Protein AF-A0A4R2JP96-F1 (afdb_monomer_lite)

Sequence (905 aa):
MRHSSRWWLRALVLWCAAGILLTGPRPPTARALAPVDACAGAGPIAHASAGLDFGGKELSQASAARTAAAIESALTGGALPPGAQVVDGHVVIPNGPSAFTIRVEPVRMPGGLPYAPVATVHMLGPDEAVVRVSDRAAADLIRHAVAARLTEVAVVVTDRANQRRPDVTSGLTEGVLTTAGPDGRIPFSPKDFGQVTALKLLGDQLPRADAKVKNVALGEAMALGLLDQDPEHPVHQMAGNAPLVGTAAAEARAASIRALRPDSAASLDKVLALAGKTDSQAALRDIRAERDCQHRALRAAADQTIAQRADADADLTNSLNAKYPNLPVIPHVIVGSGWAATVDYLTLPPLTNTSGDTPSVLAVASGSGVVNNLGDFRLTQPAMDNELPGAPFQPADFAEDRDDFVFSTAFGRAVGVARALAGMPTYRTLATKVETKPAGASWPAGARYRLTTSDGRELYAHSLDLATGLGPARIPQAVSLAGRTFVDPRTGYQTAVDPSGDIHVLDPAGHVYTGQLPAETSWLLGVRNVDGIPQKLYDPFLLDPQGRPTERRVSDPDTGYSVDPGTQATYDPSGTQVDPATLDPTLRARLGFLPAGYRDPRFVPEPDSPYSVHPVTTDVILTSTGEPVDRGTLSATVLARLDALVREHRVQFGGENTSASYRPTDELLVVGGGAGGASEVEQARYATRQVTWGARRAKLGTDYPQGPPGALDPKGLRLQWNDADRARRAEIERDLSFVNGGFNRRNTLPEIGAFALPIWDATIRTTDLPVTVRYTTDGRFRTTDAQDRPATFTRIVYTIGQEADYPGGAAALIGTETRLYGVLGPDRHELNGLRDAYGGLRVLGAASVTGAVLKLTREDQQALTDKIKDQAQALPPDARDIHPSIRYHAQRIAEMNRTVNLDLL

Secondary structure (DSSP, 8-state):
------------S--SS------PPPP-----PPPPPPP---HHHHHHHHTTTB--S------HHHHHHHHHHHHHHS-PPTT-EEETTEEEEEETTEEEEEEEEEEPPPS-SSS-BSEEEEE-SSSEEEEEEETTS-HHHHHHHHHHHHHHHHHHHHHHHTT-------S--TT--B---TTS-----HHHHHHHHHHHHHHHHGGG--HHHHHHHHHHHHHTTTTPPPPSSPPP-BTTBPPB-HHHHHHHHHHHHHHH-GGGHHHHHHHHHHHTSTTHHHHHHHHHHHHHHHHHHHHHHHHHHHHHHHHHHHHHHHHHHHH-SS---EEEEEE--SHHHHHHHHHSPPPPPSSTTS-SEEEEESS---GGGG-S-B-SS-GGGG--TT-SS-HHHH-S-SSSPPBHHHHHHHHHHHHHHTT--EEES-EEEEEE--TT--PPTT--EEEEETTS-EEEEEEEEE--TT-SB-PPBPS--TTEEEE-TTT--EEEE-TT--EEEE-TTS-B--SPPPHHHHHHHTEEEETTEEEE-SPPBSB-TTS-BSB--EE-TTT--EE-TTT--EE-TTS-EE-GGGS-HHHHHHTTEETTEE--TTPEEPTTSSEEE-TTT--EEETTT--EE-GGGS-HHHHHHHHHHHHHTS-EETTS--GGG--TT-EEEEE--HHHHHHHHHHHHHH-SEEEEE-PPPP--S-PPPPPTTB--HHHHHHHTTT--HHHHHHHHHHHTTTTTT-STTTT-TTTSTTBHHHHHHSEEES---SEEEEBTTS-EEEE-TT--EEEESEEEE-S-B-TTSTTSHHHHHTTT--EEEEE-TTSSSEEEEEETTSSEEEEGGGGGSHHHHTT-TTTHHHHHHHHHHHHHTS-TTTTTS-TTSSSHHHHHHHHHHH--TT--

pLDDT: mean 81.15, std 15.57, range [21.3, 97.56]

Organism: NCBI:txid1213861

Foldseek 3Di:
DDDDDDDDDPDDDPPDPDDDDDDDDDDPDPPPPDPQPQLDFDQLLQCLLQALFWQGQPQDPFDQVNLVVLLVCLQVPADADPQWDQDPQWIWADQPVDIATEHEGEDEFDPQASIFTQWFKAFQFQRYIYIYGYSRHDSVSNNLQVQLVNQLVNVVSVCVSVLHDPLAFALFAAQWFFWADPVLATGHHSNNRSLLSSLLVLLVCVVPDDPSSLSNNLSSCNGRNLQFADDPDDAFDDPQTGTDGGNRSNVRSLVNCCVVPVVSNNSVVSSVVSCPDPVCVVSNVSSVVSSLSSLVSRLVRLVVLLVVLQVVLVVVQVVQVVPDLAHDAAAEEEEAAEQFSLLLLLQFNDDDDPPPPDHNYEYEEQGHPAQCLLAWAFDQDQQRLLARRRQSDTLCSNAPRNNHGRISSSSSSSSSNSCSRSSHHYNNFFWFAKEADDVPDPDDPLFGMWTQTPVRHIHTYNFYEYPLFQAAFDFDFFDDQEQFKFADLVQLWIWHQHNVRATFIAHNLGHGDQDFDDPLRCVQCQWTHDPSGIDGNDGHTQAHSLQAGRGQWAAAPPQCKIARQVVRFIAHNVRHTDDLVPDDPVVSVLNQQDPVGRDHLQFADQPPDQWTARLRPRWIARVVPRHTDDPVPDDPVVNVSSVLLSSLLGAAERSNDYLVNEAQPWQEEEEEAAAFQQRVLLSRVVHYQHYEYEFAFDDQDQDFDQADPQFDGLNVLSVCCVVDDPVSVVVNRQVVRRHQNHDFSRLRGAPRHCRGCVSVVSYHTDHFDFSHWHHYSVSWIWTAGPVRDIDITSYYYRTPPHHLCRRSRVDSHHDLVFAKDFDARSVSLAGLWIATPVRRYTYAFNSRQDPSNLVSHPPCSVVNVVSQQVLLCPDRPRSRSNRNSSGCRSVSSSVVSNHDDSVVD

Structure (mmCIF, N/CA/C/O backbone):
data_AF-A0A4R2JP96-F1
#
_entry.id   AF-A0A4R2JP96-F1
#
loop_
_atom_site.group_PDB
_atom_site.id
_atom_site.type_symbol
_atom_site.label_atom_id
_atom_site.label_alt_id
_atom_site.label_comp_id
_atom_site.label_asym_id
_atom_site.label_entity_id
_atom_site.label_seq_id
_atom_site.pdbx_PDB_ins_code
_atom_site.Cartn_x
_atom_site.Cartn_y
_atom_site.Cartn_z
_atom_site.occupancy
_atom_site.B_iso_or_equiv
_atom_site.auth_seq_id
_atom_site.auth_comp_id
_atom_site.auth_asym_id
_atom_site.auth_atom_id
_atom_site.pdbx_PDB_model_num
ATOM 1 N N . MET A 1 1 ? -24.161 78.382 -9.415 1.00 29.72 1 MET A N 1
ATOM 2 C CA . MET A 1 1 ? -23.298 78.913 -8.335 1.00 29.72 1 MET A CA 1
ATOM 3 C C . MET A 1 1 ? -22.229 77.879 -8.005 1.00 29.72 1 MET A C 1
ATOM 5 O O . MET A 1 1 ? -22.426 76.708 -8.289 1.00 29.72 1 MET A O 1
ATOM 9 N N . ARG A 1 2 ? -21.078 78.372 -7.548 1.00 26.36 2 ARG A N 1
ATOM 10 C CA . ARG A 1 2 ? -19.750 77.741 -7.449 1.00 26.36 2 ARG A CA 1
ATOM 11 C C . ARG A 1 2 ? -19.675 76.500 -6.536 1.00 26.36 2 ARG A C 1
ATOM 13 O O . ARG A 1 2 ? -20.434 76.444 -5.585 1.00 26.36 2 ARG A O 1
ATOM 20 N N . HIS A 1 3 ? -18.699 75.628 -6.863 1.00 23.61 3 HIS A N 1
ATOM 21 C CA . HIS A 1 3 ? -17.771 74.800 -6.046 1.00 23.61 3 HIS A CA 1
ATOM 22 C C . HIS A 1 3 ? -18.256 74.230 -4.688 1.00 23.61 3 HIS A C 1
ATOM 24 O O . HIS A 1 3 ? -18.908 74.916 -3.927 1.00 23.61 3 HIS A O 1
ATOM 30 N N . SER A 1 4 ? -17.912 73.010 -4.260 1.00 24.86 4 SER A N 1
ATOM 31 C CA . SER A 1 4 ? -16.585 72.375 -4.227 1.00 24.86 4 SER A CA 1
ATOM 32 C C . SER A 1 4 ? -16.687 70.905 -3.766 1.00 24.86 4 SER A C 1
ATOM 34 O O . SER A 1 4 ? -17.628 70.565 -3.064 1.00 24.86 4 SER A O 1
ATOM 36 N N . SER A 1 5 ? -15.632 70.118 -4.063 1.00 23.52 5 SER A N 1
ATOM 37 C CA . SER A 1 5 ? -14.998 69.083 -3.197 1.00 23.52 5 SER A CA 1
ATOM 38 C C . SER A 1 5 ? -15.853 67.927 -2.647 1.00 23.52 5 SER A C 1
ATOM 40 O O . SER A 1 5 ? -16.886 68.153 -2.054 1.00 23.52 5 SER A O 1
ATOM 42 N N . ARG A 1 6 ? -15.452 66.661 -2.576 1.00 24.66 6 ARG A N 1
ATOM 43 C CA . ARG A 1 6 ? -14.308 65.835 -2.987 1.00 24.66 6 ARG A CA 1
ATOM 44 C C . ARG A 1 6 ? -14.660 64.481 -2.320 1.00 24.66 6 ARG A C 1
ATOM 46 O O . ARG A 1 6 ? -15.030 64.488 -1.155 1.00 24.66 6 ARG A O 1
ATOM 53 N N . TRP A 1 7 ? -14.437 63.377 -3.032 1.00 23.28 7 TRP A N 1
ATOM 54 C CA . TRP A 1 7 ? -14.203 62.017 -2.511 1.00 23.28 7 TRP A CA 1
ATOM 55 C C . TRP A 1 7 ? -15.402 61.071 -2.254 1.00 23.28 7 TRP A C 1
ATOM 57 O O . TRP A 1 7 ? -16.385 61.414 -1.616 1.00 23.28 7 TRP A O 1
ATOM 67 N N . TRP A 1 8 ? -15.191 59.839 -2.747 1.00 22.45 8 TRP A N 1
ATOM 68 C CA . TRP A 1 8 ? -15.917 58.571 -2.561 1.00 22.45 8 TRP A CA 1
ATOM 69 C C . TRP A 1 8 ? -17.310 58.410 -3.182 1.00 22.45 8 TRP A C 1
ATOM 71 O O . TRP A 1 8 ? -18.308 58.552 -2.498 1.00 22.45 8 TRP A O 1
ATOM 81 N N . LEU A 1 9 ? -17.357 58.001 -4.460 1.00 22.61 9 LEU A N 1
ATOM 82 C CA . LEU A 1 9 ? -18.316 57.019 -5.011 1.00 22.61 9 LEU A CA 1
ATOM 83 C C . LEU A 1 9 ? -18.026 56.807 -6.511 1.00 22.61 9 LEU A C 1
ATOM 85 O O . LEU A 1 9 ? -18.560 57.488 -7.379 1.00 22.61 9 LEU A O 1
ATOM 89 N N . ARG A 1 10 ? -17.136 55.858 -6.825 1.00 22.64 10 ARG A N 1
ATOM 90 C CA . ARG A 1 10 ? -17.095 55.187 -8.135 1.00 22.64 10 ARG A CA 1
ATOM 91 C C . ARG A 1 10 ? -17.504 53.731 -7.923 1.00 22.64 10 ARG A C 1
ATOM 93 O O . ARG A 1 10 ? -16.676 52.832 -7.905 1.00 22.64 10 ARG A O 1
ATOM 100 N N . ALA A 1 11 ? -18.801 53.547 -7.724 1.00 23.95 11 ALA A N 1
ATOM 101 C CA . ALA A 1 11 ? -19.527 52.310 -7.962 1.00 23.95 11 ALA A CA 1
ATOM 102 C C . ALA A 1 11 ? -20.757 52.704 -8.794 1.00 23.95 11 ALA A C 1
ATOM 104 O O . ALA A 1 11 ? -21.344 53.748 -8.529 1.00 23.95 11 ALA A O 1
ATOM 105 N N . LEU A 1 12 ? -21.105 51.881 -9.785 1.00 23.73 12 LEU A N 1
ATOM 106 C CA . LEU A 1 12 ? -22.081 52.115 -10.863 1.00 23.73 12 LEU A CA 1
ATOM 107 C C . LEU A 1 12 ? -21.602 53.031 -12.001 1.00 23.73 12 LEU A C 1
ATOM 109 O O . LEU A 1 12 ? -21.899 54.214 -12.013 1.00 23.73 12 LEU A O 1
ATOM 113 N N . VAL A 1 13 ? -20.899 52.458 -12.983 1.00 23.89 13 VAL A N 1
ATOM 114 C CA . VAL A 1 13 ? -21.376 52.294 -14.378 1.00 23.89 13 VAL A CA 1
ATOM 115 C C . VAL A 1 13 ? -20.446 51.265 -15.039 1.00 23.89 13 VAL A C 1
ATOM 117 O O . VAL A 1 13 ? -19.412 51.597 -15.604 1.00 23.89 13 VAL A O 1
ATOM 120 N N . LEU A 1 14 ? -20.802 49.991 -14.884 1.00 24.00 14 LEU A N 1
ATOM 121 C CA . LEU A 1 14 ? -20.415 48.861 -15.743 1.00 24.00 14 LEU A CA 1
ATOM 122 C C . LEU A 1 14 ? -21.427 47.739 -15.467 1.00 24.00 14 LEU A C 1
ATOM 124 O O . LEU A 1 14 ? -21.117 46.633 -15.043 1.00 24.00 14 LEU A O 1
ATOM 128 N N . TRP A 1 15 ? -22.701 48.101 -15.616 1.00 24.80 15 TRP A N 1
ATOM 129 C CA . TRP A 1 15 ? -23.850 47.217 -15.475 1.00 24.80 15 TRP A CA 1
ATOM 130 C C . TRP A 1 15 ? -24.338 46.905 -16.887 1.00 24.80 15 TRP A C 1
ATOM 132 O O . TRP A 1 15 ? -25.121 47.659 -17.450 1.00 24.80 15 TRP A O 1
ATOM 142 N N . CYS A 1 16 ? -23.741 45.868 -17.480 1.00 21.30 16 CYS A N 1
ATOM 143 C CA . CYS A 1 16 ? -24.296 45.028 -18.558 1.00 21.30 16 CYS A CA 1
ATOM 144 C C . CYS A 1 16 ? -23.381 43.833 -18.925 1.00 21.30 16 CYS A C 1
ATOM 146 O O . CYS A 1 16 ? -23.664 43.124 -19.882 1.00 21.30 16 CYS A O 1
ATOM 148 N N . ALA A 1 17 ? -22.323 43.545 -18.155 1.00 23.38 17 ALA A N 1
ATOM 149 C CA . ALA A 1 17 ? -21.509 42.336 -18.317 1.00 23.38 17 ALA A CA 1
ATOM 150 C C . ALA A 1 17 ? -21.163 41.719 -16.950 1.00 23.38 17 ALA A C 1
ATOM 152 O O . ALA A 1 17 ? -20.031 41.802 -16.492 1.00 23.38 17 ALA A O 1
ATOM 153 N N . ALA A 1 18 ? -22.161 41.150 -16.270 1.00 24.97 18 ALA A N 1
ATOM 154 C CA . ALA A 1 18 ? -21.979 40.233 -15.139 1.00 24.97 18 ALA A CA 1
ATOM 155 C C . ALA A 1 18 ? -23.320 39.553 -14.838 1.00 24.97 18 ALA A C 1
ATOM 157 O O . ALA A 1 18 ? -24.115 40.021 -14.028 1.00 24.97 18 ALA A O 1
ATOM 158 N N . GLY A 1 19 ? -23.585 38.465 -15.550 1.00 24.75 19 GLY A N 1
ATOM 159 C CA . GLY A 1 19 ? -24.769 37.639 -15.372 1.00 24.75 19 GLY A CA 1
ATOM 160 C C . GLY A 1 19 ? -24.422 36.177 -15.596 1.00 24.75 19 GLY A C 1
ATOM 161 O O . GLY A 1 19 ? -24.957 35.568 -16.511 1.00 24.75 19 GLY A O 1
ATOM 162 N N . ILE A 1 20 ? -23.505 35.627 -14.794 1.00 25.02 20 ILE A N 1
ATOM 163 C CA . ILE A 1 20 ? -23.428 34.179 -14.578 1.00 25.02 20 ILE A CA 1
ATOM 164 C C . ILE A 1 20 ? -23.395 33.921 -13.075 1.00 25.02 20 ILE A C 1
ATOM 166 O O . ILE A 1 20 ? -22.513 34.357 -12.341 1.00 25.02 20 ILE A O 1
ATOM 170 N N . LEU A 1 21 ? -24.465 33.248 -12.677 1.00 23.61 21 LEU A N 1
ATOM 171 C CA . LEU A 1 21 ? -24.861 32.795 -11.364 1.00 23.61 21 LEU A CA 1
ATOM 172 C C . LEU A 1 21 ? -23.808 31.933 -10.661 1.00 23.61 21 LEU A C 1
ATOM 174 O O . LEU A 1 21 ? -23.231 31.012 -11.233 1.00 23.61 21 LEU A O 1
ATOM 178 N N . LEU A 1 22 ? -23.704 32.202 -9.362 1.00 25.23 22 LEU A N 1
ATOM 179 C CA . LEU A 1 22 ? -23.417 31.258 -8.291 1.00 25.23 22 LEU A CA 1
ATOM 180 C C . LEU A 1 22 ? -24.039 29.878 -8.575 1.00 25.23 22 LEU A C 1
ATOM 182 O O . LEU A 1 22 ? -25.250 29.693 -8.456 1.00 25.23 22 LEU A O 1
ATOM 186 N N . THR A 1 23 ? -23.203 28.895 -8.895 1.00 23.61 23 THR A N 1
ATOM 187 C CA . THR A 1 23 ? -23.519 27.480 -8.685 1.00 23.61 23 THR A CA 1
ATOM 188 C C . THR A 1 23 ? -22.663 26.991 -7.529 1.00 23.61 23 THR A C 1
ATOM 190 O O . THR A 1 23 ? -21.437 26.981 -7.635 1.00 23.61 23 THR A O 1
ATOM 193 N N . GLY A 1 24 ? -23.307 26.614 -6.424 1.00 24.64 24 GLY A N 1
ATOM 194 C CA . GLY A 1 24 ? -22.664 25.883 -5.336 1.00 24.64 24 GLY A CA 1
ATOM 195 C C . GLY A 1 24 ? -22.085 24.539 -5.807 1.00 24.64 24 GLY A C 1
ATOM 196 O O . GLY A 1 24 ? -22.336 24.117 -6.944 1.00 24.64 24 GLY A O 1
ATOM 197 N N . PRO A 1 25 ? -21.299 23.861 -4.954 1.00 23.30 25 PRO A N 1
ATOM 198 C CA . PRO A 1 25 ? -20.688 22.583 -5.291 1.00 23.30 25 PRO A CA 1
ATOM 199 C C . PRO A 1 25 ? -21.789 21.567 -5.617 1.00 23.30 25 PRO A C 1
ATOM 201 O O . PRO A 1 25 ? -22.634 21.244 -4.786 1.00 23.30 25 PRO A O 1
ATOM 204 N N . ARG A 1 26 ? -21.816 21.092 -6.866 1.00 21.61 26 ARG A N 1
ATOM 205 C CA . ARG A 1 26 ? -22.690 19.988 -7.272 1.00 21.61 26 ARG A CA 1
ATOM 206 C C . ARG A 1 26 ? -22.197 18.695 -6.607 1.00 21.61 26 ARG A C 1
ATOM 208 O O . ARG A 1 26 ? -20.985 18.482 -6.568 1.00 21.61 26 ARG A O 1
ATOM 215 N N . PRO A 1 27 ? -23.099 17.804 -6.159 1.00 22.33 27 PRO A N 1
ATOM 216 C CA . PRO A 1 27 ? -22.716 16.452 -5.759 1.00 22.33 27 PRO A CA 1
ATOM 217 C C . PRO A 1 27 ? -22.050 15.731 -6.946 1.00 22.33 27 PRO A C 1
ATOM 219 O O . PRO A 1 27 ? -22.347 16.087 -8.098 1.00 22.33 27 PRO A O 1
ATOM 222 N N . PRO A 1 28 ? -21.188 14.720 -6.710 1.00 23.28 28 PRO A N 1
ATOM 223 C CA . PRO A 1 28 ? -20.636 13.894 -7.773 1.00 23.28 28 PRO A CA 1
ATOM 224 C C . PRO A 1 28 ? -21.785 13.093 -8.387 1.00 23.28 28 PRO A C 1
ATOM 226 O O . PRO A 1 28 ? -22.123 11.986 -7.986 1.00 23.28 28 PRO A O 1
ATOM 229 N N . THR A 1 29 ? -22.449 13.708 -9.355 1.00 23.11 29 THR A N 1
ATOM 230 C CA . THR A 1 29 ? -23.228 12.987 -10.345 1.00 23.11 29 THR A CA 1
ATOM 231 C C . THR A 1 29 ? -22.237 12.114 -11.094 1.00 23.11 29 THR A C 1
ATOM 233 O O . THR A 1 29 ? -21.149 12.580 -11.439 1.00 23.11 29 THR A O 1
ATOM 236 N N . ALA A 1 30 ? -22.604 10.854 -11.328 1.00 27.92 30 ALA A N 1
ATOM 237 C CA . ALA A 1 30 ? -21.966 10.018 -12.328 1.00 27.92 30 ALA A CA 1
ATOM 238 C C . ALA A 1 30 ? -22.039 10.769 -13.665 1.00 27.92 30 ALA A C 1
ATOM 240 O O . ALA A 1 30 ? -22.999 10.654 -14.425 1.00 27.92 30 ALA A O 1
ATOM 241 N N . ARG A 1 31 ? -21.051 11.629 -13.922 1.00 24.42 31 ARG A N 1
ATOM 242 C CA . ARG A 1 31 ? -20.791 12.139 -15.252 1.00 24.42 31 ARG A CA 1
ATOM 243 C C . ARG A 1 31 ? -20.444 10.890 -16.037 1.00 24.42 31 ARG A C 1
ATOM 245 O O . ARG A 1 31 ? -19.398 10.292 -15.805 1.00 24.42 31 ARG A O 1
ATOM 252 N N . ALA A 1 32 ? -21.306 10.521 -16.979 1.00 28.39 32 ALA A N 1
ATOM 253 C CA . ALA A 1 32 ? -20.790 9.992 -18.225 1.00 28.39 32 ALA A CA 1
ATOM 254 C C . ALA A 1 32 ? -19.743 11.019 -18.674 1.00 28.39 32 ALA A C 1
ATOM 256 O O . ALA A 1 32 ? -20.086 12.137 -19.069 1.00 28.39 32 ALA A O 1
ATOM 257 N N . LEU A 1 33 ? -18.473 10.711 -18.405 1.00 28.95 33 LEU A N 1
ATOM 258 C CA . LEU A 1 33 ? -17.361 11.548 -18.809 1.00 28.95 33 LEU A CA 1
ATOM 259 C C . LEU A 1 33 ? -17.508 11.718 -20.317 1.00 28.95 33 LEU A C 1
ATOM 261 O O . LEU A 1 33 ? -17.779 10.748 -21.031 1.00 28.95 33 LEU A O 1
ATOM 265 N N . ALA A 1 34 ? -17.383 12.960 -20.786 1.00 26.66 34 ALA A N 1
ATOM 266 C CA . ALA A 1 34 ? -17.180 13.198 -22.204 1.00 26.66 34 ALA A CA 1
ATOM 267 C C . ALA A 1 34 ? -16.081 12.229 -22.680 1.00 26.66 34 ALA A C 1
ATOM 269 O O . ALA A 1 34 ? -15.132 12.007 -21.916 1.00 26.66 34 ALA A O 1
ATOM 270 N N . PRO A 1 35 ? -16.224 11.602 -23.863 1.00 33.78 35 PRO A N 1
ATOM 271 C CA . PRO A 1 35 ? -15.186 10.721 -24.380 1.00 33.78 35 PRO A CA 1
ATOM 272 C C . PRO A 1 35 ? -13.859 11.465 -24.268 1.00 33.78 35 PRO A C 1
ATOM 274 O O . PRO A 1 35 ? -13.772 12.613 -24.699 1.00 33.78 35 PRO A O 1
ATOM 277 N N . VAL A 1 36 ? -12.873 10.853 -23.604 1.00 41.56 36 VAL A N 1
ATOM 278 C CA . VAL A 1 36 ? -11.519 11.409 -23.530 1.00 41.56 36 VAL A CA 1
ATOM 279 C C . VAL A 1 36 ? -11.129 11.731 -24.967 1.00 41.56 36 VAL A C 1
ATOM 281 O O . VAL A 1 36 ? -11.161 10.817 -25.797 1.00 41.56 36 VAL A O 1
ATOM 284 N N . ASP A 1 37 ? -10.860 13.006 -25.275 1.00 44.28 37 ASP A N 1
ATOM 285 C CA . ASP A 1 37 ? -10.472 13.410 -26.626 1.00 44.28 37 ASP A CA 1
ATOM 286 C C . ASP A 1 37 ? -9.373 12.458 -27.095 1.00 44.28 37 ASP A C 1
ATOM 288 O O . ASP A 1 37 ? -8.341 12.276 -26.441 1.00 44.28 37 ASP A O 1
ATOM 292 N N . ALA A 1 38 ? -9.652 11.742 -28.180 1.00 58.16 38 ALA A N 1
ATOM 293 C CA . ALA A 1 38 ? -8.766 10.703 -28.656 1.00 58.16 38 ALA A CA 1
ATOM 294 C C . ALA A 1 38 ? -7.427 11.355 -29.026 1.00 58.16 38 ALA A C 1
ATOM 296 O O . ALA A 1 38 ? -7.405 12.203 -29.913 1.00 58.16 38 ALA A O 1
ATOM 297 N N . CYS A 1 39 ? -6.321 10.935 -28.394 1.00 68.00 39 CYS A N 1
ATOM 298 C CA . CYS A 1 39 ? -4.984 11.387 -28.801 1.00 68.00 39 CYS A CA 1
ATOM 299 C C . CYS A 1 39 ? -4.831 11.235 -30.322 1.00 68.00 39 CYS A C 1
ATOM 301 O O . CYS A 1 39 ? -5.169 10.172 -30.867 1.00 68.00 39 CYS A O 1
ATOM 303 N N . ALA A 1 40 ? -4.472 12.339 -30.982 1.00 60.19 40 ALA A N 1
ATOM 304 C CA . ALA A 1 40 ? -4.668 12.568 -32.413 1.00 60.19 40 ALA A CA 1
ATOM 305 C C . ALA A 1 40 ? -3.348 12.620 -33.200 1.00 60.19 40 ALA A C 1
ATOM 307 O O . ALA A 1 40 ? -3.331 13.101 -34.335 1.00 60.19 40 ALA A O 1
ATOM 308 N N . GLY A 1 41 ? -2.241 12.142 -32.619 1.00 61.47 41 GLY A N 1
ATOM 309 C CA . GLY A 1 41 ? -0.968 12.033 -33.321 1.00 61.47 41 GLY A CA 1
ATOM 310 C C . GLY A 1 41 ? -1.096 11.229 -34.618 1.00 61.47 41 GLY A C 1
ATOM 311 O O . GLY A 1 41 ? -1.787 10.209 -34.682 1.00 61.47 41 GLY A O 1
ATOM 312 N N . ALA A 1 42 ? -0.409 11.677 -35.673 1.00 66.56 42 ALA A N 1
ATOM 313 C CA . ALA A 1 42 ? -0.287 10.908 -36.910 1.00 66.56 42 ALA A CA 1
ATOM 314 C C . ALA A 1 42 ? 0.305 9.516 -36.614 1.00 66.56 42 ALA A C 1
ATOM 316 O O . ALA A 1 42 ? 1.152 9.396 -35.730 1.00 66.56 42 ALA A O 1
ATOM 317 N N . GLY A 1 43 ? -0.086 8.482 -37.372 1.00 69.44 43 GLY A N 1
ATOM 318 C CA . GLY A 1 43 ? 0.288 7.077 -37.117 1.00 69.44 43 GLY A CA 1
ATOM 319 C C . GLY A 1 43 ? 1.749 6.856 -36.679 1.00 69.44 43 GLY A C 1
ATOM 320 O O . GLY A 1 43 ? 1.963 6.297 -35.608 1.00 69.44 43 GLY A O 1
ATOM 321 N N . PRO A 1 44 ? 2.766 7.370 -37.404 1.00 75.62 44 PRO A N 1
ATOM 322 C CA . PRO A 1 44 ? 4.174 7.227 -37.014 1.00 75.62 44 PRO A CA 1
ATOM 323 C C . PRO A 1 44 ? 4.563 7.903 -35.689 1.00 75.62 44 PRO A C 1
ATOM 325 O O . PRO A 1 44 ? 5.447 7.406 -34.998 1.00 75.62 44 PRO A O 1
ATOM 328 N N . ILE A 1 45 ? 3.935 9.029 -35.337 1.00 81.69 45 ILE A N 1
ATOM 329 C CA . ILE A 1 45 ? 4.174 9.742 -34.071 1.00 81.69 45 ILE A CA 1
ATOM 330 C C . ILE A 1 45 ? 3.493 9.005 -32.920 1.00 81.69 45 ILE A C 1
ATOM 332 O O . ILE A 1 45 ? 4.149 8.726 -31.925 1.00 81.69 45 ILE A O 1
ATOM 336 N N . ALA A 1 46 ? 2.227 8.611 -33.087 1.00 73.81 46 ALA A N 1
ATOM 337 C CA . ALA A 1 46 ? 1.495 7.811 -32.101 1.00 73.81 46 ALA A CA 1
ATOM 338 C C . ALA A 1 46 ? 2.136 6.437 -31.849 1.00 73.81 46 ALA A C 1
ATOM 340 O O . ALA A 1 46 ? 2.007 5.862 -30.769 1.00 73.81 46 ALA A O 1
ATOM 341 N N . HIS A 1 47 ? 2.825 5.902 -32.856 1.00 74.25 47 HIS A N 1
ATOM 342 C CA . HIS A 1 47 ? 3.588 4.667 -32.754 1.00 74.25 47 HIS A CA 1
ATOM 343 C C . HIS A 1 47 ? 4.915 4.871 -32.010 1.00 74.25 47 HIS A C 1
ATOM 345 O O . HIS A 1 47 ? 5.251 4.091 -31.127 1.00 74.25 47 HIS A O 1
ATOM 351 N N . ALA A 1 48 ? 5.646 5.945 -32.316 1.00 81.75 48 ALA A N 1
ATOM 352 C CA . ALA A 1 48 ? 6.882 6.297 -31.621 1.00 81.75 48 ALA A CA 1
ATOM 353 C C . ALA A 1 48 ? 6.657 6.716 -30.160 1.00 81.75 48 ALA A C 1
ATOM 355 O O . ALA A 1 48 ? 7.473 6.404 -29.298 1.00 81.75 48 ALA A O 1
ATOM 356 N N . SER A 1 49 ? 5.550 7.399 -29.870 1.00 79.56 49 SER A N 1
ATOM 357 C CA . SER A 1 49 ? 5.202 7.853 -28.524 1.00 79.56 49 SER A CA 1
ATOM 358 C C . SER A 1 49 ? 4.937 6.690 -27.570 1.00 79.56 49 SER A C 1
ATOM 360 O O . SER A 1 49 ? 5.298 6.781 -26.406 1.00 79.56 49 SER A O 1
ATOM 362 N N . ALA A 1 50 ? 4.365 5.582 -28.041 1.00 71.31 50 ALA A N 1
ATOM 363 C CA . ALA A 1 50 ? 4.075 4.431 -27.192 1.00 71.31 50 ALA A CA 1
ATOM 364 C C . ALA A 1 50 ? 5.356 3.722 -26.695 1.00 71.31 50 ALA A C 1
ATOM 366 O O . ALA A 1 50 ? 5.341 3.093 -25.640 1.00 71.31 50 ALA A O 1
ATOM 367 N N . GLY A 1 51 ? 6.479 3.875 -27.407 1.00 73.31 51 GLY A N 1
ATOM 368 C CA . GLY A 1 51 ? 7.726 3.162 -27.116 1.00 73.31 51 GLY A CA 1
ATOM 369 C C . GLY A 1 51 ? 7.619 1.657 -27.385 1.00 73.31 51 GLY A C 1
ATOM 370 O O . GLY A 1 51 ? 6.586 1.156 -27.823 1.00 73.31 51 GLY A O 1
ATOM 371 N N . LEU A 1 52 ? 8.695 0.908 -27.141 1.00 73.81 52 LEU A N 1
ATOM 372 C CA . LEU A 1 52 ? 8.711 -0.537 -27.415 1.00 73.81 52 LEU A CA 1
ATOM 373 C C . LEU A 1 52 ? 7.927 -1.375 -26.399 1.00 73.81 52 LEU A C 1
ATOM 375 O O . LEU A 1 52 ? 7.520 -2.498 -26.708 1.00 73.81 52 LEU A O 1
ATOM 379 N N . ASP A 1 53 ? 7.699 -0.835 -25.202 1.00 71.19 53 ASP A N 1
ATOM 380 C CA . ASP A 1 53 ? 6.900 -1.493 -24.170 1.00 71.19 53 ASP A CA 1
ATOM 381 C C . ASP A 1 53 ? 5.412 -1.562 -24.573 1.00 71.19 53 ASP A C 1
ATOM 383 O O . ASP A 1 53 ? 4.740 -2.533 -24.216 1.00 71.19 53 ASP A O 1
ATOM 387 N N . PHE A 1 54 ? 4.908 -0.619 -25.388 1.00 67.25 54 PHE A N 1
ATOM 388 C CA . PHE A 1 54 ? 3.484 -0.497 -25.723 1.00 67.25 54 PHE A CA 1
ATOM 389 C C . PHE A 1 54 ? 3.210 -0.434 -27.236 1.00 67.25 54 PHE A C 1
ATOM 391 O O . PHE A 1 54 ? 3.795 0.343 -27.976 1.00 67.25 54 PHE A O 1
ATOM 398 N N . GLY A 1 55 ? 2.262 -1.245 -27.715 1.00 54.88 55 GLY A N 1
ATOM 399 C CA . GLY A 1 55 ? 2.064 -1.568 -29.138 1.00 54.88 55 GLY A CA 1
ATOM 400 C C . GLY A 1 55 ? 1.540 -0.472 -30.076 1.00 54.88 55 GLY A C 1
ATOM 401 O O . GLY A 1 55 ? 1.162 -0.793 -31.201 1.00 54.88 55 GLY A O 1
ATOM 402 N N . GLY A 1 56 ? 1.501 0.793 -29.654 1.00 55.38 56 GLY A N 1
ATOM 403 C CA . GLY A 1 56 ? 0.833 1.877 -30.381 1.00 55.38 56 GLY A CA 1
ATOM 404 C C . GLY A 1 56 ? -0.698 1.726 -30.437 1.00 55.38 56 GLY A C 1
ATOM 405 O O . GLY A 1 56 ? -1.264 0.663 -30.194 1.00 55.38 56 GLY A O 1
ATOM 406 N N . LYS A 1 57 ? -1.398 2.824 -30.754 1.00 46.75 57 LYS A N 1
ATOM 407 C CA . LYS A 1 57 ? -2.876 2.899 -30.823 1.00 46.75 57 LYS A CA 1
ATOM 408 C C . LYS A 1 57 ? -3.472 2.266 -32.087 1.00 46.75 57 LYS A C 1
ATOM 410 O O . LYS A 1 57 ? -4.690 2.268 -32.267 1.00 46.75 57 LYS A O 1
ATOM 415 N N . GLU A 1 58 ? -2.636 1.748 -32.984 1.00 51.03 58 GLU A N 1
ATOM 416 C CA . GLU A 1 58 ? -3.109 0.941 -34.099 1.00 51.03 58 GLU A CA 1
ATOM 417 C C . GLU A 1 58 ? -3.735 -0.314 -33.495 1.00 51.03 58 GLU A C 1
ATOM 419 O O . GLU A 1 58 ? -3.044 -1.259 -33.133 1.00 51.03 58 GLU A O 1
ATOM 424 N N . LEU A 1 59 ? -5.062 -0.280 -33.325 1.00 44.84 59 LEU A N 1
ATOM 425 C CA . LEU A 1 59 ? -5.917 -1.445 -33.161 1.00 44.84 59 LEU A CA 1
ATOM 426 C C . LEU A 1 59 ? -5.517 -2.421 -34.257 1.00 44.84 59 LEU A C 1
ATOM 428 O O . LEU A 1 59 ? -6.013 -2.328 -35.383 1.00 44.84 59 LEU A O 1
ATOM 432 N N . SER A 1 60 ? -4.553 -3.290 -33.964 1.00 44.28 60 SER A N 1
ATOM 433 C CA . SER A 1 60 ? -4.068 -4.184 -34.981 1.00 44.28 60 SER A CA 1
ATOM 434 C C . SER A 1 60 ? -5.265 -5.052 -35.348 1.00 44.28 60 SER A C 1
ATOM 436 O O . SER A 1 60 ? -5.917 -5.688 -34.519 1.00 44.28 60 SER A O 1
ATOM 438 N N . GLN A 1 61 ? -5.567 -5.088 -36.636 1.00 50.88 61 GLN A N 1
ATOM 439 C CA . GLN A 1 61 ? -6.314 -6.192 -37.215 1.00 50.88 61 GLN A CA 1
ATOM 440 C C . GLN A 1 61 ? -5.435 -7.462 -37.222 1.00 50.88 61 GLN A C 1
ATOM 442 O O . GLN A 1 61 ? -5.503 -8.261 -38.161 1.00 50.88 61 GLN A O 1
ATOM 447 N N . ALA A 1 62 ? -4.509 -7.616 -36.265 1.00 55.38 62 ALA A N 1
ATOM 448 C CA . ALA A 1 62 ? -3.674 -8.792 -36.180 1.00 55.38 62 ALA A CA 1
ATOM 449 C C . ALA A 1 62 ? -4.491 -9.909 -35.532 1.00 55.38 62 ALA A C 1
ATOM 451 O O . ALA A 1 62 ? -5.105 -9.768 -34.482 1.00 55.38 62 ALA A O 1
ATOM 452 N N . SER A 1 63 ? -4.551 -11.030 -36.234 1.00 66.12 63 SER A N 1
ATOM 453 C CA . SER A 1 63 ? -5.013 -12.299 -35.691 1.00 66.12 63 SER A CA 1
ATOM 454 C C . SER A 1 63 ? -3.858 -12.979 -34.960 1.00 66.12 63 SER A C 1
ATOM 456 O O . SER A 1 63 ? -2.711 -12.800 -35.375 1.00 66.12 63 SER A O 1
ATOM 458 N N . ALA A 1 64 ? -4.147 -13.884 -34.021 1.00 72.75 64 ALA A N 1
ATOM 459 C CA . ALA A 1 64 ? -3.139 -14.735 -33.375 1.00 72.75 64 ALA A CA 1
ATOM 460 C C . ALA A 1 64 ? -2.138 -15.375 -34.369 1.00 72.75 64 ALA A C 1
ATOM 462 O O . ALA A 1 64 ? -0.947 -15.443 -34.086 1.00 72.75 64 ALA A O 1
ATOM 463 N N . ALA A 1 65 ? -2.589 -15.747 -35.575 1.00 79.50 65 ALA A N 1
ATOM 464 C CA . ALA A 1 65 ? -1.731 -16.281 -36.638 1.00 79.50 65 ALA A CA 1
ATOM 465 C C . ALA A 1 65 ? -0.678 -15.283 -37.172 1.00 79.50 65 ALA A C 1
ATOM 467 O O . ALA A 1 65 ? 0.446 -15.671 -37.472 1.00 79.50 65 ALA A O 1
ATOM 468 N N . ARG A 1 66 ? -1.013 -13.988 -37.275 1.00 79.81 66 ARG A N 1
ATOM 469 C CA . ARG A 1 66 ? -0.071 -12.943 -37.720 1.00 79.81 66 ARG A CA 1
ATOM 470 C C . ARG A 1 66 ? 0.959 -12.652 -36.634 1.00 79.81 66 ARG A C 1
ATOM 472 O O . ARG A 1 66 ? 2.134 -12.489 -36.944 1.00 79.81 66 ARG A O 1
ATOM 479 N N . THR A 1 67 ? 0.526 -12.637 -35.376 1.00 83.88 67 THR A N 1
ATOM 480 C CA . THR A 1 67 ? 1.419 -12.507 -34.220 1.00 83.88 67 THR A CA 1
ATOM 481 C C . THR A 1 67 ? 2.380 -13.690 -34.142 1.00 83.88 67 THR A C 1
ATOM 483 O O . THR A 1 67 ? 3.576 -13.474 -33.997 1.00 83.88 67 THR A O 1
ATOM 486 N N . ALA A 1 68 ? 1.900 -14.923 -34.342 1.00 86.00 68 ALA A N 1
ATOM 487 C CA . ALA A 1 68 ? 2.749 -16.115 -34.381 1.00 86.00 68 ALA A CA 1
ATOM 488 C C . ALA A 1 68 ? 3.824 -16.040 -35.483 1.00 86.00 68 ALA A C 1
ATOM 490 O O . ALA A 1 68 ? 4.995 -16.283 -35.208 1.00 86.00 68 ALA A O 1
ATOM 491 N N . ALA A 1 69 ? 3.458 -15.612 -36.697 1.00 86.69 69 ALA A N 1
ATOM 492 C CA . ALA A 1 69 ? 4.421 -15.417 -37.785 1.00 86.69 69 ALA A CA 1
ATOM 493 C C . ALA A 1 69 ? 5.457 -14.316 -37.473 1.00 86.69 69 ALA A C 1
ATOM 495 O O . ALA A 1 69 ? 6.636 -14.447 -37.801 1.00 86.69 69 ALA A O 1
ATOM 496 N N . ALA A 1 70 ? 5.039 -13.230 -36.813 1.00 88.06 70 ALA A N 1
ATOM 497 C CA . ALA A 1 70 ? 5.952 -12.175 -36.374 1.00 88.06 70 ALA A CA 1
ATOM 498 C C . ALA A 1 70 ? 6.914 -12.661 -35.274 1.00 88.06 70 ALA A C 1
ATOM 500 O O . ALA A 1 70 ? 8.089 -12.296 -35.297 1.00 88.06 70 ALA A O 1
ATOM 501 N N . ILE A 1 71 ? 6.445 -13.513 -34.354 1.00 90.62 71 ILE A N 1
ATOM 502 C CA . ILE A 1 71 ? 7.287 -14.179 -33.348 1.00 90.62 71 ILE A CA 1
ATOM 503 C C . ILE A 1 71 ? 8.320 -15.070 -34.037 1.00 90.62 71 ILE A C 1
ATOM 505 O O . ILE A 1 71 ? 9.510 -14.930 -33.775 1.00 90.62 71 ILE A O 1
ATOM 509 N N . GLU A 1 72 ? 7.899 -15.938 -34.956 1.00 89.88 72 GLU A N 1
ATOM 510 C CA . GLU A 1 72 ? 8.808 -16.827 -35.687 1.00 89.88 72 GLU A CA 1
ATOM 511 C C . GLU A 1 72 ? 9.882 -16.033 -36.446 1.00 89.88 72 GLU A C 1
ATOM 513 O O . GLU A 1 72 ? 11.075 -16.336 -36.363 1.00 89.88 72 GLU A O 1
ATOM 518 N N . SER A 1 73 ? 9.487 -14.946 -37.117 1.00 88.38 73 SER A N 1
ATOM 519 C CA . SER A 1 73 ? 10.430 -14.040 -37.777 1.00 88.38 73 SER A CA 1
ATOM 520 C C . SER A 1 73 ? 11.391 -13.366 -36.790 1.00 88.38 73 SER A C 1
ATOM 522 O O . SER A 1 73 ? 12.554 -13.136 -37.135 1.00 88.38 73 SER A O 1
ATOM 524 N N . ALA A 1 74 ? 10.934 -13.038 -35.579 1.00 88.62 74 ALA A N 1
ATOM 525 C CA . ALA A 1 74 ? 11.780 -12.474 -34.533 1.00 88.62 74 ALA A CA 1
ATOM 526 C C . ALA A 1 74 ? 12.784 -13.500 -33.988 1.00 88.62 74 ALA A C 1
ATOM 528 O O . ALA A 1 74 ? 13.920 -13.133 -33.707 1.00 88.62 74 ALA A O 1
ATOM 529 N N . LEU A 1 75 ? 12.408 -14.776 -33.887 1.00 90.31 75 LEU A N 1
ATOM 530 C CA . LEU A 1 75 ? 13.290 -15.839 -33.396 1.00 90.31 75 LEU A CA 1
ATOM 531 C C . LEU A 1 75 ? 14.327 -16.282 -34.436 1.00 90.31 75 LEU A C 1
ATOM 533 O O . LEU A 1 75 ? 15.470 -16.559 -34.085 1.00 90.31 75 LEU A O 1
ATOM 537 N N . THR A 1 76 ? 13.947 -16.323 -35.713 1.00 85.25 76 THR A N 1
ATOM 538 C CA . THR A 1 76 ? 14.824 -16.782 -36.807 1.00 85.25 76 THR A CA 1
ATOM 539 C C . THR A 1 76 ? 15.760 -15.696 -37.334 1.00 85.25 76 THR A C 1
ATOM 541 O O . THR A 1 76 ? 16.874 -15.998 -37.756 1.00 85.25 76 THR A O 1
ATOM 544 N N . GLY A 1 77 ? 15.326 -14.431 -37.317 1.00 75.94 77 GLY A N 1
ATOM 545 C CA . GLY A 1 77 ? 16.089 -13.302 -37.858 1.00 75.94 77 GLY A CA 1
ATOM 546 C C . GLY A 1 77 ? 16.374 -12.170 -36.868 1.00 75.94 77 GLY A C 1
ATOM 547 O O . GLY A 1 77 ? 16.918 -11.142 -37.277 1.00 75.94 77 GLY A O 1
ATOM 548 N N . GLY A 1 78 ? 15.953 -12.271 -35.606 1.00 75.44 78 GLY A N 1
ATOM 549 C CA . GLY A 1 78 ? 16.192 -11.257 -34.570 1.00 75.44 78 GLY A CA 1
ATOM 550 C C . GLY A 1 78 ? 17.503 -11.448 -33.807 1.00 75.44 78 GLY A C 1
ATOM 551 O O . GLY A 1 78 ? 18.238 -12.409 -34.018 1.00 75.44 78 GLY A O 1
ATOM 552 N N . ALA A 1 79 ? 17.813 -10.499 -32.920 1.00 83.31 79 ALA A N 1
ATOM 553 C CA . ALA A 1 79 ? 18.974 -10.610 -32.042 1.00 83.31 79 ALA A CA 1
ATOM 554 C C . ALA A 1 79 ? 18.642 -11.515 -30.851 1.00 83.31 79 ALA A C 1
ATOM 556 O O . ALA A 1 79 ? 17.815 -11.161 -30.011 1.00 83.31 79 ALA A O 1
ATOM 557 N N . LEU A 1 80 ? 19.306 -12.667 -30.787 1.00 89.12 80 LEU A N 1
ATOM 558 C CA . LEU A 1 80 ? 19.270 -13.546 -29.624 1.00 89.12 80 LEU A CA 1
ATOM 559 C C . LEU A 1 80 ? 20.321 -13.108 -28.588 1.00 89.12 80 LEU A C 1
ATOM 561 O O . LEU A 1 80 ? 21.364 -12.563 -28.972 1.00 89.12 80 LEU A O 1
ATOM 565 N N . PRO A 1 81 ? 20.083 -13.358 -27.288 1.00 89.50 81 PRO A N 1
ATOM 566 C CA . PRO A 1 81 ? 21.095 -13.147 -26.259 1.00 89.50 81 PRO A CA 1
ATOM 567 C C . PRO A 1 81 ? 22.384 -13.938 -26.548 1.00 89.50 81 PRO A C 1
ATOM 569 O O . PRO A 1 81 ? 22.322 -15.003 -27.170 1.00 89.50 81 PRO A O 1
ATOM 572 N N . PRO A 1 82 ? 23.562 -13.471 -26.093 1.00 85.94 82 PRO A N 1
ATOM 573 C CA . PRO A 1 82 ? 24.816 -14.194 -26.289 1.00 85.94 82 PRO A CA 1
ATOM 574 C C . PRO A 1 82 ? 24.736 -15.646 -25.798 1.00 85.94 82 PRO A C 1
ATOM 576 O O . PRO A 1 82 ? 24.352 -15.908 -24.662 1.00 85.94 82 PRO A O 1
ATOM 579 N N . GLY A 1 83 ? 25.104 -16.592 -26.665 1.00 85.50 83 GLY A N 1
ATOM 580 C CA . GLY A 1 83 ? 25.070 -18.025 -26.360 1.00 85.50 83 GLY A CA 1
ATOM 581 C C . GLY A 1 83 ? 23.685 -18.677 -26.433 1.00 85.50 83 GLY A C 1
ATOM 582 O O . GLY A 1 83 ? 23.610 -19.898 -26.318 1.00 85.50 83 GLY A O 1
ATOM 583 N N . ALA A 1 84 ? 22.613 -17.910 -26.657 1.00 91.12 84 ALA A N 1
ATOM 584 C CA . ALA A 1 84 ? 21.275 -18.460 -26.828 1.00 91.12 84 ALA A CA 1
ATOM 585 C C . ALA A 1 84 ? 21.085 -19.091 -28.217 1.00 91.12 84 ALA A C 1
ATOM 587 O O . ALA A 1 84 ? 21.636 -18.615 -29.213 1.00 91.12 84 ALA A O 1
ATOM 588 N N . GLN A 1 85 ? 20.278 -20.148 -28.290 1.00 92.81 85 GLN A N 1
ATOM 589 C CA . GLN A 1 85 ? 19.959 -20.864 -29.529 1.00 92.81 85 GLN A CA 1
ATOM 590 C C . GLN A 1 85 ? 18.466 -21.169 -29.606 1.00 92.81 85 GLN A C 1
ATOM 592 O O . GLN A 1 85 ? 17.818 -21.328 -28.578 1.00 92.81 85 GLN A O 1
ATOM 597 N N . VAL A 1 86 ? 17.920 -21.271 -30.819 1.00 91.94 86 VAL A N 1
ATOM 598 C CA . VAL A 1 86 ? 16.547 -21.751 -31.020 1.00 91.94 86 VAL A CA 1
ATOM 599 C C . VAL A 1 86 ? 16.585 -23.262 -31.239 1.00 91.94 86 VAL A C 1
ATOM 601 O O . VAL A 1 86 ? 17.192 -23.724 -32.204 1.00 91.94 86 VAL A O 1
ATOM 604 N N . VAL A 1 87 ? 15.940 -24.022 -30.357 1.00 90.75 87 VAL A N 1
ATOM 605 C CA . VAL A 1 87 ? 15.817 -25.485 -30.414 1.00 90.75 87 VAL A CA 1
ATOM 606 C C . VAL A 1 87 ? 14.334 -25.830 -30.334 1.00 90.75 87 VAL A C 1
ATOM 608 O O . VAL A 1 87 ? 13.659 -25.418 -29.396 1.00 90.75 87 VAL A O 1
ATOM 611 N N . ASP A 1 88 ? 13.812 -26.527 -31.345 1.00 85.50 88 ASP A N 1
ATOM 612 C CA . ASP A 1 88 ? 12.400 -26.934 -31.438 1.00 85.50 88 ASP A CA 1
ATOM 613 C C . ASP A 1 88 ? 11.390 -25.788 -31.208 1.00 85.50 88 ASP A C 1
ATOM 615 O O . ASP A 1 88 ? 10.331 -25.967 -30.617 1.00 85.50 88 ASP A O 1
ATOM 619 N N . GLY A 1 89 ? 11.723 -24.577 -31.671 1.00 82.62 89 GLY A N 1
ATOM 620 C CA . GLY A 1 89 ? 10.880 -23.382 -31.511 1.00 82.62 89 GLY A CA 1
ATOM 621 C C . GLY A 1 89 ? 10.980 -22.697 -30.141 1.00 82.62 89 GLY A C 1
ATOM 622 O O . GLY A 1 89 ? 10.345 -21.664 -29.930 1.00 82.62 89 GLY A O 1
ATOM 623 N N . HIS A 1 90 ? 11.808 -23.216 -29.235 1.00 90.75 90 HIS A N 1
ATOM 624 C CA . HIS A 1 90 ? 12.120 -22.620 -27.938 1.00 90.75 90 HIS A CA 1
ATOM 625 C C . HIS A 1 90 ? 13.488 -21.942 -27.963 1.00 90.75 90 HIS A C 1
ATOM 627 O O . HIS A 1 90 ? 14.406 -22.405 -28.635 1.00 90.75 90 HIS A O 1
ATOM 633 N N . VAL A 1 91 ? 13.653 -20.855 -27.210 1.00 94.00 91 VAL A N 1
ATOM 634 C CA . VAL A 1 91 ? 14.967 -20.229 -27.015 1.00 94.00 91 VAL A CA 1
ATOM 635 C C . VAL A 1 91 ? 15.631 -20.864 -25.802 1.00 94.00 91 VAL A C 1
ATOM 637 O O . VAL A 1 91 ? 15.081 -20.838 -24.708 1.00 94.00 91 VAL A O 1
ATOM 640 N N . VAL A 1 92 ? 16.821 -21.416 -25.988 1.00 93.75 92 VAL A N 1
ATOM 641 C CA . VAL A 1 92 ? 17.609 -22.068 -24.946 1.00 93.75 92 VAL A CA 1
ATOM 642 C C . VAL A 1 92 ? 18.811 -21.192 -24.617 1.00 93.75 92 VAL A C 1
ATOM 644 O O . VAL A 1 92 ? 19.571 -20.835 -25.516 1.00 93.75 92 VAL A O 1
ATOM 647 N N . ILE A 1 93 ? 18.980 -20.839 -23.342 1.00 92.56 93 ILE A N 1
ATOM 648 C CA . ILE A 1 93 ? 20.070 -19.991 -22.834 1.00 92.56 93 ILE A CA 1
ATOM 649 C C . ILE A 1 93 ? 20.975 -20.812 -21.900 1.00 92.56 93 ILE A C 1
ATOM 651 O O . ILE A 1 93 ? 20.459 -21.597 -21.102 1.00 92.56 93 ILE A O 1
ATOM 655 N N . PRO A 1 94 ? 22.311 -20.644 -21.947 1.00 86.62 94 PRO A N 1
ATOM 656 C CA . PRO A 1 94 ? 23.215 -21.280 -20.988 1.00 86.62 94 PRO A CA 1
ATOM 657 C C . PRO A 1 94 ? 22.918 -20.879 -19.530 1.00 86.62 94 PRO A C 1
ATOM 659 O O . PRO A 1 94 ? 22.769 -19.695 -19.232 1.00 86.62 94 PRO A O 1
ATOM 662 N N . ASN A 1 95 ? 22.889 -21.852 -18.614 1.00 81.44 95 ASN A N 1
ATOM 663 C CA . ASN A 1 95 ? 22.686 -21.663 -17.170 1.00 81.44 95 ASN A CA 1
ATOM 664 C C . ASN A 1 95 ? 23.729 -22.483 -16.382 1.00 81.44 95 ASN A C 1
ATOM 666 O O . ASN A 1 95 ? 23.430 -23.512 -15.779 1.00 81.44 95 ASN A O 1
ATOM 670 N N . GLY A 1 96 ? 25.000 -22.076 -16.442 1.00 77.81 96 GLY A N 1
ATOM 671 C CA . GLY A 1 96 ? 26.096 -22.872 -15.881 1.00 77.81 96 GLY A CA 1
ATOM 672 C C . GLY A 1 96 ? 26.212 -24.239 -16.584 1.00 77.81 96 GLY A C 1
ATOM 673 O O . GLY A 1 96 ? 26.400 -24.253 -17.801 1.00 77.81 96 GLY A O 1
ATOM 674 N N . PRO A 1 97 ? 26.130 -25.383 -15.868 1.00 73.38 97 PRO A N 1
ATOM 675 C CA . PRO A 1 97 ? 26.143 -26.714 -16.481 1.00 73.38 97 PRO A CA 1
ATOM 676 C C . PRO A 1 97 ? 24.787 -27.141 -17.074 1.00 73.38 97 PRO A C 1
ATOM 678 O O . PRO A 1 97 ? 24.729 -28.172 -17.742 1.00 73.38 97 PRO A O 1
ATOM 681 N N . SER A 1 98 ? 23.705 -26.403 -16.809 1.00 81.69 98 SER A N 1
ATOM 682 C CA . SER A 1 98 ? 22.361 -26.680 -17.325 1.00 81.69 98 SER A CA 1
ATOM 683 C C . SER A 1 98 ? 21.934 -25.645 -18.373 1.00 81.69 98 SER A C 1
ATOM 685 O O . SER A 1 98 ? 22.693 -24.749 -18.753 1.00 81.69 98 SER A O 1
ATOM 687 N N . ALA A 1 99 ? 20.712 -25.795 -18.882 1.00 86.50 99 ALA A N 1
ATOM 688 C CA . ALA A 1 99 ? 20.114 -24.907 -19.865 1.00 86.50 99 ALA A CA 1
ATOM 689 C C . ALA A 1 99 ? 18.797 -24.334 -19.330 1.00 86.50 99 ALA A C 1
ATOM 691 O O . ALA A 1 99 ? 18.058 -25.028 -18.636 1.00 86.50 99 ALA A O 1
ATOM 692 N N . PHE A 1 100 ? 18.514 -23.078 -19.666 1.00 90.94 100 PHE A N 1
ATOM 693 C CA . PHE A 1 100 ? 17.265 -22.398 -19.342 1.00 90.94 100 PHE A CA 1
ATOM 694 C C . PHE A 1 100 ? 16.416 -22.259 -20.605 1.00 90.94 100 PHE A C 1
ATOM 696 O O . PHE A 1 100 ? 16.901 -21.760 -21.623 1.00 90.94 100 PHE A O 1
ATOM 703 N N . THR A 1 101 ? 15.158 -22.686 -20.546 1.00 94.06 101 THR A N 1
ATOM 704 C CA . THR A 1 101 ? 14.261 -22.731 -21.708 1.00 94.06 101 THR A CA 1
ATOM 705 C C . THR A 1 101 ? 13.281 -21.565 -21.691 1.00 94.06 101 THR A C 1
ATOM 707 O O . THR A 1 101 ? 12.678 -21.250 -20.671 1.00 94.06 101 THR A O 1
ATOM 710 N N . ILE A 1 102 ? 13.085 -20.918 -22.835 1.00 94.06 102 ILE A N 1
ATOM 711 C CA . ILE A 1 102 ? 12.138 -19.818 -22.992 1.00 94.06 102 ILE A CA 1
ATOM 712 C C . ILE A 1 102 ? 11.176 -20.137 -24.129 1.00 94.06 102 ILE A C 1
ATOM 714 O O . ILE A 1 102 ? 11.581 -20.312 -25.281 1.00 94.06 102 ILE A O 1
ATOM 718 N N . ARG A 1 103 ? 9.880 -20.165 -23.814 1.00 94.50 103 ARG A N 1
ATOM 719 C CA . ARG A 1 103 ? 8.806 -20.194 -24.813 1.00 94.50 103 ARG A CA 1
ATOM 720 C C . ARG A 1 103 ? 8.416 -18.768 -25.194 1.00 94.50 103 ARG A C 1
ATOM 722 O O . ARG A 1 103 ? 8.351 -17.900 -24.331 1.00 94.50 103 ARG A O 1
ATOM 729 N N . VAL A 1 104 ? 8.122 -18.518 -26.467 1.00 92.31 104 VAL A N 1
ATOM 730 C CA . VAL A 1 104 ? 7.549 -17.240 -26.919 1.00 92.31 104 VAL A CA 1
ATOM 731 C C . VAL A 1 104 ? 6.203 -17.520 -27.573 1.00 92.31 104 VAL A C 1
ATOM 733 O O . VAL A 1 104 ? 6.143 -18.277 -28.538 1.00 92.31 104 VAL A O 1
ATOM 736 N N . GLU A 1 105 ? 5.119 -16.953 -27.041 1.00 89.81 105 GLU A N 1
ATOM 737 C CA . GLU A 1 105 ? 3.754 -17.300 -27.463 1.00 89.81 105 GLU A CA 1
ATOM 738 C C . GLU A 1 105 ? 2.838 -16.073 -27.598 1.00 89.81 105 GLU A C 1
ATOM 740 O O . GLU A 1 105 ? 2.989 -15.106 -26.847 1.00 89.81 105 GLU A O 1
ATOM 745 N N . PRO A 1 106 ? 1.873 -16.083 -28.539 1.00 86.81 106 PRO A N 1
ATOM 746 C CA . PRO A 1 106 ? 0.867 -15.035 -28.624 1.00 86.81 106 PRO A CA 1
ATOM 747 C C . PRO A 1 106 ? -0.147 -15.152 -27.474 1.00 86.81 106 PRO A C 1
ATOM 749 O O . PRO A 1 106 ? -0.631 -16.242 -27.173 1.00 86.81 106 PRO A O 1
ATOM 752 N N . VAL A 1 107 ? -0.528 -14.023 -26.874 1.00 81.69 107 VAL A N 1
ATOM 753 C CA . VAL A 1 107 ? -1.568 -13.934 -25.841 1.00 81.69 107 VAL A CA 1
ATOM 754 C C . VAL A 1 107 ? -2.619 -12.899 -26.224 1.00 81.69 107 VAL A C 1
ATOM 756 O O . VAL A 1 107 ? -2.310 -11.838 -26.773 1.00 81.69 107 VAL A O 1
ATOM 759 N N . ARG A 1 108 ? -3.876 -13.199 -25.899 1.00 77.00 108 ARG A N 1
ATOM 760 C CA . ARG A 1 108 ? -4.976 -12.252 -26.052 1.00 77.00 108 ARG A CA 1
ATOM 761 C C . ARG A 1 108 ? -4.989 -11.273 -24.888 1.00 77.00 108 ARG A C 1
ATOM 763 O O . ARG A 1 108 ? -5.175 -11.685 -23.744 1.00 77.00 108 ARG A O 1
ATOM 770 N N . MET A 1 109 ? -4.850 -9.985 -25.180 1.00 67.56 109 MET A N 1
ATOM 771 C CA . MET A 1 109 ? -4.903 -8.952 -24.142 1.00 67.56 109 MET A CA 1
ATOM 772 C C . MET A 1 109 ? -6.349 -8.514 -23.846 1.00 67.56 109 MET A C 1
ATOM 774 O O . MET A 1 109 ? -7.139 -8.364 -24.786 1.00 67.56 109 MET A O 1
ATOM 778 N N . PRO A 1 110 ? -6.712 -8.261 -22.570 1.00 59.62 110 PRO A N 1
ATOM 779 C CA . PRO A 1 110 ? -8.016 -7.704 -22.214 1.00 59.62 110 PRO A CA 1
ATOM 780 C C . PRO A 1 110 ? -8.312 -6.395 -22.968 1.00 59.62 110 PRO A C 1
ATOM 782 O O . PRO A 1 110 ? -7.425 -5.573 -23.212 1.00 59.62 110 PRO A O 1
ATOM 785 N N . GLY A 1 111 ? -9.571 -6.193 -23.366 1.00 54.94 111 GLY A N 1
ATOM 786 C CA . GLY A 1 111 ? -10.033 -4.920 -23.931 1.00 54.94 111 GLY A CA 1
ATOM 787 C C . GLY A 1 111 ? -10.242 -3.868 -22.835 1.00 54.94 111 GLY A C 1
ATOM 788 O O . GLY A 1 111 ? -10.557 -4.230 -21.710 1.00 54.94 111 GLY A O 1
ATOM 789 N N . GLY A 1 112 ? -10.088 -2.576 -23.154 1.00 59.47 112 GLY A N 1
ATOM 790 C CA . GLY A 1 112 ? -10.444 -1.473 -22.242 1.00 59.47 112 GLY A CA 1
ATOM 791 C C . GLY A 1 112 ? -9.372 -0.398 -22.050 1.00 59.47 112 GLY A C 1
ATOM 792 O O . GLY A 1 112 ? -9.717 0.753 -21.810 1.00 59.47 112 GLY A O 1
ATOM 793 N N . LEU A 1 113 ? -8.089 -0.728 -22.230 1.00 63.25 113 LEU A N 1
ATOM 794 C CA . LEU A 1 113 ? -7.004 0.258 -22.162 1.00 63.25 113 LEU A CA 1
ATOM 795 C C . LEU A 1 113 ? -6.688 0.886 -23.529 1.00 63.25 113 LEU A C 1
ATOM 797 O O . LEU A 1 113 ? -6.854 0.221 -24.561 1.00 63.25 113 LEU A O 1
ATOM 801 N N . PRO A 1 114 ? -6.217 2.151 -23.553 1.00 58.69 114 PRO A N 1
ATOM 802 C CA . PRO A 1 114 ? -5.910 2.872 -24.790 1.00 58.69 114 PRO A CA 1
ATOM 803 C C . PRO A 1 114 ? -4.752 2.252 -25.591 1.00 58.69 114 PRO A C 1
ATOM 805 O O . PRO A 1 114 ? -4.684 2.449 -26.803 1.00 58.69 114 PRO A O 1
ATOM 808 N N . TYR A 1 115 ? -3.872 1.488 -24.939 1.00 65.56 115 TYR A N 1
ATOM 809 C CA . TYR A 1 115 ? -2.770 0.739 -25.544 1.00 65.56 115 TYR A CA 1
ATOM 810 C C . TYR A 1 115 ? -2.477 -0.532 -24.732 1.00 65.56 115 TYR A C 1
ATOM 812 O O . TYR A 1 115 ? -2.792 -0.605 -23.543 1.00 65.56 115 TYR A O 1
ATOM 820 N N . ALA A 1 116 ? -1.917 -1.552 -25.388 1.00 65.38 116 ALA A N 1
ATOM 821 C CA . ALA A 1 116 ? -1.555 -2.827 -24.770 1.00 65.38 116 ALA A CA 1
ATOM 822 C C . ALA A 1 116 ? -0.028 -3.009 -24.763 1.00 65.38 116 ALA A C 1
ATOM 824 O O . ALA A 1 116 ? 0.622 -2.589 -25.728 1.00 65.38 116 ALA A O 1
ATOM 825 N N . PRO A 1 117 ? 0.548 -3.647 -23.727 1.00 75.75 117 PRO A N 1
ATOM 826 C CA . PRO A 1 117 ? 1.951 -4.040 -23.739 1.00 75.75 117 PRO A CA 1
ATOM 827 C C . PRO A 1 117 ? 2.254 -4.929 -24.951 1.00 75.75 117 PRO A C 1
ATOM 829 O O . PRO A 1 117 ? 1.414 -5.741 -25.348 1.00 75.75 117 PRO A O 1
ATOM 832 N N . VAL A 1 118 ? 3.440 -4.786 -25.547 1.00 83.56 118 VAL A N 1
ATOM 833 C CA . VAL A 1 118 ? 3.846 -5.607 -26.705 1.00 83.56 118 VAL A CA 1
ATOM 834 C C . VAL A 1 118 ? 4.209 -7.018 -26.266 1.00 83.56 118 VAL A C 1
ATOM 836 O O . VAL A 1 118 ? 3.707 -7.985 -26.838 1.00 83.56 118 VAL A O 1
ATOM 839 N N . ALA A 1 119 ? 5.073 -7.132 -25.257 1.00 85.25 119 ALA A N 1
ATOM 840 C CA . ALA A 1 119 ? 5.501 -8.408 -24.711 1.00 85.25 119 ALA A CA 1
ATOM 841 C C . ALA A 1 119 ? 5.783 -8.323 -23.205 1.00 85.25 119 ALA A C 1
ATOM 843 O O . ALA A 1 119 ? 6.400 -7.357 -22.745 1.00 85.25 119 ALA A O 1
ATOM 844 N N . THR A 1 120 ? 5.391 -9.355 -22.459 1.00 82.88 120 THR A N 1
ATOM 845 C CA . THR A 1 120 ? 5.668 -9.524 -21.022 1.00 82.88 120 THR A CA 1
ATOM 846 C C . THR A 1 120 ? 6.433 -10.821 -20.766 1.00 82.88 120 THR A C 1
ATOM 848 O O . THR A 1 120 ? 6.362 -11.761 -21.557 1.00 82.88 120 THR A O 1
ATOM 851 N N . VAL A 1 121 ? 7.173 -10.880 -19.658 1.00 84.06 121 VAL A N 1
ATOM 852 C CA . VAL A 1 121 ? 7.898 -12.077 -19.208 1.00 84.06 121 VAL A CA 1
ATOM 853 C C . VAL A 1 121 ? 7.175 -12.676 -18.013 1.00 84.06 121 VAL A C 1
ATOM 855 O O . VAL A 1 121 ? 6.844 -11.965 -17.066 1.00 84.06 121 VAL A O 1
ATOM 858 N N . HIS A 1 122 ? 6.991 -13.991 -18.035 1.00 82.12 122 HIS A N 1
ATOM 859 C CA . HIS A 1 122 ? 6.559 -14.768 -16.882 1.00 82.12 122 HIS A CA 1
ATOM 860 C C . HIS A 1 122 ? 7.554 -15.899 -16.643 1.00 82.12 122 HIS A C 1
ATOM 862 O O . HIS A 1 122 ? 7.809 -16.707 -17.534 1.00 82.12 122 HIS A O 1
ATOM 868 N N . MET A 1 123 ? 8.118 -15.959 -15.442 1.00 82.44 123 MET A N 1
ATOM 869 C CA . MET A 1 123 ? 8.968 -17.076 -15.042 1.00 82.44 123 MET A CA 1
ATOM 870 C C . MET A 1 123 ? 8.075 -18.264 -14.687 1.00 82.44 123 MET A C 1
ATOM 872 O O . MET A 1 123 ? 7.099 -18.107 -13.958 1.00 82.44 123 MET A O 1
ATOM 876 N N . LEU A 1 124 ? 8.387 -19.437 -15.234 1.00 79.00 124 LEU A N 1
ATOM 877 C CA . LEU A 1 124 ? 7.644 -20.676 -14.990 1.00 79.00 124 LEU A CA 1
ATOM 878 C C . LEU A 1 124 ? 8.313 -21.537 -13.912 1.00 79.00 124 LEU A C 1
ATOM 880 O O . LEU A 1 124 ? 7.703 -22.463 -13.395 1.00 79.00 124 LEU A O 1
ATOM 884 N N . GLY A 1 125 ? 9.553 -21.216 -13.551 1.00 76.00 125 GLY A N 1
ATOM 885 C CA . GLY A 1 125 ? 10.302 -21.880 -12.496 1.00 76.00 125 GLY A CA 1
ATOM 886 C C . GLY A 1 125 ? 11.791 -21.550 -12.589 1.00 76.00 125 GLY A C 1
ATOM 887 O O . GLY A 1 125 ? 12.171 -20.564 -13.232 1.00 76.00 125 GLY A O 1
ATOM 888 N N . PRO A 1 126 ? 12.661 -22.376 -11.984 1.00 76.94 126 PRO A N 1
ATOM 889 C CA . PRO A 1 126 ? 14.095 -22.147 -12.025 1.00 76.94 126 PRO A CA 1
ATOM 890 C C . PRO A 1 126 ? 14.703 -22.397 -13.411 1.00 76.94 126 PRO A C 1
ATOM 892 O O . PRO A 1 126 ? 15.746 -21.830 -13.698 1.00 76.94 126 PRO A O 1
ATOM 895 N N . ASP A 1 127 ? 14.087 -23.166 -14.301 1.00 85.81 127 ASP A N 1
ATOM 896 C CA . ASP A 1 127 ? 14.713 -23.514 -15.588 1.00 85.81 127 ASP A CA 1
ATOM 897 C C . ASP A 1 127 ? 13.862 -23.149 -16.812 1.00 85.81 127 ASP A C 1
ATOM 899 O O . ASP A 1 127 ? 14.251 -23.444 -17.943 1.00 85.81 127 ASP A O 1
ATOM 903 N N . GLU A 1 128 ? 12.722 -22.479 -16.609 1.00 88.62 128 GLU A N 1
ATOM 904 C CA . GLU A 1 128 ? 11.808 -22.126 -17.694 1.00 88.62 128 GLU A CA 1
ATOM 905 C C . GLU A 1 128 ? 11.167 -20.739 -17.515 1.00 88.62 128 GLU A C 1
ATOM 907 O O . GLU A 1 128 ? 10.829 -20.316 -16.405 1.00 88.62 128 GLU A O 1
ATOM 912 N N . ALA A 1 129 ? 10.953 -20.037 -18.630 1.00 89.50 129 ALA A N 1
ATOM 913 C CA . ALA A 1 129 ? 10.134 -18.832 -18.715 1.00 89.50 129 ALA A CA 1
ATOM 914 C C . ALA A 1 129 ? 9.270 -18.818 -19.983 1.00 89.50 129 ALA A C 1
ATOM 916 O O . ALA A 1 129 ? 9.530 -19.522 -20.960 1.00 89.50 129 ALA A O 1
ATOM 917 N N . VAL A 1 130 ? 8.269 -17.943 -19.998 1.00 90.06 130 VAL A N 1
ATOM 918 C CA . VAL A 1 130 ? 7.478 -17.626 -21.183 1.00 90.06 130 VAL A CA 1
ATOM 919 C C . VAL A 1 130 ? 7.458 -16.123 -21.443 1.00 90.06 130 VAL A C 1
ATOM 921 O O . VAL A 1 130 ? 7.164 -15.319 -20.558 1.00 90.06 130 VAL A O 1
ATOM 924 N N . VAL A 1 131 ? 7.760 -15.742 -22.682 1.00 90.00 131 VAL A N 1
ATOM 925 C CA . VAL A 1 131 ? 7.542 -14.399 -23.216 1.00 90.00 131 VAL A CA 1
ATOM 926 C C . VAL A 1 131 ? 6.191 -14.397 -23.918 1.00 90.00 131 VAL A C 1
ATOM 928 O O . VAL A 1 131 ? 6.010 -15.045 -24.950 1.00 90.00 131 VAL A O 1
ATOM 931 N N . ARG A 1 132 ? 5.228 -13.671 -23.358 1.00 87.00 132 ARG A N 1
ATOM 932 C CA . ARG A 1 132 ? 3.887 -13.541 -23.927 1.00 87.00 132 ARG A CA 1
ATOM 933 C C . ARG A 1 132 ? 3.818 -12.296 -24.785 1.00 87.00 132 ARG A C 1
ATOM 935 O O . ARG A 1 132 ? 4.134 -11.213 -24.305 1.00 87.00 132 ARG A O 1
ATOM 942 N N . VAL A 1 133 ? 3.396 -12.443 -26.033 1.00 86.75 133 VAL A N 1
ATOM 943 C CA . VAL A 1 133 ? 3.335 -11.362 -27.020 1.00 86.75 133 VAL A CA 1
ATOM 944 C C . VAL A 1 133 ? 1.883 -11.035 -27.329 1.00 86.75 133 VAL A C 1
ATOM 946 O O . VAL A 1 133 ? 1.103 -11.912 -27.686 1.00 86.75 133 VAL A O 1
ATOM 949 N N . SER A 1 134 ? 1.514 -9.767 -27.210 1.00 80.88 134 SER A N 1
ATOM 950 C CA . SER A 1 134 ? 0.148 -9.311 -27.447 1.00 80.88 134 SER A CA 1
ATOM 951 C C . SER A 1 134 ? -0.292 -9.556 -28.890 1.00 80.88 134 SER A C 1
ATOM 953 O O . SER A 1 134 ? 0.385 -9.173 -29.849 1.00 80.88 134 SER A O 1
ATOM 955 N N . ASP A 1 135 ? -1.487 -10.123 -29.052 1.00 78.62 135 ASP A N 1
ATOM 956 C CA . ASP A 1 135 ? -2.159 -10.243 -30.347 1.00 78.62 135 ASP A CA 1
ATOM 957 C C . ASP A 1 135 ? -2.577 -8.890 -30.945 1.00 78.62 135 ASP A C 1
ATOM 959 O O . ASP A 1 135 ? -2.951 -8.821 -32.111 1.00 78.62 135 ASP A O 1
ATOM 963 N N . ARG A 1 136 ? -2.446 -7.798 -30.182 1.00 74.25 136 ARG A N 1
ATOM 964 C CA . ARG A 1 136 ? -2.766 -6.427 -30.606 1.00 74.25 136 ARG A CA 1
ATOM 965 C C . ARG A 1 136 ? -1.546 -5.618 -31.055 1.00 74.25 136 ARG A C 1
ATOM 967 O O . ARG A 1 136 ? -1.708 -4.465 -31.437 1.00 74.25 136 ARG A O 1
ATOM 974 N N . ALA A 1 137 ? -0.339 -6.186 -31.007 1.00 75.88 137 ALA A N 1
ATOM 975 C CA . ALA A 1 137 ? 0.894 -5.474 -31.341 1.00 75.88 137 ALA A CA 1
ATOM 976 C C . ALA A 1 137 ? 1.237 -5.512 -32.842 1.00 75.88 137 ALA A C 1
ATOM 978 O O . ALA A 1 137 ? 0.913 -6.465 -33.556 1.00 75.88 137 ALA A O 1
ATOM 979 N N . ALA A 1 138 ? 1.935 -4.479 -33.319 1.00 76.44 138 ALA A N 1
ATOM 980 C CA . ALA A 1 138 ? 2.479 -4.428 -34.674 1.00 76.44 138 ALA A CA 1
ATOM 981 C C . ALA A 1 138 ? 3.721 -5.332 -34.824 1.00 76.44 138 ALA A C 1
ATOM 983 O O . ALA A 1 138 ? 4.531 -5.450 -33.905 1.00 76.44 138 ALA A O 1
ATOM 984 N N . ALA A 1 139 ? 3.889 -5.962 -35.992 1.00 78.31 139 ALA A N 1
ATOM 985 C CA . ALA A 1 139 ? 4.938 -6.962 -36.233 1.00 78.31 139 ALA A CA 1
ATOM 986 C C . ALA A 1 139 ? 6.370 -6.427 -36.043 1.00 78.31 139 ALA A C 1
ATOM 988 O O . ALA A 1 139 ? 7.250 -7.140 -35.562 1.00 78.31 139 ALA A O 1
ATOM 989 N N . ASP A 1 140 ? 6.602 -5.164 -36.389 1.00 75.00 140 ASP A N 1
ATOM 990 C CA . ASP A 1 140 ? 7.873 -4.479 -36.180 1.00 75.00 140 ASP A CA 1
ATOM 991 C C . ASP A 1 140 ? 8.175 -4.254 -34.695 1.00 75.00 140 ASP A C 1
ATOM 993 O O . ASP A 1 140 ? 9.311 -4.464 -34.278 1.00 75.00 140 ASP A O 1
ATOM 997 N N . LEU A 1 141 ? 7.179 -3.928 -33.870 1.00 80.81 141 LEU A N 1
ATOM 998 C CA . LEU A 1 141 ? 7.363 -3.824 -32.417 1.00 80.81 141 LEU A CA 1
ATOM 999 C C . LEU A 1 141 ? 7.593 -5.189 -31.766 1.00 80.81 141 LEU A C 1
ATOM 1001 O O . LEU A 1 141 ? 8.445 -5.298 -30.886 1.00 80.81 141 LEU A O 1
ATOM 1005 N N . ILE A 1 142 ? 6.908 -6.237 -32.240 1.00 86.44 142 ILE A N 1
ATOM 1006 C CA . ILE A 1 142 ? 7.096 -7.612 -31.747 1.00 86.44 142 ILE A CA 1
ATOM 1007 C C . ILE A 1 142 ? 8.570 -8.014 -31.837 1.00 86.44 142 ILE A C 1
ATOM 1009 O O . ILE A 1 142 ? 9.122 -8.526 -30.867 1.00 86.44 142 ILE A O 1
ATOM 1013 N N . ARG A 1 143 ? 9.241 -7.729 -32.960 1.00 87.50 143 ARG A N 1
ATOM 1014 C CA . ARG A 1 143 ? 10.656 -8.085 -33.140 1.00 87.50 143 ARG A CA 1
ATOM 1015 C C . ARG A 1 143 ? 11.568 -7.448 -32.089 1.00 87.50 143 ARG A C 1
ATOM 1017 O O . ARG A 1 143 ? 12.424 -8.131 -31.531 1.00 87.50 143 ARG A O 1
ATOM 1024 N N . HIS A 1 144 ? 11.397 -6.155 -31.828 1.00 88.25 144 HIS A N 1
ATOM 1025 C CA . HIS A 1 144 ? 12.225 -5.421 -30.870 1.00 88.25 144 HIS A CA 1
ATOM 1026 C C . HIS A 1 144 ? 11.892 -5.811 -29.423 1.00 88.25 144 HIS A C 1
ATOM 1028 O O . HIS A 1 144 ? 12.801 -6.058 -28.632 1.00 88.25 144 HIS A O 1
ATOM 1034 N N . ALA A 1 145 ? 10.604 -5.948 -29.097 1.00 88.50 145 ALA A N 1
ATOM 1035 C CA . ALA A 1 145 ? 10.147 -6.329 -27.765 1.00 88.50 145 ALA A CA 1
ATOM 1036 C C . ALA A 1 145 ? 10.542 -7.768 -27.400 1.00 88.50 145 ALA A C 1
ATOM 1038 O O . ALA A 1 145 ? 10.993 -8.008 -26.284 1.00 88.50 145 ALA A O 1
ATOM 1039 N N . VAL A 1 146 ? 10.448 -8.726 -28.332 1.00 91.25 146 VAL A N 1
ATOM 1040 C CA . VAL A 1 146 ? 10.911 -10.106 -28.099 1.00 91.25 146 VAL A CA 1
ATOM 1041 C C . VAL A 1 146 ? 12.414 -10.124 -27.817 1.00 91.25 146 VAL A C 1
ATOM 1043 O O . VAL A 1 146 ? 12.831 -10.734 -26.837 1.00 91.25 146 VAL A O 1
ATOM 1046 N N . ALA A 1 147 ? 13.231 -9.405 -28.595 1.00 91.75 147 ALA A N 1
ATOM 1047 C CA . ALA A 1 147 ? 14.671 -9.310 -28.335 1.00 91.75 147 ALA A CA 1
ATOM 1048 C C . ALA A 1 147 ? 14.983 -8.675 -26.964 1.00 91.75 147 ALA A C 1
ATOM 1050 O O . ALA A 1 147 ? 15.868 -9.152 -26.243 1.00 91.75 147 ALA A O 1
ATOM 1051 N N . ALA A 1 148 ? 14.226 -7.641 -26.578 1.00 91.56 148 ALA A N 1
ATOM 1052 C CA . ALA A 1 148 ? 14.333 -7.015 -25.264 1.00 91.56 148 ALA A CA 1
ATOM 1053 C C . ALA A 1 148 ? 14.023 -8.013 -24.139 1.00 91.56 148 ALA A C 1
ATOM 1055 O O . ALA A 1 148 ? 14.844 -8.195 -23.241 1.00 91.56 148 ALA A O 1
ATOM 1056 N N . ARG A 1 149 ? 12.887 -8.720 -24.222 1.00 91.62 149 ARG A N 1
ATOM 1057 C CA . ARG A 1 149 ? 12.456 -9.689 -23.201 1.00 91.62 149 ARG A CA 1
ATOM 1058 C C . ARG A 1 149 ? 13.370 -10.904 -23.108 1.00 91.62 149 ARG A C 1
ATOM 1060 O O . ARG A 1 149 ? 13.682 -11.331 -22.004 1.00 91.62 149 ARG A O 1
ATOM 1067 N N . LEU A 1 150 ? 13.860 -11.434 -24.228 1.00 93.62 150 LEU A N 1
ATOM 1068 C CA . LEU A 1 150 ? 14.839 -12.526 -24.201 1.00 93.62 150 LEU A CA 1
ATOM 1069 C C . LEU A 1 150 ? 16.139 -12.102 -23.507 1.00 93.62 150 LEU A C 1
ATOM 1071 O O . LEU A 1 150 ? 16.706 -12.878 -22.742 1.00 93.62 150 LEU A O 1
ATOM 1075 N N . THR A 1 151 ? 16.595 -10.868 -23.738 1.00 92.88 151 THR A N 1
ATOM 1076 C CA . THR A 1 151 ? 17.786 -10.334 -23.062 1.00 92.88 151 THR A CA 1
ATOM 1077 C C . THR A 1 151 ? 17.540 -10.107 -21.573 1.00 92.88 151 THR A C 1
ATOM 1079 O O . THR A 1 151 ? 18.398 -10.456 -20.768 1.00 92.88 151 THR A O 1
ATOM 1082 N N . GLU A 1 152 ? 16.371 -9.584 -21.197 1.00 90.00 152 GLU A N 1
ATOM 1083 C CA . GLU A 1 152 ? 15.957 -9.445 -19.796 1.00 90.00 152 GLU A CA 1
ATOM 1084 C C . GLU A 1 152 ? 16.035 -10.795 -19.065 1.00 90.00 152 GLU A C 1
ATOM 1086 O O . GLU A 1 152 ? 16.698 -10.896 -18.031 1.00 90.00 152 GLU A O 1
ATOM 1091 N N . VAL A 1 153 ? 15.455 -11.860 -19.640 1.00 89.88 153 VAL A N 1
ATOM 1092 C CA . VAL A 1 153 ? 15.544 -13.214 -19.063 1.00 89.88 153 VAL A CA 1
ATOM 1093 C C . VAL A 1 153 ? 16.991 -13.704 -19.000 1.00 89.88 153 VAL A C 1
ATOM 1095 O O . VAL A 1 153 ? 17.404 -14.233 -17.971 1.00 89.88 153 VAL A O 1
ATOM 1098 N N . ALA A 1 154 ? 17.788 -13.498 -20.052 1.00 91.50 154 ALA A N 1
ATOM 1099 C CA . ALA A 1 154 ? 19.191 -13.917 -20.080 1.00 91.50 154 ALA A CA 1
ATOM 1100 C C . ALA A 1 154 ? 20.020 -13.291 -18.946 1.00 91.50 154 ALA A C 1
ATOM 1102 O O . ALA A 1 154 ? 20.847 -13.973 -18.334 1.00 91.50 154 ALA A O 1
ATOM 1103 N N . VAL A 1 155 ? 19.790 -12.006 -18.653 1.00 89.06 155 VAL A N 1
ATOM 1104 C CA . VAL A 1 155 ? 20.450 -11.304 -17.545 1.00 89.06 155 VAL A CA 1
ATOM 1105 C C . VAL A 1 155 ? 20.014 -11.891 -16.208 1.00 89.06 155 VAL A C 1
ATOM 1107 O O . VAL A 1 155 ? 20.879 -12.224 -15.406 1.00 89.06 155 VAL A O 1
ATOM 1110 N N . VAL A 1 156 ? 18.711 -12.124 -15.998 1.00 85.31 156 VAL A N 1
ATOM 1111 C CA . VAL A 1 156 ? 18.218 -12.768 -14.765 1.00 85.31 156 VAL A CA 1
ATOM 1112 C C . VAL A 1 156 ? 18.856 -14.147 -14.559 1.00 85.31 156 VAL A C 1
ATOM 1114 O O . VAL A 1 156 ? 19.325 -14.452 -13.463 1.00 85.31 156 VAL A O 1
ATOM 1117 N N . VAL A 1 157 ? 18.921 -14.971 -15.610 1.00 86.44 157 VAL A N 1
ATOM 1118 C CA . VAL A 1 157 ? 19.541 -16.307 -15.559 1.00 86.44 157 VAL A CA 1
ATOM 1119 C C . VAL A 1 157 ? 21.032 -16.209 -15.229 1.00 86.44 157 VAL A C 1
ATOM 1121 O O . VAL A 1 157 ? 21.520 -16.943 -14.370 1.00 86.44 157 VAL A O 1
ATOM 1124 N N . THR A 1 158 ? 21.746 -15.280 -15.867 1.00 86.50 158 THR A N 1
ATOM 1125 C CA . THR A 1 158 ? 23.188 -15.074 -15.659 1.00 86.50 158 THR A CA 1
ATOM 1126 C C . THR A 1 158 ? 23.494 -14.574 -14.251 1.00 86.50 158 THR A C 1
ATOM 1128 O O . THR A 1 158 ? 24.405 -15.089 -13.601 1.00 86.50 158 THR A O 1
ATOM 1131 N N . ASP A 1 159 ? 22.748 -13.586 -13.760 1.00 82.12 159 ASP A N 1
ATOM 1132 C CA . ASP A 1 159 ? 22.929 -13.052 -12.411 1.00 82.12 159 ASP A CA 1
ATOM 1133 C C . ASP A 1 159 ? 22.699 -14.144 -11.374 1.00 82.12 159 ASP A C 1
ATOM 1135 O O . ASP A 1 159 ? 23.555 -14.372 -10.517 1.00 82.12 159 ASP A O 1
ATOM 1139 N N . ARG A 1 160 ? 21.630 -14.926 -11.534 1.00 78.69 160 ARG A N 1
ATOM 1140 C CA . ARG A 1 160 ? 21.354 -16.067 -10.665 1.00 78.69 160 ARG A CA 1
ATOM 1141 C C . ARG A 1 160 ? 22.457 -17.125 -10.705 1.00 78.69 160 ARG A C 1
ATOM 1143 O O . ARG A 1 160 ? 22.881 -17.584 -9.646 1.00 78.69 160 ARG A O 1
ATOM 1150 N N . ALA A 1 161 ? 22.940 -17.506 -11.889 1.00 80.25 161 ALA A N 1
ATOM 1151 C CA . ALA A 1 161 ? 24.030 -18.478 -12.028 1.00 80.25 161 ALA A CA 1
ATOM 1152 C C . ALA A 1 161 ? 25.312 -18.013 -11.312 1.00 80.25 161 ALA A C 1
ATOM 1154 O O . ALA A 1 161 ? 26.051 -18.826 -10.760 1.00 80.25 161 ALA A O 1
ATOM 1155 N N . ASN A 1 162 ? 25.535 -16.699 -11.264 1.00 80.75 162 ASN A N 1
ATOM 1156 C CA . ASN A 1 162 ? 26.649 -16.074 -10.557 1.00 80.75 162 ASN A CA 1
ATOM 1157 C C . ASN A 1 162 ? 26.348 -15.758 -9.081 1.00 80.75 162 ASN A C 1
ATOM 1159 O O . ASN A 1 162 ? 27.154 -15.086 -8.439 1.00 80.75 162 ASN A O 1
ATOM 1163 N N . GLN A 1 163 ? 25.196 -16.188 -8.549 1.00 74.75 163 GLN A N 1
ATOM 1164 C CA . GLN A 1 163 ? 24.708 -15.837 -7.207 1.00 74.75 163 GLN A CA 1
ATOM 1165 C C . GLN A 1 163 ? 24.669 -14.320 -6.958 1.00 74.75 163 GLN A C 1
ATOM 1167 O O . GLN A 1 163 ? 24.781 -13.851 -5.826 1.00 74.75 163 GLN A O 1
ATOM 1172 N N . ARG A 1 164 ? 24.509 -13.539 -8.028 1.00 71.69 164 ARG A N 1
ATOM 1173 C CA . ARG A 1 164 ? 24.346 -12.093 -7.978 1.00 71.69 164 ARG A CA 1
ATOM 1174 C C . ARG A 1 164 ? 22.870 -11.776 -7.881 1.00 71.69 164 ARG A C 1
ATOM 1176 O O . ARG A 1 164 ? 22.049 -12.317 -8.617 1.00 71.69 164 ARG A O 1
ATOM 1183 N N . ARG A 1 165 ? 22.550 -10.829 -7.011 1.00 65.50 165 ARG A N 1
ATOM 1184 C CA . ARG A 1 165 ? 21.244 -10.197 -6.986 1.00 65.50 165 ARG A CA 1
ATOM 1185 C C . ARG A 1 165 ? 21.416 -8.723 -7.329 1.00 65.50 165 ARG A C 1
ATOM 1187 O O . ARG A 1 165 ? 22.016 -7.993 -6.540 1.00 65.50 165 ARG A O 1
ATOM 1194 N N . PRO A 1 166 ? 20.947 -8.270 -8.499 1.00 59.09 166 PRO A N 1
ATOM 1195 C CA . PRO A 1 166 ? 20.921 -6.853 -8.793 1.00 59.09 166 PRO A CA 1
ATOM 1196 C C . PRO A 1 166 ? 19.761 -6.244 -7.990 1.00 59.09 166 PRO A C 1
ATOM 1198 O O . PRO A 1 166 ? 18.609 -6.252 -8.419 1.00 59.09 166 PRO A O 1
ATOM 1201 N N . ASP A 1 167 ? 20.058 -5.753 -6.785 1.00 60.44 167 ASP A N 1
ATOM 1202 C CA . ASP A 1 167 ? 19.161 -4.883 -6.011 1.00 60.44 167 ASP A CA 1
ATOM 1203 C C . ASP A 1 167 ? 19.197 -3.482 -6.618 1.00 60.44 167 ASP A C 1
ATOM 1205 O O . ASP A 1 167 ? 19.723 -2.519 -6.062 1.00 60.44 167 ASP A O 1
ATOM 1209 N N . VAL A 1 168 ? 18.719 -3.418 -7.856 1.00 63.75 168 VAL A N 1
ATOM 1210 C CA . VAL A 1 168 ? 18.771 -2.241 -8.706 1.00 63.75 168 VAL A CA 1
ATOM 1211 C C . VAL A 1 168 ? 17.407 -2.070 -9.353 1.00 63.75 168 VAL A C 1
ATOM 1213 O O . VAL A 1 168 ? 16.781 -3.021 -9.826 1.00 63.75 168 VAL A O 1
ATOM 1216 N N . THR A 1 169 ? 16.929 -0.844 -9.314 1.00 65.62 169 THR A N 1
ATOM 1217 C CA . THR A 1 169 ? 15.699 -0.409 -9.965 1.00 65.62 169 THR A CA 1
ATOM 1218 C C . THR A 1 169 ? 16.023 0.102 -11.366 1.00 65.62 169 THR A C 1
ATOM 1220 O O . THR A 1 169 ? 17.202 0.315 -11.663 1.00 65.62 169 THR A O 1
ATOM 1223 N N . SER A 1 170 ? 15.026 0.236 -12.251 1.00 72.19 170 SER A N 1
ATOM 1224 C CA . SER A 1 170 ? 15.278 0.701 -13.622 1.00 72.19 170 SER A CA 1
ATOM 1225 C C . SER A 1 170 ? 16.040 2.025 -13.639 1.00 72.19 170 SER A C 1
ATOM 1227 O O . SER A 1 170 ? 15.555 3.049 -13.148 1.00 72.19 170 SER A O 1
ATOM 1229 N N . GLY A 1 171 ? 17.244 1.998 -14.206 1.00 73.31 171 GLY A N 1
ATOM 1230 C CA . GLY A 1 171 ? 18.093 3.171 -14.378 1.00 73.31 171 GLY A CA 1
ATOM 1231 C C . GLY A 1 171 ? 17.763 3.971 -15.641 1.00 73.31 171 GLY A C 1
ATOM 1232 O O . GLY A 1 171 ? 18.162 5.139 -15.746 1.00 73.31 171 GLY A O 1
ATOM 1233 N N . LEU A 1 172 ? 17.046 3.361 -16.593 1.00 79.12 172 LEU A N 1
ATOM 1234 C CA . LEU A 1 172 ? 16.711 3.926 -17.900 1.00 79.12 172 LEU A CA 1
ATOM 1235 C C . LEU A 1 172 ? 15.209 4.171 -18.026 1.00 79.12 172 LEU A C 1
ATOM 1237 O O . LEU A 1 172 ? 14.491 3.486 -18.750 1.00 79.12 172 LEU A O 1
ATOM 1241 N N . THR A 1 173 ? 14.743 5.219 -17.360 1.00 77.81 173 THR A N 1
ATOM 1242 C CA . THR A 1 173 ? 13.364 5.683 -17.497 1.00 77.81 173 THR A CA 1
ATOM 1243 C C . THR A 1 173 ? 13.346 7.201 -17.616 1.00 77.81 173 THR A C 1
ATOM 1245 O O . THR A 1 173 ? 13.972 7.896 -16.813 1.00 77.81 173 THR A O 1
ATOM 1248 N N . GLU A 1 174 ? 12.619 7.703 -18.615 1.00 73.50 174 GLU A N 1
ATOM 1249 C CA . GLU A 1 174 ? 12.371 9.131 -18.848 1.00 73.50 174 GLU A CA 1
ATOM 1250 C C . GLU A 1 174 ? 11.895 9.842 -17.582 1.00 73.50 174 GLU A C 1
ATOM 1252 O O . GLU A 1 174 ? 10.932 9.402 -16.942 1.00 73.50 174 GLU A O 1
ATOM 1257 N N . GLY A 1 175 ? 12.561 10.947 -17.254 1.00 65.94 175 GLY A N 1
ATOM 1258 C CA . GLY A 1 175 ? 12.220 11.822 -16.139 1.00 65.94 175 GLY A CA 1
ATOM 1259 C C . GLY A 1 175 ? 12.497 11.244 -14.753 1.00 65.94 175 GLY A C 1
ATOM 1260 O O . GLY A 1 175 ? 12.344 11.930 -13.763 1.00 65.94 175 GLY A O 1
ATOM 1261 N N . VAL A 1 176 ? 12.939 9.994 -14.597 1.00 67.50 176 VAL A N 1
ATOM 1262 C CA . VAL A 1 176 ? 13.068 9.450 -13.236 1.00 67.50 176 VAL A CA 1
ATOM 1263 C C . VAL A 1 176 ? 14.310 9.987 -12.522 1.00 67.50 176 VAL A C 1
ATOM 1265 O O . VAL A 1 176 ? 15.429 9.846 -13.022 1.00 67.50 176 VAL A O 1
ATOM 1268 N N . LEU A 1 177 ? 14.112 10.515 -11.306 1.00 69.69 177 LEU A N 1
ATOM 1269 C CA . LEU A 1 177 ? 15.175 10.855 -10.353 1.00 69.69 177 LEU A CA 1
ATOM 1270 C C . LEU A 1 177 ? 16.127 9.665 -10.171 1.00 69.69 177 LEU A C 1
ATOM 1272 O O . LEU A 1 177 ? 15.776 8.696 -9.500 1.00 69.69 177 LEU A O 1
ATOM 1276 N N . THR A 1 178 ? 17.335 9.754 -10.722 1.00 67.00 178 THR A N 1
ATOM 1277 C CA . THR A 1 178 ? 18.315 8.662 -10.669 1.00 67.00 178 THR A CA 1
ATOM 1278 C C . THR A 1 178 ? 19.480 9.002 -9.749 1.00 67.00 178 THR A C 1
ATOM 1280 O O . THR A 1 178 ? 19.862 10.162 -9.598 1.00 67.00 178 THR A O 1
ATOM 1283 N N . THR A 1 179 ? 20.053 7.994 -9.103 1.00 67.69 179 THR A N 1
ATOM 1284 C CA . THR A 1 179 ? 21.201 8.150 -8.205 1.00 67.69 179 THR A CA 1
ATOM 1285 C C . THR A 1 179 ? 22.357 7.328 -8.741 1.00 67.69 179 THR A C 1
ATOM 1287 O O . THR A 1 179 ? 22.227 6.115 -8.915 1.00 67.69 179 THR A O 1
ATOM 1290 N N . ALA A 1 180 ? 23.492 7.978 -8.993 1.00 68.44 180 ALA A N 1
ATOM 1291 C CA . ALA A 1 180 ? 24.708 7.266 -9.345 1.00 68.44 180 ALA A CA 1
ATOM 1292 C C . ALA A 1 180 ? 25.231 6.479 -8.134 1.00 68.44 180 ALA A C 1
ATOM 1294 O O . ALA A 1 180 ? 25.220 6.968 -7.002 1.00 68.44 180 ALA A O 1
ATOM 1295 N N . GLY A 1 181 ? 25.708 5.262 -8.382 1.00 66.44 181 GLY A N 1
ATOM 1296 C CA . GLY A 1 181 ? 26.452 4.486 -7.404 1.00 66.44 181 GLY A CA 1
ATOM 1297 C C . GLY A 1 181 ? 27.795 5.142 -7.053 1.00 66.44 181 GLY A C 1
ATOM 1298 O O . GLY A 1 181 ? 28.200 6.131 -7.671 1.00 66.44 181 GLY A O 1
ATOM 1299 N N . PRO A 1 182 ? 28.538 4.580 -6.083 1.00 65.44 182 PRO A N 1
ATOM 1300 C CA . PRO A 1 182 ? 29.846 5.099 -5.671 1.00 65.44 182 PRO A CA 1
ATOM 1301 C C . PRO A 1 182 ? 30.884 5.199 -6.802 1.00 65.44 182 PRO A C 1
ATOM 1303 O O . PRO A 1 182 ? 31.842 5.959 -6.693 1.00 65.44 182 PRO A O 1
ATOM 1306 N N . ASP A 1 183 ? 30.706 4.439 -7.884 1.00 70.81 183 ASP A N 1
ATOM 1307 C CA . ASP A 1 183 ? 31.542 4.449 -9.088 1.00 70.81 183 ASP A CA 1
ATOM 1308 C C . ASP A 1 183 ? 31.102 5.492 -10.137 1.00 70.81 183 ASP A C 1
ATOM 1310 O O . ASP A 1 183 ? 31.648 5.531 -11.242 1.00 70.81 183 ASP A O 1
ATOM 1314 N N . GLY A 1 184 ? 30.120 6.335 -9.803 1.00 70.38 184 GLY A N 1
ATOM 1315 C CA . GLY A 1 184 ? 29.578 7.375 -10.675 1.00 70.38 184 GLY A CA 1
ATOM 1316 C C . GLY A 1 184 ? 28.635 6.854 -11.763 1.00 70.38 184 GLY A C 1
ATOM 1317 O O . GLY A 1 184 ? 28.312 7.607 -12.682 1.00 70.38 184 GLY A O 1
ATOM 1318 N N . ARG A 1 185 ? 28.200 5.587 -11.696 1.00 80.25 185 ARG A N 1
ATOM 1319 C CA . ARG A 1 185 ? 27.348 4.961 -12.721 1.00 80.25 185 ARG A CA 1
ATOM 1320 C C . ARG A 1 185 ? 25.927 4.741 -12.239 1.00 80.25 185 ARG A C 1
ATOM 1322 O O . ARG A 1 185 ? 25.687 4.513 -11.058 1.00 80.25 185 ARG A O 1
ATOM 1329 N N . ILE A 1 186 ? 24.987 4.756 -13.175 1.00 80.31 186 ILE A N 1
ATOM 1330 C CA . ILE A 1 186 ? 23.599 4.394 -12.903 1.00 80.31 186 ILE A CA 1
ATOM 1331 C C . ILE A 1 186 ? 23.484 2.867 -13.005 1.00 80.31 186 ILE A C 1
ATOM 1333 O O . ILE A 1 186 ? 23.865 2.302 -14.035 1.00 80.31 186 ILE A O 1
ATOM 1337 N N . PRO A 1 187 ? 23.002 2.182 -11.957 1.00 77.06 187 PRO A N 1
ATOM 1338 C CA . PRO A 1 187 ? 22.825 0.739 -11.997 1.00 77.06 187 PRO A CA 1
ATOM 1339 C C . PRO A 1 187 ? 21.669 0.350 -12.934 1.00 77.06 187 PRO A C 1
ATOM 1341 O O . PRO A 1 187 ? 20.680 1.071 -13.025 1.00 77.06 187 PRO A O 1
ATOM 1344 N N . PHE A 1 188 ? 21.801 -0.784 -13.630 1.00 83.56 188 PHE A N 1
ATOM 1345 C CA . PHE A 1 188 ? 20.806 -1.282 -14.589 1.00 83.56 188 PHE A CA 1
ATOM 1346 C C . PHE A 1 188 ? 20.112 -2.540 -14.082 1.00 83.56 188 PHE A C 1
ATOM 1348 O O . PHE A 1 188 ? 20.768 -3.529 -13.749 1.00 83.56 188 PHE A O 1
ATOM 1355 N N . SER A 1 189 ? 18.785 -2.510 -14.101 1.00 80.44 189 SER A N 1
ATOM 1356 C CA . SER A 1 189 ? 17.909 -3.665 -13.950 1.00 80.44 189 SER A CA 1
ATOM 1357 C C . SER A 1 189 ? 18.001 -4.594 -15.168 1.00 80.44 189 SER A C 1
ATOM 1359 O O . SER A 1 189 ? 18.399 -4.172 -16.258 1.00 80.44 189 SER A O 1
ATOM 1361 N N . PRO A 1 190 ? 17.577 -5.864 -15.051 1.00 84.62 190 PRO A N 1
ATOM 1362 C CA . PRO A 1 190 ? 17.463 -6.750 -16.209 1.00 84.62 190 PRO A CA 1
ATOM 1363 C C . PRO A 1 190 ? 16.609 -6.165 -17.347 1.00 84.62 190 PRO A C 1
ATOM 1365 O O . PRO A 1 190 ? 16.923 -6.371 -18.521 1.00 84.62 190 PRO A O 1
ATOM 1368 N N . LYS A 1 191 ? 15.567 -5.389 -17.010 1.00 84.06 191 LYS A N 1
ATOM 1369 C CA . LYS A 1 191 ? 14.710 -4.702 -17.985 1.00 84.06 191 LYS A CA 1
ATOM 1370 C C . LYS A 1 191 ? 15.504 -3.675 -18.800 1.00 84.06 191 LYS A C 1
ATOM 1372 O O . LYS A 1 191 ? 15.386 -3.670 -20.027 1.00 84.06 191 LYS A O 1
ATOM 1377 N N . ASP A 1 192 ? 16.365 -2.887 -18.151 1.00 87.88 192 ASP A N 1
ATOM 1378 C CA . ASP A 1 192 ? 17.222 -1.889 -18.812 1.00 87.88 192 ASP A CA 1
ATOM 1379 C C . ASP A 1 192 ? 18.117 -2.538 -19.876 1.00 87.88 192 ASP A C 1
ATOM 1381 O O . ASP A 1 192 ? 18.234 -2.056 -21.003 1.00 87.88 192 ASP A O 1
ATOM 1385 N N . PHE A 1 193 ? 18.721 -3.688 -19.559 1.00 90.25 193 PHE A N 1
ATOM 1386 C CA . PHE A 1 193 ? 19.542 -4.432 -20.520 1.00 90.25 193 PHE A CA 1
ATOM 1387 C C . PHE A 1 193 ? 18.742 -4.909 -21.741 1.00 90.25 193 PHE A C 1
ATOM 1389 O O . PHE A 1 193 ? 19.274 -4.937 -22.862 1.00 90.25 193 PHE A O 1
ATOM 1396 N N . GLY A 1 194 ? 17.473 -5.268 -21.534 1.00 90.25 194 GLY A N 1
ATOM 1397 C CA . GLY A 1 194 ? 16.525 -5.561 -22.601 1.00 90.25 194 GLY A CA 1
ATOM 1398 C C . GLY A 1 194 ? 16.276 -4.352 -23.498 1.00 90.25 194 GLY A C 1
ATOM 1399 O O . GLY A 1 194 ? 16.468 -4.437 -24.714 1.00 90.25 194 GLY A O 1
ATOM 1400 N N . GLN A 1 195 ? 15.933 -3.210 -22.908 1.00 89.62 195 GLN A N 1
ATOM 1401 C CA . GLN A 1 195 ? 15.650 -1.979 -23.650 1.00 89.62 195 GLN A CA 1
ATOM 1402 C C . GLN A 1 195 ? 16.870 -1.461 -24.428 1.00 89.62 195 GLN A C 1
ATOM 1404 O O . GLN A 1 195 ? 16.759 -1.121 -25.606 1.00 89.62 195 GLN A O 1
ATOM 1409 N N . VAL A 1 196 ? 18.073 -1.512 -23.842 1.00 93.12 196 VAL A N 1
ATOM 1410 C CA . VAL A 1 196 ? 19.328 -1.166 -24.542 1.00 93.12 196 VAL A CA 1
ATOM 1411 C C . VAL A 1 196 ? 19.554 -2.054 -25.769 1.00 93.12 196 VAL A C 1
ATOM 1413 O O . VAL A 1 196 ? 20.024 -1.583 -26.805 1.00 93.12 196 VAL A O 1
ATOM 1416 N N . THR A 1 197 ? 19.194 -3.337 -25.691 1.00 93.06 197 THR A N 1
ATOM 1417 C CA . THR A 1 197 ? 19.306 -4.260 -26.834 1.00 93.06 197 THR A CA 1
ATOM 1418 C C . THR A 1 197 ? 18.333 -3.892 -27.948 1.00 93.06 197 THR A C 1
ATOM 1420 O O . THR A 1 197 ? 18.677 -3.957 -29.129 1.00 93.06 197 THR A O 1
ATOM 1423 N N . ALA A 1 198 ? 17.136 -3.449 -27.586 1.00 91.19 198 ALA A N 1
ATOM 1424 C CA . ALA A 1 198 ? 16.148 -2.987 -28.543 1.00 91.19 198 ALA A CA 1
ATOM 1425 C C . ALA A 1 198 ? 16.574 -1.664 -29.213 1.00 91.19 198 ALA A C 1
ATOM 1427 O O . ALA A 1 198 ? 16.515 -1.542 -30.440 1.00 91.19 198 ALA A O 1
ATOM 1428 N N . LEU A 1 199 ? 17.124 -0.725 -28.434 1.00 92.38 199 LEU A N 1
ATOM 1429 C CA . LEU A 1 199 ? 17.726 0.514 -28.935 1.00 92.38 199 LEU A CA 1
ATOM 1430 C C . LEU A 1 199 ? 18.897 0.237 -29.890 1.00 92.38 199 LEU A C 1
ATOM 1432 O O . LEU A 1 199 ? 19.021 0.889 -30.929 1.00 92.38 199 LEU A O 1
ATOM 1436 N N . LYS A 1 200 ? 19.734 -0.763 -29.583 1.00 93.62 200 LYS A N 1
ATOM 1437 C CA . LYS A 1 200 ? 20.820 -1.210 -30.466 1.00 93.62 200 LYS A CA 1
ATOM 1438 C C . LYS A 1 200 ? 20.285 -1.655 -31.829 1.00 93.62 200 LYS A C 1
ATOM 1440 O O . LYS A 1 200 ? 20.779 -1.185 -32.854 1.00 93.62 200 LYS A O 1
ATOM 1445 N N . LEU A 1 201 ? 19.252 -2.503 -31.844 1.00 91.62 201 LEU A N 1
ATOM 1446 C CA . LEU A 1 201 ? 18.613 -2.972 -33.079 1.00 91.62 201 LEU A CA 1
ATOM 1447 C C . LEU A 1 201 ? 18.065 -1.815 -33.923 1.00 91.62 201 LEU A C 1
ATOM 1449 O O . LEU A 1 201 ? 18.249 -1.809 -35.141 1.00 91.62 201 LEU A O 1
ATOM 1453 N N . LEU A 1 202 ? 17.430 -0.828 -33.286 1.00 91.69 202 LEU A N 1
ATOM 1454 C CA . LEU A 1 202 ? 16.942 0.378 -33.958 1.00 91.69 202 LEU A CA 1
ATOM 1455 C C . LEU A 1 202 ? 18.104 1.202 -34.534 1.00 91.69 202 LEU A C 1
ATOM 1457 O O . LEU A 1 202 ? 18.071 1.586 -35.705 1.00 91.69 202 LEU A O 1
ATOM 1461 N N . GLY A 1 203 ? 19.168 1.409 -33.753 1.00 93.50 203 GLY A N 1
ATOM 1462 C CA . GLY A 1 203 ? 20.379 2.118 -34.179 1.00 93.50 203 GLY A CA 1
ATOM 1463 C C . GLY A 1 203 ? 21.087 1.469 -35.375 1.00 93.50 203 GLY A C 1
ATOM 1464 O O . GLY A 1 203 ? 21.613 2.169 -36.246 1.00 93.50 203 GLY A O 1
ATOM 1465 N N . ASP A 1 204 ? 21.059 0.139 -35.470 1.00 92.00 204 ASP A N 1
ATOM 1466 C CA . ASP A 1 204 ? 21.626 -0.609 -36.598 1.00 92.00 204 ASP A CA 1
ATOM 1467 C C . ASP A 1 204 ? 20.795 -0.483 -37.881 1.00 92.00 204 ASP A C 1
ATOM 1469 O O . ASP A 1 204 ? 21.349 -0.532 -38.982 1.00 92.00 204 ASP A O 1
ATOM 1473 N N . GLN A 1 205 ? 19.487 -0.248 -37.757 1.00 91.94 205 GLN A N 1
ATOM 1474 C CA . GLN A 1 205 ? 18.578 -0.040 -38.890 1.00 91.94 205 GLN A CA 1
ATOM 1475 C C . GLN A 1 205 ? 18.644 1.387 -39.459 1.00 91.94 205 GLN A C 1
ATOM 1477 O O . GLN A 1 205 ? 18.346 1.590 -40.641 1.00 91.94 205 GLN A O 1
ATOM 1482 N N . LEU A 1 206 ? 19.082 2.374 -38.665 1.00 93.38 206 LEU A N 1
ATOM 1483 C CA . LEU A 1 206 ? 19.088 3.797 -39.040 1.00 93.38 206 LEU A CA 1
ATOM 1484 C C . LEU A 1 206 ? 19.702 4.139 -40.412 1.00 93.38 206 LEU A C 1
ATOM 1486 O O . LEU A 1 206 ? 19.126 4.989 -41.096 1.00 93.38 206 LEU A O 1
ATOM 1490 N N . PRO A 1 207 ? 20.809 3.520 -40.875 1.00 89.88 207 PRO A N 1
ATOM 1491 C CA . PRO A 1 207 ? 21.406 3.858 -42.171 1.00 89.88 207 PRO A CA 1
ATOM 1492 C C . PRO A 1 207 ? 20.474 3.662 -43.377 1.00 89.88 207 PRO A C 1
ATOM 1494 O O . PRO A 1 207 ? 20.707 4.261 -44.424 1.00 89.88 207 PRO A O 1
ATOM 1497 N N . ARG A 1 208 ? 19.437 2.825 -43.250 1.00 87.38 208 ARG A N 1
ATOM 1498 C CA . ARG A 1 208 ? 18.459 2.525 -44.312 1.00 87.38 208 ARG A CA 1
ATOM 1499 C C . ARG A 1 208 ? 17.013 2.780 -43.869 1.00 87.38 208 ARG A C 1
ATOM 1501 O O . ARG A 1 208 ? 16.084 2.345 -44.539 1.00 87.38 208 ARG A O 1
ATOM 1508 N N . ALA A 1 209 ? 16.833 3.455 -42.735 1.00 86.56 209 ALA A N 1
ATOM 1509 C CA . ALA A 1 209 ? 15.540 3.639 -42.095 1.00 86.56 209 ALA A CA 1
ATOM 1510 C C . ALA A 1 209 ? 14.666 4.679 -42.812 1.00 86.56 209 ALA A C 1
ATOM 1512 O O . ALA A 1 209 ? 15.128 5.765 -43.190 1.00 86.56 209 ALA A O 1
ATOM 1513 N N . ASP A 1 210 ? 13.377 4.366 -42.915 1.00 87.75 210 ASP A N 1
ATOM 1514 C CA . ASP A 1 210 ? 12.329 5.322 -43.257 1.00 87.75 210 ASP A CA 1
ATOM 1515 C C . ASP A 1 210 ? 12.005 6.253 -42.067 1.00 87.75 210 ASP A C 1
ATOM 1517 O O . ASP A 1 210 ? 12.669 6.237 -41.026 1.00 87.75 210 ASP A O 1
ATOM 1521 N N . ALA A 1 211 ? 10.999 7.117 -42.223 1.00 84.75 211 ALA A N 1
ATOM 1522 C CA . ALA A 1 211 ? 10.575 8.027 -41.159 1.00 84.75 211 ALA A CA 1
ATOM 1523 C C . ALA A 1 211 ? 9.984 7.292 -39.943 1.00 84.75 211 ALA A C 1
ATOM 1525 O O . ALA A 1 211 ? 10.159 7.751 -38.817 1.00 84.75 211 ALA A O 1
ATOM 1526 N N . LYS A 1 212 ? 9.322 6.145 -40.149 1.00 84.38 212 LYS A N 1
ATOM 1527 C CA . LYS A 1 212 ? 8.696 5.377 -39.068 1.00 84.38 212 LYS A CA 1
ATOM 1528 C C . LYS A 1 212 ? 9.763 4.830 -38.122 1.00 84.38 212 LYS A C 1
ATOM 1530 O O . LYS A 1 212 ? 9.708 5.111 -36.929 1.00 84.38 212 LYS A O 1
ATOM 1535 N N . VAL A 1 213 ? 10.774 4.138 -38.650 1.00 86.88 213 VAL A N 1
ATOM 1536 C CA . VAL A 1 213 ? 11.867 3.564 -37.840 1.00 86.88 213 VAL A CA 1
ATOM 1537 C C . VAL A 1 213 ? 12.685 4.656 -37.145 1.00 86.88 213 VAL A C 1
ATOM 1539 O O . VAL A 1 213 ? 13.048 4.505 -35.980 1.00 86.88 213 VAL A O 1
ATOM 1542 N N . LYS A 1 214 ? 12.933 5.790 -37.818 1.00 90.62 214 LYS A N 1
ATOM 1543 C CA . LYS A 1 214 ? 13.602 6.950 -37.200 1.00 90.62 214 LYS A CA 1
ATOM 1544 C C . LYS A 1 214 ? 12.816 7.491 -36.010 1.00 90.62 214 LYS A C 1
ATOM 1546 O O . LYS A 1 214 ? 13.404 7.703 -34.955 1.00 90.62 214 LYS A O 1
ATOM 1551 N N . ASN A 1 215 ? 11.505 7.677 -36.160 1.00 90.00 215 ASN A N 1
ATOM 1552 C CA . ASN A 1 215 ? 10.663 8.176 -35.077 1.00 90.00 215 ASN A CA 1
ATOM 1553 C C . ASN A 1 215 ? 10.607 7.181 -33.911 1.00 90.00 215 ASN A C 1
ATOM 1555 O O . ASN A 1 215 ? 10.724 7.608 -32.771 1.00 90.00 215 ASN A O 1
ATOM 1559 N N . VAL A 1 216 ? 10.516 5.871 -34.176 1.00 88.00 216 VAL A N 1
ATOM 1560 C CA . VAL A 1 216 ? 10.566 4.836 -33.124 1.00 88.00 216 VAL A CA 1
ATOM 1561 C C . VAL A 1 216 ? 11.894 4.872 -32.365 1.00 88.00 216 VAL A C 1
ATOM 1563 O O . VAL A 1 216 ? 11.888 4.815 -31.141 1.00 88.00 216 VAL A O 1
ATOM 1566 N N . ALA A 1 217 ? 13.027 5.043 -33.054 1.00 91.81 217 ALA A N 1
ATOM 1567 C CA . ALA A 1 217 ? 14.330 5.190 -32.401 1.00 91.81 217 ALA A CA 1
ATOM 1568 C C . ALA A 1 217 ? 14.405 6.431 -31.494 1.00 91.81 217 ALA A C 1
ATOM 1570 O O . ALA A 1 217 ? 14.974 6.362 -30.407 1.00 91.81 217 ALA A O 1
ATOM 1571 N N . LEU A 1 218 ? 13.819 7.554 -31.925 1.00 93.19 218 LEU A N 1
ATOM 1572 C CA . LEU A 1 218 ? 13.730 8.774 -31.117 1.00 93.19 218 LEU A CA 1
ATOM 1573 C C . LEU A 1 218 ? 12.802 8.594 -29.909 1.00 93.19 218 LEU A C 1
ATOM 1575 O O . LEU A 1 218 ? 13.166 8.991 -28.805 1.00 93.19 218 LEU A O 1
ATOM 1579 N N . GLY A 1 219 ? 11.640 7.970 -30.109 1.00 90.31 219 GLY A N 1
ATOM 1580 C CA . GLY A 1 219 ? 10.684 7.666 -29.045 1.00 90.31 219 GLY A CA 1
ATOM 1581 C C . GLY A 1 219 ? 11.257 6.722 -27.990 1.00 90.31 219 GLY A C 1
ATOM 1582 O O . GLY A 1 219 ? 11.092 6.973 -26.801 1.00 90.31 219 GLY A O 1
ATOM 1583 N N . GLU A 1 220 ? 12.009 5.700 -28.405 1.00 89.94 220 GLU A N 1
ATOM 1584 C CA . GLU A 1 220 ? 12.692 4.788 -27.483 1.00 89.94 220 GLU A CA 1
ATOM 1585 C C . GLU A 1 220 ? 13.824 5.492 -26.719 1.00 89.94 220 GLU A C 1
ATOM 1587 O O . GLU A 1 220 ? 13.925 5.358 -25.504 1.00 89.94 220 GLU A O 1
ATOM 1592 N N . ALA A 1 221 ? 14.644 6.309 -27.392 1.00 92.44 221 ALA A N 1
ATOM 1593 C CA . ALA A 1 221 ? 15.678 7.093 -26.711 1.00 92.44 221 ALA A CA 1
ATOM 1594 C C . ALA A 1 221 ? 15.088 8.068 -25.679 1.00 92.44 221 ALA A C 1
ATOM 1596 O O . ALA A 1 221 ? 15.665 8.250 -24.606 1.00 92.44 221 ALA A O 1
ATOM 1597 N N . MET A 1 222 ? 13.932 8.668 -25.981 1.00 89.25 222 MET A N 1
ATOM 1598 C CA . MET A 1 222 ? 13.183 9.457 -25.006 1.00 89.25 222 MET A CA 1
ATOM 1599 C C . MET A 1 222 ? 12.683 8.598 -23.846 1.00 89.25 222 MET A C 1
ATOM 1601 O O . MET A 1 222 ? 12.931 8.961 -22.705 1.00 89.25 222 MET A O 1
ATOM 1605 N N . ALA A 1 223 ? 12.042 7.453 -24.110 1.00 84.94 223 ALA A N 1
ATOM 1606 C CA . ALA A 1 223 ? 11.501 6.574 -23.070 1.00 84.94 223 ALA A CA 1
ATOM 1607 C C . ALA A 1 223 ? 12.568 6.087 -22.071 1.00 84.94 223 ALA A C 1
ATOM 1609 O O . ALA A 1 223 ? 12.269 5.941 -20.888 1.00 84.94 223 ALA A O 1
ATOM 1610 N N . LEU A 1 224 ? 13.813 5.914 -22.530 1.00 87.00 224 LEU A N 1
ATOM 1611 C CA . LEU A 1 224 ? 14.973 5.546 -21.707 1.00 87.00 224 LEU A CA 1
ATOM 1612 C C . LEU A 1 224 ? 15.619 6.721 -20.958 1.00 87.00 224 LEU A C 1
ATOM 1614 O O . LEU A 1 224 ? 16.648 6.550 -20.302 1.00 87.00 224 LEU A O 1
ATOM 1618 N N . GLY A 1 225 ? 15.064 7.925 -21.088 1.00 87.94 225 GLY A N 1
ATOM 1619 C CA . GLY A 1 225 ? 15.583 9.142 -20.473 1.00 87.94 225 GLY A CA 1
ATOM 1620 C C . GLY A 1 225 ? 16.944 9.582 -21.011 1.00 87.94 225 GLY A C 1
ATOM 1621 O O . GLY A 1 225 ? 17.704 10.256 -20.317 1.00 87.94 225 GLY A O 1
ATOM 1622 N N . LEU A 1 226 ? 17.295 9.186 -22.239 1.00 92.00 226 LEU A N 1
ATOM 1623 C CA . LEU A 1 226 ? 18.544 9.595 -22.899 1.00 92.00 226 LEU A CA 1
ATOM 1624 C C . LEU A 1 226 ? 18.441 10.985 -23.537 1.00 92.00 226 LEU A C 1
ATOM 1626 O O . LEU A 1 226 ? 19.436 11.513 -24.029 1.00 92.00 226 LEU A O 1
ATOM 1630 N N . LEU A 1 227 ? 17.233 11.551 -23.555 1.00 92.12 227 LEU A N 1
ATOM 1631 C CA . LEU A 1 227 ? 16.899 12.851 -24.130 1.00 92.12 227 LEU A CA 1
ATOM 1632 C C . LEU A 1 227 ? 16.110 13.714 -23.125 1.00 92.12 227 LEU A C 1
ATOM 1634 O O . LEU A 1 227 ? 15.291 14.536 -23.544 1.00 92.12 227 LEU A O 1
ATOM 1638 N N . ASP A 1 228 ? 16.322 13.503 -21.821 1.00 87.56 228 ASP A N 1
ATOM 1639 C CA . ASP A 1 228 ? 15.671 14.275 -20.754 1.00 87.56 228 ASP A CA 1
ATOM 1640 C C . ASP A 1 228 ? 16.040 15.763 -20.838 1.00 87.56 228 ASP A C 1
ATOM 1642 O O . ASP A 1 228 ? 17.157 16.136 -21.210 1.00 87.56 228 ASP A O 1
ATOM 1646 N N . GLN A 1 229 ? 15.077 16.618 -20.502 1.00 86.56 229 GLN A N 1
ATOM 1647 C CA . GLN A 1 229 ? 15.274 18.064 -20.401 1.00 86.56 229 GLN A CA 1
ATOM 1648 C C . GLN A 1 229 ? 15.447 18.464 -18.945 1.00 86.56 229 GLN A C 1
ATOM 1650 O O . GLN A 1 229 ? 14.951 17.781 -18.057 1.00 86.56 229 GLN A O 1
ATOM 1655 N N . ASP A 1 230 ? 16.147 19.571 -18.703 1.00 85.75 230 ASP A N 1
ATOM 1656 C CA . ASP A 1 230 ? 16.262 20.097 -17.346 1.00 85.75 230 ASP A CA 1
ATOM 1657 C C . ASP A 1 230 ? 14.869 20.445 -16.797 1.00 85.75 230 ASP A C 1
ATOM 1659 O O . ASP A 1 230 ? 14.086 21.086 -17.509 1.00 85.75 230 ASP A O 1
ATOM 1663 N N . PRO A 1 231 ? 14.549 20.019 -15.562 1.00 76.38 231 PRO A N 1
ATOM 1664 C CA . PRO A 1 231 ? 13.227 20.223 -14.988 1.00 76.38 231 PRO A CA 1
ATOM 1665 C C . PRO A 1 231 ? 12.939 21.715 -14.797 1.00 76.38 231 PRO A C 1
ATOM 1667 O O . PRO A 1 231 ? 13.830 22.508 -14.481 1.00 76.38 231 PRO A O 1
ATOM 1670 N N . GLU A 1 232 ? 11.669 22.102 -14.935 1.00 74.94 232 GLU A N 1
ATOM 1671 C CA . GLU A 1 232 ? 11.225 23.497 -14.773 1.00 74.94 232 GLU A CA 1
ATOM 1672 C C . GLU A 1 232 ? 11.354 24.002 -13.322 1.00 74.94 232 GLU A C 1
ATOM 1674 O O . GLU A 1 232 ? 11.318 25.211 -13.061 1.00 74.94 232 GLU A O 1
ATOM 1679 N N . HIS A 1 233 ? 11.519 23.084 -12.366 1.00 69.94 233 HIS A N 1
ATOM 1680 C CA . HIS A 1 233 ? 11.613 23.363 -10.938 1.00 69.94 233 HIS A CA 1
ATOM 1681 C C . HIS A 1 233 ? 12.827 22.663 -10.303 1.00 69.94 233 HIS A C 1
ATOM 1683 O O . HIS A 1 233 ? 13.205 21.570 -10.729 1.00 69.94 233 HIS A O 1
ATOM 1689 N N . PRO A 1 234 ? 13.457 23.261 -9.269 1.00 65.56 234 PRO A N 1
ATOM 1690 C CA . PRO A 1 234 ? 14.544 22.612 -8.547 1.00 65.56 234 PRO A CA 1
ATOM 1691 C C . PRO A 1 234 ? 14.097 21.286 -7.927 1.00 65.56 234 PRO A C 1
ATOM 1693 O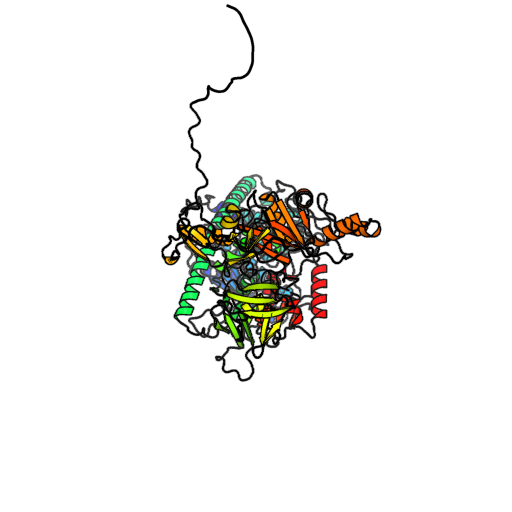 O . PRO A 1 234 ? 13.134 21.240 -7.164 1.00 65.56 234 PRO A O 1
ATOM 1696 N N . VAL A 1 235 ? 14.845 20.220 -8.199 1.00 65.00 235 VAL A N 1
ATOM 1697 C CA . VAL A 1 235 ? 14.581 18.893 -7.632 1.00 6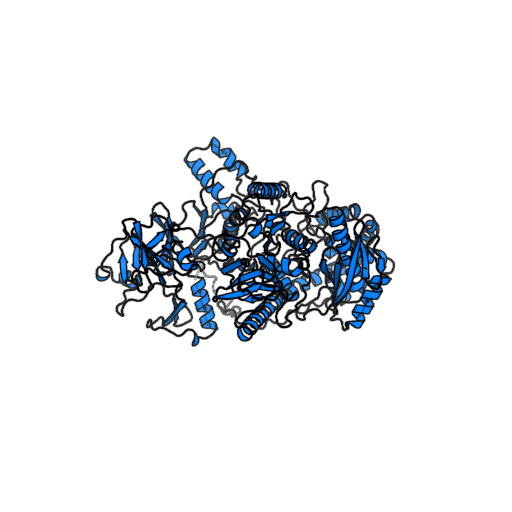5.00 235 VAL A CA 1
ATOM 1698 C C . VAL A 1 235 ? 15.144 18.773 -6.220 1.00 65.00 235 VAL A C 1
ATOM 1700 O O . VAL A 1 235 ? 16.203 19.311 -5.889 1.00 65.00 235 VAL A O 1
ATOM 1703 N N . HIS A 1 236 ? 14.433 18.054 -5.359 1.00 59.34 236 HIS A N 1
ATOM 1704 C CA . HIS A 1 236 ? 14.760 17.972 -3.939 1.00 59.34 236 HIS A CA 1
ATOM 1705 C C . HIS A 1 236 ? 16.030 17.149 -3.671 1.00 59.34 236 HIS A C 1
ATOM 1707 O O . HIS A 1 236 ? 16.143 16.012 -4.133 1.00 59.34 236 HIS A O 1
ATOM 1713 N N . GLN A 1 237 ? 16.956 17.677 -2.863 1.00 57.34 237 GLN A N 1
ATOM 1714 C CA . GLN A 1 237 ? 18.249 17.048 -2.559 1.00 57.34 237 GLN A CA 1
ATOM 1715 C C . GLN A 1 237 ? 18.374 16.683 -1.071 1.00 57.34 237 GLN A C 1
ATOM 1717 O O . GLN A 1 237 ? 17.960 17.451 -0.205 1.00 57.34 237 GLN A O 1
ATOM 1722 N N . MET A 1 238 ? 18.998 15.539 -0.770 1.00 52.12 238 MET A N 1
ATOM 1723 C CA . MET A 1 238 ? 19.483 15.194 0.573 1.00 52.12 238 MET A CA 1
ATOM 1724 C C . MET A 1 238 ? 21.012 15.099 0.534 1.00 52.12 238 MET A C 1
ATOM 1726 O O . MET A 1 238 ? 21.585 14.608 -0.442 1.00 52.12 238 MET A O 1
ATOM 1730 N N . ALA A 1 239 ? 21.694 15.591 1.572 1.00 50.38 239 ALA A N 1
ATOM 1731 C CA . ALA A 1 239 ? 23.155 15.563 1.622 1.00 50.38 239 ALA A CA 1
ATOM 1732 C C . ALA A 1 239 ? 23.675 14.115 1.523 1.00 50.38 239 ALA A C 1
ATOM 1734 O O . ALA A 1 239 ? 23.264 13.251 2.294 1.00 50.38 239 ALA A O 1
ATOM 1735 N N . GLY A 1 240 ? 24.570 13.855 0.564 1.00 52.19 240 GLY A N 1
ATOM 1736 C CA . GLY A 1 240 ? 25.101 12.514 0.288 1.00 52.19 240 GLY A CA 1
ATOM 1737 C C . GLY A 1 240 ? 24.263 11.655 -0.668 1.00 52.19 240 GLY A C 1
ATOM 1738 O O . GLY A 1 240 ? 24.679 10.537 -0.951 1.00 52.19 240 GLY A O 1
ATOM 1739 N N . ASN A 1 241 ? 23.128 12.157 -1.179 1.00 54.59 241 ASN A N 1
ATOM 1740 C CA . ASN A 1 241 ? 22.327 11.494 -2.215 1.00 54.59 241 ASN A CA 1
ATOM 1741 C C . ASN A 1 241 ? 21.569 12.508 -3.104 1.00 54.59 241 ASN A C 1
ATOM 1743 O O . ASN A 1 241 ? 20.337 12.557 -3.111 1.00 54.59 241 ASN A O 1
ATOM 1747 N N . ALA A 1 242 ? 22.294 13.384 -3.810 1.00 63.72 242 ALA A N 1
ATOM 1748 C CA . ALA A 1 242 ? 21.671 14.318 -4.749 1.00 63.72 242 ALA A CA 1
ATOM 1749 C C . ALA A 1 242 ? 21.230 13.560 -6.019 1.00 63.72 242 ALA A C 1
ATOM 1751 O O . ALA A 1 242 ? 22.083 12.939 -6.657 1.00 63.72 242 ALA A O 1
ATOM 1752 N N . PRO A 1 243 ? 19.937 13.581 -6.395 1.00 68.69 243 PRO A N 1
ATOM 1753 C CA . PRO A 1 243 ? 19.493 12.954 -7.634 1.00 68.69 243 PRO A CA 1
ATOM 1754 C C . PRO A 1 243 ? 20.122 13.654 -8.847 1.00 68.69 243 PRO A C 1
ATOM 1756 O O . PRO A 1 243 ? 20.246 14.881 -8.875 1.00 68.69 243 PRO A O 1
ATOM 1759 N N . LEU A 1 244 ? 20.474 12.877 -9.865 1.00 76.00 244 LEU A N 1
ATOM 1760 C CA . LEU A 1 244 ? 20.712 13.384 -11.211 1.00 76.00 244 LEU A CA 1
ATOM 1761 C C . LEU A 1 244 ? 19.361 13.543 -11.904 1.00 76.00 244 LEU A C 1
ATOM 1763 O O . LEU A 1 244 ? 18.507 12.660 -11.805 1.00 76.00 244 LEU A O 1
ATOM 1767 N N . VAL A 1 245 ? 19.192 14.651 -12.622 1.00 79.88 245 VAL A N 1
ATOM 1768 C CA . VAL A 1 245 ? 17.975 14.973 -13.381 1.00 79.88 245 VAL A CA 1
ATOM 1769 C C . VAL A 1 245 ? 18.326 15.659 -14.690 1.00 79.88 245 VAL A C 1
ATOM 1771 O O . VAL A 1 245 ? 19.456 16.129 -14.857 1.00 79.88 245 VAL A O 1
ATOM 1774 N N . GLY A 1 246 ? 17.365 15.699 -15.609 1.00 83.81 246 GLY A N 1
ATOM 1775 C CA . GLY A 1 246 ? 17.506 16.393 -16.879 1.00 83.81 246 GLY A CA 1
ATOM 1776 C C . GLY A 1 246 ? 18.726 15.963 -17.683 1.00 83.81 246 GLY A C 1
ATOM 1777 O O . GLY A 1 246 ? 19.043 14.774 -17.794 1.00 83.81 246 GLY A O 1
ATOM 1778 N N . THR A 1 247 ? 19.443 16.942 -18.226 1.00 88.38 247 THR A N 1
ATOM 1779 C CA . THR A 1 247 ? 20.598 16.700 -19.104 1.00 88.38 247 THR A CA 1
ATOM 1780 C C . THR A 1 247 ? 21.716 15.917 -18.411 1.00 88.38 247 THR A C 1
ATOM 1782 O O . THR A 1 247 ? 22.278 14.995 -19.003 1.00 88.38 247 THR A O 1
ATOM 1785 N N . ALA A 1 248 ? 21.981 16.190 -17.129 1.00 85.06 248 ALA A N 1
ATOM 1786 C CA . ALA A 1 248 ? 22.983 15.464 -16.348 1.00 85.06 248 ALA A CA 1
ATOM 1787 C C . ALA A 1 248 ? 22.607 13.984 -16.143 1.00 85.06 248 ALA A C 1
ATOM 1789 O O . ALA A 1 248 ? 23.473 13.106 -16.205 1.00 85.06 248 ALA A O 1
ATOM 1790 N N . ALA A 1 249 ? 21.319 13.683 -15.937 1.00 84.62 249 ALA A N 1
ATOM 1791 C CA . ALA A 1 249 ? 20.843 12.301 -15.887 1.00 84.62 249 ALA A CA 1
ATOM 1792 C C . ALA A 1 249 ? 20.984 11.612 -17.249 1.00 84.62 249 ALA A C 1
ATOM 1794 O O . ALA A 1 249 ? 21.495 10.494 -17.314 1.00 84.62 249 ALA A O 1
ATOM 1795 N N . ALA A 1 250 ? 20.598 12.283 -18.339 1.00 90.06 250 ALA A N 1
ATOM 1796 C CA . ALA A 1 250 ? 20.723 11.750 -19.695 1.00 90.06 250 ALA A CA 1
ATOM 1797 C C . ALA A 1 250 ? 22.180 11.398 -20.052 1.00 90.06 250 ALA A C 1
ATOM 1799 O O . ALA A 1 250 ? 22.455 10.310 -20.572 1.00 90.06 250 ALA A O 1
ATOM 1800 N N . GLU A 1 251 ? 23.131 12.271 -19.710 1.00 90.44 251 GLU A N 1
ATOM 1801 C CA . GLU A 1 251 ? 24.563 12.027 -19.900 1.00 90.44 251 GLU A CA 1
ATOM 1802 C C . GLU A 1 251 ? 25.062 10.837 -19.075 1.00 90.44 251 GLU A C 1
ATOM 1804 O O . GLU A 1 251 ? 25.745 9.955 -19.609 1.00 90.44 251 GLU A O 1
ATOM 1809 N N . ALA A 1 252 ? 24.683 10.766 -17.796 1.00 87.50 252 ALA A N 1
ATOM 1810 C CA . ALA A 1 252 ? 25.052 9.660 -16.917 1.00 87.50 252 ALA A CA 1
ATOM 1811 C C . ALA A 1 252 ? 24.468 8.319 -17.392 1.00 87.50 252 ALA A C 1
ATOM 1813 O O . ALA A 1 252 ? 25.158 7.293 -17.344 1.00 87.50 252 ALA A O 1
ATOM 1814 N N . ARG A 1 253 ? 23.235 8.309 -17.919 1.00 90.44 253 ARG A N 1
ATOM 1815 C CA . ARG A 1 253 ? 22.612 7.120 -18.524 1.00 90.44 253 ARG A CA 1
ATOM 1816 C C . ARG A 1 253 ? 23.373 6.687 -19.769 1.00 90.44 253 ARG A C 1
ATOM 1818 O O . ARG A 1 253 ? 23.774 5.528 -19.861 1.00 90.44 253 ARG A O 1
ATOM 1825 N N . ALA A 1 254 ? 23.666 7.610 -20.685 1.00 93.00 254 ALA A N 1
ATOM 1826 C CA . ALA A 1 254 ? 24.438 7.306 -21.889 1.00 93.00 254 ALA A CA 1
ATOM 1827 C C . ALA A 1 254 ? 25.849 6.784 -21.556 1.00 93.00 254 ALA A C 1
ATOM 1829 O O . ALA A 1 254 ? 26.313 5.816 -22.163 1.00 93.00 254 ALA A O 1
ATOM 1830 N N . ALA A 1 255 ? 26.529 7.379 -20.572 1.00 92.19 255 ALA A N 1
ATOM 1831 C CA . ALA A 1 255 ? 27.823 6.901 -20.083 1.00 92.19 255 ALA A CA 1
ATOM 1832 C C . ALA A 1 255 ? 27.724 5.490 -19.479 1.00 92.19 255 ALA A C 1
ATOM 1834 O O . ALA A 1 255 ? 28.563 4.635 -19.773 1.00 92.19 255 ALA A O 1
ATOM 1835 N N . SER A 1 256 ? 26.670 5.223 -18.703 1.00 91.75 256 SER A N 1
ATOM 1836 C CA . SER A 1 256 ? 26.405 3.906 -18.114 1.00 91.75 256 SER A CA 1
ATOM 1837 C C . SER A 1 256 ? 26.132 2.853 -19.192 1.00 91.75 256 SER A C 1
ATOM 1839 O O . SER A 1 256 ? 26.723 1.777 -19.131 1.00 91.75 256 SER A O 1
ATOM 1841 N N . ILE A 1 257 ? 25.362 3.173 -20.245 1.00 93.88 257 ILE A N 1
ATOM 1842 C CA . ILE A 1 257 ? 25.166 2.272 -21.399 1.00 93.88 257 ILE A CA 1
ATOM 1843 C C . ILE A 1 257 ? 26.506 1.955 -22.066 1.00 93.88 257 ILE A C 1
ATOM 1845 O O . ILE A 1 257 ? 26.812 0.785 -22.281 1.00 93.88 257 ILE A O 1
ATOM 1849 N N . ARG A 1 258 ? 27.331 2.964 -22.376 1.00 94.06 258 ARG A N 1
ATOM 1850 C CA . ARG A 1 258 ? 28.633 2.736 -23.032 1.00 94.06 258 ARG A CA 1
ATOM 1851 C C . ARG A 1 258 ? 29.555 1.845 -22.197 1.00 94.06 258 ARG A C 1
ATOM 1853 O O . ARG A 1 258 ? 30.273 1.024 -22.761 1.00 94.06 258 ARG A O 1
ATOM 1860 N N . ALA A 1 259 ? 29.524 1.997 -20.874 1.00 92.00 259 ALA A N 1
ATOM 1861 C CA . ALA A 1 259 ? 30.347 1.215 -19.958 1.00 92.00 259 ALA A CA 1
ATOM 1862 C C . ALA A 1 259 ? 29.832 -0.221 -19.766 1.00 92.00 259 ALA A C 1
ATOM 1864 O O . ALA A 1 259 ? 30.620 -1.163 -19.803 1.00 92.00 259 ALA A O 1
ATOM 1865 N N . LEU A 1 260 ? 28.525 -0.392 -19.548 1.00 89.31 260 LEU A N 1
ATOM 1866 C CA . LEU A 1 260 ? 27.910 -1.682 -19.216 1.00 89.31 260 LEU A CA 1
ATOM 1867 C C . LEU A 1 260 ? 27.569 -2.517 -20.458 1.00 89.31 260 LEU A C 1
ATOM 1869 O O . LEU A 1 260 ? 27.496 -3.742 -20.380 1.00 89.31 260 LEU A O 1
ATOM 1873 N N . ARG A 1 261 ? 27.361 -1.867 -21.608 1.00 90.88 261 ARG A N 1
ATOM 1874 C CA . ARG A 1 261 ? 26.999 -2.473 -22.897 1.00 90.88 261 ARG A CA 1
ATOM 1875 C C . ARG A 1 261 ? 27.839 -1.885 -24.035 1.00 90.88 261 ARG A C 1
ATOM 1877 O O . ARG A 1 261 ? 27.304 -1.234 -24.939 1.00 90.88 261 ARG A O 1
ATOM 1884 N N . PRO A 1 262 ? 29.162 -2.139 -24.040 1.00 91.38 262 PRO A N 1
ATOM 1885 C CA . PRO A 1 262 ? 30.060 -1.618 -25.073 1.00 91.38 262 PRO A CA 1
ATOM 1886 C C . PRO A 1 262 ? 29.670 -2.085 -26.484 1.00 91.38 262 PRO A C 1
ATOM 1888 O O . PRO A 1 262 ? 29.866 -1.358 -27.454 1.00 91.38 262 PRO A O 1
ATOM 1891 N N . ASP A 1 263 ? 29.038 -3.257 -26.604 1.00 91.38 263 ASP A N 1
ATOM 1892 C CA . ASP A 1 263 ? 28.501 -3.792 -27.860 1.00 91.38 263 ASP A CA 1
ATOM 1893 C C . ASP A 1 263 ? 27.343 -2.963 -28.448 1.00 91.38 263 ASP A C 1
ATOM 1895 O O . ASP A 1 263 ? 26.987 -3.151 -29.611 1.00 91.38 263 ASP A O 1
ATOM 1899 N N . SER A 1 264 ? 26.744 -2.073 -27.652 1.00 92.88 264 SER A N 1
ATOM 1900 C CA . SER A 1 264 ? 25.617 -1.211 -28.033 1.00 92.88 264 SER A CA 1
ATOM 1901 C C . SER A 1 264 ? 26.029 0.253 -28.238 1.00 92.88 264 SER A C 1
ATOM 1903 O O . SER A 1 264 ? 25.236 1.044 -28.748 1.00 92.88 264 SER A O 1
ATOM 1905 N N . ALA A 1 265 ? 27.267 0.625 -27.886 1.00 94.56 265 ALA A N 1
ATOM 1906 C CA . ALA A 1 265 ? 27.733 2.014 -27.868 1.00 94.56 265 ALA A CA 1
ATOM 1907 C C . ALA A 1 265 ? 27.639 2.700 -29.242 1.00 94.56 265 ALA A C 1
ATOM 1909 O O . ALA A 1 265 ? 27.085 3.790 -29.354 1.00 94.56 265 ALA A O 1
ATOM 1910 N N . ALA A 1 266 ? 28.095 2.036 -30.309 1.00 95.62 266 ALA A N 1
ATOM 1911 C CA . ALA A 1 266 ? 28.056 2.608 -31.657 1.00 95.62 266 ALA A CA 1
ATOM 1912 C C . ALA A 1 266 ? 26.620 2.847 -32.159 1.00 95.62 266 ALA A C 1
ATOM 1914 O O . ALA A 1 266 ? 26.362 3.802 -32.890 1.00 95.62 266 ALA A O 1
ATOM 1915 N N . SER A 1 267 ? 25.680 1.977 -31.789 1.00 95.50 267 SER A N 1
ATOM 1916 C CA . SER A 1 267 ? 24.272 2.093 -32.178 1.00 95.50 267 SER A CA 1
ATOM 1917 C C . SER A 1 267 ? 23.571 3.181 -31.364 1.00 95.50 267 SER A C 1
ATOM 1919 O O . SER A 1 267 ? 22.836 3.978 -31.946 1.00 95.50 267 SER A O 1
ATOM 1921 N N . LEU A 1 268 ? 23.878 3.290 -30.065 1.00 96.19 268 LEU A N 1
ATOM 1922 C CA . LEU A 1 268 ? 23.466 4.413 -29.217 1.00 96.19 268 LEU A CA 1
ATOM 1923 C C . LEU A 1 268 ? 23.916 5.752 -29.818 1.00 96.19 268 LEU A C 1
ATOM 1925 O O . LEU A 1 268 ? 23.093 6.647 -30.002 1.00 96.19 268 LEU A O 1
ATOM 1929 N N . ASP A 1 269 ? 25.193 5.879 -30.184 1.00 96.50 269 ASP A N 1
ATOM 1930 C CA . ASP A 1 269 ? 25.738 7.127 -30.727 1.00 96.50 269 ASP A CA 1
ATOM 1931 C C . ASP A 1 269 ? 25.049 7.534 -32.043 1.00 96.50 269 ASP A C 1
ATOM 1933 O O . ASP A 1 269 ? 24.802 8.719 -32.266 1.00 96.50 269 ASP A O 1
ATOM 1937 N N . LYS A 1 270 ? 24.650 6.573 -32.893 1.00 96.69 270 LYS A N 1
ATOM 1938 C CA . LYS A 1 270 ? 23.843 6.858 -34.098 1.00 96.69 270 LYS A CA 1
ATOM 1939 C C . LYS A 1 270 ? 22.463 7.424 -33.750 1.00 96.69 270 LYS A C 1
ATOM 1941 O O . LYS A 1 270 ? 22.005 8.339 -34.437 1.00 96.69 270 LYS A O 1
ATOM 1946 N N . VAL A 1 271 ? 21.797 6.886 -32.724 1.00 96.12 271 VAL A N 1
ATOM 1947 C CA . VAL A 1 271 ? 20.475 7.365 -32.283 1.00 96.12 271 VAL A CA 1
ATOM 1948 C C . VAL A 1 271 ? 20.585 8.764 -31.670 1.00 96.12 271 VAL A C 1
ATOM 1950 O O . VAL A 1 271 ? 19.821 9.654 -32.043 1.00 96.12 271 VAL A O 1
ATOM 1953 N N . LEU A 1 272 ? 21.579 9.006 -30.813 1.00 96.19 272 LEU A N 1
ATOM 1954 C CA . LEU A 1 272 ? 21.821 10.334 -30.236 1.00 96.19 272 LEU A CA 1
ATOM 1955 C C . LEU A 1 272 ? 22.202 11.363 -31.315 1.00 96.19 272 LEU A C 1
ATOM 1957 O O . LEU A 1 272 ? 21.697 12.485 -31.315 1.00 96.19 272 LEU A O 1
ATOM 1961 N N . ALA A 1 273 ? 23.014 10.971 -32.303 1.00 95.94 273 ALA A N 1
ATOM 1962 C CA . ALA A 1 273 ? 23.335 11.824 -33.447 1.00 95.94 273 ALA A CA 1
ATOM 1963 C C . ALA A 1 273 ? 22.106 12.127 -34.322 1.00 95.94 273 ALA A C 1
ATOM 1965 O O . ALA A 1 273 ? 22.009 13.217 -34.885 1.00 95.94 273 ALA A O 1
ATOM 1966 N N . LEU A 1 274 ? 21.157 11.188 -34.448 1.00 96.00 274 LEU A N 1
ATOM 1967 C CA . LEU A 1 274 ? 19.873 11.436 -35.108 1.00 96.00 274 LEU A CA 1
ATOM 1968 C C . LEU A 1 274 ? 19.051 12.479 -34.339 1.00 96.00 274 LEU A C 1
ATOM 1970 O O . LEU A 1 274 ? 18.505 13.381 -34.976 1.00 96.00 274 LEU A O 1
ATOM 1974 N N . ALA A 1 275 ? 18.987 12.383 -33.008 1.00 93.81 275 ALA A N 1
ATOM 1975 C CA . ALA A 1 275 ? 18.258 13.330 -32.162 1.00 93.81 275 ALA A CA 1
ATOM 1976 C C . ALA A 1 275 ? 18.814 14.762 -32.268 1.00 93.81 275 ALA A C 1
ATOM 1978 O O . ALA A 1 275 ? 18.046 15.722 -32.292 1.00 93.81 275 ALA A O 1
ATOM 1979 N N . GLY A 1 276 ? 20.134 14.909 -32.428 1.00 92.06 276 GLY A N 1
ATOM 1980 C CA . GLY A 1 276 ? 20.798 16.206 -32.602 1.00 92.06 276 GLY A CA 1
ATOM 1981 C C . GLY A 1 276 ? 20.547 16.913 -33.945 1.00 92.06 276 GLY A C 1
ATOM 1982 O O . GLY A 1 276 ? 20.946 18.065 -34.106 1.00 92.06 276 GLY A O 1
ATOM 1983 N N . LYS A 1 277 ? 19.900 16.269 -34.928 1.00 93.12 277 LYS A N 1
ATOM 1984 C CA . LYS A 1 277 ? 19.605 16.898 -36.229 1.00 93.12 277 LYS A CA 1
ATOM 1985 C C . LYS A 1 277 ? 18.431 17.868 -36.125 1.00 93.12 277 LYS A C 1
ATOM 1987 O O . LYS A 1 277 ? 17.409 17.541 -35.528 1.00 93.12 277 LYS A O 1
ATOM 1992 N N . THR A 1 278 ? 18.530 19.012 -36.803 1.00 88.38 278 THR A N 1
ATOM 1993 C CA . THR A 1 278 ? 17.473 20.038 -36.849 1.00 88.38 278 THR A CA 1
ATOM 1994 C C . THR A 1 278 ? 16.122 19.469 -37.291 1.00 88.38 278 THR A C 1
ATOM 1996 O O . THR A 1 278 ? 15.111 19.737 -36.647 1.00 88.38 278 THR A O 1
ATOM 1999 N N . ASP A 1 279 ? 16.109 18.614 -38.316 1.00 85.44 279 ASP A N 1
ATOM 2000 C CA . ASP A 1 279 ? 14.877 18.013 -38.848 1.00 85.44 279 ASP A CA 1
ATOM 2001 C C . ASP A 1 279 ? 14.206 17.032 -37.865 1.00 85.44 279 ASP A C 1
ATOM 2003 O O . ASP A 1 279 ? 12.998 16.814 -37.935 1.00 85.44 279 ASP A O 1
ATOM 2007 N N . SER A 1 280 ? 14.958 16.471 -36.909 1.00 91.56 280 SER A N 1
ATOM 2008 C CA . SER A 1 280 ? 14.426 15.568 -35.876 1.00 91.56 280 SER A CA 1
ATOM 2009 C C . SER A 1 280 ? 13.737 16.316 -34.731 1.00 91.56 280 SER A C 1
ATOM 2011 O O . SER A 1 280 ? 12.936 15.729 -34.007 1.00 91.56 280 SER A O 1
ATOM 2013 N N . GLN A 1 281 ? 14.017 17.613 -34.555 1.00 91.25 281 GLN A N 1
ATOM 2014 C CA . GLN A 1 281 ? 13.500 18.402 -33.429 1.00 91.25 281 GLN A CA 1
ATOM 2015 C C . GLN A 1 281 ? 11.981 18.596 -33.487 1.00 91.25 281 GLN A C 1
ATOM 2017 O O . GLN A 1 281 ? 11.330 18.660 -32.447 1.00 91.25 281 GLN A O 1
ATOM 2022 N N . ALA A 1 282 ? 11.397 18.667 -34.689 1.00 89.38 282 ALA A N 1
ATOM 2023 C CA . ALA A 1 282 ? 9.944 18.704 -34.844 1.00 89.38 282 ALA A CA 1
ATOM 2024 C C . ALA A 1 282 ? 9.305 17.379 -34.398 1.00 89.38 282 ALA A C 1
ATOM 2026 O O . ALA A 1 282 ? 8.403 17.391 -33.566 1.00 89.38 282 ALA A O 1
ATOM 2027 N N . ALA A 1 283 ? 9.849 16.246 -34.857 1.00 90.06 283 ALA A N 1
ATOM 2028 C CA . ALA A 1 283 ? 9.364 14.922 -34.477 1.00 90.06 283 ALA A CA 1
ATOM 2029 C C . ALA A 1 283 ? 9.474 14.672 -32.963 1.00 90.06 283 ALA A C 1
ATOM 2031 O O . ALA A 1 283 ? 8.536 14.155 -32.371 1.00 90.06 283 ALA A O 1
ATOM 2032 N N . LEU A 1 284 ? 10.574 15.081 -32.319 1.00 91.88 284 LEU A N 1
ATOM 2033 C CA . LEU A 1 284 ? 10.743 14.957 -30.863 1.00 91.88 284 LEU A CA 1
ATOM 2034 C C . LEU A 1 284 ? 9.663 15.717 -30.077 1.00 91.88 284 LEU A C 1
ATOM 2036 O O . LEU A 1 284 ? 9.123 15.183 -29.109 1.00 91.88 284 LEU A O 1
ATOM 2040 N N . ARG A 1 285 ? 9.309 16.939 -30.501 1.00 90.06 285 ARG A N 1
ATOM 2041 C CA . ARG A 1 285 ? 8.217 17.703 -29.869 1.00 90.06 285 ARG A CA 1
ATOM 2042 C C . ARG A 1 285 ? 6.868 17.009 -30.031 1.00 90.06 285 ARG A C 1
ATOM 2044 O O . ARG A 1 285 ? 6.127 16.902 -29.058 1.00 90.06 285 ARG A O 1
ATOM 2051 N N . ASP A 1 286 ? 6.578 16.517 -31.231 1.00 89.31 286 ASP A N 1
ATOM 2052 C CA . ASP A 1 286 ? 5.314 15.835 -31.520 1.00 89.31 286 ASP A CA 1
ATOM 2053 C C . ASP A 1 286 ? 5.200 14.513 -30.740 1.00 89.31 286 ASP A C 1
ATOM 2055 O O . ASP A 1 286 ? 4.139 14.200 -30.199 1.00 89.31 286 ASP A O 1
ATOM 2059 N N . ILE A 1 287 ? 6.304 13.764 -30.615 1.00 89.00 287 ILE A N 1
ATOM 2060 C CA . ILE A 1 287 ? 6.381 12.538 -29.806 1.00 89.00 287 ILE A CA 1
ATOM 2061 C C . ILE A 1 287 ? 6.113 12.845 -28.326 1.00 89.00 287 ILE A C 1
ATOM 2063 O O . ILE A 1 287 ? 5.316 12.134 -27.715 1.00 89.00 287 ILE A O 1
ATOM 2067 N N . ARG A 1 288 ? 6.719 13.897 -27.747 1.00 88.00 288 ARG A N 1
ATOM 2068 C CA . ARG A 1 288 ? 6.452 14.309 -26.350 1.00 88.00 288 ARG A CA 1
ATOM 2069 C C . ARG A 1 288 ? 4.986 14.655 -26.123 1.00 88.00 288 ARG A C 1
ATOM 2071 O O . ARG A 1 288 ? 4.360 14.096 -25.229 1.00 88.00 288 ARG A O 1
ATOM 2078 N N . ALA A 1 289 ? 4.418 15.509 -26.973 1.00 86.38 289 ALA A N 1
ATOM 2079 C CA . ALA A 1 289 ? 3.028 15.938 -26.836 1.00 86.38 289 ALA A CA 1
ATOM 2080 C C . ALA A 1 289 ? 2.040 14.757 -26.902 1.00 86.38 289 ALA A C 1
ATOM 2082 O O . ALA A 1 289 ? 1.066 14.700 -26.143 1.00 86.38 289 ALA A O 1
ATOM 2083 N N . GLU A 1 290 ? 2.298 13.792 -27.789 1.00 86.62 290 GLU A N 1
ATOM 2084 C CA . GLU A 1 290 ? 1.490 12.579 -27.898 1.00 86.62 290 GLU A CA 1
ATOM 2085 C C . GLU A 1 290 ? 1.694 11.638 -26.694 1.00 86.62 290 GLU A C 1
ATOM 2087 O O . GLU A 1 290 ? 0.705 11.114 -26.179 1.00 86.62 290 GLU A O 1
ATOM 2092 N N . ARG A 1 291 ? 2.924 11.481 -26.174 1.00 82.81 291 ARG A N 1
ATOM 2093 C CA . ARG A 1 291 ? 3.202 10.738 -24.921 1.00 82.81 291 ARG A CA 1
ATOM 2094 C C . ARG A 1 291 ? 2.417 11.309 -23.745 1.00 82.81 291 ARG A C 1
ATOM 2096 O O . ARG A 1 291 ? 1.732 10.563 -23.044 1.00 82.81 291 ARG A O 1
ATOM 2103 N N . ASP A 1 292 ? 2.439 12.626 -23.571 1.00 82.06 292 ASP A N 1
ATOM 2104 C CA . ASP A 1 292 ? 1.709 13.295 -22.491 1.00 82.06 292 ASP A CA 1
ATOM 2105 C C . ASP A 1 292 ? 0.196 13.081 -22.609 1.00 82.06 292 ASP A C 1
ATOM 2107 O O . ASP A 1 292 ? -0.498 12.874 -21.608 1.00 82.06 292 ASP A O 1
ATOM 2111 N N . CYS A 1 293 ? -0.337 13.095 -23.836 1.00 83.94 293 CYS A N 1
ATOM 2112 C CA . CYS A 1 293 ? -1.734 12.748 -24.082 1.00 83.94 293 CYS A CA 1
ATOM 2113 C C . CYS A 1 293 ? -2.038 11.298 -23.686 1.00 83.94 293 CYS A C 1
ATOM 2115 O O . CYS A 1 293 ? -3.023 11.045 -22.986 1.00 83.94 293 CYS A O 1
ATOM 2117 N N . GLN A 1 294 ? -1.187 10.353 -24.091 1.00 80.25 294 GLN A N 1
ATOM 2118 C CA . GLN A 1 294 ? -1.358 8.926 -23.810 1.00 80.25 294 GLN A CA 1
ATOM 2119 C C . GLN A 1 294 ? -1.346 8.639 -22.306 1.00 80.25 294 GLN A C 1
ATOM 2121 O O . GLN A 1 294 ? -2.208 7.905 -21.825 1.00 80.25 294 GLN A O 1
ATOM 2126 N N . HIS A 1 295 ? -0.472 9.295 -21.544 1.00 81.19 295 HIS A N 1
ATOM 2127 C CA . HIS A 1 295 ? -0.417 9.155 -20.087 1.00 81.19 295 HIS A CA 1
ATOM 2128 C C . HIS A 1 295 ? -1.674 9.714 -19.405 1.00 81.19 295 HIS A C 1
ATOM 2130 O O . HIS A 1 295 ? -2.228 9.082 -18.502 1.00 81.19 295 HIS A O 1
ATOM 2136 N N . ARG A 1 296 ? -2.200 10.860 -19.869 1.00 82.38 296 ARG A N 1
ATOM 2137 C CA . ARG A 1 296 ? -3.496 11.380 -19.387 1.00 82.38 296 ARG A CA 1
ATOM 2138 C C . ARG A 1 296 ? -4.645 10.414 -19.681 1.00 82.38 296 ARG A C 1
ATOM 2140 O O . ARG A 1 296 ? -5.483 10.183 -18.810 1.00 82.38 296 ARG A O 1
ATOM 2147 N N . ALA A 1 297 ? -4.672 9.828 -20.878 1.00 80.44 297 ALA A N 1
ATOM 2148 C CA . ALA A 1 297 ? -5.678 8.837 -21.251 1.00 80.44 297 ALA A CA 1
ATOM 2149 C C . ALA A 1 297 ? -5.561 7.550 -20.414 1.00 80.44 297 ALA A C 1
ATOM 2151 O O . ALA A 1 297 ? -6.578 7.012 -19.978 1.00 80.44 297 ALA A O 1
ATOM 2152 N N . LEU A 1 298 ? -4.337 7.087 -20.138 1.00 81.81 298 LEU A N 1
ATOM 2153 C CA . LEU A 1 298 ? -4.079 5.939 -19.269 1.00 81.81 298 LEU A CA 1
ATOM 2154 C C . LEU A 1 298 ? -4.577 6.198 -17.842 1.00 81.81 298 LEU A C 1
ATOM 2156 O O . LEU A 1 298 ? -5.296 5.360 -17.298 1.00 81.81 298 LEU A O 1
ATOM 2160 N N . ARG A 1 299 ? -4.271 7.367 -17.258 1.00 83.75 299 ARG A N 1
ATOM 2161 C CA . ARG A 1 299 ? -4.785 7.765 -15.934 1.00 83.75 299 ARG A CA 1
ATOM 2162 C C . ARG A 1 299 ? -6.311 7.719 -15.872 1.00 83.75 299 ARG A C 1
ATOM 2164 O O . ARG A 1 299 ? -6.856 7.187 -14.911 1.00 83.75 299 ARG A O 1
ATOM 2171 N N . ALA A 1 300 ? -6.990 8.235 -16.898 1.00 80.19 300 ALA A N 1
ATOM 2172 C CA . ALA A 1 300 ? -8.451 8.227 -16.961 1.00 80.19 300 ALA A CA 1
ATOM 2173 C C . ALA A 1 300 ? -9.037 6.805 -17.075 1.00 80.19 300 ALA A C 1
ATOM 2175 O O . ALA A 1 300 ? -10.069 6.515 -16.474 1.00 80.19 300 ALA A O 1
ATOM 2176 N N . ALA A 1 301 ? -8.381 5.906 -17.817 1.00 82.44 301 ALA A N 1
ATOM 2177 C CA . ALA A 1 301 ? -8.836 4.525 -18.007 1.00 82.44 301 ALA A CA 1
ATOM 2178 C C . ALA A 1 301 ? -8.512 3.592 -16.819 1.00 82.44 301 ALA A C 1
ATOM 2180 O O . ALA A 1 301 ? -9.181 2.569 -16.631 1.00 82.44 301 ALA A O 1
ATOM 2181 N N . ALA A 1 302 ? -7.494 3.926 -16.019 1.00 85.12 302 ALA A N 1
ATOM 2182 C CA . ALA A 1 302 ? -7.033 3.114 -14.894 1.00 85.12 302 ALA A CA 1
ATOM 2183 C C . ALA A 1 302 ? -8.148 2.857 -13.872 1.00 85.12 302 ALA A C 1
ATOM 2185 O O . ALA A 1 302 ? -8.414 1.708 -13.520 1.00 85.12 302 ALA A O 1
ATOM 2186 N N . ASP A 1 303 ? -8.842 3.917 -13.456 1.00 82.38 303 ASP A N 1
ATOM 2187 C CA . ASP A 1 303 ? -9.863 3.845 -12.406 1.00 82.38 303 ASP A CA 1
ATOM 2188 C C . ASP A 1 303 ? -11.049 2.962 -12.843 1.00 82.38 303 ASP A C 1
ATOM 2190 O O . ASP A 1 303 ? -11.546 2.144 -12.068 1.00 82.38 303 ASP A O 1
ATOM 2194 N N . GLN A 1 304 ? -11.440 3.036 -14.122 1.00 83.12 304 GLN A N 1
ATOM 2195 C CA . GLN A 1 304 ? -12.466 2.163 -14.699 1.00 83.12 304 GLN A CA 1
ATOM 2196 C C . GLN A 1 304 ? -12.027 0.692 -14.722 1.00 83.12 304 GLN A C 1
ATOM 2198 O O . GLN A 1 304 ? -12.809 -0.194 -14.383 1.00 83.12 304 GLN A O 1
ATOM 2203 N N . THR A 1 305 ? -10.777 0.428 -15.103 1.00 84.25 305 THR A N 1
ATOM 2204 C CA . THR A 1 305 ? -10.220 -0.934 -15.165 1.00 84.25 305 THR A CA 1
ATOM 2205 C C . THR A 1 305 ? -10.168 -1.573 -13.773 1.00 84.25 305 THR A C 1
ATOM 2207 O O . THR A 1 305 ? -10.502 -2.747 -13.600 1.00 84.25 305 THR A O 1
ATOM 2210 N N . ILE A 1 306 ? -9.799 -0.788 -12.757 1.00 86.12 306 ILE A N 1
ATOM 2211 C CA . ILE A 1 306 ? -9.767 -1.223 -11.355 1.00 86.12 306 ILE A CA 1
ATOM 2212 C C . ILE A 1 306 ? -11.181 -1.538 -10.852 1.00 86.12 306 ILE A C 1
ATOM 2214 O O . ILE A 1 306 ? -11.385 -2.583 -10.230 1.00 86.12 306 ILE A O 1
ATOM 2218 N N . ALA A 1 307 ? -12.159 -0.680 -11.162 1.00 84.50 307 ALA A N 1
ATOM 2219 C CA . ALA A 1 307 ? -13.557 -0.897 -10.791 1.00 84.50 307 ALA A CA 1
ATOM 2220 C C . ALA A 1 307 ? -14.127 -2.185 -11.410 1.00 84.50 307 ALA A C 1
ATOM 2222 O O . ALA A 1 307 ? -14.694 -3.008 -10.697 1.00 84.50 307 ALA A O 1
ATOM 2223 N N . GLN A 1 308 ? -13.878 -2.428 -12.701 1.00 86.44 308 GLN A N 1
ATOM 2224 C CA . GLN A 1 308 ? -14.319 -3.654 -13.382 1.00 86.44 308 GLN A CA 1
ATOM 2225 C C . GLN A 1 308 ? -13.768 -4.929 -12.732 1.00 86.44 308 GLN A C 1
ATOM 2227 O O . GLN A 1 308 ? -14.471 -5.934 -12.629 1.00 86.44 308 GLN A O 1
ATOM 2232 N N . ARG A 1 309 ? -12.511 -4.907 -12.266 1.00 89.44 309 ARG A N 1
ATOM 2233 C CA . ARG A 1 309 ? -11.942 -6.035 -11.517 1.00 89.44 309 ARG A CA 1
ATOM 2234 C C . ARG A 1 309 ? -12.657 -6.231 -10.181 1.00 89.44 309 ARG A C 1
ATOM 2236 O O . ARG A 1 309 ? -12.945 -7.371 -9.832 1.00 89.44 309 ARG A O 1
ATOM 2243 N N . ALA A 1 310 ? -12.961 -5.152 -9.460 1.00 87.62 310 ALA A N 1
ATOM 2244 C CA . ALA A 1 310 ? -13.681 -5.226 -8.189 1.00 87.62 310 ALA A CA 1
ATOM 2245 C C . ALA A 1 310 ? -15.092 -5.825 -8.344 1.00 87.62 310 ALA A C 1
ATOM 2247 O O . ALA A 1 310 ? -15.504 -6.625 -7.498 1.00 87.62 310 ALA A O 1
ATOM 2248 N N . ASP A 1 311 ? -15.791 -5.503 -9.435 1.00 90.00 311 ASP A N 1
ATOM 2249 C CA . ASP A 1 311 ? -17.078 -6.118 -9.783 1.00 90.00 311 ASP A CA 1
ATOM 2250 C C . ASP A 1 311 ? -16.906 -7.618 -10.069 1.00 90.00 311 ASP A C 1
ATOM 2252 O O . ASP A 1 311 ? -17.584 -8.453 -9.470 1.00 90.00 311 ASP A O 1
ATOM 2256 N N . ALA A 1 312 ? -15.910 -7.988 -10.880 1.00 90.38 312 ALA A N 1
ATOM 2257 C CA . ALA A 1 312 ? -15.615 -9.390 -11.179 1.00 90.38 312 ALA A CA 1
ATOM 2258 C C . ALA A 1 312 ? -15.198 -10.208 -9.935 1.00 90.38 312 ALA A C 1
ATOM 2260 O O . ALA A 1 312 ? -15.422 -11.417 -9.882 1.00 90.38 312 ALA A O 1
ATOM 2261 N N . ASP A 1 313 ? -14.595 -9.578 -8.923 1.00 92.38 313 ASP A N 1
ATOM 2262 C CA . ASP A 1 313 ? -14.300 -10.212 -7.630 1.00 92.38 313 ASP A CA 1
ATOM 2263 C C . ASP A 1 313 ? -15.559 -10.420 -6.784 1.00 92.38 313 ASP A C 1
ATOM 2265 O O . ASP A 1 313 ? -15.691 -11.439 -6.100 1.00 92.38 313 ASP A O 1
ATOM 2269 N N . ALA A 1 314 ? -16.497 -9.469 -6.827 1.00 91.06 314 ALA A N 1
ATOM 2270 C CA . ALA A 1 314 ? -17.796 -9.616 -6.181 1.00 91.06 314 ALA A CA 1
ATOM 2271 C C . ALA A 1 314 ? -18.582 -10.777 -6.806 1.00 91.06 314 ALA A C 1
ATOM 2273 O O . ALA A 1 314 ? -19.072 -11.644 -6.082 1.00 91.06 314 ALA A O 1
ATOM 2274 N N . ASP A 1 315 ? -18.616 -10.847 -8.137 1.00 93.06 315 ASP A N 1
ATOM 2275 C CA . ASP A 1 315 ? -19.273 -11.925 -8.879 1.00 93.06 315 ASP A CA 1
ATOM 2276 C C . ASP A 1 315 ? -18.634 -13.287 -8.599 1.00 93.06 315 ASP A C 1
ATOM 2278 O O . ASP A 1 315 ? -19.341 -14.262 -8.330 1.00 93.06 315 ASP A O 1
ATOM 2282 N N . LEU A 1 316 ? -17.297 -13.360 -8.588 1.00 92.12 316 LEU A N 1
ATOM 2283 C CA . LEU A 1 316 ? -16.572 -14.571 -8.204 1.00 92.12 316 LEU A CA 1
ATOM 2284 C C . LEU A 1 316 ? -16.940 -15.010 -6.782 1.00 92.12 316 LEU A C 1
ATOM 2286 O O . LEU A 1 316 ? -17.238 -16.181 -6.559 1.00 92.12 316 LEU A O 1
ATOM 2290 N N . THR A 1 317 ? -16.941 -14.077 -5.830 1.00 92.00 317 THR A N 1
ATOM 2291 C CA . THR A 1 317 ? -17.279 -14.355 -4.427 1.00 92.00 317 THR A CA 1
ATOM 2292 C C . THR A 1 317 ? -18.703 -14.890 -4.300 1.00 92.00 317 THR A C 1
ATOM 2294 O O . THR A 1 317 ? -18.916 -15.926 -3.673 1.00 92.00 317 THR A O 1
ATOM 2297 N N . ASN A 1 318 ? -19.668 -14.240 -4.952 1.00 92.25 318 ASN A N 1
ATOM 2298 C CA . ASN A 1 318 ? -21.065 -14.669 -4.970 1.00 92.25 318 ASN A CA 1
ATOM 2299 C C . ASN A 1 318 ? -21.227 -16.058 -5.602 1.00 92.25 318 ASN A C 1
ATOM 2301 O O . ASN A 1 318 ? -21.930 -16.907 -5.054 1.00 92.25 318 ASN A O 1
ATOM 2305 N N . SER A 1 319 ? -20.541 -16.311 -6.719 1.00 91.94 319 SER A N 1
ATOM 2306 C CA . SER A 1 319 ? -20.553 -17.600 -7.418 1.00 91.94 319 SER A CA 1
ATOM 2307 C C . SER A 1 319 ? -19.993 -18.727 -6.546 1.00 91.94 319 SER A C 1
ATOM 2309 O O . SER A 1 319 ? -20.639 -19.763 -6.369 1.00 91.94 319 SER A O 1
ATOM 2311 N N . LEU A 1 320 ? -18.828 -18.507 -5.930 1.00 90.81 320 LEU A N 1
ATOM 2312 C CA . LEU A 1 320 ? -18.212 -19.464 -5.013 1.00 90.81 320 LEU A CA 1
ATOM 2313 C C . LEU A 1 320 ? -19.105 -19.731 -3.794 1.00 90.81 320 LEU A C 1
ATOM 2315 O O . LEU A 1 320 ? -19.299 -20.889 -3.424 1.00 90.81 320 LEU A O 1
ATOM 2319 N N . ASN A 1 321 ? -19.709 -18.684 -3.227 1.00 90.12 321 ASN A N 1
ATOM 2320 C CA . ASN A 1 321 ? -20.610 -18.792 -2.081 1.00 90.12 321 ASN A CA 1
ATOM 2321 C C . ASN A 1 321 ? -21.887 -19.566 -2.385 1.00 90.12 321 ASN A C 1
ATOM 2323 O O . ASN A 1 321 ? -22.337 -20.336 -1.537 1.00 90.12 321 ASN A O 1
ATOM 2327 N N . ALA A 1 322 ? -22.462 -19.360 -3.569 1.00 90.31 322 ALA A N 1
ATOM 2328 C CA . ALA A 1 322 ? -23.666 -20.055 -4.004 1.00 90.31 322 ALA A CA 1
ATOM 2329 C C . ALA A 1 322 ? -23.392 -21.531 -4.324 1.00 90.31 322 ALA A C 1
ATOM 2331 O O . ALA A 1 322 ? -24.229 -22.392 -4.058 1.00 90.31 322 ALA A O 1
ATOM 2332 N N . LYS A 1 323 ? -22.225 -21.828 -4.905 1.00 89.94 323 LYS A N 1
ATOM 2333 C CA . LYS A 1 323 ? -21.887 -23.169 -5.392 1.00 89.94 323 LYS A CA 1
ATOM 2334 C C . LYS A 1 323 ? -21.353 -24.094 -4.305 1.00 89.94 323 LYS A C 1
ATOM 2336 O O . LYS A 1 323 ? -21.637 -25.290 -4.325 1.00 89.94 323 LYS A O 1
ATOM 2341 N N . TYR A 1 324 ? -20.571 -23.558 -3.375 1.00 86.38 324 TYR A N 1
ATOM 2342 C CA . TYR A 1 324 ? -19.844 -24.350 -2.394 1.00 86.38 324 TYR A CA 1
ATOM 2343 C C . TYR A 1 324 ? -20.253 -23.930 -0.990 1.00 86.38 324 TYR A C 1
ATOM 2345 O O . TYR A 1 324 ? -19.993 -22.794 -0.623 1.00 86.38 324 TYR A O 1
ATOM 2353 N N . PRO A 1 325 ? -20.835 -24.813 -0.165 1.00 78.25 325 PRO A N 1
ATOM 2354 C CA . PRO A 1 325 ? -20.996 -24.550 1.266 1.00 78.25 325 PRO A CA 1
ATOM 2355 C C . PRO A 1 325 ? -19.633 -24.438 1.970 1.00 78.25 325 PRO A C 1
ATOM 2357 O O . PRO A 1 325 ? -19.400 -23.506 2.732 1.00 78.25 325 PRO A O 1
ATOM 2360 N N . ASN A 1 326 ? -18.703 -25.330 1.612 1.00 74.50 326 ASN A N 1
ATOM 2361 C CA . ASN A 1 326 ? -17.286 -25.284 1.976 1.00 74.50 326 ASN A CA 1
ATOM 2362 C C . ASN A 1 326 ? -16.468 -25.220 0.689 1.00 74.50 326 ASN A C 1
ATOM 2364 O O . ASN A 1 326 ? -16.684 -26.048 -0.200 1.00 74.50 326 ASN A O 1
ATOM 2368 N N . LEU A 1 327 ? -15.557 -24.253 0.577 1.00 78.88 327 LEU A N 1
ATOM 2369 C CA . LEU A 1 327 ? -14.733 -24.115 -0.624 1.00 78.88 327 LEU A CA 1
ATOM 2370 C C . LEU A 1 327 ? -13.858 -25.367 -0.811 1.00 78.88 327 LEU A C 1
ATOM 2372 O O . LEU A 1 327 ? -13.375 -25.922 0.183 1.00 78.88 327 LEU A O 1
ATOM 2376 N N . PRO A 1 328 ? -13.651 -25.835 -2.058 1.00 83.81 328 PRO A N 1
ATOM 2377 C CA . PRO A 1 328 ? -12.715 -26.921 -2.312 1.00 83.81 328 PRO A CA 1
ATOM 2378 C C . PRO A 1 328 ? -11.293 -26.487 -1.941 1.00 83.81 328 PRO A C 1
ATOM 2380 O O . PRO A 1 328 ? -11.019 -25.304 -1.732 1.00 83.81 328 PRO A O 1
ATOM 2383 N N . VAL A 1 329 ? -10.382 -27.458 -1.857 1.00 90.44 329 VAL A N 1
ATOM 2384 C CA . VAL A 1 329 ? -8.974 -27.167 -1.573 1.00 90.44 329 VAL A CA 1
ATOM 2385 C C . VAL A 1 329 ? -8.398 -26.347 -2.719 1.00 90.44 329 VAL A C 1
ATOM 2387 O O . VAL A 1 329 ? -8.272 -26.840 -3.837 1.00 90.44 329 VAL A O 1
ATOM 2390 N N . ILE A 1 330 ? -8.039 -25.102 -2.430 1.00 91.94 330 ILE A N 1
ATOM 2391 C CA . ILE A 1 330 ? -7.380 -24.223 -3.387 1.00 91.94 330 ILE A CA 1
ATOM 2392 C C . ILE A 1 330 ? -5.887 -24.585 -3.421 1.00 91.94 330 ILE A C 1
ATOM 2394 O O . ILE A 1 330 ? -5.269 -24.687 -2.356 1.00 91.94 330 ILE A O 1
ATOM 2398 N N . PRO A 1 331 ? -5.269 -24.780 -4.601 1.00 90.88 331 PRO A N 1
ATOM 2399 C CA . PRO A 1 331 ? -3.844 -25.108 -4.675 1.00 90.88 331 PRO A CA 1
ATOM 2400 C C . PRO A 1 331 ? -2.958 -24.061 -3.985 1.00 90.88 331 PRO A C 1
ATOM 2402 O O . PRO A 1 331 ? -2.035 -24.406 -3.246 1.00 90.88 331 PRO A O 1
ATOM 2405 N N . HIS A 1 332 ? -3.277 -22.779 -4.151 1.00 92.94 332 HIS A N 1
ATOM 2406 C CA . HIS A 1 332 ? -2.521 -21.712 -3.514 1.00 92.94 332 HIS A CA 1
ATOM 2407 C C . HIS A 1 332 ? -3.401 -20.529 -3.112 1.00 92.94 332 HIS A C 1
ATOM 2409 O O . HIS A 1 332 ? -4.252 -20.074 -3.880 1.00 92.94 332 HIS A O 1
ATOM 2415 N N . VAL A 1 333 ? -3.200 -20.019 -1.900 1.00 95.31 333 VAL A N 1
ATOM 2416 C CA . VAL A 1 333 ? -3.968 -18.891 -1.360 1.00 95.31 333 VAL A CA 1
ATOM 2417 C C . VAL A 1 333 ? -3.048 -17.744 -0.988 1.00 95.31 333 VAL A C 1
ATOM 2419 O O . VAL A 1 333 ? -2.140 -17.922 -0.189 1.00 95.31 333 VAL A O 1
ATOM 2422 N N . ILE A 1 334 ? -3.343 -16.545 -1.481 1.00 95.50 334 ILE A N 1
ATOM 2423 C CA . ILE A 1 334 ? -2.652 -15.321 -1.061 1.00 95.50 334 ILE A CA 1
ATOM 2424 C C . ILE A 1 334 ? -3.576 -14.561 -0.110 1.00 95.50 334 ILE A C 1
ATOM 2426 O O . ILE A 1 334 ? -4.672 -14.155 -0.489 1.00 95.50 334 ILE A O 1
ATOM 2430 N N . VAL A 1 335 ? -3.167 -14.342 1.136 1.00 93.94 335 VAL A N 1
ATOM 2431 C CA . VAL A 1 335 ? -3.918 -13.509 2.084 1.00 93.94 335 VAL A CA 1
ATOM 2432 C C . VAL A 1 335 ? -3.460 -12.063 1.933 1.00 93.94 335 VAL A C 1
ATOM 2434 O O . VAL A 1 335 ? -2.333 -11.711 2.289 1.00 93.94 335 VAL A O 1
ATOM 2437 N N . GLY A 1 336 ? -4.351 -11.224 1.408 1.00 89.44 336 GLY A N 1
ATOM 2438 C CA . GLY A 1 336 ? -4.070 -9.843 1.022 1.00 89.44 336 GLY A CA 1
ATOM 2439 C C . GLY A 1 336 ? -4.291 -9.584 -0.471 1.00 89.44 336 GLY A C 1
ATOM 2440 O O . GLY A 1 336 ? -4.448 -10.492 -1.281 1.00 89.44 336 GLY A O 1
ATOM 2441 N N . SER A 1 337 ? -4.330 -8.306 -0.839 1.00 86.62 337 SER A N 1
ATOM 2442 C CA . SER A 1 337 ? -4.596 -7.850 -2.217 1.00 86.62 337 SER A CA 1
ATOM 2443 C C . SER A 1 337 ? -3.856 -6.561 -2.584 1.00 86.62 337 SER A C 1
ATOM 2445 O O . SER A 1 337 ? -4.168 -5.923 -3.591 1.00 86.62 337 SER A O 1
ATOM 2447 N N . GLY A 1 338 ? -2.923 -6.138 -1.728 1.00 84.19 338 GLY A N 1
ATOM 2448 C CA . GLY A 1 338 ? -2.128 -4.937 -1.937 1.00 84.19 338 GLY A CA 1
ATOM 2449 C C . GLY A 1 338 ? -0.912 -5.175 -2.819 1.00 84.19 338 GLY A C 1
ATOM 2450 O O . GLY A 1 338 ? -0.845 -6.148 -3.571 1.00 84.19 338 GLY A O 1
ATOM 2451 N N . TRP A 1 339 ? 0.068 -4.281 -2.707 1.00 85.31 339 TRP A N 1
ATOM 2452 C CA . TRP A 1 339 ? 1.293 -4.325 -3.507 1.00 85.31 339 TRP A CA 1
ATOM 2453 C C . TRP A 1 339 ? 2.011 -5.680 -3.432 1.00 85.31 339 TRP A C 1
ATOM 2455 O O . TRP A 1 339 ? 2.231 -6.301 -4.467 1.00 85.31 339 TRP A O 1
ATOM 2465 N N . ALA A 1 340 ? 2.298 -6.169 -2.220 1.00 86.88 340 ALA A N 1
ATOM 2466 C CA . ALA A 1 340 ? 2.989 -7.441 -2.007 1.00 86.88 340 ALA A CA 1
ATOM 2467 C C . ALA A 1 340 ? 2.235 -8.623 -2.638 1.00 86.88 340 ALA A C 1
ATOM 2469 O O . ALA A 1 340 ? 2.822 -9.383 -3.396 1.00 86.88 340 ALA A O 1
ATOM 2470 N N . ALA A 1 341 ? 0.923 -8.723 -2.394 1.00 90.88 341 ALA A N 1
ATOM 2471 C CA . ALA A 1 341 ? 0.069 -9.773 -2.955 1.00 90.88 341 ALA A CA 1
ATOM 2472 C C . ALA A 1 341 ? -0.013 -9.709 -4.488 1.00 90.88 341 ALA A C 1
ATOM 2474 O O . ALA A 1 341 ? -0.037 -10.734 -5.159 1.00 90.88 341 ALA A O 1
ATOM 2475 N N . THR A 1 342 ? -0.037 -8.498 -5.051 1.00 90.75 342 THR A N 1
ATOM 2476 C CA . THR A 1 342 ? -0.075 -8.300 -6.504 1.00 90.75 342 THR A CA 1
ATOM 2477 C C . THR A 1 342 ? 1.240 -8.733 -7.143 1.00 90.75 342 THR A C 1
ATOM 2479 O O . THR A 1 342 ? 1.224 -9.442 -8.142 1.00 90.75 342 THR A O 1
ATOM 2482 N N . VAL A 1 343 ? 2.382 -8.343 -6.568 1.00 89.50 343 VAL A N 1
ATOM 2483 C CA . VAL A 1 343 ? 3.696 -8.774 -7.068 1.00 89.50 343 VAL A CA 1
ATOM 2484 C C . VAL A 1 343 ? 3.864 -10.282 -6.929 1.00 89.50 343 VAL A C 1
ATOM 2486 O O . VAL A 1 343 ? 4.362 -10.924 -7.852 1.00 89.50 343 VAL A O 1
ATOM 2489 N N . ASP A 1 344 ? 3.427 -10.847 -5.807 1.00 91.38 344 ASP A N 1
ATOM 2490 C CA . ASP A 1 344 ? 3.429 -12.287 -5.586 1.00 91.38 344 ASP A CA 1
ATOM 2491 C C . ASP A 1 344 ? 2.650 -12.996 -6.697 1.00 91.38 344 ASP A C 1
ATOM 2493 O O . ASP A 1 344 ? 3.236 -13.739 -7.478 1.00 91.38 344 ASP A O 1
ATOM 2497 N N . TYR A 1 345 ? 1.391 -12.612 -6.918 1.00 90.69 345 TYR A N 1
ATOM 2498 C CA . TYR A 1 345 ? 0.570 -13.143 -8.006 1.00 90.69 345 TYR A CA 1
ATOM 2499 C C . TYR A 1 345 ? 1.198 -13.007 -9.401 1.00 90.69 345 TYR A C 1
ATOM 2501 O O . TYR A 1 345 ? 1.159 -13.948 -10.190 1.00 90.69 345 TYR A O 1
ATOM 2509 N N . LEU A 1 346 ? 1.782 -11.848 -9.725 1.00 86.25 346 LEU A N 1
ATOM 2510 C CA . LEU A 1 346 ? 2.394 -11.596 -11.037 1.00 86.25 346 LEU A CA 1
ATOM 2511 C C . LEU A 1 346 ? 3.627 -12.464 -11.306 1.00 86.25 346 LEU A C 1
ATOM 2513 O O . LEU A 1 346 ? 3.963 -12.712 -12.467 1.00 86.25 346 LEU A O 1
ATOM 2517 N N . THR A 1 347 ? 4.318 -12.872 -10.244 1.00 86.12 347 THR A N 1
ATOM 2518 C CA . THR A 1 347 ? 5.621 -13.544 -10.318 1.00 86.12 347 THR A CA 1
ATOM 2519 C C . THR A 1 347 ? 5.562 -15.012 -9.917 1.00 86.12 347 THR A C 1
ATOM 2521 O O . THR A 1 347 ? 6.548 -15.721 -10.115 1.00 86.12 347 THR A O 1
ATOM 2524 N N . LEU A 1 348 ? 4.424 -15.468 -9.389 1.00 86.81 348 LEU A N 1
ATOM 2525 C CA . LEU A 1 348 ? 4.152 -16.865 -9.087 1.00 86.81 348 LEU A CA 1
ATOM 2526 C C . LEU A 1 348 ? 4.209 -17.724 -10.365 1.00 86.81 348 LEU A C 1
ATOM 2528 O O . LEU A 1 348 ? 3.578 -17.378 -11.372 1.00 86.81 348 LEU A O 1
ATOM 2532 N N . PRO A 1 349 ? 4.916 -18.869 -10.327 1.00 79.06 349 PRO A N 1
ATOM 2533 C CA . PRO A 1 349 ? 4.829 -19.884 -11.368 1.00 79.06 349 PRO A CA 1
ATOM 2534 C C . PRO A 1 349 ? 3.377 -20.333 -11.608 1.00 79.06 349 PRO A C 1
ATOM 2536 O O . PRO A 1 349 ? 2.598 -20.415 -10.652 1.00 79.06 349 PRO A O 1
ATOM 2539 N N . PRO A 1 350 ? 2.974 -20.650 -12.853 1.00 73.00 350 PRO A N 1
ATOM 2540 C CA . PRO A 1 350 ? 1.632 -21.152 -13.115 1.00 73.00 350 PRO A CA 1
ATOM 2541 C C . PRO A 1 350 ? 1.371 -22.463 -12.381 1.00 73.00 350 PRO A C 1
ATOM 2543 O O . PRO A 1 350 ? 2.108 -23.427 -12.543 1.00 73.00 350 PRO A O 1
ATOM 2546 N N . LEU A 1 351 ? 0.272 -22.510 -11.632 1.00 71.19 351 LEU A N 1
ATOM 2547 C CA . LEU A 1 351 ? -0.165 -23.710 -10.927 1.00 71.19 351 LEU A CA 1
ATOM 2548 C C . LEU A 1 351 ? -1.264 -24.421 -11.715 1.00 71.19 351 LEU A C 1
ATOM 2550 O O . LEU A 1 351 ? -2.247 -23.800 -12.144 1.00 71.19 351 LEU A O 1
ATOM 2554 N N . THR A 1 352 ? -1.137 -25.737 -11.878 1.00 63.41 352 THR A N 1
ATOM 2555 C CA . THR A 1 352 ? -2.178 -26.547 -12.516 1.00 63.41 352 THR A CA 1
ATOM 2556 C C . THR A 1 352 ? -3.380 -26.712 -11.595 1.00 63.41 352 THR A C 1
ATOM 2558 O O . THR A 1 352 ? -3.251 -27.157 -10.455 1.00 63.41 352 THR A O 1
ATOM 2561 N N . ASN A 1 353 ? -4.568 -26.394 -12.105 1.00 59.31 353 ASN A N 1
ATOM 2562 C CA . ASN A 1 353 ? -5.816 -26.667 -11.410 1.00 59.31 353 ASN A CA 1
ATOM 2563 C C . ASN A 1 353 ? -6.275 -28.105 -11.683 1.00 59.31 353 ASN A C 1
ATOM 2565 O O . ASN A 1 353 ? -6.467 -28.480 -12.839 1.00 59.31 353 ASN A O 1
ATOM 2569 N N . THR A 1 354 ? -6.511 -28.893 -10.636 1.00 53.97 354 THR A N 1
ATOM 2570 C CA . THR A 1 354 ? -7.103 -30.238 -10.751 1.00 53.97 354 THR A CA 1
ATOM 2571 C C . THR A 1 354 ? -8.622 -30.240 -10.536 1.00 53.97 354 THR A C 1
ATOM 2573 O O . THR A 1 354 ? -9.290 -31.208 -10.895 1.00 53.97 354 THR A O 1
ATOM 2576 N N . SER A 1 355 ? -9.193 -29.148 -10.017 1.00 55.06 355 SER A N 1
ATOM 2577 C CA . SER A 1 355 ? -10.622 -28.961 -9.744 1.00 55.06 355 SER A CA 1
ATOM 2578 C C . SER A 1 355 ? -11.164 -27.796 -10.581 1.00 55.06 355 SER A C 1
ATOM 2580 O O . SER A 1 355 ? -11.241 -26.663 -10.111 1.00 55.06 355 SER A O 1
ATOM 2582 N N . GLY A 1 356 ? -11.509 -28.068 -11.844 1.00 64.38 356 GLY A N 1
ATOM 2583 C CA . GLY A 1 356 ? -11.684 -27.080 -12.927 1.00 64.38 356 GLY A CA 1
ATOM 2584 C C . GLY A 1 356 ? -12.518 -25.813 -12.660 1.00 64.38 356 GLY A C 1
ATOM 2585 O O . GLY A 1 356 ? -12.351 -24.835 -13.380 1.00 64.38 356 GLY A O 1
ATOM 2586 N N . ASP A 1 357 ? -13.363 -25.787 -11.630 1.00 71.69 357 ASP A N 1
ATOM 2587 C CA . ASP A 1 357 ? -14.286 -24.685 -11.340 1.00 71.69 357 ASP A CA 1
ATOM 2588 C C . ASP A 1 357 ? -13.768 -23.633 -10.339 1.00 71.69 357 ASP A C 1
ATOM 2590 O O . ASP A 1 357 ? -14.425 -22.611 -10.134 1.00 71.69 357 ASP A O 1
ATOM 2594 N N . THR A 1 358 ? -12.617 -23.857 -9.700 1.00 80.69 358 THR A N 1
ATOM 2595 C CA . THR A 1 358 ? -11.972 -22.881 -8.802 1.00 80.69 358 THR A CA 1
ATOM 2596 C C . THR A 1 358 ? -10.633 -22.419 -9.351 1.00 80.69 358 THR A C 1
ATOM 2598 O O . THR A 1 358 ? -9.957 -23.204 -10.001 1.00 80.69 358 THR A O 1
ATOM 2601 N N . PRO A 1 359 ? -10.196 -21.176 -9.109 1.00 88.31 359 PRO A N 1
ATOM 2602 C CA . PRO A 1 359 ? -8.893 -20.740 -9.598 1.00 88.31 359 PRO A CA 1
ATOM 2603 C C . PRO A 1 359 ? -7.749 -21.483 -8.884 1.00 88.31 359 PRO A C 1
ATOM 2605 O O . PRO A 1 359 ? -7.865 -21.803 -7.702 1.00 88.31 359 PRO A O 1
ATOM 2608 N N . SER A 1 360 ? -6.630 -21.732 -9.582 1.00 87.88 360 SER A N 1
ATOM 2609 C CA . SER A 1 360 ? -5.445 -22.374 -8.979 1.00 87.88 360 SER A CA 1
ATOM 2610 C C . SER A 1 360 ? -4.813 -21.530 -7.871 1.00 87.88 360 SER A C 1
ATOM 2612 O O . SER A 1 360 ? -4.236 -22.062 -6.929 1.00 87.88 360 SER A O 1
ATOM 2614 N N . VAL A 1 361 ? -4.914 -20.209 -8.009 1.00 92.12 361 VAL A N 1
ATOM 2615 C CA . VAL A 1 361 ? -4.472 -19.221 -7.027 1.00 92.12 361 VAL A CA 1
ATOM 2616 C C . VAL A 1 361 ? -5.682 -18.381 -6.658 1.00 92.12 361 VAL A C 1
ATOM 2618 O O . VAL A 1 361 ? -6.340 -17.871 -7.562 1.00 92.12 361 VAL A O 1
ATOM 2621 N N . LEU A 1 362 ? -5.977 -18.211 -5.371 1.00 93.31 362 LEU A N 1
ATOM 2622 C CA . LEU A 1 362 ? -7.071 -17.359 -4.899 1.00 93.31 362 LEU A CA 1
ATOM 2623 C C . LEU A 1 362 ? -6.554 -16.352 -3.872 1.00 93.31 362 LEU A C 1
ATOM 2625 O O . LEU A 1 362 ? -6.029 -16.741 -2.830 1.00 93.31 362 LEU A O 1
ATOM 2629 N N . ALA A 1 363 ? -6.737 -15.060 -4.136 1.00 94.62 363 ALA A N 1
ATOM 2630 C CA . ALA A 1 363 ? -6.486 -14.033 -3.134 1.00 94.62 363 ALA A CA 1
ATOM 2631 C C . ALA A 1 363 ? -7.671 -13.936 -2.155 1.00 94.62 363 ALA A C 1
ATOM 2633 O O . ALA A 1 363 ? -8.825 -14.003 -2.576 1.00 94.62 363 ALA A O 1
ATOM 2634 N N . VAL A 1 364 ? -7.411 -13.740 -0.862 1.00 93.50 364 VAL A N 1
ATOM 2635 C CA . VAL A 1 364 ? -8.426 -13.529 0.185 1.00 93.50 364 VAL A CA 1
ATOM 2636 C C . VAL A 1 364 ? -8.207 -12.153 0.806 1.00 93.50 364 VAL A C 1
ATOM 2638 O O . VAL A 1 364 ? -7.210 -11.929 1.496 1.00 93.50 364 VAL A O 1
ATOM 2641 N N . ALA A 1 365 ? -9.117 -11.219 0.532 1.00 89.19 365 ALA A N 1
ATOM 2642 C CA . ALA A 1 365 ? -9.062 -9.845 1.036 1.00 89.19 365 ALA A CA 1
ATOM 2643 C C . ALA A 1 365 ? -10.425 -9.151 0.910 1.00 89.19 365 ALA A C 1
ATOM 2645 O O . ALA A 1 365 ? -11.202 -9.472 0.020 1.00 89.19 365 ALA A O 1
ATOM 2646 N N . SER A 1 366 ? -10.704 -8.133 1.729 1.00 76.38 366 SER A N 1
ATOM 2647 C CA . SER A 1 366 ? -11.984 -7.397 1.701 1.00 76.38 366 SER A CA 1
ATOM 2648 C C . SER A 1 366 ? -12.221 -6.574 0.418 1.00 76.38 366 SER A C 1
ATOM 2650 O O . SER A 1 366 ? -13.367 -6.295 0.048 1.00 76.38 366 SER A O 1
ATOM 2652 N N . GLY A 1 367 ? -11.152 -6.198 -0.286 1.00 71.88 367 GLY A N 1
ATOM 2653 C CA . GLY A 1 367 ? -11.163 -5.393 -1.511 1.00 71.88 367 GLY A CA 1
ATOM 2654 C C . GLY A 1 367 ? -9.741 -5.177 -2.029 1.00 71.88 367 GLY A C 1
ATOM 2655 O O . GLY A 1 367 ? -8.839 -5.900 -1.618 1.00 71.88 367 GLY A O 1
ATOM 2656 N N . SER A 1 368 ? -9.506 -4.198 -2.906 1.00 66.38 368 SER A N 1
ATOM 2657 C CA . SER A 1 368 ? -8.156 -3.822 -3.360 1.00 66.38 368 SER A CA 1
ATOM 2658 C C . SER A 1 368 ? -7.409 -3.024 -2.279 1.00 66.38 368 SER A C 1
ATOM 2660 O O . SER A 1 368 ? -7.770 -1.884 -1.984 1.00 66.38 368 SER A O 1
ATOM 2662 N N . GLY A 1 369 ? -6.364 -3.611 -1.686 1.00 59.75 369 GLY A N 1
ATOM 2663 C CA . GLY A 1 369 ? -5.529 -2.995 -0.645 1.00 59.75 369 GLY A CA 1
ATOM 2664 C C . GLY A 1 369 ? -4.449 -2.067 -1.206 1.00 59.75 369 GLY A C 1
ATOM 2665 O O . GLY A 1 369 ? -3.259 -2.329 -1.043 1.00 59.75 369 GLY A O 1
ATOM 2666 N N . VAL A 1 370 ? -4.845 -1.016 -1.919 1.00 58.47 370 VAL A N 1
ATOM 2667 C CA . VAL A 1 370 ? -3.924 -0.101 -2.611 1.00 58.47 370 VAL A CA 1
ATOM 2668 C C . VAL A 1 370 ? -3.545 1.102 -1.736 1.00 58.47 370 VAL A C 1
ATOM 2670 O O . VAL A 1 370 ? -4.359 1.613 -0.973 1.00 58.47 370 VAL A O 1
ATOM 2673 N N . VAL A 1 371 ? -2.289 1.557 -1.833 1.00 61.50 371 VAL A N 1
ATOM 2674 C CA . VAL A 1 371 ? -1.723 2.641 -0.995 1.00 61.50 371 VAL A CA 1
ATOM 2675 C C . VAL A 1 371 ? -2.426 3.990 -1.213 1.00 61.50 371 VAL A C 1
ATOM 2677 O O . VAL A 1 371 ? -2.413 4.835 -0.328 1.00 61.50 371 VAL A O 1
ATOM 2680 N N . ASN A 1 372 ? -3.099 4.199 -2.345 1.00 56.31 372 ASN A N 1
ATOM 2681 C CA . ASN A 1 372 ? -3.910 5.400 -2.586 1.00 56.31 372 ASN A CA 1
ATOM 2682 C C . ASN A 1 372 ? -5.213 5.445 -1.777 1.00 56.31 372 ASN A C 1
ATOM 2684 O O . ASN A 1 372 ? -5.811 6.513 -1.677 1.00 56.31 372 ASN A O 1
ATOM 2688 N N . ASN A 1 373 ? -5.649 4.332 -1.170 1.00 55.81 373 ASN A N 1
ATOM 2689 C CA . ASN A 1 373 ? -6.719 4.386 -0.170 1.00 55.81 373 ASN A CA 1
ATOM 2690 C C . ASN A 1 373 ? -6.330 5.327 0.983 1.00 55.81 373 ASN A C 1
ATOM 2692 O O . ASN A 1 373 ? -7.210 5.922 1.595 1.00 55.81 373 ASN A O 1
ATOM 2696 N N . LEU A 1 374 ? -5.015 5.515 1.193 1.00 52.31 374 LEU A N 1
ATOM 2697 C CA . LEU A 1 374 ? -4.435 6.394 2.195 1.00 52.31 374 LEU A CA 1
ATOM 2698 C C . LEU A 1 374 ? -4.341 7.878 1.802 1.00 52.31 374 LEU A C 1
ATOM 2700 O O . LEU A 1 374 ? -3.646 8.634 2.483 1.00 52.31 374 LEU A O 1
ATOM 2704 N N . GLY A 1 375 ? -4.977 8.280 0.699 1.00 58.31 375 GLY A N 1
ATOM 2705 C CA . GLY A 1 375 ? -4.874 9.632 0.163 1.00 58.31 375 GLY A CA 1
ATOM 2706 C C . GLY A 1 375 ? -3.940 9.762 -1.019 1.00 58.31 375 GLY A C 1
ATOM 2707 O O . GLY A 1 375 ? -3.279 8.800 -1.409 1.00 58.31 375 GLY A O 1
ATOM 2708 N N . ASP A 1 376 ? -3.906 10.970 -1.585 1.00 72.44 376 ASP A N 1
ATOM 2709 C CA . ASP A 1 376 ? -2.927 11.356 -2.594 1.00 72.44 376 ASP A CA 1
ATOM 2710 C C . ASP A 1 376 ? -1.802 12.161 -1.941 1.00 72.44 376 ASP A C 1
ATOM 2712 O O . ASP A 1 376 ? -2.001 13.299 -1.513 1.00 72.44 376 ASP A O 1
ATOM 2716 N N . PHE A 1 377 ? -0.637 11.537 -1.808 1.00 69.38 377 PHE A N 1
ATOM 2717 C CA . PHE A 1 377 ? 0.552 12.098 -1.175 1.00 69.38 377 PHE A CA 1
ATOM 2718 C C . PHE A 1 377 ? 1.803 11.592 -1.887 1.00 69.38 377 PHE A C 1
ATOM 2720 O O . PHE A 1 377 ? 1.793 10.534 -2.519 1.00 69.38 377 PHE A O 1
ATOM 2727 N N . ARG A 1 378 ? 2.907 12.327 -1.761 1.00 72.06 378 ARG A N 1
ATOM 2728 C CA . ARG A 1 378 ? 4.193 11.920 -2.335 1.00 72.06 378 ARG A CA 1
ATOM 2729 C C . ARG A 1 378 ? 4.724 10.697 -1.596 1.00 72.06 378 ARG A C 1
ATOM 2731 O O . ARG A 1 378 ? 4.814 10.697 -0.371 1.00 72.06 378 ARG A O 1
ATOM 2738 N N . LEU A 1 379 ? 5.090 9.641 -2.311 1.00 71.44 379 LEU A N 1
ATOM 2739 C CA . LEU A 1 379 ? 5.782 8.498 -1.719 1.00 71.44 379 LEU A CA 1
ATOM 2740 C C . LEU A 1 379 ? 7.239 8.862 -1.410 1.00 71.44 379 LEU A C 1
ATOM 2742 O O . LEU A 1 379 ? 7.807 9.798 -1.964 1.00 71.44 379 LEU A O 1
ATOM 2746 N N . THR A 1 380 ? 7.874 8.106 -0.511 1.00 65.12 380 THR A N 1
ATOM 2747 C CA . THR A 1 380 ? 9.270 8.344 -0.091 1.00 65.12 380 THR A CA 1
ATOM 2748 C C . THR A 1 380 ? 10.322 7.974 -1.119 1.00 65.12 380 THR A C 1
ATOM 2750 O O . THR A 1 380 ? 11.514 8.114 -0.862 1.00 65.12 380 THR A O 1
ATOM 2753 N N . GLN A 1 381 ? 9.881 7.468 -2.257 1.00 69.81 381 GLN A N 1
ATOM 2754 C CA . GLN A 1 381 ? 10.687 6.787 -3.244 1.00 69.81 381 GLN A CA 1
ATOM 2755 C C . GLN A 1 381 ? 10.319 7.351 -4.618 1.00 69.81 381 GLN A C 1
ATOM 2757 O O . GLN A 1 381 ? 9.131 7.566 -4.878 1.00 69.81 381 GLN A O 1
ATOM 2762 N N . PRO A 1 382 ? 11.296 7.606 -5.501 1.00 68.44 382 PRO A N 1
ATOM 2763 C CA . PRO A 1 382 ? 11.008 7.902 -6.897 1.00 68.44 382 PRO A CA 1
ATOM 2764 C C . PRO A 1 382 ? 10.314 6.710 -7.567 1.00 68.44 382 PRO A C 1
ATOM 2766 O O . PRO A 1 382 ? 10.278 5.599 -7.032 1.00 68.44 382 PRO A O 1
ATOM 2769 N N . ALA A 1 383 ? 9.758 6.925 -8.758 1.00 69.56 383 ALA A N 1
ATOM 2770 C CA . ALA A 1 383 ? 9.024 5.878 -9.461 1.00 69.56 383 ALA A CA 1
ATOM 2771 C C . ALA A 1 383 ? 9.869 4.617 -9.734 1.00 69.56 383 ALA A C 1
ATOM 2773 O O . ALA A 1 383 ? 9.335 3.517 -9.597 1.00 69.56 383 ALA A O 1
ATOM 2774 N N . MET A 1 384 ? 11.175 4.757 -10.026 1.00 69.31 384 MET A N 1
ATOM 2775 C CA . MET A 1 384 ? 12.072 3.601 -10.217 1.00 69.31 384 MET A CA 1
ATOM 2776 C C . MET A 1 384 ? 12.108 2.692 -8.987 1.00 69.31 384 MET A C 1
ATOM 2778 O O . MET A 1 384 ? 12.032 1.478 -9.116 1.00 69.31 384 MET A O 1
ATOM 2782 N N . ASP A 1 385 ? 12.141 3.253 -7.779 1.00 69.38 385 ASP A N 1
ATOM 2783 C CA . ASP A 1 385 ? 12.239 2.474 -6.539 1.00 69.38 385 ASP A CA 1
ATOM 2784 C C . ASP A 1 385 ? 10.962 1.677 -6.210 1.00 69.38 385 ASP A C 1
ATOM 2786 O O . ASP A 1 385 ? 10.977 0.826 -5.318 1.00 69.38 385 ASP A O 1
ATOM 2790 N N . ASN A 1 386 ? 9.877 1.936 -6.945 1.00 74.00 386 ASN A N 1
ATOM 2791 C CA . ASN A 1 386 ? 8.554 1.347 -6.761 1.00 74.00 386 ASN A CA 1
ATOM 2792 C C . ASN A 1 386 ? 8.135 0.421 -7.912 1.00 74.00 386 ASN A C 1
ATOM 2794 O O . ASN A 1 386 ? 6.954 0.085 -8.030 1.00 74.00 386 ASN A O 1
ATOM 2798 N N . GLU A 1 387 ? 9.071 0.026 -8.775 1.00 77.31 387 GLU A N 1
ATOM 2799 C CA . GLU A 1 387 ? 8.754 -0.846 -9.898 1.00 77.31 387 GLU A CA 1
ATOM 2800 C C . GLU A 1 387 ? 8.133 -2.178 -9.465 1.00 77.31 387 GLU A C 1
ATOM 2802 O O . GLU A 1 387 ? 8.445 -2.770 -8.427 1.00 77.31 387 GLU A O 1
ATOM 2807 N N . LEU A 1 388 ? 7.218 -2.640 -10.308 1.00 78.62 388 LEU A N 1
ATOM 2808 C CA . LEU A 1 388 ? 6.419 -3.838 -10.149 1.00 78.62 388 LEU A CA 1
ATOM 2809 C C . LEU A 1 388 ? 6.910 -4.879 -11.168 1.00 78.62 388 LEU A C 1
ATOM 2811 O O . LEU A 1 388 ? 6.578 -4.774 -12.356 1.00 78.62 388 LEU A O 1
ATOM 2815 N N . PRO A 1 389 ? 7.696 -5.889 -10.750 1.00 78.19 389 PRO A N 1
ATOM 2816 C CA . PRO A 1 389 ? 8.123 -6.970 -11.625 1.00 78.19 389 PRO A CA 1
ATOM 2817 C C . PRO A 1 389 ? 6.919 -7.674 -12.253 1.00 78.19 389 PRO A C 1
ATOM 2819 O O . PRO A 1 389 ? 5.935 -7.969 -11.576 1.00 78.19 389 PRO A O 1
ATOM 2822 N N . GLY A 1 390 ? 6.992 -7.929 -13.559 1.00 74.06 390 GLY A N 1
ATOM 2823 C CA . GLY A 1 390 ? 5.911 -8.565 -14.318 1.00 74.06 390 GLY A CA 1
ATOM 2824 C C . GLY A 1 390 ? 4.692 -7.670 -14.581 1.00 74.06 390 GLY A C 1
ATOM 2825 O O . GLY A 1 390 ? 3.797 -8.083 -15.319 1.00 74.06 390 GLY A O 1
ATOM 2826 N N . ALA A 1 391 ? 4.639 -6.449 -14.035 1.00 79.19 391 ALA A N 1
ATOM 2827 C CA . ALA A 1 391 ? 3.545 -5.533 -14.319 1.00 79.19 391 ALA A CA 1
ATOM 2828 C C . ALA A 1 391 ? 3.705 -4.884 -15.705 1.00 79.19 391 ALA A C 1
ATOM 2830 O O . ALA A 1 391 ? 4.805 -4.460 -16.073 1.00 79.19 391 ALA A O 1
ATOM 2831 N N . PRO A 1 392 ? 2.603 -4.750 -16.462 1.00 73.50 392 PRO A N 1
ATOM 2832 C CA . PRO A 1 392 ? 2.634 -4.138 -17.786 1.00 73.50 392 PRO A CA 1
ATOM 2833 C C . PRO A 1 392 ? 2.823 -2.618 -17.741 1.00 73.50 392 PRO A C 1
ATOM 2835 O O . PRO A 1 392 ? 3.340 -2.060 -18.698 1.00 73.50 392 PRO A O 1
ATOM 2838 N N . PHE A 1 393 ? 2.420 -1.968 -16.647 1.00 80.75 393 PHE A N 1
ATOM 2839 C CA . PHE A 1 393 ? 2.607 -0.540 -16.404 1.00 80.75 393 PHE A CA 1
ATOM 2840 C C . PHE A 1 393 ? 3.297 -0.343 -15.060 1.00 80.75 393 PHE A C 1
ATOM 2842 O O . PHE A 1 393 ? 3.039 -1.082 -14.106 1.00 80.75 393 PHE A O 1
ATOM 2849 N N . GLN A 1 394 ? 4.151 0.665 -14.992 1.00 82.75 394 GLN A N 1
ATOM 2850 C CA . GLN A 1 394 ? 4.932 1.041 -13.824 1.00 82.75 394 GLN A CA 1
ATOM 2851 C C . GLN A 1 394 ? 4.375 2.325 -13.196 1.00 82.75 394 GLN A C 1
ATOM 2853 O O . GLN A 1 394 ? 3.664 3.082 -13.858 1.00 82.75 394 GLN A O 1
ATOM 2858 N N . PRO A 1 395 ? 4.693 2.629 -11.925 1.00 83.00 395 PRO A N 1
ATOM 2859 C CA . PRO A 1 395 ? 4.212 3.852 -11.274 1.00 83.00 395 PRO A CA 1
ATOM 2860 C C . PRO A 1 395 ? 4.548 5.146 -12.041 1.00 83.00 395 PRO A C 1
ATOM 2862 O O . PRO A 1 395 ? 3.747 6.080 -12.034 1.00 83.00 395 PRO A O 1
ATOM 2865 N N . ALA A 1 396 ? 5.676 5.176 -12.762 1.00 79.31 396 ALA A N 1
ATOM 2866 C CA . ALA A 1 396 ? 6.078 6.293 -13.624 1.00 79.31 396 ALA A CA 1
ATOM 2867 C C . ALA A 1 396 ? 5.078 6.570 -14.763 1.00 79.31 396 ALA A C 1
ATOM 2869 O O . ALA A 1 396 ? 4.889 7.722 -15.150 1.00 79.31 396 ALA A O 1
ATOM 2870 N N . ASP A 1 397 ? 4.393 5.540 -15.271 1.00 80.75 397 ASP A N 1
ATOM 2871 C CA . ASP A 1 397 ? 3.434 5.682 -16.373 1.00 80.75 397 ASP A CA 1
ATOM 2872 C C . ASP A 1 397 ? 2.184 6.469 -15.951 1.00 80.75 397 ASP A C 1
ATOM 2874 O O . ASP A 1 397 ? 1.525 7.104 -16.775 1.00 80.75 397 ASP A O 1
ATOM 2878 N N . PHE A 1 398 ? 1.871 6.469 -14.652 1.00 84.31 398 PHE A N 1
ATOM 2879 C CA . PHE A 1 398 ? 0.717 7.167 -14.090 1.00 84.31 398 PHE A CA 1
ATOM 2880 C C . PHE A 1 398 ? 1.075 8.516 -13.455 1.00 84.31 398 PHE A C 1
ATOM 2882 O O . PHE A 1 398 ? 0.165 9.308 -13.202 1.00 84.31 398 PHE A O 1
ATOM 2889 N N . ALA A 1 399 ? 2.358 8.797 -13.210 1.00 81.12 399 ALA A N 1
ATOM 2890 C CA . ALA A 1 399 ? 2.812 10.018 -12.546 1.00 81.12 399 ALA A CA 1
ATOM 2891 C C . ALA A 1 399 ? 2.481 11.279 -13.368 1.00 81.12 399 ALA A C 1
ATOM 2893 O O . ALA A 1 399 ? 2.586 11.283 -14.598 1.00 81.12 399 ALA A O 1
ATOM 2894 N N . GLU A 1 400 ? 2.007 12.335 -12.700 1.00 78.56 400 GLU A N 1
ATOM 2895 C CA . GLU A 1 400 ? 1.729 13.629 -13.344 1.00 78.56 400 GLU A CA 1
ATOM 2896 C C . GLU A 1 400 ? 3.011 14.354 -13.730 1.00 78.56 400 GLU A C 1
ATOM 2898 O O . GLU A 1 400 ? 3.128 14.780 -14.876 1.00 78.56 400 GLU A O 1
ATOM 2903 N N . ASP A 1 401 ? 3.963 14.394 -12.801 1.00 76.00 401 ASP A N 1
ATOM 2904 C CA . ASP A 1 401 ? 5.341 14.816 -13.009 1.00 76.00 401 ASP A CA 1
ATOM 2905 C C . ASP A 1 401 ? 6.250 13.593 -12.832 1.00 76.00 401 ASP A C 1
ATOM 2907 O O . ASP A 1 401 ? 6.120 12.854 -11.852 1.00 76.00 401 ASP A O 1
ATOM 2911 N N . ARG A 1 402 ? 7.125 13.339 -13.808 1.00 72.12 402 ARG A N 1
ATOM 2912 C CA . ARG A 1 402 ? 8.045 12.193 -13.776 1.00 72.12 402 ARG A CA 1
ATOM 2913 C C . ARG A 1 402 ? 9.357 12.525 -13.075 1.00 72.12 402 ARG A C 1
ATOM 2915 O O . ARG A 1 402 ? 9.954 11.603 -12.523 1.00 72.12 402 ARG A O 1
ATOM 2922 N N . ASP A 1 403 ? 9.722 13.810 -13.054 1.00 71.06 403 ASP A N 1
ATOM 2923 C CA . ASP A 1 403 ? 10.931 14.369 -12.438 1.00 71.06 403 ASP A CA 1
ATOM 2924 C C . ASP A 1 403 ? 10.812 14.528 -10.913 1.00 71.06 403 ASP A C 1
ATOM 2926 O O . ASP A 1 403 ? 11.776 14.918 -10.250 1.00 71.06 403 ASP A O 1
ATOM 2930 N N . ASP A 1 404 ? 9.661 14.176 -10.331 1.00 72.19 404 ASP A N 1
ATOM 2931 C CA . ASP A 1 404 ? 9.394 14.240 -8.893 1.00 72.19 404 ASP A CA 1
ATOM 2932 C C . ASP A 1 404 ? 9.117 12.846 -8.284 1.00 72.19 404 ASP A C 1
ATOM 2934 O O . ASP A 1 404 ? 9.131 11.799 -8.941 1.00 72.19 404 ASP A O 1
ATOM 2938 N N . PHE A 1 405 ? 8.894 12.806 -6.971 1.00 74.38 405 PHE A N 1
ATOM 2939 C CA . PHE A 1 405 ? 8.426 11.609 -6.283 1.00 74.38 405 PHE A CA 1
ATOM 2940 C C . PHE A 1 405 ? 7.107 11.113 -6.858 1.00 74.38 405 PHE A C 1
ATOM 2942 O O . PHE A 1 405 ? 6.197 11.884 -7.163 1.00 74.38 405 PHE A O 1
ATOM 2949 N N . VAL A 1 406 ? 6.959 9.789 -6.913 1.00 76.62 406 VAL A N 1
ATOM 2950 C CA . VAL A 1 406 ? 5.687 9.212 -7.330 1.00 76.62 406 VAL A CA 1
ATOM 2951 C C . VAL A 1 406 ? 4.632 9.448 -6.255 1.00 76.62 406 VAL A C 1
ATOM 2953 O O . VAL A 1 406 ? 4.861 9.222 -5.068 1.00 76.62 406 VAL A O 1
ATOM 2956 N N . PHE A 1 407 ? 3.454 9.894 -6.670 1.00 78.94 407 PHE A N 1
ATOM 2957 C CA . PHE A 1 407 ? 2.312 10.037 -5.782 1.00 78.94 407 PHE A CA 1
ATOM 2958 C C . PHE A 1 407 ? 1.644 8.682 -5.516 1.00 78.94 407 PHE A C 1
ATOM 2960 O O . PHE A 1 407 ? 1.616 7.792 -6.373 1.00 78.94 407 PHE A O 1
ATOM 2967 N N . SER A 1 408 ? 1.075 8.518 -4.325 1.00 77.88 408 SER A N 1
ATOM 2968 C CA . SER A 1 408 ? 0.370 7.306 -3.906 1.00 77.88 408 SER A CA 1
ATOM 2969 C C . SER A 1 408 ? -0.766 6.935 -4.861 1.00 77.88 408 SER A C 1
ATOM 2971 O O . SER A 1 408 ? -0.973 5.743 -5.080 1.00 77.88 408 SER A O 1
ATOM 2973 N N . THR A 1 409 ? -1.459 7.898 -5.488 1.00 81.00 409 THR A N 1
ATOM 2974 C CA . THR A 1 409 ? -2.474 7.629 -6.527 1.00 81.00 409 THR A CA 1
ATOM 2975 C C . THR A 1 409 ? -1.894 6.987 -7.779 1.00 81.00 409 THR A C 1
ATOM 2977 O O . THR A 1 409 ? -2.441 5.994 -8.260 1.00 81.00 409 THR A O 1
ATOM 2980 N N . ALA A 1 410 ? -0.777 7.501 -8.295 1.00 85.38 410 ALA A N 1
ATOM 2981 C CA . ALA A 1 410 ? -0.086 6.931 -9.448 1.00 85.38 410 ALA A CA 1
ATOM 2982 C C . ALA A 1 410 ? 0.417 5.510 -9.147 1.00 85.38 410 ALA A C 1
ATOM 2984 O O . ALA A 1 410 ? 0.196 4.586 -9.933 1.00 85.38 410 ALA A O 1
ATOM 2985 N N . PHE A 1 411 ? 0.996 5.305 -7.962 1.00 85.69 411 PHE A N 1
ATOM 2986 C CA . PHE A 1 411 ? 1.408 3.980 -7.500 1.00 85.69 411 PHE A CA 1
ATOM 2987 C C . PHE A 1 411 ? 0.221 3.020 -7.317 1.00 85.69 411 PHE A C 1
ATOM 2989 O O . PHE A 1 411 ? 0.252 1.887 -7.796 1.00 85.69 411 PHE A O 1
ATOM 2996 N N . GLY A 1 412 ? -0.859 3.474 -6.675 1.00 86.06 412 GLY A N 1
ATOM 2997 C CA . GLY A 1 412 ? -2.083 2.697 -6.481 1.00 86.06 412 GLY A CA 1
ATOM 2998 C C . GLY A 1 412 ? -2.737 2.292 -7.803 1.00 86.06 412 GLY A C 1
ATOM 2999 O O . GLY A 1 412 ? -3.186 1.153 -7.934 1.00 86.06 412 GLY A O 1
ATOM 3000 N N . ARG A 1 413 ? -2.718 3.176 -8.810 1.00 87.81 413 ARG A N 1
ATOM 3001 C CA . ARG A 1 413 ? -3.157 2.865 -10.178 1.00 87.81 413 ARG A CA 1
ATOM 3002 C C . ARG A 1 413 ? -2.279 1.806 -10.834 1.00 87.81 413 ARG A C 1
ATOM 3004 O O . ARG A 1 413 ? -2.831 0.870 -11.402 1.00 87.81 413 ARG A O 1
ATOM 3011 N N . ALA A 1 414 ? -0.954 1.888 -10.701 1.00 87.50 414 ALA A N 1
ATOM 3012 C CA . ALA A 1 414 ? -0.054 0.861 -11.228 1.00 87.50 414 ALA A CA 1
ATOM 3013 C C . ALA A 1 414 ? -0.343 -0.521 -10.624 1.00 87.50 414 ALA A C 1
ATOM 3015 O O . ALA A 1 414 ? -0.554 -1.483 -11.362 1.00 87.50 414 ALA A O 1
ATOM 3016 N N . VAL A 1 415 ? -0.454 -0.609 -9.293 1.00 88.56 415 VAL A N 1
ATOM 3017 C CA . VAL A 1 415 ? -0.793 -1.861 -8.593 1.00 88.56 415 VAL A CA 1
ATOM 3018 C C . VAL A 1 415 ? -2.181 -2.364 -9.005 1.00 88.56 415 VAL A C 1
ATOM 3020 O O . VAL A 1 415 ? -2.345 -3.534 -9.354 1.00 88.56 415 VAL A O 1
ATOM 3023 N N . GLY A 1 416 ? -3.187 -1.487 -9.006 1.00 87.62 416 GLY A N 1
ATOM 3024 C CA . GLY A 1 416 ? -4.568 -1.839 -9.328 1.00 87.62 416 GLY A CA 1
ATOM 3025 C C . GLY A 1 416 ? -4.758 -2.299 -10.776 1.00 87.62 416 GLY A C 1
ATOM 3026 O O . GLY A 1 416 ? -5.436 -3.300 -11.014 1.00 87.62 416 GLY A O 1
ATOM 3027 N N . VAL A 1 417 ? -4.136 -1.616 -11.741 1.00 86.88 417 VAL A N 1
ATOM 3028 C CA . VAL A 1 417 ? -4.169 -2.002 -13.161 1.00 86.88 417 VAL A CA 1
ATOM 3029 C C . VAL A 1 417 ? -3.411 -3.307 -13.379 1.00 86.88 417 VAL A C 1
ATOM 3031 O O . VAL A 1 417 ? -3.921 -4.181 -14.078 1.00 86.88 417 VAL A O 1
ATOM 3034 N N . ALA A 1 418 ? -2.244 -3.491 -12.754 1.00 86.56 418 ALA A N 1
ATOM 3035 C CA . ALA A 1 418 ? -1.493 -4.740 -12.864 1.00 86.56 418 ALA A CA 1
ATOM 3036 C C . ALA A 1 418 ? -2.313 -5.935 -12.350 1.00 86.56 418 ALA A C 1
ATOM 3038 O O . ALA A 1 418 ? -2.456 -6.937 -13.051 1.00 86.56 418 ALA A O 1
ATOM 3039 N N . ARG A 1 419 ? -2.949 -5.784 -11.183 1.00 87.94 419 ARG A N 1
ATOM 3040 C CA . ARG A 1 419 ? -3.894 -6.758 -10.618 1.00 87.94 419 ARG A CA 1
ATOM 3041 C C . ARG A 1 419 ? -5.059 -7.060 -11.565 1.00 87.94 419 ARG A C 1
ATOM 3043 O O . ARG A 1 419 ? -5.408 -8.224 -11.768 1.00 87.94 419 ARG A O 1
ATOM 3050 N N . ALA A 1 420 ? -5.677 -6.020 -12.123 1.00 86.19 420 ALA A N 1
ATOM 3051 C CA . ALA A 1 420 ? -6.836 -6.154 -12.999 1.00 86.19 420 ALA A CA 1
ATOM 3052 C C . ALA A 1 420 ? -6.494 -6.876 -14.307 1.00 86.19 420 ALA A C 1
ATOM 3054 O O . ALA A 1 420 ? -7.195 -7.813 -14.688 1.00 86.19 420 ALA A O 1
ATOM 3055 N N . LEU A 1 421 ? -5.394 -6.491 -14.957 1.00 81.50 421 LEU A N 1
ATOM 3056 C CA . LEU A 1 421 ? -4.956 -7.084 -16.221 1.00 81.50 421 LEU A CA 1
ATOM 3057 C C . LEU A 1 421 ? -4.439 -8.510 -16.068 1.00 81.50 421 LEU A C 1
ATOM 3059 O O . LEU A 1 421 ? -4.653 -9.324 -16.963 1.00 81.50 421 LEU A O 1
ATOM 3063 N N . ALA A 1 422 ? -3.796 -8.823 -14.942 1.00 80.88 422 ALA A N 1
ATOM 3064 C CA . ALA A 1 422 ? -3.391 -10.188 -14.626 1.00 80.88 422 ALA A CA 1
ATOM 3065 C C . ALA A 1 422 ? -4.586 -11.093 -14.281 1.00 80.88 422 ALA A C 1
ATOM 3067 O O . ALA A 1 422 ? -4.435 -12.309 -14.218 1.00 80.88 422 ALA A O 1
ATOM 3068 N N . GLY A 1 423 ? -5.773 -10.515 -14.062 1.00 84.62 423 GLY A N 1
ATOM 3069 C CA . GLY A 1 423 ? -6.978 -11.263 -13.727 1.00 84.62 423 GLY A CA 1
ATOM 3070 C C . GLY A 1 423 ? -6.937 -11.889 -12.334 1.00 84.62 423 GLY A C 1
ATOM 3071 O O . GLY A 1 423 ? -7.611 -12.893 -12.128 1.00 84.62 423 GLY A O 1
ATOM 3072 N N . MET A 1 424 ? -6.177 -11.307 -11.395 1.00 89.69 424 MET A N 1
ATOM 3073 C CA . MET A 1 424 ? -5.975 -11.852 -10.048 1.00 89.69 424 MET A CA 1
ATOM 3074 C C . MET A 1 424 ? -7.317 -12.074 -9.326 1.00 89.69 424 MET A C 1
ATOM 3076 O O . MET A 1 424 ? -7.956 -11.096 -8.919 1.00 89.69 424 MET A O 1
ATOM 3080 N N . PRO A 1 425 ? -7.764 -13.330 -9.143 1.00 91.69 425 PRO A N 1
ATOM 3081 C CA . PRO A 1 425 ? -9.078 -13.619 -8.585 1.00 91.69 425 PRO A CA 1
ATOM 3082 C C . PRO A 1 425 ? -9.066 -13.370 -7.077 1.00 91.69 425 PRO A C 1
ATOM 3084 O O . PRO A 1 425 ? -8.209 -13.891 -6.363 1.00 91.69 425 PRO A O 1
ATOM 3087 N N . THR A 1 426 ? -10.013 -12.571 -6.579 1.00 93.00 426 THR A N 1
ATOM 3088 C CA . THR A 1 426 ? -10.104 -12.251 -5.147 1.00 93.00 426 THR A CA 1
ATOM 3089 C C . THR A 1 426 ? -11.444 -12.679 -4.562 1.00 93.00 426 THR A C 1
ATOM 3091 O O . THR A 1 426 ? -12.499 -12.261 -5.032 1.00 93.00 426 THR A O 1
ATOM 3094 N N . TYR A 1 427 ? -11.392 -13.484 -3.505 1.00 93.19 427 TYR A N 1
ATOM 3095 C CA . TYR A 1 427 ? -12.525 -13.812 -2.652 1.00 93.19 427 TYR A CA 1
ATOM 3096 C C . TYR A 1 427 ? -12.685 -12.730 -1.574 1.00 93.19 427 TYR A C 1
ATOM 3098 O O . TYR A 1 427 ? -11.787 -12.515 -0.751 1.00 93.19 427 TYR A O 1
ATOM 3106 N N . ARG A 1 428 ? -13.814 -12.012 -1.617 1.00 91.75 428 ARG A N 1
ATOM 3107 C CA . ARG A 1 428 ? -14.054 -10.778 -0.858 1.00 91.75 428 ARG A CA 1
ATOM 3108 C C . ARG A 1 428 ? -14.467 -11.042 0.589 1.00 91.75 428 ARG A C 1
ATOM 3110 O O . ARG A 1 428 ? -15.643 -10.976 0.927 1.00 91.75 428 ARG A O 1
ATOM 3117 N N . THR A 1 429 ? -13.486 -11.307 1.446 1.00 88.06 429 THR A N 1
ATOM 3118 C CA . THR A 1 429 ? -13.663 -11.473 2.900 1.00 88.06 429 THR A CA 1
ATOM 3119 C C . THR A 1 429 ? -12.356 -11.165 3.641 1.00 88.06 429 THR A C 1
ATOM 3121 O O . THR A 1 429 ? -11.309 -10.989 3.014 1.00 88.06 429 THR A O 1
ATOM 3124 N N . LEU A 1 430 ? -12.385 -11.114 4.973 1.00 84.88 430 LEU A N 1
ATOM 3125 C CA . LEU A 1 430 ? -11.173 -11.074 5.794 1.00 84.88 430 LEU A CA 1
ATOM 3126 C C . LEU A 1 430 ? -10.828 -12.480 6.283 1.00 84.88 430 LEU A C 1
ATOM 3128 O O . LEU A 1 430 ? -11.714 -13.235 6.676 1.00 84.88 430 LEU A O 1
ATOM 3132 N N . ALA A 1 431 ? -9.543 -12.824 6.305 1.00 88.06 431 ALA A N 1
ATOM 3133 C CA . ALA A 1 431 ? -9.075 -13.973 7.070 1.00 88.06 431 ALA A CA 1
ATOM 3134 C C . ALA A 1 431 ? -8.979 -13.583 8.553 1.00 88.06 431 ALA A C 1
ATOM 3136 O O . ALA A 1 431 ? -8.508 -12.494 8.881 1.00 88.06 431 ALA A O 1
ATOM 3137 N N . THR A 1 432 ? -9.411 -14.470 9.443 1.00 86.56 432 THR A N 1
ATOM 3138 C CA . THR A 1 432 ? -9.358 -14.280 10.903 1.00 86.56 432 THR A CA 1
ATOM 3139 C C . THR A 1 432 ? -8.436 -15.283 11.586 1.00 86.56 432 THR A C 1
ATOM 3141 O O . THR A 1 432 ? -7.951 -15.017 12.684 1.00 86.56 432 THR A O 1
ATOM 3144 N N . LYS A 1 433 ? -8.154 -16.417 10.935 1.00 90.31 433 LYS A N 1
ATOM 3145 C CA . LYS A 1 433 ? -7.248 -17.455 11.437 1.00 90.31 433 LYS A CA 1
ATOM 3146 C C . LYS A 1 433 ? -6.667 -18.273 10.289 1.00 90.31 433 LYS A C 1
ATOM 3148 O O . LYS A 1 433 ? -7.356 -18.515 9.300 1.00 90.31 433 LYS A O 1
ATOM 3153 N N . VAL A 1 434 ? -5.436 -18.738 10.458 1.00 93.19 434 VAL A N 1
ATOM 3154 C CA . VAL A 1 434 ? -4.743 -19.699 9.601 1.00 93.19 434 VAL A CA 1
ATOM 3155 C C . VAL A 1 434 ? -4.220 -20.830 10.476 1.00 93.19 434 VAL A C 1
ATOM 3157 O O . VAL A 1 434 ? -3.568 -20.599 11.491 1.00 93.19 434 VAL A O 1
ATOM 3160 N N . GLU A 1 435 ? -4.509 -22.064 10.087 1.00 92.12 435 GLU A N 1
ATOM 3161 C CA . GLU A 1 435 ? -4.088 -23.261 10.807 1.00 92.12 435 GLU A CA 1
ATOM 3162 C C . GLU A 1 435 ? -3.347 -24.208 9.877 1.00 92.12 435 GLU A C 1
ATOM 3164 O O . GLU A 1 435 ? -3.767 -24.430 8.740 1.00 92.12 435 GLU A O 1
ATOM 3169 N N . THR A 1 436 ? -2.287 -24.819 10.392 1.00 90.62 436 THR A N 1
ATOM 3170 C CA . THR A 1 436 ? -1.581 -25.924 9.738 1.00 90.62 436 THR A CA 1
ATOM 3171 C C . THR A 1 436 ? -2.237 -27.240 10.127 1.00 90.62 436 THR A C 1
ATOM 3173 O O . THR A 1 436 ? -2.592 -27.429 11.290 1.00 90.62 436 THR A O 1
ATOM 3176 N N . LYS A 1 437 ? -2.390 -28.161 9.169 1.00 89.38 437 LYS A N 1
ATOM 3177 C CA . LYS A 1 437 ? -3.063 -29.449 9.371 1.00 89.38 437 LYS A CA 1
ATOM 3178 C C . LYS A 1 437 ? -2.419 -30.234 10.519 1.00 89.38 437 LYS A C 1
ATOM 3180 O O . LYS A 1 437 ? -1.279 -30.680 10.375 1.00 89.38 437 LYS A O 1
ATOM 3185 N N . PRO A 1 438 ? -3.144 -30.477 11.625 1.00 86.62 438 PRO A N 1
ATOM 3186 C CA . PRO A 1 438 ? -2.643 -31.331 12.691 1.00 86.62 438 PRO A CA 1
ATOM 3187 C C . PRO A 1 438 ? -2.515 -32.784 12.222 1.00 86.62 438 PRO A C 1
ATOM 3189 O O . PRO A 1 438 ? -3.282 -33.257 11.375 1.00 86.62 438 PRO A O 1
ATOM 3192 N N . ALA A 1 439 ? -1.582 -33.527 12.818 1.00 82.50 439 ALA A N 1
ATOM 3193 C CA . ALA A 1 439 ? -1.472 -34.962 12.585 1.00 82.50 439 ALA A CA 1
ATOM 3194 C C . ALA A 1 439 ? -2.796 -35.666 12.944 1.00 82.50 439 ALA A C 1
ATOM 3196 O O . ALA A 1 439 ? -3.343 -35.463 14.025 1.00 82.50 439 ALA A O 1
ATOM 3197 N N . GLY A 1 440 ? -3.324 -36.483 12.028 1.00 81.81 440 GLY A N 1
ATOM 3198 C CA . GLY A 1 440 ? -4.585 -37.209 12.225 1.00 81.81 440 GLY A CA 1
ATOM 3199 C C . GLY A 1 440 ? -5.867 -36.390 12.016 1.00 81.81 440 GLY A C 1
ATOM 3200 O O . GLY A 1 440 ? -6.954 -36.944 12.158 1.00 81.81 440 GLY A O 1
ATOM 3201 N N . ALA A 1 441 ? -5.779 -35.106 11.644 1.00 85.88 441 ALA A N 1
ATOM 3202 C CA . ALA A 1 441 ? -6.961 -34.299 11.348 1.00 85.88 441 ALA A CA 1
ATOM 3203 C C . ALA A 1 441 ? -7.671 -34.761 10.063 1.00 85.88 441 ALA A C 1
ATOM 3205 O O . ALA A 1 441 ? -7.048 -34.944 9.010 1.00 85.88 441 ALA A O 1
ATOM 3206 N N . SER A 1 442 ? -8.998 -34.875 10.125 1.00 88.50 442 SER A N 1
ATOM 3207 C CA . SER A 1 442 ? -9.870 -35.272 9.014 1.00 88.50 442 SER A CA 1
ATOM 3208 C C . SER A 1 442 ? -10.160 -34.114 8.045 1.00 88.50 442 SER A C 1
ATOM 3210 O O . SER A 1 442 ? -11.314 -33.803 7.762 1.00 88.50 442 SER A O 1
ATOM 3212 N N . TRP A 1 443 ? -9.115 -33.432 7.568 1.00 91.62 443 TRP A N 1
ATOM 3213 C CA . TRP A 1 443 ? -9.237 -32.388 6.539 1.00 91.62 443 TRP A CA 1
ATOM 3214 C C . TRP A 1 443 ? -9.297 -33.000 5.134 1.00 91.62 443 TRP A C 1
ATOM 3216 O O . TRP A 1 443 ? -8.737 -34.089 4.943 1.00 91.62 443 TRP A O 1
ATOM 3226 N N . PRO A 1 444 ? -9.890 -32.301 4.143 1.00 90.00 444 PRO A N 1
ATOM 3227 C CA . PRO A 1 444 ? -9.920 -32.749 2.752 1.00 90.00 444 PRO A CA 1
ATOM 3228 C C . PRO A 1 444 ? -8.542 -33.176 2.219 1.00 90.00 444 PRO A C 1
ATOM 3230 O O . PRO A 1 444 ? -7.495 -32.690 2.661 1.00 90.00 444 PRO A O 1
ATOM 3233 N N . ALA A 1 445 ? -8.533 -34.102 1.257 1.00 87.81 445 ALA A N 1
ATOM 3234 C CA . ALA A 1 445 ? -7.300 -34.551 0.614 1.00 87.81 445 ALA A CA 1
ATOM 3235 C C . ALA A 1 445 ? -6.579 -33.372 -0.063 1.00 87.81 445 ALA A C 1
ATOM 3237 O O . ALA A 1 445 ? -7.216 -32.507 -0.655 1.00 87.81 445 ALA A O 1
ATOM 3238 N N . GLY A 1 446 ? -5.251 -33.320 0.058 1.00 86.00 446 GLY A N 1
ATOM 3239 C CA . GLY A 1 446 ? -4.435 -32.218 -0.465 1.00 86.00 446 GLY A CA 1
ATOM 3240 C C . GLY A 1 446 ? -4.417 -30.954 0.404 1.00 86.00 446 GLY A C 1
ATOM 3241 O O . GLY A 1 446 ? -3.496 -30.155 0.253 1.00 86.00 446 GLY A O 1
ATOM 3242 N N . ALA A 1 447 ? -5.350 -30.791 1.351 1.00 91.44 447 ALA A N 1
ATOM 3243 C CA . ALA A 1 447 ? -5.344 -29.658 2.272 1.00 91.44 447 ALA A CA 1
ATOM 3244 C C . ALA A 1 447 ? -4.193 -29.769 3.278 1.00 91.44 447 ALA A C 1
ATOM 3246 O O . ALA A 1 447 ? -4.049 -30.789 3.963 1.00 91.44 447 ALA A O 1
ATOM 3247 N N . ARG A 1 448 ? -3.422 -28.690 3.402 1.00 92.31 448 ARG A N 1
ATOM 3248 C CA . ARG A 1 448 ? -2.368 -28.519 4.414 1.00 92.31 448 ARG A CA 1
ATOM 3249 C C . ARG A 1 448 ? -2.634 -27.352 5.338 1.00 92.31 448 ARG A C 1
ATOM 3251 O O . ARG A 1 448 ? -2.190 -27.381 6.481 1.00 92.31 448 ARG A O 1
ATOM 3258 N N . TYR A 1 449 ? -3.405 -26.384 4.861 1.00 94.00 449 TYR A N 1
ATOM 3259 C CA . TYR A 1 449 ? -3.768 -25.204 5.615 1.00 94.00 449 TYR A CA 1
ATOM 3260 C C . TYR A 1 449 ? -5.274 -24.989 5.585 1.00 94.00 449 TYR A C 1
ATOM 3262 O O . TYR A 1 449 ? -5.946 -25.321 4.604 1.00 94.00 449 TYR A O 1
ATOM 3270 N N . ARG A 1 450 ? -5.797 -24.433 6.673 1.00 93.44 450 ARG A N 1
ATOM 3271 C CA . ARG A 1 450 ? -7.189 -24.012 6.804 1.00 93.44 450 ARG A CA 1
ATOM 3272 C C . ARG A 1 450 ? -7.220 -22.544 7.184 1.00 93.44 450 ARG A C 1
ATOM 3274 O O . ARG A 1 450 ? -6.592 -22.143 8.158 1.00 93.44 450 ARG A O 1
ATOM 3281 N N . LEU A 1 451 ? -7.968 -21.760 6.425 1.00 93.50 451 LEU A N 1
ATOM 3282 C CA . LEU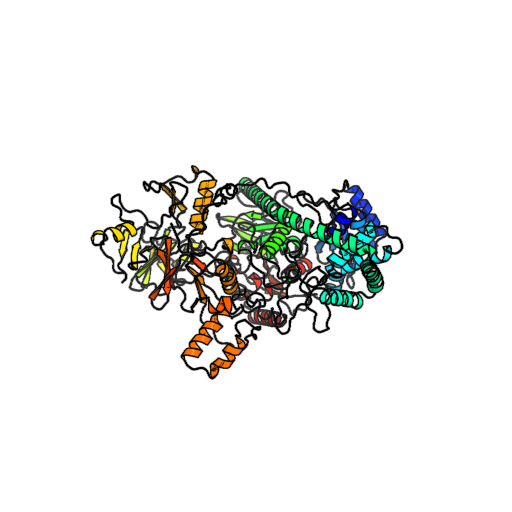 A 1 451 ? -8.248 -20.365 6.696 1.00 93.50 451 LEU A CA 1
ATOM 3283 C C . LEU A 1 451 ? -9.678 -20.251 7.219 1.00 93.50 451 LEU A C 1
ATOM 3285 O O . LEU A 1 451 ? -10.608 -20.786 6.616 1.00 93.50 451 LEU A O 1
ATOM 3289 N N . THR A 1 452 ? -9.850 -19.543 8.331 1.00 90.69 452 THR A N 1
ATOM 3290 C CA . THR A 1 452 ? -11.168 -19.100 8.801 1.00 90.69 452 THR A CA 1
ATOM 3291 C C . THR A 1 452 ? -11.400 -17.687 8.302 1.00 90.69 452 THR A C 1
ATOM 3293 O O . THR A 1 452 ? -10.518 -16.833 8.401 1.00 90.69 452 THR A O 1
ATOM 3296 N N . THR A 1 453 ? -12.578 -17.449 7.746 1.00 87.19 453 THR A N 1
ATOM 3297 C CA . THR A 1 453 ? -12.983 -16.152 7.201 1.00 87.19 453 THR A CA 1
ATOM 3298 C C . THR A 1 453 ? -13.868 -15.395 8.193 1.00 87.19 453 THR A C 1
ATOM 3300 O O . THR A 1 453 ? -14.416 -15.988 9.124 1.00 87.19 453 THR A O 1
ATOM 3303 N N . SER A 1 454 ? -14.000 -14.076 8.040 1.00 79.81 454 SER A N 1
ATOM 3304 C CA . SER A 1 454 ? -14.770 -13.226 8.964 1.00 79.81 454 SER A CA 1
ATOM 3305 C C . SER A 1 454 ? -16.264 -13.553 9.006 1.00 79.81 454 SER A C 1
ATOM 3307 O O . SER A 1 454 ? -16.925 -13.284 10.004 1.00 79.81 454 SER A O 1
ATOM 3309 N N . ASP A 1 455 ? -16.789 -14.162 7.947 1.00 78.62 455 ASP A N 1
ATOM 3310 C CA . ASP A 1 455 ? -18.146 -14.703 7.844 1.00 78.62 455 ASP A CA 1
ATOM 3311 C C . ASP A 1 455 ? -18.268 -16.139 8.393 1.00 78.62 455 ASP A C 1
ATOM 3313 O O . ASP A 1 455 ? -19.311 -16.776 8.260 1.00 78.62 455 ASP A O 1
ATOM 3317 N N . GLY A 1 456 ? -17.217 -16.653 9.041 1.00 81.69 456 GLY A N 1
ATOM 3318 C CA . GLY A 1 456 ? -17.206 -17.948 9.724 1.00 81.69 456 GLY A CA 1
ATOM 3319 C C . GLY A 1 456 ? -17.004 -19.150 8.803 1.00 81.69 456 GLY A C 1
ATOM 3320 O O . GLY A 1 456 ? -17.096 -20.288 9.261 1.00 81.69 456 GLY A O 1
ATOM 3321 N N . ARG A 1 457 ? -16.723 -18.930 7.514 1.00 86.56 457 ARG A N 1
ATOM 3322 C CA . ARG A 1 457 ? -16.504 -20.008 6.543 1.00 86.56 457 ARG A CA 1
ATOM 3323 C C . ARG A 1 457 ? -15.071 -20.515 6.599 1.00 86.56 457 ARG A C 1
ATOM 3325 O O . ARG A 1 457 ? -14.136 -19.746 6.844 1.00 86.56 457 ARG A O 1
ATOM 3332 N N . GLU A 1 458 ? -14.906 -21.794 6.294 1.00 90.88 458 GLU A N 1
ATOM 3333 C CA . GLU A 1 458 ? -13.601 -22.431 6.163 1.00 90.88 458 GLU A CA 1
ATOM 3334 C C . GLU A 1 458 ? -13.175 -22.508 4.693 1.00 90.88 458 GLU A C 1
ATOM 3336 O O . GLU A 1 458 ? -13.951 -22.893 3.812 1.00 90.88 458 GLU A O 1
ATOM 3341 N N . LEU A 1 459 ? -11.914 -22.169 4.441 1.00 91.69 459 LEU A N 1
ATOM 3342 C CA . LEU A 1 459 ? -11.249 -22.310 3.152 1.00 91.69 459 LEU A CA 1
ATOM 3343 C C . LEU A 1 459 ? -10.007 -23.176 3.349 1.00 91.69 459 LEU A C 1
ATOM 3345 O O . LEU A 1 459 ? -9.180 -22.891 4.211 1.00 91.69 459 LEU A O 1
ATOM 3349 N N . TYR A 1 460 ? -9.862 -24.230 2.553 1.00 93.06 460 TYR A N 1
ATOM 3350 C CA . TYR A 1 460 ? -8.707 -25.121 2.622 1.00 93.06 460 TYR A CA 1
ATOM 3351 C C . TYR A 1 460 ? -7.710 -24.800 1.512 1.00 93.06 460 TYR A C 1
ATOM 3353 O O . TYR A 1 460 ? -8.110 -24.539 0.379 1.00 93.06 460 TYR A O 1
ATOM 3361 N N . ALA A 1 461 ? -6.419 -24.848 1.831 1.00 93.31 461 ALA A N 1
ATOM 3362 C CA . ALA A 1 461 ? -5.345 -24.566 0.890 1.00 93.31 461 ALA A CA 1
ATOM 3363 C C . ALA A 1 461 ? -4.256 -25.642 0.932 1.00 93.31 461 ALA A C 1
ATOM 3365 O O . ALA A 1 461 ? -3.999 -26.244 1.984 1.00 93.31 461 ALA A O 1
ATOM 3366 N N . HIS A 1 462 ? -3.604 -25.876 -0.205 1.00 90.94 462 HIS A N 1
ATOM 3367 C CA . HIS A 1 462 ? -2.398 -26.700 -0.255 1.00 90.94 462 HIS A CA 1
ATOM 3368 C C . HIS A 1 462 ? -1.152 -25.906 0.161 1.00 90.94 462 HIS A C 1
ATOM 3370 O O . HIS A 1 462 ? -0.351 -26.393 0.953 1.00 90.94 462 HIS A O 1
ATOM 3376 N N . SER A 1 463 ? -1.041 -24.660 -0.295 1.00 92.25 463 SER A N 1
ATOM 3377 C CA . SER A 1 463 ? -0.017 -23.695 0.118 1.00 92.25 463 SER A CA 1
ATOM 3378 C C . SER A 1 463 ? -0.633 -22.307 0.314 1.00 92.25 463 SER A C 1
ATOM 3380 O O . SER A 1 463 ? -1.721 -22.038 -0.206 1.00 92.25 463 SER A O 1
ATOM 3382 N N . LEU A 1 464 ? 0.014 -21.440 1.098 1.00 94.19 464 LEU A N 1
ATOM 3383 C CA . LEU A 1 464 ? -0.458 -20.077 1.322 1.00 94.19 464 LEU A CA 1
ATOM 3384 C C . LEU A 1 464 ? 0.656 -19.051 1.537 1.00 94.19 464 LEU A C 1
ATOM 3386 O O . LEU A 1 464 ? 1.670 -19.336 2.172 1.00 94.19 464 LEU A O 1
ATOM 3390 N N . ASP A 1 465 ? 0.373 -17.820 1.131 1.00 94.25 465 ASP A N 1
ATOM 3391 C CA . ASP A 1 465 ? 1.226 -16.663 1.362 1.00 94.25 465 ASP A CA 1
ATOM 3392 C C . ASP A 1 465 ? 0.504 -15.579 2.147 1.00 94.25 465 ASP A C 1
ATOM 3394 O O . ASP A 1 465 ? -0.605 -15.160 1.819 1.00 94.25 465 ASP A O 1
ATOM 3398 N N . LEU A 1 466 ? 1.151 -15.092 3.200 1.00 93.19 466 LEU A N 1
ATOM 3399 C CA . LEU A 1 466 ? 0.677 -13.970 3.995 1.00 93.19 466 LEU A CA 1
ATOM 3400 C C . LEU A 1 466 ? 1.335 -12.688 3.504 1.00 93.19 466 LEU A C 1
ATOM 3402 O O . LEU A 1 466 ? 2.473 -12.374 3.859 1.00 93.19 466 LEU A O 1
ATOM 3406 N N . ALA A 1 467 ? 0.576 -11.936 2.713 1.00 90.31 467 ALA A N 1
ATOM 3407 C CA . ALA A 1 467 ? 0.939 -10.643 2.146 1.00 90.31 467 ALA A CA 1
ATOM 3408 C C . ALA A 1 467 ? 0.058 -9.518 2.732 1.00 90.31 467 ALA A C 1
ATOM 3410 O O . ALA A 1 467 ? -0.386 -8.606 2.031 1.00 90.31 467 ALA A O 1
ATOM 3411 N N . THR A 1 468 ? -0.199 -9.581 4.043 1.00 82.00 468 THR A N 1
ATOM 3412 C CA . THR A 1 468 ? -1.151 -8.719 4.771 1.00 82.00 468 THR A CA 1
ATOM 3413 C C . THR A 1 468 ? -0.634 -7.310 5.083 1.00 82.00 468 THR A C 1
ATOM 3415 O O . THR A 1 468 ? -1.353 -6.514 5.680 1.00 82.00 468 THR A O 1
ATOM 3418 N N . GLY A 1 469 ? 0.614 -6.987 4.734 1.00 78.50 469 GLY A N 1
ATOM 3419 C CA . GLY A 1 469 ? 1.262 -5.741 5.163 1.00 78.50 469 GLY A CA 1
ATOM 3420 C C . GLY A 1 469 ? 1.640 -5.753 6.651 1.00 78.50 469 GLY A C 1
ATOM 3421 O O . GLY A 1 469 ? 1.817 -6.819 7.239 1.00 78.50 469 GLY A O 1
ATOM 3422 N N . LEU A 1 470 ? 1.790 -4.578 7.272 1.00 71.62 470 LEU A N 1
ATOM 3423 C CA . LEU A 1 470 ? 2.249 -4.467 8.666 1.00 71.62 470 LEU A CA 1
ATOM 3424 C C . LEU A 1 470 ? 1.130 -4.759 9.700 1.00 71.62 470 LEU A C 1
ATOM 3426 O O . LEU A 1 470 ? 1.415 -4.784 10.895 1.00 71.62 470 LEU A O 1
ATOM 3430 N N . GLY A 1 471 ? -0.109 -5.030 9.261 1.00 70.56 471 GLY A N 1
ATOM 3431 C CA . GLY A 1 471 ? -1.267 -5.361 10.109 1.00 70.56 471 GLY A CA 1
ATOM 3432 C C . GLY A 1 471 ? -2.296 -4.223 10.233 1.00 70.56 471 GLY A C 1
ATOM 3433 O O . GLY A 1 471 ? -2.193 -3.213 9.538 1.00 70.56 471 GLY A O 1
ATOM 3434 N N . PRO A 1 472 ? -3.321 -4.355 11.093 1.00 70.62 472 PRO A N 1
ATOM 3435 C CA . PRO A 1 472 ? -4.233 -3.252 11.403 1.00 70.62 472 PRO A CA 1
ATOM 3436 C C . PRO A 1 472 ? -3.522 -2.149 12.200 1.00 70.62 472 PRO A C 1
ATOM 3438 O O . PRO A 1 472 ? -2.453 -2.362 12.776 1.00 70.62 472 PRO A O 1
ATOM 3441 N N . ALA A 1 473 ? -4.127 -0.962 12.252 1.00 70.75 473 ALA A N 1
ATOM 3442 C CA . ALA A 1 473 ? -3.592 0.161 13.011 1.00 70.75 473 ALA A CA 1
ATOM 3443 C C . ALA A 1 473 ? -3.478 -0.154 14.511 1.00 70.75 473 ALA A C 1
ATOM 3445 O O . ALA A 1 473 ? -4.319 -0.825 15.113 1.00 70.75 473 ALA A O 1
ATOM 3446 N N . ARG A 1 474 ? -2.426 0.374 15.131 1.00 74.62 474 ARG A N 1
ATOM 3447 C CA . ARG A 1 474 ? -2.138 0.215 16.547 1.00 74.62 474 ARG A CA 1
ATOM 3448 C C . ARG A 1 474 ? -3.016 1.152 17.363 1.00 74.62 474 ARG A C 1
ATOM 3450 O O . ARG A 1 474 ? -2.785 2.359 17.418 1.00 74.62 474 ARG A O 1
ATOM 3457 N N . ILE A 1 475 ? -3.972 0.568 18.065 1.00 77.62 475 ILE A N 1
ATOM 3458 C CA . ILE A 1 475 ? -4.867 1.253 18.990 1.00 77.62 475 ILE A CA 1
ATOM 3459 C C . ILE A 1 475 ? -4.242 1.223 20.395 1.00 77.62 475 ILE A C 1
ATOM 3461 O O . ILE A 1 475 ? -3.808 0.163 20.849 1.00 77.62 475 ILE A O 1
ATOM 3465 N N . PRO A 1 476 ? -4.135 2.354 21.113 1.00 81.81 476 PRO A N 1
ATOM 3466 C CA . PRO A 1 476 ? -3.712 2.340 22.504 1.00 81.81 476 PRO A CA 1
ATOM 3467 C C . PRO A 1 476 ? -4.735 1.647 23.395 1.00 81.81 476 PRO A C 1
ATOM 3469 O O . PRO A 1 476 ? -5.942 1.671 23.145 1.00 81.81 476 PRO A O 1
ATOM 3472 N N . GLN A 1 477 ? -4.226 1.083 24.478 1.00 86.31 477 GLN A N 1
ATOM 3473 C CA . GLN A 1 477 ? -5.048 0.596 25.568 1.00 86.31 477 GLN A CA 1
ATOM 3474 C C . GLN A 1 477 ? -5.372 1.741 26.529 1.00 86.31 477 GLN A C 1
ATOM 3476 O O . GLN A 1 477 ? -4.607 2.703 26.648 1.00 86.31 477 GLN A O 1
ATOM 3481 N N . ALA A 1 478 ? -6.513 1.635 27.197 1.00 83.88 478 ALA A N 1
ATOM 3482 C CA . ALA A 1 478 ? -6.886 2.508 28.292 1.00 83.88 478 ALA A CA 1
ATOM 3483 C C . ALA A 1 478 ? -5.895 2.370 29.453 1.00 83.88 478 ALA A C 1
ATOM 3485 O O . ALA A 1 478 ? -5.304 1.317 29.665 1.00 83.88 478 ALA A O 1
ATOM 3486 N N . VAL A 1 479 ? -5.753 3.432 30.242 1.00 79.00 479 VAL A N 1
ATOM 3487 C CA . VAL A 1 479 ? -5.076 3.378 31.545 1.00 79.00 479 VAL A CA 1
ATOM 3488 C C . VAL A 1 479 ? -6.038 3.886 32.613 1.00 79.00 479 VAL A C 1
ATOM 3490 O O . VAL A 1 479 ? -6.997 4.588 32.289 1.00 79.00 479 VAL A O 1
ATOM 3493 N N . SER A 1 480 ? -5.793 3.529 33.877 1.00 77.50 480 SER A N 1
ATOM 3494 C CA . SER A 1 480 ? -6.676 3.861 35.006 1.00 77.50 480 SER A CA 1
ATOM 3495 C C . SER A 1 480 ? -8.115 3.362 34.784 1.00 77.50 480 SER A C 1
ATOM 3497 O O . SER A 1 480 ? -9.015 4.100 34.380 1.00 77.50 480 SER A O 1
ATOM 3499 N N . LEU A 1 481 ? -8.314 2.052 34.967 1.00 81.31 481 LEU A N 1
ATOM 3500 C CA . LEU A 1 481 ? -9.567 1.372 34.613 1.00 81.31 481 LEU A CA 1
ATOM 3501 C C . LEU A 1 481 ? -10.680 1.515 35.659 1.00 81.31 481 LEU A C 1
ATOM 3503 O O . LEU A 1 481 ? -11.842 1.343 35.312 1.00 81.31 481 LEU A O 1
ATOM 3507 N N . ALA A 1 482 ? -10.336 1.786 36.918 1.00 82.12 482 ALA A N 1
ATOM 3508 C CA . ALA A 1 482 ? -11.272 1.713 38.037 1.00 82.12 482 ALA A CA 1
ATOM 3509 C C . ALA A 1 482 ? -12.501 2.620 37.840 1.00 82.12 482 ALA A C 1
ATOM 3511 O O . ALA A 1 482 ? -12.374 3.798 37.503 1.00 82.12 482 ALA A O 1
ATOM 3512 N N . GLY A 1 483 ? -13.695 2.063 38.059 1.00 79.81 483 GLY A N 1
ATOM 3513 C CA . GLY A 1 483 ? -14.978 2.760 37.919 1.00 79.81 483 GLY A CA 1
ATOM 3514 C C . GLY A 1 483 ? -15.427 3.023 36.475 1.00 79.81 483 GLY A C 1
ATOM 3515 O O . GLY A 1 483 ? -16.281 3.889 36.251 1.00 79.81 483 GLY A O 1
ATOM 3516 N N . ARG A 1 484 ? -14.855 2.325 35.486 1.00 84.75 484 ARG A N 1
ATOM 3517 C CA . ARG A 1 484 ? -15.138 2.536 34.055 1.00 84.75 484 ARG A CA 1
ATOM 3518 C C . ARG A 1 484 ? -15.754 1.305 33.406 1.00 84.75 484 ARG A C 1
ATOM 3520 O O . ARG A 1 484 ? -15.558 0.173 33.839 1.00 84.75 484 ARG A O 1
ATOM 3527 N N . THR A 1 485 ? -16.472 1.544 32.314 1.00 89.12 485 THR A N 1
ATOM 3528 C CA . THR A 1 485 ? -17.095 0.497 31.504 1.00 89.12 485 THR A CA 1
ATOM 3529 C C . THR A 1 485 ? -16.713 0.687 30.047 1.00 89.12 485 THR A C 1
ATOM 3531 O O . THR A 1 485 ? -16.866 1.778 29.492 1.00 89.12 485 THR A O 1
ATOM 3534 N N . PHE A 1 486 ? -16.228 -0.390 29.442 1.00 92.19 486 PHE A N 1
ATOM 3535 C CA . PHE A 1 486 ? -15.861 -0.472 28.035 1.00 92.19 486 PHE A CA 1
ATOM 3536 C C . PHE A 1 486 ? -16.849 -1.396 27.333 1.00 92.19 486 PHE A C 1
ATOM 3538 O O . PHE A 1 486 ? -17.189 -2.444 27.872 1.00 92.19 486 PHE A O 1
ATOM 3545 N N . VAL A 1 487 ? -17.315 -1.016 26.152 1.00 93.00 487 VAL A N 1
ATOM 3546 C CA . VAL A 1 487 ? -18.271 -1.763 25.337 1.00 93.00 487 VAL A CA 1
ATOM 3547 C C . VAL A 1 487 ? -17.637 -2.105 23.996 1.00 93.00 487 VAL A C 1
ATOM 3549 O O . VAL A 1 487 ? -16.941 -1.280 23.406 1.00 93.00 487 VAL A O 1
ATOM 3552 N N . ASP A 1 488 ? -17.885 -3.317 23.509 1.00 93.44 488 ASP A N 1
ATOM 3553 C CA . ASP A 1 488 ? -17.653 -3.663 22.113 1.00 93.44 488 ASP A CA 1
ATOM 3554 C C . ASP A 1 488 ? -18.777 -3.036 21.277 1.00 93.44 488 ASP A C 1
ATOM 3556 O O . ASP A 1 488 ? -19.921 -3.496 21.358 1.00 93.44 488 ASP A O 1
ATOM 3560 N N . PRO A 1 489 ? -18.495 -2.010 20.455 1.00 90.19 489 PRO A N 1
ATOM 3561 C CA . PRO A 1 489 ? -19.539 -1.287 19.739 1.00 90.19 489 PRO A CA 1
ATOM 3562 C C . PRO A 1 489 ? -20.246 -2.131 18.668 1.00 90.19 489 PRO A C 1
ATOM 3564 O O . PRO A 1 489 ? -21.297 -1.731 18.168 1.00 90.19 489 PRO A O 1
ATOM 3567 N N . ARG A 1 490 ? -19.681 -3.286 18.287 1.00 87.50 490 ARG A N 1
ATOM 3568 C CA . ARG A 1 490 ? -20.290 -4.227 17.341 1.00 87.50 490 ARG A CA 1
ATOM 3569 C C . ARG A 1 490 ? -21.248 -5.193 18.026 1.00 87.50 490 ARG A C 1
ATOM 3571 O O . ARG A 1 490 ? -22.301 -5.484 17.471 1.00 87.50 490 ARG A O 1
ATOM 3578 N N . THR A 1 491 ? -20.853 -5.747 19.169 1.00 89.31 491 THR A N 1
ATOM 3579 C CA . THR A 1 491 ? -21.585 -6.858 19.801 1.00 89.31 491 THR A CA 1
ATOM 3580 C C . THR A 1 491 ? -22.406 -6.432 21.011 1.00 89.31 491 THR A C 1
ATOM 3582 O O . THR A 1 491 ? -23.331 -7.144 21.387 1.00 89.31 491 THR A O 1
ATOM 3585 N N . GLY A 1 492 ? -22.088 -5.287 21.619 1.00 90.75 492 GLY A N 1
ATOM 3586 C CA . GLY A 1 492 ? -22.729 -4.775 22.828 1.00 90.75 492 GLY A CA 1
ATOM 3587 C C . GLY A 1 492 ? -22.212 -5.385 24.133 1.00 90.75 492 GLY A C 1
ATOM 3588 O O . GLY A 1 492 ? -22.578 -4.887 25.193 1.00 90.75 492 GLY A O 1
ATOM 3589 N N . TYR A 1 493 ? -21.356 -6.414 24.087 1.00 94.25 493 TYR A N 1
ATOM 3590 C CA . TYR A 1 493 ? -20.710 -6.957 25.288 1.00 94.25 493 TYR A CA 1
ATOM 3591 C C . TYR A 1 493 ? -19.843 -5.903 25.971 1.00 94.25 493 TYR A C 1
ATOM 3593 O O . TYR A 1 493 ? -19.272 -5.030 25.312 1.00 94.25 493 TYR A O 1
ATOM 3601 N N . GLN A 1 494 ? -19.730 -6.000 27.293 1.00 93.94 494 GLN A N 1
ATOM 3602 C CA . GLN A 1 494 ? -19.112 -4.961 28.107 1.00 93.94 494 GLN A CA 1
ATOM 3603 C C . GLN A 1 494 ? -18.120 -5.550 29.102 1.00 93.94 494 GLN A C 1
ATOM 3605 O O . GLN A 1 494 ? -18.321 -6.645 29.625 1.00 93.94 494 GLN A O 1
ATOM 3610 N N . THR A 1 495 ? -17.094 -4.769 29.415 1.00 93.50 495 THR A N 1
ATOM 3611 C CA . THR A 1 495 ? -16.208 -4.978 30.556 1.00 93.50 495 THR A CA 1
ATOM 3612 C C . THR A 1 495 ? -16.361 -3.799 31.493 1.00 93.50 495 THR A C 1
ATOM 3614 O O . THR A 1 495 ? -15.951 -2.683 31.167 1.00 93.50 495 THR A O 1
ATOM 3617 N N . ALA A 1 496 ? -16.959 -4.043 32.653 1.00 91.31 496 ALA A N 1
ATOM 3618 C CA . ALA A 1 496 ? -17.031 -3.084 33.741 1.00 91.31 496 ALA A CA 1
ATOM 3619 C C . ALA A 1 496 ? -15.908 -3.376 34.736 1.00 91.31 496 ALA A C 1
ATOM 3621 O O . ALA A 1 496 ? -15.727 -4.519 35.152 1.00 91.31 496 ALA A O 1
ATOM 3622 N N . VAL A 1 497 ? -15.158 -2.344 35.101 1.00 89.06 497 VAL A N 1
ATOM 3623 C CA . VAL A 1 497 ? -14.146 -2.408 36.149 1.00 89.06 497 VAL A CA 1
ATOM 3624 C C . VAL A 1 497 ? -14.646 -1.556 37.296 1.00 89.06 497 VAL A C 1
ATOM 3626 O O . VAL A 1 497 ? -14.864 -0.354 37.133 1.00 89.06 497 VAL A O 1
ATOM 3629 N N . ASP A 1 498 ? -14.892 -2.178 38.438 1.00 85.62 498 ASP A N 1
ATOM 3630 C CA . ASP A 1 498 ? -15.417 -1.469 39.597 1.00 85.62 498 ASP A CA 1
ATOM 3631 C C . ASP A 1 498 ? -14.347 -0.530 40.217 1.00 85.62 498 ASP A C 1
ATOM 3633 O O . ASP A 1 498 ? -13.191 -0.505 39.774 1.00 85.62 498 ASP A O 1
ATOM 3637 N N . PRO A 1 499 ? -14.697 0.306 41.211 1.00 84.56 499 PRO A N 1
ATOM 3638 C CA . PRO A 1 499 ? -13.719 1.160 41.887 1.00 84.56 499 PRO A CA 1
ATOM 3639 C C . PRO A 1 499 ? -12.601 0.396 42.622 1.00 84.56 499 PRO A C 1
ATOM 3641 O O . PRO A 1 499 ? -11.537 0.971 42.849 1.00 84.56 499 PRO A O 1
ATOM 3644 N N . SER A 1 500 ? -12.820 -0.874 42.986 1.00 85.69 500 SER A N 1
ATOM 3645 C CA . SER A 1 500 ? -11.813 -1.778 43.572 1.00 85.69 500 SER A CA 1
ATOM 3646 C C . SER A 1 500 ? -10.804 -2.289 42.540 1.00 85.69 500 SER A C 1
ATOM 3648 O O . SER A 1 500 ? -9.710 -2.712 42.915 1.00 85.69 500 SER A O 1
ATOM 3650 N N . GLY A 1 501 ? -11.154 -2.234 41.254 1.00 83.62 501 GLY A N 1
ATOM 3651 C CA . GLY A 1 501 ? -10.386 -2.806 40.151 1.00 83.62 501 GLY A CA 1
ATOM 3652 C C . GLY A 1 501 ? -10.845 -4.205 39.725 1.00 83.62 501 GLY A C 1
ATOM 3653 O O . GLY A 1 501 ? -10.207 -4.786 38.842 1.00 83.62 501 GLY A O 1
ATOM 3654 N N . ASP A 1 502 ? -11.924 -4.733 40.306 1.00 88.94 502 ASP A N 1
ATOM 3655 C CA . ASP A 1 502 ? -12.493 -6.029 39.941 1.00 88.94 502 ASP A CA 1
ATOM 3656 C C . ASP A 1 502 ? -13.216 -5.940 38.595 1.00 88.94 502 ASP A C 1
ATOM 3658 O O . ASP A 1 502 ? -13.880 -4.953 38.268 1.00 88.94 502 ASP A O 1
ATOM 3662 N N . ILE A 1 503 ? -13.052 -6.986 37.784 1.00 91.31 503 ILE A N 1
ATOM 3663 C CA . ILE A 1 503 ? -13.514 -7.021 36.397 1.00 91.31 503 ILE A CA 1
ATOM 3664 C C . ILE A 1 503 ? -14.783 -7.862 36.294 1.00 91.31 503 ILE A C 1
ATOM 3666 O O . ILE A 1 503 ? -14.798 -9.040 36.651 1.00 91.31 503 ILE A O 1
ATOM 3670 N N . HIS A 1 504 ? -15.816 -7.278 35.695 1.00 92.50 504 HIS A N 1
ATOM 3671 C CA . HIS A 1 504 ? -17.065 -7.941 35.353 1.00 92.50 504 HIS A CA 1
ATOM 3672 C C . HIS A 1 504 ? -17.291 -7.895 33.845 1.00 92.50 504 HIS A C 1
ATOM 3674 O O . HIS A 1 504 ? -17.181 -6.839 33.222 1.00 92.50 504 HIS A O 1
ATOM 3680 N N . VAL A 1 505 ? -17.648 -9.039 33.264 1.00 94.69 505 VAL A N 1
ATOM 3681 C CA . VAL A 1 505 ? -18.115 -9.115 31.878 1.00 94.69 505 VAL A CA 1
ATOM 3682 C C . VAL A 1 505 ? -19.633 -9.052 31.888 1.00 94.69 505 VAL A C 1
ATOM 3684 O O . VAL A 1 505 ? -20.266 -9.807 32.628 1.00 94.69 505 VAL A O 1
ATOM 3687 N N . LEU A 1 506 ? -20.210 -8.166 31.081 1.00 93.62 506 LEU A N 1
ATOM 3688 C CA . LEU A 1 506 ? -21.653 -8.004 30.942 1.00 93.62 506 LEU A CA 1
ATOM 3689 C C . LEU A 1 506 ? -22.100 -8.313 29.509 1.00 93.62 506 LEU A C 1
ATOM 3691 O O . LEU A 1 506 ? -21.381 -8.029 28.548 1.00 93.62 506 LEU A O 1
ATOM 3695 N N . ASP A 1 507 ? -23.292 -8.882 29.371 1.00 92.62 507 ASP A N 1
ATOM 3696 C CA . ASP A 1 507 ? -23.970 -9.074 28.092 1.00 92.62 507 ASP A CA 1
ATOM 3697 C C . ASP A 1 507 ? -24.474 -7.728 27.511 1.00 92.62 507 ASP A C 1
ATOM 3699 O O . ASP A 1 507 ? -24.398 -6.682 28.171 1.00 92.62 507 ASP A O 1
ATOM 3703 N N . PRO A 1 508 ? -25.007 -7.709 26.275 1.00 90.25 508 PRO A N 1
ATOM 3704 C CA . PRO A 1 508 ? -25.550 -6.486 25.680 1.00 90.25 508 PRO A CA 1
ATOM 3705 C C . PRO A 1 508 ? -26.716 -5.853 26.453 1.00 90.25 508 PRO A C 1
ATOM 3707 O O . PRO A 1 508 ? -26.971 -4.660 26.294 1.00 90.25 508 PRO A O 1
ATOM 3710 N N . ALA A 1 509 ? -27.408 -6.622 27.299 1.00 87.88 509 ALA A N 1
ATOM 3711 C CA . ALA A 1 509 ? -28.469 -6.128 28.172 1.00 87.88 509 ALA A CA 1
ATOM 3712 C C . ALA A 1 509 ? -27.937 -5.579 29.513 1.00 87.88 509 ALA A C 1
ATOM 3714 O O . ALA A 1 509 ? -28.697 -4.970 30.263 1.00 87.88 509 ALA A O 1
ATOM 3715 N N . GLY A 1 510 ? -26.641 -5.743 29.801 1.00 87.00 510 GLY A N 1
ATOM 3716 C CA . GLY A 1 510 ? -25.990 -5.287 31.029 1.00 87.00 510 GLY A CA 1
ATOM 3717 C C . GLY A 1 510 ? -25.998 -6.307 32.171 1.00 87.00 510 GLY A C 1
ATOM 3718 O O . GLY A 1 510 ? -25.658 -5.948 33.298 1.00 87.00 510 GLY A O 1
ATOM 3719 N N . HIS A 1 511 ? -26.361 -7.567 31.920 1.00 92.81 511 HIS A N 1
ATOM 3720 C CA . HIS A 1 511 ? -26.309 -8.629 32.927 1.00 92.81 511 HIS A CA 1
ATOM 3721 C C . HIS A 1 511 ? -24.943 -9.312 32.953 1.00 92.81 511 HIS A C 1
ATOM 3723 O O . HIS A 1 511 ? -24.284 -9.421 31.925 1.00 92.81 511 HIS A O 1
ATOM 3729 N N . VAL A 1 512 ? -24.531 -9.833 34.112 1.00 93.69 512 VAL A N 1
ATOM 3730 C CA . VAL A 1 512 ? -23.269 -10.579 34.247 1.00 93.69 512 VAL A CA 1
ATOM 3731 C C . VAL A 1 512 ? -23.245 -11.780 33.298 1.00 93.69 512 VAL A C 1
ATOM 3733 O O . VAL A 1 512 ? -24.136 -12.628 33.329 1.00 93.69 512 VAL A O 1
ATOM 3736 N N . TYR A 1 513 ? -22.191 -11.867 32.490 1.00 94.25 513 TYR A N 1
ATOM 3737 C CA . TYR A 1 513 ? -21.993 -12.900 31.483 1.00 94.25 513 TYR A CA 1
ATOM 3738 C C . TYR A 1 513 ? -20.770 -13.760 31.809 1.00 94.25 513 TYR A C 1
ATOM 3740 O O . TYR A 1 513 ? -19.646 -13.269 31.900 1.00 94.25 513 TYR A O 1
ATOM 3748 N N . THR A 1 514 ? -20.986 -15.068 31.941 1.00 93.25 514 THR A N 1
ATOM 3749 C CA . THR A 1 514 ? -19.949 -16.053 32.301 1.00 93.25 514 THR A CA 1
ATOM 3750 C C . THR A 1 514 ? -19.546 -16.960 31.133 1.00 93.25 514 THR A C 1
ATOM 3752 O O . THR A 1 514 ? -18.592 -17.729 31.246 1.00 93.25 514 THR A O 1
ATOM 3755 N N . GLY A 1 515 ? -20.240 -16.876 29.992 1.00 90.88 515 GLY A N 1
ATOM 3756 C CA . GLY A 1 515 ? -19.921 -17.658 28.796 1.00 90.88 515 GLY A CA 1
ATOM 3757 C C . GLY A 1 515 ? -18.643 -17.187 28.095 1.00 90.88 515 GLY A C 1
ATOM 3758 O O . GLY A 1 515 ? -18.061 -16.161 28.444 1.00 90.88 515 GLY A O 1
ATOM 3759 N N . GLN A 1 516 ? -18.196 -17.912 27.068 1.00 88.00 516 GLN A N 1
ATOM 3760 C CA . GLN A 1 516 ? -17.088 -17.439 26.233 1.00 88.00 516 GLN A CA 1
ATOM 3761 C C . GLN A 1 516 ? -17.508 -16.220 25.406 1.00 88.00 516 GLN A C 1
ATOM 3763 O O . GLN A 1 516 ? -18.594 -16.188 24.825 1.00 88.00 516 GLN A O 1
ATOM 3768 N N . LEU A 1 517 ? -16.631 -15.220 25.356 1.00 86.06 517 LEU A N 1
ATOM 3769 C CA . LEU A 1 517 ? -16.763 -14.077 24.460 1.00 86.06 517 LEU A CA 1
ATOM 3770 C C . LEU A 1 517 ? -16.209 -14.432 23.069 1.00 86.06 517 LEU A C 1
ATOM 3772 O O . LEU A 1 517 ? -15.276 -15.236 22.972 1.00 86.06 517 LEU A O 1
ATOM 3776 N N . PRO A 1 518 ? -16.720 -13.808 21.990 1.00 85.44 518 PRO A N 1
ATOM 3777 C CA . PRO A 1 518 ? -16.068 -13.861 20.685 1.00 85.44 518 PRO A CA 1
ATOM 3778 C C . PRO A 1 518 ? -14.608 -13.393 20.774 1.00 85.44 518 PRO A C 1
ATOM 3780 O O . PRO A 1 518 ? -14.305 -12.461 21.516 1.00 85.44 518 PRO A O 1
ATOM 3783 N N . ALA A 1 519 ? -13.703 -13.990 19.994 1.00 79.75 519 ALA A N 1
ATOM 3784 C CA . ALA A 1 519 ? -12.265 -13.704 20.086 1.00 79.75 519 ALA A CA 1
ATOM 3785 C C . ALA A 1 519 ? -11.925 -12.214 19.895 1.00 79.75 519 ALA A C 1
ATOM 3787 O O . ALA A 1 519 ? -11.138 -11.663 20.658 1.00 79.75 519 ALA A O 1
ATOM 3788 N N . GLU A 1 520 ? -12.556 -11.546 18.925 1.00 80.44 520 GLU A N 1
ATOM 3789 C CA . GLU A 1 520 ? -12.373 -10.108 18.684 1.00 80.44 520 GLU A CA 1
ATOM 3790 C C . GLU A 1 520 ? -12.916 -9.250 19.831 1.00 80.44 520 GLU A C 1
ATOM 3792 O O . GLU A 1 520 ? -12.287 -8.268 20.207 1.00 80.44 520 GLU A O 1
ATOM 3797 N N . THR A 1 521 ? -14.047 -9.640 20.422 1.00 89.62 521 THR A N 1
ATOM 3798 C CA . THR A 1 521 ? -14.640 -8.969 21.587 1.00 89.62 521 THR A CA 1
ATOM 3799 C C . THR A 1 521 ? -13.739 -9.121 22.808 1.00 89.62 521 THR A C 1
ATOM 3801 O O . THR A 1 521 ? -13.431 -8.139 23.477 1.00 89.62 521 THR A O 1
ATOM 3804 N N . SER A 1 522 ? -13.242 -10.336 23.060 1.00 89.06 522 SER A N 1
ATOM 3805 C CA . SER A 1 522 ? -12.242 -10.598 24.095 1.00 89.06 522 SER A CA 1
ATOM 3806 C C . SER A 1 522 ? -10.967 -9.795 23.881 1.00 89.06 522 SER A C 1
ATOM 3808 O O . SER A 1 522 ? -10.409 -9.259 24.839 1.00 89.06 522 SER A O 1
ATOM 3810 N N . TRP A 1 523 ? -10.513 -9.699 22.627 1.00 87.25 523 TRP A N 1
ATOM 3811 C CA . TRP A 1 523 ? -9.337 -8.918 22.288 1.00 87.25 523 TRP A CA 1
ATOM 3812 C C . TRP A 1 523 ? -9.570 -7.430 22.552 1.00 87.25 523 TRP A C 1
ATOM 3814 O O . TRP A 1 523 ? -8.751 -6.799 23.211 1.00 87.25 523 TRP A O 1
ATOM 3824 N N . LEU A 1 524 ? -10.693 -6.883 22.093 1.00 90.75 524 LEU A N 1
ATOM 3825 C CA . LEU A 1 524 ? -11.028 -5.469 22.220 1.00 90.75 524 LEU A CA 1
ATOM 3826 C C . LEU A 1 524 ? -11.160 -5.047 23.688 1.00 90.75 524 LEU A C 1
ATOM 3828 O O . LEU A 1 524 ? -10.622 -4.025 24.116 1.00 90.75 524 LEU A O 1
ATOM 3832 N N . LEU A 1 525 ? -11.860 -5.870 24.464 1.00 93.12 525 LEU A N 1
ATOM 3833 C CA . LEU A 1 525 ? -12.182 -5.609 25.859 1.00 93.12 525 LEU A CA 1
ATOM 3834 C C . LEU A 1 525 ? -11.089 -6.058 26.842 1.00 93.12 525 LEU A C 1
ATOM 3836 O O . LEU A 1 525 ? -11.246 -5.871 28.047 1.00 93.12 525 LEU A O 1
ATOM 3840 N N . GLY A 1 526 ? -10.006 -6.670 26.355 1.00 90.69 526 GLY A N 1
ATOM 3841 C CA . GLY A 1 526 ? -8.877 -7.109 27.179 1.00 90.69 526 GLY A CA 1
ATOM 3842 C C . GLY A 1 526 ? -9.222 -8.178 28.220 1.00 90.69 526 GLY A C 1
ATOM 3843 O O . GLY A 1 526 ? -8.496 -8.337 29.203 1.00 90.69 526 GLY A O 1
ATOM 3844 N N . VAL A 1 527 ? -10.311 -8.924 28.025 1.00 92.12 527 VAL A N 1
ATOM 3845 C CA . VAL A 1 527 ? -10.819 -9.911 28.987 1.00 92.12 527 VAL A CA 1
ATOM 3846 C C . VAL A 1 527 ? -11.299 -11.172 28.278 1.00 92.12 527 VAL A C 1
ATOM 3848 O O . VAL A 1 527 ? -11.856 -11.131 27.181 1.00 92.12 527 VAL A O 1
ATOM 3851 N N . ARG A 1 528 ? -11.125 -12.320 28.924 1.00 91.12 528 ARG A N 1
ATOM 3852 C CA . ARG A 1 528 ? -11.779 -13.575 28.535 1.00 91.12 528 ARG A CA 1
ATOM 3853 C C . ARG A 1 528 ? -12.390 -14.232 29.759 1.00 91.12 528 ARG A C 1
ATOM 3855 O O . ARG A 1 528 ? -11.847 -14.096 30.847 1.00 91.12 528 ARG A O 1
ATOM 3862 N N . ASN A 1 529 ? -13.449 -15.004 29.572 1.00 88.69 529 ASN A N 1
ATOM 3863 C CA . ASN A 1 529 ? -13.958 -15.867 30.630 1.00 88.69 529 ASN A CA 1
ATOM 3864 C C . ASN A 1 529 ? -13.240 -17.222 30.578 1.00 88.69 529 ASN A C 1
ATOM 3866 O O . ASN A 1 529 ? -13.219 -17.876 29.532 1.00 88.69 529 ASN A O 1
ATOM 3870 N N . VAL A 1 530 ? -12.643 -17.627 31.699 1.00 86.12 530 VAL A N 1
ATOM 3871 C CA . VAL A 1 530 ? -12.068 -18.963 31.915 1.00 86.12 530 VAL A CA 1
ATOM 3872 C C . VAL A 1 530 ? -12.840 -19.599 33.060 1.00 86.12 530 VAL A C 1
ATOM 3874 O O . VAL A 1 530 ? -12.903 -19.027 34.143 1.00 86.12 530 VAL A O 1
ATOM 3877 N N . ASP A 1 531 ? -13.486 -20.736 32.802 1.00 86.56 531 ASP A N 1
ATOM 3878 C CA . ASP A 1 531 ? -14.327 -21.444 33.780 1.00 86.56 531 ASP A CA 1
ATOM 3879 C C . ASP A 1 531 ? -15.397 -20.551 34.442 1.00 86.56 531 ASP A C 1
ATOM 3881 O O . ASP A 1 531 ? -15.705 -20.669 35.625 1.00 86.56 531 ASP A O 1
ATOM 3885 N N . GLY A 1 532 ? -15.965 -19.621 33.667 1.00 84.31 532 GLY A N 1
ATOM 3886 C CA . GLY A 1 532 ? -16.974 -18.671 34.143 1.00 84.31 532 GLY A CA 1
ATOM 3887 C C . GLY A 1 532 ? -16.424 -17.456 34.893 1.00 84.31 532 GLY A C 1
ATOM 3888 O O . GLY A 1 532 ? -17.212 -16.608 35.307 1.00 84.31 532 GLY A O 1
ATOM 3889 N N . ILE A 1 533 ? -15.101 -17.346 35.044 1.00 89.12 533 ILE A N 1
ATOM 3890 C CA . ILE A 1 533 ? -14.431 -16.253 35.753 1.00 89.12 533 ILE A CA 1
ATOM 3891 C C . ILE A 1 533 ? -13.757 -15.312 34.741 1.00 89.12 533 ILE A C 1
ATOM 3893 O O . ILE A 1 533 ? -12.953 -15.774 33.922 1.00 89.12 533 ILE A O 1
ATOM 3897 N N . PRO A 1 534 ? -14.029 -13.995 34.799 1.00 92.19 534 PRO A N 1
ATOM 3898 C CA . PRO A 1 534 ? -13.306 -13.004 34.012 1.00 92.19 534 PRO A CA 1
ATOM 3899 C C . PRO A 1 534 ? -11.808 -13.005 34.333 1.00 92.19 534 PRO A C 1
ATOM 3901 O O . PRO A 1 534 ? -11.387 -12.762 35.463 1.00 92.19 534 PRO A O 1
ATOM 3904 N N . GLN A 1 535 ? -10.983 -13.240 33.319 1.00 91.00 535 GLN A N 1
ATOM 3905 C CA . GLN A 1 535 ? -9.533 -13.137 33.381 1.00 91.00 535 GLN A CA 1
ATOM 3906 C C . GLN A 1 535 ? -9.063 -11.978 32.504 1.00 91.00 535 GLN A C 1
ATOM 3908 O O . GLN A 1 535 ? -9.284 -11.968 31.288 1.00 91.00 535 GLN A O 1
ATOM 3913 N N . LYS A 1 536 ? -8.352 -11.027 33.117 1.00 89.56 536 LYS A N 1
ATOM 3914 C CA . LYS A 1 536 ? -7.680 -9.944 32.397 1.00 89.56 536 LYS A CA 1
ATOM 3915 C C . LYS A 1 536 ? -6.569 -10.501 31.511 1.00 89.56 536 LYS A C 1
ATOM 3917 O O . LYS A 1 536 ? -5.710 -11.248 31.978 1.00 89.56 536 LYS A O 1
ATOM 3922 N N . LEU A 1 537 ? -6.573 -10.096 30.249 1.00 85.62 537 LEU A N 1
ATOM 3923 C CA . LEU A 1 537 ? -5.496 -10.345 29.295 1.00 85.62 537 LEU A CA 1
ATOM 3924 C C . LEU A 1 537 ? -4.543 -9.148 29.245 1.00 85.62 537 LEU A C 1
ATOM 3926 O O . LEU A 1 537 ? -3.327 -9.312 29.302 1.00 85.62 537 LEU A O 1
ATOM 3930 N N . TYR A 1 538 ? -5.114 -7.949 29.163 1.00 88.06 538 TYR A N 1
ATOM 3931 C CA . TYR A 1 538 ? -4.440 -6.651 29.125 1.00 88.06 538 TYR A CA 1
ATOM 3932 C C . TYR A 1 538 ? -5.494 -5.548 29.330 1.00 88.06 538 TYR A C 1
ATOM 3934 O O . TYR A 1 538 ? -6.651 -5.849 29.625 1.00 88.06 538 TYR A O 1
ATOM 3942 N N . ASP A 1 539 ? -5.114 -4.276 29.236 1.00 90.00 539 ASP A N 1
ATOM 3943 C CA . ASP A 1 539 ? -6.064 -3.171 29.385 1.00 90.00 539 ASP A CA 1
ATOM 3944 C C . ASP A 1 539 ? -6.965 -3.030 28.133 1.00 90.00 539 ASP A C 1
ATOM 3946 O O . ASP A 1 539 ? -6.458 -3.168 27.017 1.00 90.00 539 ASP A O 1
ATOM 3950 N N . PRO A 1 540 ? -8.280 -2.753 28.272 1.00 91.06 540 PRO A N 1
ATOM 3951 C CA . PRO A 1 540 ? -9.191 -2.581 27.136 1.00 91.06 540 PRO A CA 1
ATOM 3952 C C . PRO A 1 540 ? -8.687 -1.537 26.135 1.00 91.06 540 PRO A C 1
ATOM 3954 O O . PRO A 1 540 ? -8.125 -0.514 26.526 1.00 91.06 540 PRO A O 1
ATOM 3957 N N . PHE A 1 541 ? -8.910 -1.754 24.842 1.00 91.44 541 PHE A N 1
ATOM 3958 C CA . PHE A 1 541 ? -8.544 -0.784 23.809 1.00 91.44 541 PHE A CA 1
ATOM 3959 C C . PHE A 1 541 ? -9.493 0.415 23.801 1.00 91.44 541 PHE A C 1
ATOM 3961 O O . PHE A 1 541 ? -10.679 0.275 24.085 1.00 91.44 541 PHE A O 1
ATOM 3968 N N . LEU A 1 542 ? -8.980 1.598 23.448 1.00 91.62 542 LEU A N 1
ATOM 3969 C CA . LEU A 1 542 ? -9.774 2.838 23.403 1.00 91.62 542 LEU A CA 1
ATOM 3970 C C . LEU A 1 542 ? -10.809 2.868 22.275 1.00 91.62 542 LEU A C 1
ATOM 3972 O O . LEU A 1 542 ? -11.810 3.578 22.365 1.00 91.62 542 LEU A O 1
ATOM 3976 N N . LEU A 1 543 ? -10.532 2.138 21.199 1.00 91.31 543 LEU A N 1
ATOM 3977 C CA . LEU A 1 543 ? -11.295 2.130 19.960 1.00 91.31 543 LEU A CA 1
ATOM 3978 C C . LEU A 1 543 ? -11.411 0.695 19.465 1.00 91.31 543 LEU A C 1
ATOM 3980 O O . LEU A 1 543 ? -10.525 -0.123 19.720 1.00 91.31 543 LEU A O 1
ATOM 3984 N N . ASP A 1 544 ? -12.459 0.414 18.706 1.00 88.06 544 ASP A N 1
ATOM 3985 C CA . ASP A 1 544 ? -12.532 -0.803 17.910 1.00 88.06 544 ASP A CA 1
ATOM 3986 C C . ASP A 1 544 ? -11.794 -0.670 16.561 1.00 88.06 544 ASP A C 1
ATOM 3988 O O . ASP A 1 544 ? -11.361 0.428 16.195 1.00 88.06 544 ASP A O 1
ATOM 3992 N N . PRO A 1 545 ? -11.639 -1.763 15.788 1.00 80.06 545 PRO A N 1
ATOM 3993 C CA . PRO A 1 545 ? -10.980 -1.727 14.479 1.00 80.06 545 PRO A CA 1
ATOM 3994 C C . PRO A 1 545 ? -11.687 -0.864 13.425 1.00 80.06 545 PRO A C 1
ATOM 3996 O O . PRO A 1 545 ? -11.146 -0.664 12.341 1.00 80.06 545 PRO A O 1
ATOM 3999 N N . GLN A 1 546 ? -12.891 -0.365 13.709 1.00 82.19 546 GLN A N 1
ATOM 4000 C CA . GLN A 1 546 ? -13.635 0.566 12.863 1.00 82.19 546 GLN A CA 1
ATOM 4001 C C . GLN A 1 546 ? -13.527 2.011 13.366 1.00 82.19 546 GLN A C 1
ATOM 4003 O O . GLN A 1 546 ? -14.126 2.895 12.756 1.00 82.19 546 GLN A O 1
ATOM 4008 N N . GLY A 1 547 ? -12.786 2.255 14.450 1.00 87.75 547 GLY A N 1
ATOM 4009 C CA . GLY A 1 547 ? -12.530 3.581 14.994 1.00 87.75 547 GLY A CA 1
ATOM 4010 C C . GLY A 1 547 ? -13.642 4.109 15.894 1.00 87.75 547 GLY A C 1
ATOM 4011 O O . GLY A 1 547 ? -13.726 5.310 16.158 1.00 87.75 547 GLY A O 1
ATOM 4012 N N . ARG A 1 548 ? -14.524 3.229 16.370 1.00 91.44 548 ARG A N 1
ATOM 4013 C CA . ARG A 1 548 ? -15.599 3.582 17.298 1.00 91.44 548 ARG A CA 1
ATOM 4014 C C . ARG A 1 548 ? -15.053 3.524 18.730 1.00 91.44 548 ARG A C 1
ATOM 4016 O O . ARG A 1 548 ? -14.497 2.493 19.111 1.00 91.44 548 ARG A O 1
ATOM 4023 N N . PRO A 1 549 ? -15.199 4.597 19.528 1.00 93.31 549 PRO A N 1
ATOM 4024 C CA . PRO A 1 549 ? -14.893 4.591 20.953 1.00 93.31 549 PRO A CA 1
ATOM 4025 C C . PRO A 1 549 ? -15.529 3.416 21.693 1.00 93.31 549 PRO A C 1
ATOM 4027 O O . PRO A 1 549 ? -16.728 3.168 21.560 1.00 93.31 549 PRO A O 1
ATOM 4030 N N . THR A 1 550 ? -14.723 2.721 22.495 1.00 92.69 550 THR A N 1
ATOM 4031 C CA . THR A 1 550 ? -15.197 1.648 23.384 1.00 92.69 550 THR A CA 1
ATOM 4032 C C . THR A 1 550 ? -15.760 2.198 24.687 1.00 92.69 550 THR A C 1
ATOM 4034 O O . THR A 1 550 ? -16.472 1.500 25.398 1.00 92.69 550 THR A O 1
ATOM 4037 N N . GLU A 1 551 ? -15.480 3.453 25.034 1.00 89.38 551 GLU A N 1
ATOM 4038 C CA . GLU A 1 551 ? -16.118 4.087 26.179 1.00 89.38 551 GLU A CA 1
ATOM 4039 C C . GLU A 1 551 ? -17.502 4.619 25.794 1.00 89.38 551 GLU A C 1
ATOM 4041 O O . GLU A 1 551 ? -17.669 5.361 24.826 1.00 89.38 551 GLU A O 1
ATOM 4046 N N . ARG A 1 552 ? -18.514 4.230 26.573 1.00 83.88 552 ARG A N 1
ATOM 4047 C CA . ARG A 1 552 ? -19.923 4.474 26.236 1.00 83.88 552 ARG A CA 1
ATOM 4048 C C . ARG A 1 552 ? -20.388 5.905 26.504 1.00 83.88 552 ARG A C 1
ATOM 4050 O O . ARG A 1 552 ? -21.343 6.360 25.878 1.00 83.88 552 ARG A O 1
ATOM 4057 N N . ARG A 1 553 ? -19.749 6.600 27.450 1.00 90.69 553 ARG A N 1
ATOM 4058 C CA . ARG A 1 553 ? -20.185 7.928 27.899 1.00 90.69 553 ARG A CA 1
ATOM 4059 C C . ARG A 1 553 ? -19.996 8.974 26.802 1.00 90.69 553 ARG A C 1
ATOM 4061 O O . ARG A 1 553 ? -18.948 9.030 26.163 1.00 90.69 553 ARG A O 1
ATOM 4068 N N . VAL A 1 554 ? -20.991 9.842 26.661 1.00 94.12 554 VAL A N 1
ATOM 4069 C CA . VAL A 1 554 ? -20.978 11.012 25.779 1.00 94.12 554 VAL A CA 1
ATOM 4070 C C . VAL A 1 554 ? -20.827 12.257 26.636 1.00 94.12 554 VAL A C 1
ATOM 4072 O O . VAL A 1 554 ? -21.558 12.415 27.612 1.00 94.12 554 VAL A O 1
ATOM 4075 N N . SER A 1 555 ? -19.880 13.130 26.303 1.00 94.88 555 SER A N 1
ATOM 4076 C CA . SER A 1 555 ? -19.578 14.330 27.091 1.00 94.88 555 SER A CA 1
ATOM 4077 C C . SER A 1 555 ? -20.126 15.605 26.452 1.00 94.88 555 SER A C 1
ATOM 4079 O O . SER A 1 555 ? -19.955 15.838 25.260 1.00 94.88 555 SER A O 1
ATOM 4081 N N . ASP A 1 556 ? -20.706 16.485 27.257 1.00 95.00 556 ASP A N 1
ATOM 4082 C CA . ASP A 1 556 ? -20.930 17.873 26.870 1.00 95.00 556 ASP A CA 1
ATOM 4083 C C . ASP A 1 556 ? -19.570 18.601 26.874 1.00 95.00 556 ASP A C 1
ATOM 4085 O O . ASP A 1 556 ? -18.879 18.617 27.903 1.00 95.00 556 ASP A O 1
ATOM 4089 N N . PRO A 1 557 ? -19.120 19.146 25.732 1.00 91.25 557 PRO A N 1
ATOM 4090 C CA . PRO A 1 557 ? -17.781 19.715 25.624 1.00 91.25 557 PRO A CA 1
ATOM 4091 C C . PRO A 1 557 ? -17.627 20.994 26.458 1.00 91.25 557 PRO A C 1
ATOM 4093 O O . PRO A 1 557 ? -16.542 21.223 26.992 1.00 91.25 557 PRO A O 1
ATOM 4096 N N . ASP A 1 558 ? -18.706 21.762 26.635 1.00 91.69 558 ASP A N 1
ATOM 4097 C CA . ASP A 1 558 ? -18.686 23.070 27.299 1.00 91.69 558 ASP A CA 1
ATOM 4098 C C . ASP A 1 558 ? -18.639 22.952 28.826 1.00 91.69 558 ASP A C 1
ATOM 4100 O O . ASP A 1 558 ? -17.916 23.688 29.496 1.00 91.69 558 ASP A O 1
ATOM 4104 N N . THR A 1 559 ? -19.413 22.024 29.391 1.00 92.81 559 THR A N 1
ATOM 4105 C CA . THR A 1 559 ? -19.574 21.890 30.848 1.00 92.81 559 THR A CA 1
ATOM 4106 C C . THR A 1 559 ? -18.790 20.724 31.439 1.00 92.81 559 THR A C 1
ATOM 4108 O O . THR A 1 559 ? -18.517 20.723 32.637 1.00 92.81 559 THR A O 1
ATOM 4111 N N . GLY A 1 560 ? -18.428 19.721 30.631 1.00 91.25 560 GLY A N 1
ATOM 4112 C CA . GLY A 1 560 ? -17.776 18.493 31.093 1.00 91.25 560 GLY A CA 1
ATOM 4113 C C . GLY A 1 560 ? -18.710 17.456 31.717 1.00 91.25 560 GLY A C 1
ATOM 4114 O O . GLY A 1 560 ? -18.235 16.375 32.066 1.00 91.25 560 GLY A O 1
ATOM 4115 N N . TYR A 1 561 ? -20.013 17.738 31.817 1.00 95.25 561 TYR A N 1
ATOM 4116 C CA . TYR A 1 561 ? -21.002 16.722 32.173 1.00 95.25 561 TYR A CA 1
ATOM 4117 C C . TYR A 1 561 ? -21.026 15.614 31.122 1.00 95.25 561 TYR A C 1
ATOM 4119 O O . TYR A 1 561 ? -20.676 15.825 29.960 1.00 95.25 561 TYR A O 1
ATOM 4127 N N . SER A 1 562 ? -21.438 14.414 31.514 1.00 94.88 562 SER A N 1
ATOM 4128 C CA . SER A 1 562 ? -21.558 13.296 30.581 1.00 94.88 562 SER A CA 1
ATOM 4129 C C . SER A 1 562 ? -22.763 12.425 30.873 1.00 94.88 562 SER A C 1
ATOM 4131 O O . SER A 1 562 ? -23.252 12.393 31.995 1.00 94.88 562 SER A O 1
ATOM 4133 N N . VAL A 1 563 ? -23.232 11.707 29.862 1.00 95.69 563 VAL A N 1
ATOM 4134 C CA . VAL A 1 563 ? -24.336 10.752 29.965 1.00 95.69 563 VAL A CA 1
ATOM 4135 C C . VAL A 1 563 ? -23.887 9.407 29.410 1.00 95.69 563 VAL A C 1
ATOM 4137 O O . VAL A 1 563 ? -23.166 9.356 28.415 1.00 95.69 563 VAL A O 1
ATOM 4140 N N . ASP A 1 564 ? -24.288 8.312 30.047 1.00 92.00 564 ASP A N 1
ATOM 4141 C CA . ASP A 1 564 ? -24.250 6.980 29.445 1.00 92.00 564 ASP A CA 1
ATOM 4142 C C . ASP A 1 564 ? -25.575 6.745 28.699 1.00 92.00 564 ASP A C 1
ATOM 4144 O O . ASP A 1 564 ? -26.609 6.590 29.354 1.00 92.00 564 ASP A O 1
ATOM 4148 N N . PRO A 1 565 ? -25.583 6.679 27.354 1.00 89.94 565 PRO A N 1
ATOM 4149 C CA . PRO A 1 565 ? -26.832 6.626 26.607 1.00 89.94 565 PRO A CA 1
ATOM 4150 C C . PRO A 1 565 ? -27.704 5.401 26.824 1.00 89.94 565 PRO A C 1
ATOM 4152 O O . PRO A 1 565 ? -28.903 5.472 26.563 1.00 89.94 565 PRO A O 1
ATOM 4155 N N . GLY A 1 566 ? -27.153 4.281 27.293 1.00 84.81 566 GLY A N 1
ATOM 4156 C CA . GLY A 1 566 ? -27.988 3.100 27.497 1.00 84.81 566 GLY A CA 1
ATOM 4157 C C . GLY A 1 566 ? -28.235 2.712 28.945 1.00 84.81 566 GLY A C 1
ATOM 4158 O O . GLY A 1 566 ? -28.975 1.762 29.164 1.00 84.81 566 GLY A O 1
ATOM 4159 N N . THR A 1 567 ? -27.695 3.444 29.923 1.00 87.12 567 THR A N 1
ATOM 4160 C CA . THR A 1 567 ? -28.259 3.464 31.290 1.00 87.12 567 THR A CA 1
ATOM 4161 C C . THR A 1 567 ? -29.021 4.754 31.595 1.00 87.12 567 THR A C 1
ATOM 4163 O O . THR A 1 567 ? -29.751 4.808 32.580 1.00 87.12 567 THR A O 1
ATOM 4166 N N . GLN A 1 568 ? -28.856 5.791 30.766 1.00 92.62 568 GLN A N 1
ATOM 4167 C CA . GLN A 1 568 ? -29.330 7.160 30.999 1.00 92.62 568 GLN A CA 1
ATOM 4168 C C . GLN A 1 568 ? -28.777 7.779 32.295 1.00 92.62 568 GLN A C 1
ATOM 4170 O O . GLN A 1 568 ? -29.299 8.779 32.788 1.00 92.62 568 GLN A O 1
ATOM 4175 N N . ALA A 1 569 ? -27.707 7.206 32.853 1.00 92.50 569 ALA A N 1
ATOM 4176 C CA . ALA A 1 569 ? -27.022 7.772 34.002 1.00 92.50 569 ALA A CA 1
ATOM 4177 C C . ALA A 1 569 ? -26.221 9.006 33.571 1.00 92.50 569 ALA A C 1
ATOM 4179 O O . ALA A 1 569 ? -25.458 8.957 32.603 1.00 92.50 569 ALA A O 1
ATOM 4180 N N . THR A 1 570 ? -26.382 10.101 34.312 1.00 96.00 570 THR A N 1
ATOM 4181 C CA . THR A 1 570 ? -25.683 11.365 34.064 1.00 96.00 570 THR A CA 1
ATOM 4182 C C . THR A 1 570 ? -24.644 11.608 35.143 1.00 96.00 570 THR A C 1
ATOM 4184 O O . THR A 1 570 ? -24.885 11.333 36.315 1.00 96.00 570 THR A O 1
ATOM 4187 N N . TYR A 1 571 ? -23.491 12.129 34.743 1.00 93.88 571 TYR A N 1
ATOM 4188 C CA . TYR A 1 571 ? -22.334 12.354 35.593 1.00 93.88 571 TYR A CA 1
ATOM 4189 C C . TYR A 1 571 ? -21.869 13.800 35.479 1.00 93.88 571 TYR A C 1
ATOM 4191 O O . TYR A 1 571 ? -21.835 14.366 34.381 1.00 93.88 571 TYR A O 1
ATOM 4199 N N . ASP A 1 572 ? -21.483 14.377 36.609 1.00 93.19 572 ASP A N 1
ATOM 4200 C CA . ASP A 1 572 ? -20.815 15.671 36.660 1.00 93.19 572 ASP A CA 1
ATOM 4201 C C . ASP A 1 572 ? -19.353 15.578 36.155 1.00 93.19 572 ASP A C 1
ATOM 4203 O O . ASP A 1 572 ? -18.852 14.478 35.883 1.00 93.19 572 ASP A O 1
ATOM 4207 N N . PRO A 1 573 ? -18.631 16.708 36.027 1.00 89.88 573 PRO A N 1
ATOM 4208 C CA . PRO A 1 573 ? -17.241 16.703 35.566 1.00 89.88 573 PRO A CA 1
ATOM 4209 C C . PRO A 1 573 ? -16.264 15.941 36.475 1.00 89.88 573 PRO A C 1
ATOM 4211 O O . PRO A 1 573 ? -15.185 15.574 36.017 1.00 89.88 573 PRO A O 1
ATOM 4214 N N . SER A 1 574 ? -16.624 15.698 37.742 1.00 86.31 574 SER A N 1
ATOM 4215 C CA . SER A 1 574 ? -15.837 14.876 38.673 1.00 86.31 574 SER A CA 1
ATOM 4216 C C . SER A 1 574 ? -16.077 13.373 38.486 1.00 86.31 574 SER A C 1
ATOM 4218 O O . SER A 1 574 ? -15.366 12.556 39.065 1.00 86.31 574 SER A O 1
ATOM 4220 N N . GLY A 1 575 ? -17.063 12.999 37.663 1.00 84.25 575 GLY A N 1
ATOM 4221 C CA . GLY A 1 575 ? -17.476 11.618 37.446 1.00 84.25 575 GLY A CA 1
ATOM 4222 C C . GLY A 1 575 ? -18.513 11.119 38.454 1.00 84.25 575 GLY A C 1
ATOM 4223 O O . GLY A 1 575 ? -18.821 9.927 38.444 1.00 84.25 575 GLY A O 1
ATOM 4224 N N . THR A 1 576 ? -19.073 12.001 39.286 1.00 90.19 576 THR A N 1
ATOM 4225 C CA . THR A 1 576 ? -20.121 11.657 40.255 1.00 90.19 576 THR A CA 1
ATOM 4226 C C . THR A 1 576 ? -21.476 11.622 39.560 1.00 90.19 576 THR A C 1
ATOM 4228 O O . THR A 1 576 ? -21.808 12.524 38.793 1.00 90.19 576 THR A O 1
ATOM 4231 N N . GLN A 1 577 ? -22.271 10.580 39.813 1.00 92.94 577 GLN A N 1
ATOM 4232 C CA . GLN A 1 577 ? -23.610 10.472 39.239 1.00 92.94 577 GLN A CA 1
ATOM 4233 C C . GLN A 1 577 ? -24.545 11.537 39.834 1.00 92.94 577 GLN A C 1
ATOM 4235 O O . GLN A 1 577 ? -24.588 11.726 41.049 1.00 92.94 577 GLN A O 1
ATOM 4240 N N . VAL A 1 578 ? -25.316 12.203 38.978 1.00 95.88 578 VAL A N 1
ATOM 4241 C CA . VAL A 1 578 ? -26.271 13.259 39.337 1.00 95.88 578 VAL A CA 1
ATOM 4242 C C . VAL A 1 578 ? -27.637 12.988 38.714 1.00 95.88 578 VAL A C 1
ATOM 4244 O O . VAL A 1 578 ? -27.746 12.314 37.689 1.00 95.88 578 VAL A O 1
ATOM 4247 N N . ASP A 1 579 ? -28.691 13.533 39.320 1.00 95.19 579 ASP A N 1
ATOM 4248 C CA . ASP A 1 579 ? -30.042 13.466 38.762 1.00 95.19 579 ASP A CA 1
ATOM 4249 C C . ASP A 1 579 ? -30.172 14.439 37.568 1.00 95.19 579 ASP A C 1
ATOM 4251 O O . ASP A 1 579 ? -30.046 15.656 37.762 1.00 95.19 579 ASP A O 1
ATOM 4255 N N . PRO A 1 580 ? -30.466 13.954 36.342 1.00 93.31 580 PRO A N 1
ATOM 4256 C CA . PRO A 1 580 ? -30.639 14.809 35.167 1.00 93.31 580 PRO A CA 1
ATOM 4257 C C . PRO A 1 580 ? -31.712 15.891 35.344 1.00 93.31 580 PRO A C 1
ATOM 4259 O O . PRO A 1 580 ? -31.641 16.930 34.687 1.00 93.31 580 PRO A O 1
ATOM 4262 N N . ALA A 1 581 ? -32.712 15.677 36.210 1.00 92.12 581 ALA A N 1
ATOM 4263 C CA . ALA A 1 581 ? -33.773 16.650 36.466 1.00 92.12 581 ALA A CA 1
ATOM 4264 C C . ALA A 1 581 ? -33.283 17.917 37.185 1.00 92.12 581 ALA A C 1
ATOM 4266 O O . ALA A 1 581 ? -33.970 18.937 37.144 1.00 92.12 581 ALA A O 1
ATOM 4267 N N . THR A 1 582 ? -32.103 17.861 37.806 1.00 93.75 582 THR A N 1
ATOM 4268 C CA . THR A 1 582 ? -31.487 18.985 38.527 1.00 93.75 582 THR A CA 1
ATOM 4269 C C . THR A 1 582 ? -30.639 19.897 37.634 1.00 93.75 582 THR A C 1
ATOM 4271 O O . THR A 1 582 ? -30.215 20.964 38.075 1.00 93.75 582 THR A O 1
ATOM 4274 N N . LEU A 1 583 ? -30.396 19.497 36.380 1.00 94.81 583 LEU A N 1
ATOM 4275 C CA . LEU A 1 583 ? -29.576 20.243 35.424 1.00 94.81 583 LEU A CA 1
ATOM 4276 C C . LEU A 1 583 ? -30.358 21.379 34.756 1.00 94.81 583 LEU A C 1
ATOM 4278 O O . LEU A 1 583 ? -31.583 21.325 34.626 1.00 94.81 583 LEU A O 1
ATOM 4282 N N . ASP A 1 584 ? -29.630 22.388 34.265 1.00 94.31 584 ASP A N 1
ATOM 4283 C CA . ASP A 1 584 ? -30.219 23.432 33.425 1.00 94.31 584 ASP A CA 1
ATOM 4284 C C . ASP A 1 584 ? -30.913 22.799 32.195 1.00 94.31 584 ASP A C 1
ATOM 4286 O O . ASP A 1 584 ? -30.369 21.855 31.612 1.00 94.31 584 ASP A O 1
ATOM 4290 N N . PRO A 1 585 ? -32.094 23.293 31.768 1.00 94.50 585 PRO A N 1
ATOM 4291 C CA . PRO A 1 585 ? -32.836 22.708 30.650 1.00 94.50 585 PRO A CA 1
ATOM 4292 C C . PRO A 1 585 ? -32.034 22.606 29.346 1.00 94.50 585 PRO A C 1
ATOM 4294 O O . PRO A 1 585 ? -32.251 21.679 28.567 1.00 94.50 585 PRO A O 1
ATOM 4297 N N . THR A 1 586 ? -31.103 23.531 29.111 1.00 94.44 586 THR A N 1
ATOM 4298 C CA . THR A 1 586 ? -30.269 23.571 27.905 1.00 94.44 586 THR A CA 1
ATOM 4299 C C . THR A 1 586 ? -29.244 22.441 27.913 1.00 94.44 586 THR A C 1
ATOM 4301 O O . THR A 1 586 ? -29.180 21.674 26.954 1.00 94.44 586 THR A O 1
ATOM 4304 N N . LEU A 1 587 ? -28.472 22.293 28.993 1.00 95.81 587 LEU A N 1
ATOM 4305 C CA . LEU A 1 587 ? -27.533 21.187 29.189 1.00 95.81 587 LEU A CA 1
ATOM 4306 C C . LEU A 1 587 ? -28.262 19.845 29.180 1.00 95.81 587 LEU A C 1
ATOM 4308 O O . LEU A 1 587 ? -27.841 18.912 28.500 1.00 95.81 587 LEU A O 1
ATOM 4312 N N . ARG A 1 588 ? -29.391 19.764 29.887 1.00 95.44 588 ARG A N 1
ATOM 4313 C CA . ARG A 1 588 ? -30.239 18.572 29.925 1.00 95.44 588 ARG A CA 1
ATOM 4314 C C . ARG A 1 588 ? -30.665 18.142 28.516 1.00 95.44 588 ARG A C 1
ATOM 4316 O O . ARG A 1 588 ? -30.556 16.962 28.186 1.00 95.44 588 ARG A O 1
ATOM 4323 N N . ALA A 1 589 ? -31.082 19.090 27.675 1.00 94.06 589 ALA A N 1
ATOM 4324 C CA . ALA A 1 589 ? -31.436 18.820 26.284 1.00 94.06 589 ALA A CA 1
ATOM 4325 C C . ALA A 1 589 ? -30.225 18.389 25.437 1.00 94.06 589 ALA A C 1
ATOM 4327 O O . ALA A 1 589 ? -30.351 17.445 24.658 1.00 94.06 589 ALA A O 1
ATOM 4328 N N . ARG A 1 590 ? -29.047 19.012 25.611 1.00 94.50 590 ARG A N 1
ATOM 4329 C CA . ARG A 1 590 ? -27.808 18.601 24.914 1.00 94.50 590 ARG A CA 1
ATOM 4330 C C . ARG A 1 590 ? -27.367 17.183 25.282 1.00 94.50 590 ARG A C 1
ATOM 4332 O O . ARG A 1 590 ? -26.886 16.458 24.421 1.00 94.50 590 ARG A O 1
ATOM 4339 N N . LEU A 1 591 ? -27.594 16.759 26.526 1.00 95.94 591 LEU A N 1
ATOM 4340 C CA . LEU A 1 591 ? -27.359 15.384 26.987 1.00 95.94 591 LEU A CA 1
ATOM 4341 C C . LEU A 1 591 ? -28.436 14.385 26.516 1.00 95.94 591 LEU A C 1
ATOM 4343 O O . LEU A 1 591 ? -28.379 13.211 26.877 1.00 95.94 591 LEU A O 1
ATOM 4347 N N . GLY A 1 592 ? -29.413 14.823 25.715 1.00 94.12 592 GLY A N 1
ATOM 4348 C CA . GLY A 1 592 ? -30.417 13.955 25.098 1.00 94.12 592 GLY A CA 1
ATOM 4349 C C . GLY A 1 592 ? -31.738 13.836 25.859 1.00 94.12 592 GLY A C 1
ATOM 4350 O O . GLY A 1 592 ? -32.658 13.176 25.382 1.00 94.12 592 GLY A O 1
ATOM 4351 N N . PHE A 1 593 ? -31.890 14.483 27.018 1.00 94.75 593 PHE A N 1
ATOM 4352 C CA . PHE A 1 593 ? -33.138 14.454 27.787 1.00 94.75 593 PHE A CA 1
ATOM 4353 C C . PHE A 1 593 ? -34.106 15.528 27.278 1.00 94.75 593 PHE A C 1
ATOM 4355 O O . PHE A 1 593 ? -34.147 16.651 27.786 1.00 94.75 593 PHE A O 1
ATOM 4362 N N . LEU A 1 594 ? -34.893 15.171 26.265 1.00 88.75 594 LEU A N 1
ATOM 4363 C CA . LEU A 1 594 ? -35.869 16.050 25.627 1.00 88.75 594 LEU A CA 1
ATOM 4364 C C . LEU A 1 594 ? -37.250 15.931 26.302 1.00 88.75 594 LEU A C 1
ATOM 4366 O O . LEU A 1 594 ? -37.537 14.928 26.958 1.00 88.75 594 LEU A O 1
ATOM 4370 N N . PRO A 1 595 ? -38.163 16.905 26.106 1.00 84.88 595 PRO A N 1
ATOM 4371 C CA . PRO A 1 595 ? -39.538 16.800 26.605 1.00 84.88 595 PRO A CA 1
ATOM 4372 C C . PRO A 1 595 ? -40.295 15.563 26.095 1.00 84.88 595 PRO A C 1
ATOM 4374 O O . PRO A 1 595 ? -41.155 15.041 26.795 1.00 84.88 595 PRO A O 1
ATOM 4377 N N . ALA A 1 596 ? -39.962 15.088 24.890 1.00 83.81 596 ALA A N 1
ATOM 4378 C CA . ALA A 1 596 ? -40.547 13.894 24.276 1.00 83.81 596 ALA A CA 1
ATOM 4379 C C . ALA A 1 596 ? -39.932 12.570 24.777 1.00 83.81 596 ALA A C 1
ATOM 4381 O O . ALA A 1 596 ? -40.386 11.501 24.377 1.00 83.81 596 ALA A O 1
ATOM 4382 N N . GLY A 1 597 ? -38.909 12.628 25.636 1.00 88.31 597 GLY A N 1
ATOM 4383 C CA . GLY A 1 597 ? -38.168 11.467 26.126 1.00 88.31 597 GLY A CA 1
ATOM 4384 C C . GLY A 1 597 ? -36.665 11.571 25.873 1.00 88.31 597 GLY A C 1
ATOM 4385 O O . GLY A 1 597 ? -36.154 12.593 25.414 1.00 88.31 597 GLY A O 1
ATOM 4386 N N . TYR A 1 598 ? -35.946 10.499 26.201 1.00 92.38 598 TYR A N 1
ATOM 4387 C CA . TYR A 1 598 ? -34.513 10.406 25.947 1.00 92.38 598 TYR A CA 1
ATOM 4388 C C . TYR A 1 598 ? -34.236 10.097 24.470 1.00 92.38 598 TYR A C 1
ATOM 4390 O O . TYR A 1 598 ? -34.821 9.172 23.906 1.00 92.38 598 TYR A O 1
ATOM 4398 N N . ARG A 1 599 ? -33.307 10.837 23.862 1.00 91.06 599 ARG A N 1
ATOM 4399 C CA . ARG A 1 599 ? -32.733 10.556 22.543 1.00 91.06 599 ARG A CA 1
ATOM 4400 C C . ARG A 1 599 ? -31.220 10.527 22.674 1.00 91.06 599 ARG A C 1
ATOM 4402 O O . ARG A 1 599 ? -30.645 11.457 23.228 1.00 91.06 599 ARG A O 1
ATOM 4409 N N . ASP A 1 600 ? -30.582 9.497 22.123 1.00 93.50 600 ASP A N 1
ATOM 4410 C CA . ASP A 1 600 ? -29.122 9.413 22.120 1.00 93.50 600 ASP A CA 1
ATOM 4411 C C . ASP A 1 600 ? -28.518 10.659 21.435 1.00 93.50 600 ASP A C 1
ATOM 4413 O O . ASP A 1 600 ? -28.838 10.928 20.268 1.00 93.50 600 ASP A O 1
ATOM 4417 N N . PRO A 1 601 ? -27.665 11.437 22.127 1.00 93.44 601 PRO A N 1
ATOM 4418 C CA . PRO A 1 601 ? -27.100 12.666 21.579 1.00 93.44 601 PRO A CA 1
ATOM 4419 C C . PRO A 1 601 ? -26.100 12.424 20.438 1.00 93.44 601 PRO A C 1
ATOM 4421 O O . PRO A 1 601 ? -25.676 13.379 19.797 1.00 93.44 601 PRO A O 1
ATOM 4424 N N . ARG A 1 602 ? -25.719 11.170 20.151 1.00 93.31 602 ARG A N 1
ATOM 4425 C CA . ARG A 1 602 ? -24.786 10.829 19.062 1.00 93.31 602 ARG A CA 1
ATOM 4426 C C . ARG A 1 602 ? -25.429 10.784 17.681 1.00 93.31 602 ARG A C 1
ATOM 4428 O O . ARG A 1 602 ? -24.703 10.639 16.703 1.00 93.31 602 ARG A O 1
ATOM 4435 N N . PHE A 1 603 ? -26.755 10.857 17.563 1.00 93.62 603 PHE A N 1
ATOM 4436 C CA . PHE A 1 603 ? -27.394 10.900 16.246 1.00 93.62 603 PHE A CA 1
ATOM 4437 C C . PHE A 1 603 ? -26.990 12.165 15.484 1.00 93.62 603 PHE A C 1
ATOM 4439 O O . PHE A 1 603 ? -27.309 13.276 15.902 1.00 93.62 603 PHE A O 1
ATOM 4446 N N . VAL A 1 604 ? -26.348 11.979 14.331 1.00 93.25 604 VAL A N 1
ATOM 4447 C CA . VAL A 1 604 ? -25.864 13.068 13.480 1.00 93.25 604 VAL A CA 1
ATOM 4448 C C . VAL A 1 604 ? -26.886 13.341 12.377 1.00 93.25 604 VAL A C 1
ATOM 4450 O O . VAL A 1 604 ? -27.192 12.419 11.615 1.00 93.25 604 VAL A O 1
ATOM 4453 N N . PRO A 1 605 ? -27.422 14.568 12.260 1.00 93.50 605 PRO A N 1
ATOM 4454 C CA . PRO A 1 605 ? -28.338 14.918 11.182 1.00 93.50 605 PRO A CA 1
ATOM 4455 C C . PRO A 1 605 ? -27.605 15.013 9.839 1.00 93.50 605 PRO A C 1
ATOM 4457 O O . PRO A 1 605 ? -26.528 15.604 9.751 1.00 93.50 605 PRO A O 1
ATOM 4460 N N . GLU A 1 606 ? -28.208 14.474 8.780 1.00 93.56 606 GLU A N 1
ATOM 4461 C CA . GLU A 1 606 ? -27.734 14.680 7.412 1.00 93.56 606 GLU A CA 1
ATOM 4462 C C . GLU A 1 606 ? -28.316 15.988 6.858 1.00 93.56 606 GLU A C 1
ATOM 4464 O O . GLU A 1 606 ? -29.537 16.128 6.833 1.00 93.56 606 GLU A O 1
ATOM 4469 N N . PRO A 1 607 ? -27.487 16.969 6.448 1.00 91.00 607 PRO A N 1
ATOM 4470 C CA . PRO A 1 607 ? -27.971 18.317 6.137 1.00 91.00 607 PRO A CA 1
ATOM 4471 C C . PRO A 1 607 ? -29.010 18.390 5.014 1.00 91.00 607 PRO A C 1
ATOM 4473 O O . PRO A 1 607 ? -29.879 19.262 5.044 1.00 91.00 607 PRO A O 1
ATOM 4476 N N . ASP A 1 608 ? -28.927 17.486 4.038 1.00 92.50 608 ASP A N 1
ATOM 4477 C CA . ASP A 1 608 ? -29.734 17.523 2.818 1.00 92.50 608 ASP A CA 1
ATOM 4478 C C . ASP A 1 608 ? -30.879 16.488 2.814 1.00 92.50 608 ASP A C 1
ATOM 4480 O O . ASP A 1 608 ? -31.458 16.200 1.758 1.00 92.50 608 ASP A O 1
ATOM 4484 N N . SER A 1 609 ? -31.227 15.912 3.969 1.00 93.44 609 SER A N 1
ATOM 4485 C CA . SER A 1 609 ? -32.313 14.935 4.100 1.00 93.44 609 SER A CA 1
ATOM 4486 C C . SER A 1 609 ? -32.976 14.994 5.483 1.00 93.44 609 SER A C 1
ATOM 4488 O O . SER A 1 609 ? -32.438 15.575 6.423 1.00 93.44 609 SER A O 1
ATOM 4490 N N . PRO A 1 610 ? -34.177 14.410 5.660 1.00 95.62 610 PRO A N 1
ATOM 4491 C CA . PRO A 1 610 ? -34.862 14.423 6.952 1.00 95.62 610 PRO A CA 1
ATOM 4492 C C . PRO A 1 610 ? -34.305 13.382 7.938 1.00 95.62 610 PRO A C 1
ATOM 4494 O O . PRO A 1 610 ? -34.963 13.093 8.938 1.00 95.62 610 PRO A O 1
ATOM 4497 N N . TYR A 1 611 ? -33.140 12.790 7.664 1.00 97.56 611 TYR A N 1
ATOM 4498 C CA . TYR A 1 611 ? -32.615 11.645 8.399 1.00 97.56 611 TYR A CA 1
ATOM 4499 C C . TYR A 1 611 ? -31.426 12.014 9.282 1.00 97.56 611 TYR A C 1
ATOM 4501 O O . TYR A 1 611 ? -30.627 12.890 8.958 1.00 97.56 611 TYR A O 1
ATOM 4509 N N . SER A 1 612 ? -31.300 11.310 10.403 1.00 95.88 612 SER A N 1
ATOM 4510 C CA . SER A 1 612 ? -30.091 11.288 11.224 1.00 95.88 612 SER A CA 1
ATOM 4511 C C . SER A 1 612 ? -29.540 9.870 11.273 1.00 95.88 612 SER A C 1
ATOM 4513 O O . SER A 1 612 ? -30.317 8.916 11.281 1.00 95.88 612 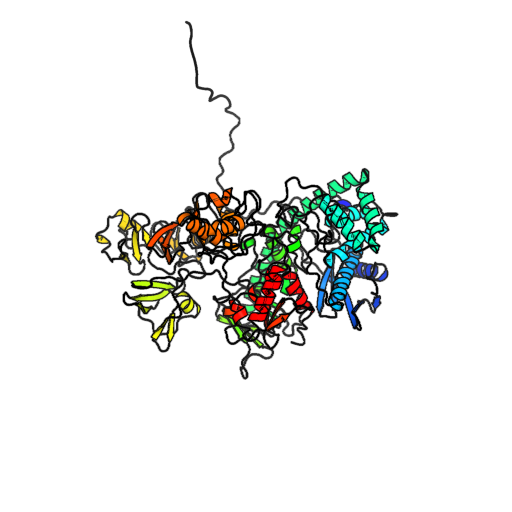SER A O 1
ATOM 4515 N N . VAL A 1 613 ? -28.219 9.728 11.351 1.00 96.12 613 VAL A N 1
ATOM 4516 C CA . VAL A 1 613 ? -27.541 8.429 11.464 1.00 96.12 613 VAL A CA 1
ATOM 4517 C C . VAL A 1 613 ? -26.747 8.336 12.758 1.00 96.12 613 VAL A C 1
ATOM 4519 O O . VAL A 1 613 ? -26.134 9.307 13.202 1.00 96.12 613 VAL A O 1
ATOM 4522 N N . HIS A 1 614 ? -26.758 7.160 13.376 1.00 93.94 614 HIS A N 1
ATOM 4523 C CA . HIS A 1 614 ? -25.941 6.876 14.544 1.00 93.94 614 HIS A CA 1
ATOM 4524 C C . HIS A 1 614 ? -24.536 6.411 14.110 1.00 93.94 614 HIS A C 1
ATOM 4526 O O . HIS A 1 614 ? -24.423 5.378 13.448 1.00 93.94 614 HIS A O 1
ATOM 4532 N N . PRO A 1 615 ? -23.436 7.082 14.506 1.00 90.75 615 PRO A N 1
ATOM 4533 C CA . PRO A 1 615 ? -22.088 6.748 14.027 1.00 90.75 615 PRO A CA 1
ATOM 4534 C C . PRO A 1 615 ? -21.581 5.383 14.518 1.00 90.75 615 PRO A C 1
ATOM 4536 O O . PRO A 1 615 ? -20.727 4.767 13.888 1.00 90.75 615 PRO A O 1
ATOM 4539 N N . VAL A 1 616 ? -22.121 4.888 15.637 1.00 88.94 616 VAL A N 1
ATOM 4540 C CA . VAL A 1 616 ? -21.753 3.577 16.200 1.00 88.94 616 VAL A CA 1
ATOM 4541 C C . VAL A 1 616 ? -22.551 2.410 15.610 1.00 88.94 616 VAL A C 1
ATOM 4543 O O . VAL A 1 616 ? -21.947 1.450 15.133 1.00 88.94 616 VAL A O 1
ATOM 4546 N N . THR A 1 617 ? -23.886 2.472 15.667 1.00 88.94 617 THR A N 1
ATOM 4547 C CA . THR A 1 617 ? -24.779 1.370 15.273 1.00 88.94 617 THR A CA 1
ATOM 4548 C C . THR A 1 617 ? -25.222 1.448 13.815 1.00 88.94 617 THR A C 1
ATOM 4550 O O . THR A 1 617 ? -25.719 0.465 13.281 1.00 88.94 617 THR A O 1
ATOM 4553 N N . THR A 1 618 ? -25.011 2.587 13.146 1.00 91.19 618 THR A N 1
ATOM 4554 C CA . THR A 1 618 ? -25.488 2.903 11.784 1.00 91.19 618 THR A CA 1
ATOM 4555 C C . THR A 1 618 ? -27.008 2.991 11.634 1.00 91.19 618 THR A C 1
ATOM 4557 O O . THR A 1 618 ? -27.502 3.160 10.513 1.00 91.19 618 THR A O 1
ATOM 4560 N N . ASP A 1 619 ? -27.739 2.945 12.751 1.00 94.44 619 ASP A N 1
ATOM 4561 C CA . ASP A 1 619 ? -29.188 3.121 12.781 1.00 94.44 619 ASP A CA 1
ATOM 4562 C C . ASP A 1 619 ? -29.574 4.481 12.207 1.00 94.44 619 ASP A C 1
ATOM 4564 O O . ASP A 1 619 ? -28.884 5.484 12.418 1.00 94.44 619 ASP A O 1
ATOM 4568 N N . VAL A 1 620 ? -30.691 4.508 11.485 1.00 97.00 620 VAL A N 1
ATOM 4569 C CA . VAL A 1 620 ? -31.229 5.718 10.870 1.00 97.00 620 VAL A CA 1
ATOM 4570 C C . VAL A 1 620 ? -32.550 6.059 11.536 1.00 97.00 620 VAL A C 1
ATOM 4572 O O . VAL A 1 620 ? -33.380 5.180 11.761 1.00 97.00 620 VAL A O 1
ATOM 4575 N N . ILE A 1 621 ? -32.744 7.338 11.839 1.00 95.62 621 ILE A N 1
ATOM 4576 C CA . ILE A 1 621 ? -33.995 7.867 12.385 1.00 95.62 621 ILE A CA 1
ATOM 4577 C C . ILE A 1 621 ? -34.467 9.075 11.581 1.00 95.62 621 ILE A C 1
ATOM 4579 O O . ILE A 1 621 ? -33.666 9.768 10.949 1.00 95.62 621 ILE A O 1
ATOM 4583 N N . LEU A 1 622 ? -35.760 9.378 11.658 1.00 94.69 622 LEU A N 1
ATOM 4584 C CA . LEU A 1 622 ? -36.280 10.683 11.260 1.00 94.69 622 LEU A CA 1
ATOM 4585 C C . LEU A 1 622 ? -35.787 11.752 12.239 1.00 94.69 622 LEU A C 1
ATOM 4587 O O . LEU A 1 622 ? -36.052 11.685 13.439 1.00 94.69 622 LEU A O 1
ATOM 4591 N N . THR A 1 623 ? -35.103 12.774 11.730 1.00 91.94 623 THR A N 1
ATOM 4592 C CA . THR A 1 623 ? -34.491 13.832 12.545 1.00 91.94 623 THR A CA 1
ATOM 4593 C C . THR A 1 623 ? -35.517 14.557 13.419 1.00 91.94 623 THR A C 1
ATOM 4595 O O . THR A 1 623 ? -35.198 14.912 14.555 1.00 91.94 623 THR A O 1
ATOM 4598 N N . SER A 1 624 ? -36.741 14.752 12.916 1.00 89.19 624 SER A N 1
ATOM 4599 C CA . SER A 1 624 ? -37.813 15.490 13.594 1.00 89.19 624 SER A CA 1
ATOM 4600 C C . SER A 1 624 ? -38.547 14.694 14.674 1.00 89.19 624 SER A C 1
ATOM 4602 O O . SER A 1 624 ? -38.966 15.288 15.663 1.00 89.19 624 SER A O 1
ATOM 4604 N N . THR A 1 625 ? -38.739 13.384 14.487 1.00 88.94 625 THR A N 1
ATOM 4605 C CA . THR A 1 625 ? -39.563 12.549 15.386 1.00 88.94 625 THR A CA 1
ATOM 4606 C C . THR A 1 625 ? -38.742 11.579 16.228 1.00 88.94 625 THR A C 1
ATOM 4608 O O . THR A 1 625 ? -39.193 11.170 17.292 1.00 88.94 625 THR A O 1
ATOM 4611 N N . GLY A 1 626 ? -37.534 11.224 15.785 1.00 88.31 626 GLY A N 1
ATOM 4612 C CA . GLY A 1 626 ? -36.717 10.180 16.400 1.00 88.31 626 GLY A CA 1
ATOM 4613 C C . GLY A 1 626 ? -37.135 8.755 16.029 1.00 88.31 626 GLY A C 1
ATOM 4614 O O . GLY A 1 626 ? -36.560 7.806 16.553 1.00 88.31 626 GLY A O 1
ATOM 4615 N N . GLU A 1 627 ? -38.113 8.590 15.137 1.00 93.12 627 GLU A N 1
ATOM 4616 C CA . GLU A 1 627 ? -38.611 7.273 14.737 1.00 93.12 627 GLU A CA 1
ATOM 4617 C C . GLU A 1 627 ? -37.582 6.513 13.880 1.00 93.12 627 GLU A C 1
ATOM 4619 O O . GLU A 1 627 ? -37.012 7.118 12.965 1.00 93.12 627 GLU A O 1
ATOM 4624 N N . PRO A 1 628 ? -37.353 5.206 14.130 1.00 95.62 628 PRO A N 1
ATOM 4625 C CA . PRO A 1 628 ? -36.467 4.370 13.321 1.00 95.62 628 PRO A CA 1
ATOM 4626 C C . PRO A 1 628 ? -36.891 4.282 11.853 1.00 95.62 628 PRO A C 1
ATOM 4628 O O . PRO A 1 628 ? -38.077 4.192 11.537 1.00 95.62 628 PRO A O 1
ATOM 4631 N N . VAL A 1 629 ? -35.906 4.242 10.959 1.00 96.31 629 VAL A N 1
ATOM 4632 C CA . VAL A 1 629 ? -36.090 4.115 9.510 1.00 96.31 629 VAL A CA 1
ATOM 4633 C C . VAL A 1 629 ? -35.323 2.900 9.008 1.00 96.31 629 VAL A C 1
ATOM 4635 O O . VAL A 1 629 ? -34.122 2.766 9.245 1.00 96.31 629 VAL A O 1
ATOM 4638 N N . ASP A 1 630 ? -36.006 2.030 8.265 1.00 94.25 630 ASP A N 1
ATOM 4639 C CA . ASP A 1 630 ? -35.357 0.903 7.600 1.00 94.25 630 ASP A CA 1
ATOM 4640 C C . ASP A 1 630 ? -34.451 1.403 6.464 1.00 94.25 630 ASP A C 1
ATOM 4642 O O . ASP A 1 630 ? -34.914 1.971 5.468 1.00 94.25 630 ASP A O 1
ATOM 4646 N N . ARG A 1 631 ? -33.147 1.145 6.598 1.00 92.00 631 ARG A N 1
ATOM 4647 C CA . ARG A 1 631 ? -32.113 1.498 5.616 1.00 92.00 631 ARG A CA 1
ATOM 4648 C C . ARG A 1 631 ? -32.395 0.921 4.227 1.00 92.00 631 ARG A C 1
ATOM 4650 O O . ARG A 1 631 ? -32.053 1.569 3.241 1.00 92.00 631 ARG A O 1
ATOM 4657 N N . GLY A 1 632 ? -33.035 -0.248 4.134 1.00 90.88 632 GLY A N 1
ATOM 4658 C CA . GLY A 1 632 ? -33.373 -0.898 2.861 1.00 90.88 632 GLY A CA 1
ATOM 4659 C C . GLY A 1 632 ? -34.388 -0.125 2.015 1.00 90.88 632 GLY A C 1
ATOM 4660 O O . GLY A 1 632 ? -34.492 -0.353 0.811 1.00 90.88 632 GLY A O 1
ATOM 4661 N N . THR A 1 633 ? -35.105 0.820 2.626 1.00 93.06 633 THR A N 1
ATOM 4662 C CA . THR A 1 633 ? -36.106 1.660 1.952 1.00 93.06 633 THR A CA 1
ATOM 4663 C C . THR A 1 633 ? -35.530 2.972 1.408 1.00 93.06 633 THR A C 1
ATOM 4665 O O . THR A 1 633 ? -36.214 3.700 0.687 1.00 93.06 633 THR A O 1
ATOM 4668 N N . LEU A 1 634 ? -34.274 3.289 1.739 1.00 94.50 634 LEU A N 1
ATOM 4669 C CA . LEU A 1 634 ? -33.624 4.543 1.368 1.00 94.50 634 LEU A CA 1
ATOM 4670 C C . LEU A 1 634 ? -33.017 4.475 -0.038 1.00 94.50 634 LEU A C 1
ATOM 4672 O O . LEU A 1 634 ? -32.522 3.445 -0.490 1.00 94.50 634 LEU A O 1
ATOM 4676 N N . SER A 1 635 ? -32.992 5.617 -0.730 1.00 93.81 635 SER A N 1
ATOM 4677 C CA . SER A 1 635 ? -32.288 5.715 -2.014 1.00 93.81 635 SER A CA 1
ATOM 4678 C C . SER A 1 635 ? -30.776 5.521 -1.842 1.00 93.81 635 SER A C 1
ATOM 4680 O O . SER A 1 635 ? -30.197 5.938 -0.836 1.00 93.81 635 SER A O 1
ATOM 4682 N N . ALA A 1 636 ? -30.109 4.982 -2.868 1.00 88.38 636 ALA A N 1
ATOM 4683 C CA . ALA A 1 636 ? -28.656 4.790 -2.864 1.00 88.38 636 ALA A CA 1
ATOM 4684 C C . ALA A 1 636 ? -27.874 6.095 -2.607 1.00 88.38 636 ALA A C 1
ATOM 4686 O O . ALA A 1 636 ? -26.845 6.082 -1.938 1.00 88.38 636 ALA A O 1
ATOM 4687 N N . THR A 1 637 ? -28.375 7.239 -3.092 1.00 92.56 637 THR A N 1
ATOM 4688 C CA . THR A 1 637 ? -27.750 8.552 -2.864 1.00 92.56 637 THR A CA 1
ATOM 4689 C C . THR A 1 637 ? -27.807 8.971 -1.397 1.00 92.56 637 THR A C 1
ATOM 4691 O O . THR A 1 637 ? -26.811 9.463 -0.872 1.00 92.56 637 THR A O 1
ATOM 4694 N N . VAL A 1 638 ? -28.948 8.770 -0.730 1.00 93.94 638 VAL A N 1
ATOM 4695 C CA . VAL A 1 638 ? -29.094 9.079 0.702 1.00 93.94 638 VAL A CA 1
ATOM 4696 C C . VAL A 1 638 ? -28.219 8.142 1.529 1.00 93.94 638 VAL A C 1
ATOM 4698 O O . VAL A 1 638 ? -27.464 8.615 2.373 1.00 93.94 638 VAL A O 1
ATOM 4701 N N . LEU A 1 639 ? -28.240 6.838 1.236 1.00 91.25 639 LEU A N 1
ATOM 4702 C CA . LEU A 1 639 ? -27.385 5.859 1.914 1.00 91.25 639 LEU A CA 1
ATOM 4703 C C . LEU A 1 639 ? -25.901 6.225 1.809 1.00 91.25 639 LEU A C 1
ATOM 4705 O O . LEU A 1 639 ? -25.214 6.266 2.823 1.00 91.25 639 LEU A O 1
ATOM 4709 N N . ALA A 1 640 ? -25.427 6.596 0.617 1.00 86.94 640 ALA A N 1
ATOM 4710 C CA . ALA A 1 640 ? -24.038 7.004 0.420 1.00 86.94 640 ALA A CA 1
ATOM 4711 C C . ALA A 1 640 ? -23.639 8.232 1.264 1.00 86.94 640 ALA A C 1
ATOM 4713 O O . ALA A 1 640 ? -22.506 8.298 1.746 1.00 86.94 640 ALA A O 1
ATOM 4714 N N . ARG A 1 641 ? -24.556 9.191 1.466 1.00 92.19 641 ARG A N 1
ATOM 4715 C CA . ARG A 1 641 ? -24.333 10.370 2.324 1.00 92.19 641 ARG A CA 1
ATOM 4716 C C . ARG A 1 641 ? -24.328 10.010 3.807 1.00 92.19 641 ARG A C 1
ATOM 4718 O O . ARG A 1 641 ? -23.431 10.443 4.523 1.00 92.19 641 ARG A O 1
ATOM 4725 N N . LEU A 1 642 ? -25.275 9.186 4.257 1.00 93.69 642 LEU A N 1
ATOM 4726 C CA . LEU A 1 642 ? -25.311 8.702 5.642 1.00 93.69 642 LEU A CA 1
ATOM 4727 C C . LEU A 1 642 ? -24.054 7.885 5.971 1.00 93.69 642 LEU A C 1
ATOM 4729 O O . LEU A 1 642 ? -23.449 8.081 7.021 1.00 93.69 642 LEU A O 1
ATOM 4733 N N . ASP A 1 643 ? -23.596 7.037 5.051 1.00 89.62 643 ASP A N 1
ATOM 4734 C CA . ASP A 1 643 ? -22.362 6.265 5.224 1.00 89.62 643 ASP A CA 1
ATOM 4735 C C . ASP A 1 643 ? -21.115 7.158 5.235 1.00 89.62 643 ASP A C 1
ATOM 4737 O O . ASP A 1 643 ? -20.153 6.872 5.949 1.00 89.62 643 ASP A O 1
ATOM 4741 N N . ALA A 1 644 ? -21.117 8.259 4.476 1.00 86.38 644 ALA A N 1
ATOM 4742 C CA . ALA A 1 644 ? -20.064 9.266 4.566 1.00 86.38 644 ALA A CA 1
ATOM 4743 C C . ALA A 1 644 ? -20.060 9.951 5.940 1.00 86.38 644 ALA A C 1
ATOM 4745 O O . ALA A 1 644 ? -18.996 10.056 6.545 1.00 86.38 644 ALA A O 1
ATOM 4746 N N . LEU A 1 645 ? -21.228 10.315 6.479 1.00 90.31 645 LEU A N 1
ATOM 4747 C CA . LEU A 1 645 ? -21.336 10.893 7.822 1.00 90.31 645 LEU A CA 1
ATOM 4748 C C . LEU A 1 645 ? -20.850 9.944 8.916 1.00 90.31 645 LEU A C 1
ATOM 4750 O O . LEU A 1 645 ? -20.125 10.382 9.807 1.00 90.31 645 LEU A O 1
ATOM 4754 N N . VAL A 1 646 ? -21.191 8.654 8.837 1.00 90.31 646 VAL A N 1
ATOM 4755 C CA . VAL A 1 646 ? -20.682 7.635 9.772 1.00 90.31 646 VAL A CA 1
ATOM 4756 C C . VAL A 1 646 ? -19.153 7.580 9.737 1.00 90.31 646 VAL A C 1
ATOM 4758 O O . VAL A 1 646 ? -18.516 7.542 10.788 1.00 90.31 646 VAL A O 1
ATOM 4761 N N . ARG A 1 647 ? -18.546 7.616 8.542 1.00 84.88 647 ARG A N 1
ATOM 4762 C CA . ARG A 1 647 ? -17.080 7.639 8.392 1.00 84.88 647 ARG A CA 1
ATOM 4763 C C . ARG A 1 647 ? -16.435 8.925 8.910 1.00 84.88 647 ARG A C 1
ATOM 4765 O O . ARG A 1 647 ? -15.301 8.869 9.373 1.00 84.88 647 ARG A O 1
ATOM 4772 N N . GLU A 1 648 ? -17.121 10.060 8.816 1.00 85.00 648 GLU A N 1
ATOM 4773 C CA . GLU A 1 648 ? -16.640 11.346 9.339 1.00 85.00 648 GLU A CA 1
ATOM 4774 C C . GLU A 1 648 ? -16.725 11.428 10.871 1.00 85.00 648 GLU A C 1
ATOM 4776 O O . GLU A 1 648 ? -15.887 12.074 11.490 1.00 85.00 648 GLU A O 1
ATOM 4781 N N . HIS A 1 649 ? -17.696 10.744 11.485 1.00 90.06 649 HIS A N 1
ATOM 4782 C CA . HIS A 1 649 ? -17.954 10.766 12.932 1.00 90.06 649 HIS A CA 1
ATOM 4783 C C . HIS A 1 649 ? -17.439 9.506 13.644 1.00 90.06 649 HIS A C 1
ATOM 4785 O O . HIS A 1 649 ? -18.014 9.024 14.624 1.00 90.06 649 HIS A O 1
ATOM 4791 N N . ARG A 1 650 ? -16.323 8.956 13.173 1.00 90.81 650 ARG A N 1
ATOM 4792 C CA . ARG A 1 650 ? -15.548 7.928 13.877 1.00 90.81 650 ARG A CA 1
ATOM 4793 C C . ARG A 1 650 ? -14.081 8.337 13.888 1.00 90.81 650 ARG A C 1
ATOM 4795 O O . ARG A 1 650 ? -13.653 9.132 13.053 1.00 90.81 650 ARG A O 1
ATOM 4802 N N . VAL A 1 651 ? -13.316 7.811 14.837 1.00 91.06 651 VAL A N 1
ATOM 4803 C CA . VAL A 1 651 ? -11.862 7.961 14.788 1.00 91.06 651 VAL A CA 1
ATOM 4804 C C . VAL A 1 651 ? -11.364 7.250 13.543 1.00 91.06 651 VAL A C 1
ATOM 4806 O O . VAL A 1 651 ? -11.854 6.185 13.189 1.00 91.06 651 VAL A O 1
ATOM 4809 N N . GLN A 1 652 ? -10.416 7.851 12.850 1.00 86.75 652 GLN A N 1
ATOM 4810 C CA . GLN A 1 652 ? -9.948 7.314 11.586 1.00 86.75 652 GLN A CA 1
ATOM 4811 C C . GLN A 1 652 ? -8.594 6.657 11.784 1.00 86.75 652 GLN A C 1
ATOM 4813 O O . GLN A 1 652 ? -7.811 7.034 12.663 1.00 86.75 652 GLN A O 1
ATOM 4818 N N . PHE A 1 653 ? -8.309 5.661 10.963 1.00 80.00 653 PHE A N 1
ATOM 4819 C CA . PHE A 1 653 ? -6.996 5.039 10.939 1.00 80.00 653 PHE A CA 1
ATOM 4820 C C . PHE A 1 653 ? -6.159 5.595 9.799 1.00 80.00 653 PHE A C 1
ATOM 4822 O O . PHE A 1 653 ? -6.688 6.077 8.799 1.00 80.00 653 PHE A O 1
ATOM 4829 N N . GLY A 1 654 ? -4.841 5.564 9.991 1.00 69.94 654 GLY A N 1
ATOM 4830 C CA . GLY A 1 654 ? -3.859 6.064 9.045 1.00 69.94 654 GLY A CA 1
ATOM 4831 C C . GLY A 1 654 ? -4.145 5.503 7.665 1.00 69.94 654 GLY A C 1
ATOM 4832 O O . GLY A 1 654 ? -4.121 4.289 7.455 1.00 69.94 654 GLY A O 1
ATOM 4833 N N . GLY A 1 655 ? -4.445 6.422 6.760 1.00 63.38 655 GLY A N 1
ATOM 4834 C CA . GLY A 1 655 ? -4.813 6.112 5.403 1.00 63.38 655 GLY A CA 1
ATOM 4835 C C . GLY A 1 655 ? -6.207 5.524 5.147 1.00 63.38 655 GLY A C 1
ATOM 4836 O O . GLY A 1 655 ? -6.448 4.868 4.141 1.00 63.38 655 GLY A O 1
ATOM 4837 N N . GLU A 1 656 ? -7.166 5.824 6.009 1.00 68.00 656 GLU A N 1
ATOM 4838 C CA . GLU A 1 656 ? -8.560 5.957 5.573 1.00 68.00 656 GLU A CA 1
ATOM 4839 C C . GLU A 1 656 ? -8.837 7.343 4.961 1.00 68.00 656 GLU A C 1
ATOM 4841 O O . GLU A 1 656 ? -9.900 7.575 4.385 1.00 68.00 656 GLU A O 1
ATOM 4846 N N . ASN A 1 657 ? -7.893 8.275 5.119 1.00 68.88 657 ASN A N 1
ATOM 4847 C CA . ASN A 1 657 ? -8.055 9.683 4.798 1.00 68.88 657 ASN A CA 1
ATOM 4848 C C . ASN A 1 657 ? -7.293 10.085 3.554 1.00 68.88 657 ASN A C 1
ATOM 4850 O O . ASN A 1 657 ? -6.219 9.578 3.276 1.00 68.88 657 ASN A O 1
ATOM 4854 N N . THR A 1 658 ? -7.847 11.062 2.849 1.00 65.62 658 THR A N 1
ATOM 4855 C CA . THR A 1 658 ? -7.168 11.770 1.764 1.00 65.62 658 THR A CA 1
ATOM 4856 C C . THR A 1 658 ? -6.956 13.225 2.167 1.00 65.62 658 THR A C 1
ATOM 4858 O O . THR A 1 658 ? -7.687 13.736 3.016 1.00 65.62 658 THR A O 1
ATOM 4861 N N . SER A 1 659 ? -6.028 13.943 1.531 1.00 68.00 659 SER A N 1
ATOM 4862 C CA . SER A 1 659 ? -5.916 15.403 1.695 1.00 68.00 659 SER A CA 1
ATOM 4863 C C . SER A 1 659 ? -7.265 16.121 1.497 1.00 68.00 659 SER A C 1
ATOM 4865 O O . SER A 1 659 ? -7.608 17.024 2.254 1.00 68.00 659 SER A O 1
ATOM 4867 N N . ALA A 1 660 ? -8.090 15.645 0.558 1.00 70.19 660 ALA A N 1
ATOM 4868 C CA . ALA A 1 660 ? -9.439 16.152 0.296 1.00 70.19 660 ALA A CA 1
ATOM 4869 C C . ALA A 1 660 ? -10.484 15.801 1.376 1.00 70.19 660 ALA A C 1
ATOM 4871 O O . ALA A 1 660 ? -11.577 16.366 1.375 1.00 70.19 660 ALA A O 1
ATOM 4872 N N . SER A 1 661 ? -10.184 14.865 2.282 1.00 76.25 661 SER A N 1
ATOM 4873 C CA . SER A 1 661 ? -11.086 14.482 3.379 1.00 76.25 661 SER A CA 1
ATOM 4874 C C . SER A 1 661 ? -11.047 15.447 4.567 1.00 76.25 661 SER A C 1
ATOM 4876 O O . SER A 1 661 ? -11.964 15.433 5.393 1.00 76.25 661 SER A O 1
ATOM 4878 N N . TYR A 1 662 ? -10.010 16.286 4.632 1.00 83.94 662 TYR A N 1
ATOM 4879 C CA . TYR A 1 662 ? -9.798 17.273 5.681 1.00 83.94 662 TYR A CA 1
ATOM 4880 C C . TYR A 1 662 ? -10.459 18.610 5.357 1.00 83.94 662 TYR A C 1
ATOM 4882 O O . TYR A 1 662 ? -10.549 19.027 4.199 1.00 83.94 662 TYR A O 1
ATOM 4890 N N . ARG A 1 663 ? -10.908 19.313 6.398 1.00 86.44 663 ARG A N 1
ATOM 4891 C CA . ARG A 1 663 ? -11.557 20.624 6.288 1.00 86.44 663 ARG A CA 1
ATOM 4892 C C . ARG A 1 663 ? -10.730 21.707 6.995 1.00 86.44 663 ARG A C 1
ATOM 4894 O O . ARG A 1 663 ? -10.085 21.434 8.010 1.00 86.44 663 ARG A O 1
ATOM 4901 N N . PRO A 1 664 ? -10.813 22.976 6.549 1.00 88.06 664 PRO A N 1
ATOM 4902 C CA . PRO A 1 664 ? -10.173 24.107 7.233 1.00 88.06 664 PRO A CA 1
ATOM 4903 C C . PRO A 1 664 ? -10.608 24.321 8.678 1.00 88.06 664 PRO A C 1
ATOM 4905 O O . PRO A 1 664 ? -9.864 24.919 9.456 1.00 88.06 664 PRO A O 1
ATOM 4908 N N . THR A 1 665 ? -11.808 23.855 9.014 1.00 89.00 665 THR A N 1
ATOM 4909 C CA . THR A 1 665 ? -12.406 23.926 10.348 1.00 89.00 665 THR A CA 1
ATOM 4910 C C . THR A 1 665 ? -12.030 22.753 11.243 1.00 89.00 665 THR A C 1
ATOM 4912 O O . THR A 1 665 ? -12.455 22.746 12.392 1.00 89.00 665 THR A O 1
ATOM 4915 N N . ASP A 1 666 ? -11.290 21.762 10.739 1.00 91.25 666 ASP A N 1
ATOM 4916 C CA . ASP A 1 666 ? -10.920 20.618 11.560 1.00 91.25 666 ASP A CA 1
ATOM 4917 C C . ASP A 1 666 ? -9.965 21.061 12.689 1.00 91.25 666 ASP A C 1
ATOM 4919 O O . ASP A 1 666 ? -8.947 21.721 12.476 1.00 91.25 666 ASP A O 1
ATOM 4923 N N . GLU A 1 667 ? -10.305 20.685 13.914 1.00 94.00 667 GLU A N 1
ATOM 4924 C CA . GLU A 1 667 ? -9.388 20.580 15.047 1.00 94.00 667 GLU A CA 1
ATOM 4925 C C . GLU A 1 667 ? -8.907 19.127 15.065 1.00 94.00 667 GLU A C 1
ATOM 4927 O O . GLU A 1 667 ? -9.649 18.232 15.491 1.00 94.00 667 GLU A O 1
ATOM 4932 N N . LEU A 1 668 ? -7.719 18.879 14.507 1.00 94.81 668 LEU A N 1
ATOM 4933 C CA . LEU A 1 668 ? -7.219 17.533 14.231 1.00 94.81 668 LEU A CA 1
ATOM 4934 C C . LEU A 1 668 ? -6.187 17.082 15.267 1.00 94.81 668 LEU A C 1
ATOM 4936 O O . LEU A 1 668 ? -5.207 17.785 15.526 1.00 94.81 668 LEU A O 1
ATOM 4940 N N . LEU A 1 669 ? -6.350 15.856 15.764 1.00 94.56 669 LEU A N 1
ATOM 4941 C CA . LEU A 1 669 ? -5.305 15.109 16.461 1.00 94.56 669 LEU A CA 1
ATOM 4942 C C . LEU A 1 669 ? -4.789 13.957 15.591 1.00 94.56 669 LEU A C 1
ATOM 4944 O O . LEU A 1 669 ? -5.524 13.020 15.293 1.00 94.56 669 LEU A O 1
ATOM 4948 N N . VAL A 1 670 ? -3.502 13.982 15.260 1.00 91.69 670 VAL A N 1
ATOM 4949 C CA . VAL A 1 670 ? -2.773 12.875 14.634 1.00 91.69 670 VAL A CA 1
ATOM 4950 C C . VAL A 1 670 ? -1.980 12.143 15.713 1.00 91.69 670 VAL A C 1
ATOM 4952 O O . VAL A 1 670 ? -1.101 12.733 16.338 1.00 91.69 670 VAL A O 1
ATOM 4955 N N . VAL A 1 671 ? -2.250 10.859 15.938 1.00 88.88 671 VAL A N 1
ATOM 4956 C CA . VAL A 1 671 ? -1.548 10.029 16.926 1.00 88.88 671 VAL A CA 1
ATOM 4957 C C . VAL A 1 671 ? -0.627 9.027 16.233 1.00 88.88 671 VAL A C 1
ATOM 4959 O O . VAL A 1 671 ? -1.063 8.226 15.411 1.00 88.88 671 VAL A O 1
ATOM 4962 N N . GLY A 1 672 ? 0.652 9.041 16.601 1.00 80.62 672 GLY A N 1
ATOM 4963 C CA . GLY A 1 672 ? 1.706 8.158 16.095 1.00 80.62 672 GLY A CA 1
ATOM 4964 C C . GLY A 1 672 ? 2.884 8.960 15.542 1.00 80.62 672 GLY A C 1
ATOM 4965 O O . GLY A 1 672 ? 2.694 9.872 14.749 1.00 80.62 672 GLY A O 1
ATOM 4966 N N . GLY A 1 673 ? 4.107 8.651 15.987 1.00 74.69 673 GLY A N 1
ATOM 4967 C CA . GLY A 1 673 ? 5.341 9.255 15.459 1.00 74.69 673 GLY A CA 1
ATOM 4968 C C . GLY A 1 673 ? 5.861 8.541 14.201 1.00 74.69 673 GLY A C 1
ATOM 4969 O O . GLY A 1 673 ? 5.216 7.627 13.685 1.00 74.69 673 GLY A O 1
ATOM 4970 N N . GLY A 1 674 ? 7.050 8.921 13.726 1.00 75.81 674 GLY A N 1
ATOM 4971 C CA . GLY A 1 674 ? 7.703 8.258 12.592 1.00 75.81 674 GLY A CA 1
ATOM 4972 C C . GLY A 1 674 ? 7.056 8.577 11.237 1.00 75.81 674 GLY A C 1
ATOM 4973 O O . GLY A 1 674 ? 6.344 9.571 11.091 1.00 75.81 674 GLY A O 1
ATOM 4974 N N . ALA A 1 675 ? 7.316 7.739 10.226 1.00 72.38 675 ALA A N 1
ATOM 4975 C CA . ALA A 1 675 ? 6.938 8.027 8.838 1.00 72.38 675 ALA A CA 1
ATOM 4976 C C . ALA A 1 675 ? 5.418 8.132 8.616 1.00 72.38 675 ALA A C 1
ATOM 4978 O O . ALA A 1 675 ? 4.974 8.986 7.854 1.00 72.38 675 ALA A O 1
ATOM 4979 N N . GLY A 1 676 ? 4.623 7.297 9.296 1.00 73.69 676 GLY A N 1
ATOM 4980 C CA . GLY A 1 676 ? 3.160 7.326 9.199 1.00 73.69 676 GLY A CA 1
ATOM 4981 C C . GLY A 1 676 ? 2.540 8.588 9.798 1.00 73.69 676 GLY A C 1
ATOM 4982 O O . GLY A 1 676 ? 1.671 9.193 9.180 1.00 73.69 676 GLY A O 1
ATOM 4983 N N . GLY A 1 677 ? 3.027 9.015 10.967 1.00 80.50 677 GLY A N 1
ATOM 4984 C CA . GLY A 1 677 ? 2.617 10.270 11.598 1.00 80.50 677 GLY A CA 1
ATOM 4985 C C . GLY A 1 677 ? 2.949 11.487 10.747 1.00 80.50 677 GLY A C 1
ATOM 4986 O O . GLY A 1 677 ? 2.091 12.328 10.497 1.00 80.50 677 GLY A O 1
ATOM 4987 N N . ALA A 1 678 ? 4.186 11.534 10.249 1.00 82.06 678 ALA A N 1
ATOM 4988 C CA . ALA A 1 678 ? 4.654 12.596 9.369 1.00 82.06 678 ALA A CA 1
ATOM 4989 C C . ALA A 1 678 ? 3.808 12.680 8.087 1.00 82.06 678 ALA A C 1
ATOM 4991 O O . ALA A 1 678 ? 3.364 13.761 7.715 1.00 82.06 678 ALA A O 1
ATOM 4992 N N . SER A 1 679 ? 3.505 11.532 7.475 1.00 78.31 679 SER A N 1
ATOM 4993 C CA . SER A 1 679 ? 2.648 11.428 6.290 1.00 78.31 679 SER A CA 1
ATOM 4994 C C . SER A 1 679 ? 1.250 12.011 6.498 1.00 78.31 679 SER A C 1
ATOM 4996 O O . SER A 1 679 ? 0.696 12.636 5.599 1.00 78.31 679 SER A O 1
ATOM 4998 N N . GLU A 1 680 ? 0.645 11.778 7.661 1.00 82.06 680 GLU A N 1
ATOM 4999 C CA . GLU A 1 680 ? -0.701 12.273 7.953 1.00 82.06 680 GLU A CA 1
ATOM 5000 C C . GLU A 1 680 ? -0.699 13.772 8.273 1.00 82.06 680 GLU A C 1
ATOM 5002 O O . GLU A 1 680 ? -1.571 14.508 7.816 1.00 82.06 680 GLU A O 1
ATOM 5007 N N . VAL A 1 681 ? 0.311 14.246 9.013 1.00 87.56 681 VAL A N 1
ATOM 5008 C CA . VAL A 1 681 ? 0.487 15.678 9.295 1.00 87.56 681 VAL A CA 1
ATOM 5009 C C . VAL A 1 681 ? 0.708 16.456 8.004 1.00 87.56 681 VAL A C 1
ATOM 5011 O O . VAL A 1 681 ? 0.042 17.465 7.805 1.00 87.56 681 VAL A O 1
ATOM 5014 N N . GLU A 1 682 ? 1.583 15.980 7.117 1.00 82.00 682 GLU A N 1
ATOM 5015 C CA . GLU A 1 682 ? 1.779 16.551 5.777 1.00 82.00 682 GLU A CA 1
ATOM 5016 C C . GLU A 1 682 ? 0.427 16.759 5.077 1.00 82.00 682 GLU A C 1
ATOM 5018 O O . GLU A 1 682 ? 0.068 17.888 4.751 1.00 82.00 682 GLU A O 1
ATOM 5023 N N . GLN A 1 683 ? -0.369 15.695 4.929 1.00 78.69 683 GLN A N 1
ATOM 5024 C CA . GLN A 1 683 ? -1.655 15.756 4.227 1.00 78.69 683 GLN A CA 1
ATOM 5025 C C . GLN A 1 683 ? -2.652 16.714 4.882 1.00 78.69 683 GLN A C 1
ATOM 5027 O O . GLN A 1 683 ? -3.325 17.483 4.191 1.00 78.69 683 GLN A O 1
ATOM 5032 N N . ALA A 1 684 ? -2.750 16.681 6.210 1.00 85.00 684 ALA A N 1
ATOM 5033 C CA . ALA A 1 684 ? -3.710 17.493 6.935 1.00 85.00 684 ALA A CA 1
ATOM 5034 C C . ALA A 1 684 ? -3.363 18.984 6.915 1.00 85.00 684 ALA A C 1
ATOM 5036 O O . ALA A 1 684 ? -4.261 19.819 6.823 1.00 85.00 684 ALA A O 1
ATOM 5037 N N . ARG A 1 685 ? -2.078 19.357 6.990 1.00 84.94 685 ARG A N 1
ATOM 5038 C CA . ARG A 1 685 ? -1.668 20.769 7.130 1.00 84.94 685 ARG A CA 1
ATOM 5039 C C . ARG A 1 685 ? -2.015 21.634 5.924 1.00 84.94 685 ARG A C 1
ATOM 5041 O O . ARG A 1 685 ? -2.186 22.838 6.093 1.00 84.94 685 ARG A O 1
ATOM 5048 N N . TYR A 1 686 ? -2.192 21.045 4.745 1.00 75.69 686 TYR A N 1
ATOM 5049 C CA . TYR A 1 686 ? -2.667 21.780 3.569 1.00 75.69 686 TYR A CA 1
ATOM 5050 C C . TYR A 1 686 ? -4.117 22.222 3.661 1.00 75.69 686 TYR A C 1
ATOM 5052 O O . TYR A 1 686 ? -4.483 23.270 3.129 1.00 75.69 686 TYR A O 1
ATOM 5060 N N . ALA A 1 687 ? -4.947 21.416 4.312 1.00 78.81 687 ALA A N 1
ATOM 5061 C CA . ALA A 1 687 ? -6.374 21.662 4.407 1.00 78.81 687 ALA A CA 1
ATOM 5062 C C . ALA A 1 687 ? -6.749 22.307 5.742 1.00 78.81 687 ALA A C 1
ATOM 5064 O O . ALA A 1 687 ? -7.669 23.117 5.781 1.00 78.81 687 ALA A O 1
ATOM 5065 N N . THR A 1 688 ? -6.033 21.980 6.819 1.00 80.88 688 THR A N 1
ATOM 5066 C CA . THR A 1 688 ? -6.445 22.203 8.205 1.00 80.88 688 THR A CA 1
ATOM 5067 C C . THR A 1 688 ? -5.539 23.188 8.939 1.00 80.88 688 THR A C 1
ATOM 5069 O O . THR A 1 688 ? -4.314 23.055 8.973 1.00 80.88 688 THR A O 1
ATOM 5072 N N . ARG A 1 689 ? -6.151 24.164 9.623 1.00 81.44 689 ARG A N 1
ATOM 5073 C CA . ARG A 1 689 ? -5.417 25.207 10.362 1.00 81.44 689 ARG A CA 1
ATOM 5074 C C . ARG A 1 689 ? -4.826 24.718 11.682 1.00 81.44 689 ARG A C 1
ATOM 5076 O O . ARG A 1 689 ? -3.747 25.172 12.061 1.00 81.44 689 ARG A O 1
ATOM 5083 N N . GLN A 1 690 ? -5.505 23.806 12.376 1.00 90.56 690 GLN A N 1
ATOM 5084 C CA . GLN A 1 690 ? -5.109 23.329 13.701 1.00 90.56 690 GLN A CA 1
ATOM 5085 C C . GLN A 1 690 ? -4.830 21.828 13.681 1.00 90.56 690 GLN A C 1
ATOM 5087 O O . GLN A 1 690 ? -5.745 21.011 13.650 1.00 90.56 690 GLN A O 1
ATOM 5092 N N . VAL A 1 691 ? -3.546 21.474 13.711 1.00 94.69 691 VAL A N 1
ATOM 5093 C CA . VAL A 1 691 ? -3.099 20.080 13.769 1.00 94.69 691 VAL A CA 1
ATOM 5094 C C . VAL A 1 691 ? -2.243 19.895 15.010 1.00 94.69 691 VAL A C 1
ATOM 5096 O O . VAL A 1 691 ? -1.231 20.578 15.193 1.00 94.69 691 VAL A O 1
ATOM 5099 N N . THR A 1 692 ? -2.667 18.957 15.848 1.00 95.31 692 THR A N 1
ATOM 5100 C CA . THR A 1 692 ? -1.899 18.436 16.972 1.00 95.31 692 THR A CA 1
ATOM 5101 C C . THR A 1 692 ? -1.312 17.088 16.579 1.00 95.31 692 THR A C 1
ATOM 5103 O O . THR A 1 692 ? -2.044 16.187 16.184 1.00 95.31 692 THR A O 1
ATOM 5106 N N . TRP A 1 693 ? 0.001 16.932 16.699 1.00 93.25 693 TRP A N 1
ATOM 5107 C CA . TRP A 1 693 ? 0.718 15.690 16.450 1.00 93.25 693 TRP A CA 1
ATOM 5108 C C . TRP A 1 693 ? 1.203 15.091 17.773 1.00 93.25 693 TRP A C 1
ATOM 5110 O O . TRP A 1 693 ? 2.005 15.690 18.494 1.00 93.25 693 TRP A O 1
ATOM 5120 N N . GLY A 1 694 ? 0.694 13.906 18.101 1.00 91.38 694 GLY A N 1
ATOM 5121 C CA . GLY A 1 694 ? 1.042 13.136 19.286 1.00 91.38 694 GLY A CA 1
ATOM 5122 C C . GLY A 1 694 ? 2.008 11.994 18.979 1.00 91.38 694 GLY A C 1
ATOM 5123 O O . GLY A 1 694 ? 1.721 11.155 18.125 1.00 91.38 694 GLY A O 1
ATOM 5124 N N . ALA A 1 695 ? 3.111 11.893 19.722 1.00 88.00 695 ALA A N 1
ATOM 5125 C CA . ALA A 1 695 ? 4.042 10.763 19.642 1.00 88.00 695 ALA A CA 1
ATOM 5126 C C . ALA A 1 695 ? 4.406 10.215 21.027 1.00 88.00 695 ALA A C 1
ATOM 5128 O O . ALA A 1 695 ? 4.317 10.903 22.038 1.00 88.00 695 ALA A O 1
ATOM 5129 N N . ARG A 1 696 ? 4.847 8.954 21.092 1.00 85.44 696 ARG A N 1
ATOM 5130 C CA . ARG A 1 696 ? 5.418 8.412 22.334 1.00 85.44 696 ARG A CA 1
ATOM 5131 C C . ARG A 1 696 ? 6.759 9.079 22.598 1.00 85.44 696 ARG A C 1
ATOM 5133 O O . ARG A 1 696 ? 7.552 9.217 21.672 1.00 85.44 696 ARG A O 1
ATOM 5140 N N . ARG A 1 697 ? 7.033 9.402 23.861 1.00 85.75 697 ARG A N 1
ATOM 5141 C CA . ARG A 1 697 ? 8.322 9.961 24.279 1.00 85.75 697 ARG A CA 1
ATOM 5142 C C . ARG A 1 697 ? 9.487 9.072 23.810 1.00 85.75 697 ARG A C 1
ATOM 5144 O O . ARG A 1 697 ? 9.474 7.858 24.032 1.00 85.75 697 ARG A O 1
ATOM 5151 N N . ALA A 1 698 ? 10.465 9.676 23.135 1.00 76.38 698 ALA A N 1
ATOM 5152 C CA . ALA A 1 698 ? 11.612 8.980 22.561 1.00 76.38 698 ALA A CA 1
ATOM 5153 C C . ALA A 1 698 ? 12.500 8.353 23.642 1.00 76.38 698 ALA A C 1
ATOM 5155 O O . ALA A 1 698 ? 12.704 8.929 24.707 1.00 76.38 698 ALA A O 1
ATOM 5156 N N . LYS A 1 699 ? 13.149 7.231 23.311 1.00 75.06 699 LYS A N 1
ATOM 5157 C CA . LYS A 1 699 ? 14.422 6.875 23.950 1.00 75.06 699 LYS A CA 1
ATOM 5158 C C . LYS A 1 699 ? 15.533 7.560 23.159 1.00 75.06 699 LYS A C 1
ATOM 5160 O O . LYS A 1 699 ? 15.661 7.322 21.962 1.00 75.06 699 LYS A O 1
ATOM 5165 N N . LEU A 1 700 ? 16.310 8.424 23.802 1.00 77.25 700 LEU A N 1
ATOM 5166 C CA . LEU A 1 700 ? 17.342 9.213 23.125 1.00 77.25 700 LEU A CA 1
ATOM 5167 C C . LEU A 1 700 ? 18.497 8.321 22.641 1.00 77.25 700 LEU A C 1
ATOM 5169 O O . LEU A 1 700 ? 19.274 7.824 23.453 1.00 77.25 700 LEU A O 1
ATOM 5173 N N . GLY A 1 701 ? 18.620 8.144 21.322 1.00 72.25 701 GLY A N 1
ATOM 5174 C CA . GLY A 1 701 ? 19.765 7.491 20.673 1.00 72.25 701 GLY A CA 1
ATOM 5175 C C . GLY A 1 701 ? 20.895 8.462 20.307 1.00 72.25 701 GLY A C 1
ATOM 5176 O O . GLY A 1 701 ? 20.829 9.652 20.621 1.00 72.25 701 GLY A O 1
ATOM 5177 N N . THR A 1 702 ? 21.946 7.968 19.649 1.00 67.44 702 THR A N 1
ATOM 5178 C CA . THR A 1 702 ? 23.035 8.784 19.065 1.00 67.44 702 THR A CA 1
ATOM 5179 C C . THR A 1 702 ? 22.947 8.910 17.546 1.00 67.44 702 THR A C 1
ATOM 5181 O O . THR A 1 702 ? 23.533 9.830 16.978 1.00 67.44 702 THR A O 1
ATOM 5184 N N . ASP A 1 703 ? 22.177 8.037 16.901 1.00 70.38 703 ASP A N 1
ATOM 5185 C CA . ASP A 1 703 ? 22.216 7.833 15.454 1.00 70.38 703 ASP A CA 1
ATOM 5186 C C . ASP A 1 703 ? 21.094 8.624 14.777 1.00 70.38 703 ASP A C 1
ATOM 5188 O O . ASP A 1 703 ? 20.135 8.074 14.247 1.00 70.38 703 ASP A O 1
ATOM 5192 N N . TYR A 1 704 ? 21.188 9.953 14.858 1.00 76.94 704 TYR A N 1
ATOM 5193 C CA . TYR A 1 704 ? 20.260 10.855 14.178 1.00 76.94 704 TYR A CA 1
ATOM 5194 C C . TYR A 1 704 ? 20.869 11.395 12.875 1.00 76.94 704 TYR A C 1
ATOM 5196 O O . TYR A 1 704 ? 22.042 11.796 12.871 1.00 76.94 704 TYR A O 1
ATOM 5204 N N . PRO A 1 705 ? 20.095 11.456 11.776 1.00 73.62 705 PRO A N 1
ATOM 5205 C CA . PRO A 1 705 ? 20.538 12.082 10.536 1.00 73.62 705 PRO A CA 1
ATOM 5206 C C . PRO A 1 705 ? 20.645 13.604 10.697 1.00 73.62 705 PRO A C 1
ATOM 5208 O O . PRO A 1 705 ? 19.957 14.215 11.517 1.00 73.62 705 PRO A O 1
ATOM 5211 N N . GLN A 1 706 ? 21.517 14.218 9.897 1.00 79.38 706 GLN A N 1
ATOM 5212 C CA . GLN A 1 706 ? 21.562 15.673 9.762 1.00 79.38 706 GLN A CA 1
ATOM 5213 C C . GLN A 1 706 ? 20.383 16.141 8.900 1.00 79.38 706 GLN A C 1
ATOM 5215 O O . GLN A 1 706 ? 20.111 15.547 7.854 1.00 79.38 706 GLN A O 1
ATOM 5220 N N . GLY A 1 707 ? 19.697 17.198 9.332 1.00 74.75 707 GLY A N 1
ATOM 5221 C CA . GLY A 1 707 ? 18.603 17.790 8.559 1.00 74.75 707 GLY A CA 1
ATOM 5222 C C . GLY A 1 707 ? 19.079 18.585 7.337 1.00 74.75 707 GLY A C 1
ATOM 5223 O O . GLY A 1 707 ? 20.143 19.210 7.401 1.00 74.75 707 GLY A O 1
ATOM 5224 N N . PRO A 1 708 ? 18.324 18.596 6.219 1.00 72.44 708 PRO A N 1
ATOM 5225 C CA . PRO A 1 708 ? 18.606 19.499 5.107 1.00 72.44 708 PRO A CA 1
ATOM 5226 C C . PRO A 1 708 ? 18.328 20.969 5.492 1.00 72.44 708 PRO A C 1
ATOM 5228 O O . PRO A 1 708 ? 17.591 21.233 6.448 1.00 72.44 708 PRO A O 1
ATOM 5231 N N . PRO A 1 709 ? 18.877 21.951 4.749 1.00 77.12 709 PRO A N 1
ATOM 5232 C CA . PRO A 1 709 ? 18.552 23.361 4.955 1.00 77.12 709 PRO A CA 1
ATOM 5233 C C . PRO A 1 709 ? 17.037 23.616 4.897 1.00 77.12 709 PRO A C 1
ATOM 5235 O O . PRO A 1 709 ? 16.364 23.152 3.981 1.00 77.12 709 PRO A O 1
ATOM 5238 N N . GLY A 1 710 ? 16.502 24.368 5.865 1.00 78.94 710 GLY A N 1
ATOM 5239 C CA . GLY A 1 710 ? 15.067 24.688 5.932 1.00 78.94 710 GLY A CA 1
ATOM 5240 C C . GLY A 1 710 ? 14.175 23.602 6.555 1.00 78.94 710 GLY A C 1
ATOM 5241 O O . GLY A 1 710 ? 12.952 23.756 6.564 1.00 78.94 710 GLY A O 1
ATOM 5242 N N . ALA A 1 711 ? 14.762 22.537 7.107 1.00 83.81 711 ALA A N 1
ATOM 5243 C CA . ALA A 1 711 ? 14.069 21.508 7.881 1.00 83.81 711 ALA A CA 1
ATOM 5244 C C . ALA A 1 711 ? 14.618 21.409 9.315 1.00 83.81 711 ALA A C 1
ATOM 5246 O O . ALA A 1 711 ? 15.646 22.001 9.655 1.00 83.81 711 ALA A O 1
ATOM 5247 N N . LEU A 1 712 ? 13.928 20.643 10.160 1.00 87.69 712 LEU A N 1
ATOM 5248 C CA . LEU A 1 712 ? 14.427 20.231 11.472 1.00 87.69 712 LEU A CA 1
ATOM 5249 C C . LEU A 1 712 ? 15.797 19.546 11.325 1.00 87.69 712 LEU A C 1
ATOM 5251 O O . LEU A 1 712 ? 15.960 18.718 10.435 1.00 87.69 712 LEU A O 1
ATOM 5255 N N . ASP A 1 713 ? 16.752 19.831 12.217 1.00 87.31 713 ASP A N 1
ATOM 5256 C CA . ASP A 1 713 ? 18.045 19.131 12.291 1.00 87.31 713 ASP A CA 1
ATOM 5257 C C . ASP A 1 713 ? 18.128 18.255 13.559 1.00 87.31 713 ASP A C 1
ATOM 5259 O O . ASP A 1 713 ? 18.556 18.729 14.620 1.00 87.31 713 ASP A O 1
ATOM 5263 N N . PRO A 1 714 ? 17.718 16.970 13.493 1.00 86.94 714 PRO A N 1
ATOM 5264 C CA . PRO A 1 714 ? 17.681 16.094 14.659 1.00 86.94 714 PRO A CA 1
ATOM 5265 C C . PRO A 1 714 ? 19.065 15.833 15.254 1.00 86.94 714 PRO A C 1
ATOM 5267 O O . PRO A 1 714 ? 19.208 15.766 16.477 1.00 86.94 714 PRO A O 1
ATOM 5270 N N . LYS A 1 715 ? 20.099 15.720 14.411 1.00 86.38 715 LYS A N 1
ATOM 5271 C CA . LYS A 1 715 ? 21.480 15.545 14.872 1.00 86.38 715 LYS A CA 1
ATOM 5272 C C . LYS A 1 715 ? 21.962 16.774 15.636 1.00 86.38 715 LYS A C 1
ATOM 5274 O O . LYS A 1 715 ? 22.514 16.623 16.726 1.00 86.38 715 LYS A O 1
ATOM 5279 N N . GLY A 1 716 ? 21.701 17.973 15.118 1.00 89.56 716 GLY A N 1
ATOM 5280 C CA . GLY A 1 716 ? 21.990 19.229 15.812 1.00 89.56 716 GLY A CA 1
ATOM 5281 C C . GLY A 1 716 ? 21.285 19.325 17.166 1.00 89.56 716 GLY A C 1
ATOM 5282 O O . GLY A 1 716 ? 21.933 19.598 18.179 1.00 89.56 716 GLY A O 1
ATOM 5283 N N . LEU A 1 717 ? 19.985 19.014 17.219 1.00 90.81 717 LEU A N 1
ATOM 5284 C CA . LEU A 1 717 ? 19.223 18.970 18.475 1.00 90.81 717 LEU A CA 1
ATOM 5285 C C . LEU A 1 717 ? 19.798 17.954 19.466 1.00 90.81 717 LEU A C 1
ATOM 5287 O O . LEU A 1 717 ? 19.939 18.246 20.654 1.00 90.81 717 LEU A O 1
ATOM 5291 N N . ARG A 1 718 ? 20.181 16.767 18.987 1.00 90.62 718 ARG A N 1
ATOM 5292 C CA . ARG A 1 718 ? 20.777 15.735 19.835 1.00 90.62 718 ARG A CA 1
ATOM 5293 C C . ARG A 1 718 ? 22.133 16.154 20.402 1.00 90.62 718 ARG A C 1
ATOM 5295 O O . ARG A 1 718 ? 22.416 15.820 21.556 1.00 90.62 718 ARG A O 1
ATOM 5302 N N . LEU A 1 719 ? 22.966 16.847 19.627 1.00 90.56 719 LEU A N 1
ATOM 5303 C CA . LEU A 1 719 ? 24.263 17.355 20.088 1.00 90.56 719 LEU A CA 1
ATOM 5304 C C . LEU A 1 719 ? 24.094 18.417 21.183 1.00 90.56 719 LEU A C 1
ATOM 5306 O O . LEU A 1 719 ? 24.835 18.397 22.161 1.00 90.56 719 LEU A O 1
ATOM 5310 N N . GLN A 1 720 ? 23.066 19.264 21.077 1.00 92.31 720 GLN A N 1
ATOM 5311 C CA . GLN A 1 720 ? 22.736 20.273 22.094 1.00 92.31 720 GLN A CA 1
ATOM 5312 C C . GLN A 1 720 ? 22.307 19.667 23.443 1.00 92.31 720 GLN A C 1
ATOM 5314 O O . GLN A 1 720 ? 22.363 20.348 24.463 1.00 92.31 720 GLN A O 1
ATOM 5319 N N . TRP A 1 721 ? 21.881 18.398 23.478 1.00 91.25 721 TRP A N 1
ATOM 5320 C CA . TRP A 1 721 ? 21.290 17.763 24.663 1.00 91.25 721 TRP A CA 1
ATOM 5321 C C . TRP A 1 721 ? 22.140 17.877 25.936 1.00 91.25 721 TRP A C 1
ATOM 5323 O O . TRP A 1 721 ? 21.618 18.168 27.017 1.00 91.25 721 TRP A O 1
ATOM 5333 N N . ASN A 1 722 ? 23.444 17.609 25.821 1.00 89.12 722 ASN A N 1
ATOM 5334 C CA . ASN A 1 722 ? 24.332 17.515 26.980 1.00 89.12 722 ASN A CA 1
ATOM 5335 C C . ASN A 1 722 ? 24.499 18.874 27.674 1.00 89.12 722 ASN A C 1
ATOM 5337 O O . ASN A 1 722 ? 24.499 18.920 28.904 1.00 89.12 722 ASN A O 1
ATOM 5341 N N . ASP A 1 723 ? 24.521 19.956 26.898 1.00 93.31 723 ASP A N 1
ATOM 5342 C CA . ASP A 1 723 ? 24.771 21.318 27.381 1.00 93.31 723 ASP A CA 1
ATOM 5343 C C . ASP A 1 723 ? 23.477 22.123 27.612 1.00 93.31 723 ASP A C 1
ATOM 5345 O O . ASP A 1 723 ? 23.509 23.228 28.150 1.00 93.31 723 ASP A O 1
ATOM 5349 N N . ALA A 1 724 ? 22.321 21.569 27.231 1.00 94.06 724 ALA A N 1
ATOM 5350 C CA . ALA A 1 724 ? 21.010 22.184 27.412 1.00 94.06 724 ALA A CA 1
ATOM 5351 C C . ALA A 1 724 ? 20.531 22.168 28.878 1.00 94.06 724 ALA A C 1
ATOM 5353 O O . ALA A 1 724 ? 20.758 21.209 29.624 1.00 94.06 724 ALA A O 1
ATOM 5354 N N . ASP A 1 725 ? 19.788 23.209 29.270 1.00 96.56 725 ASP A N 1
ATOM 5355 C CA . ASP A 1 725 ? 19.083 23.263 30.553 1.00 96.56 725 ASP A CA 1
ATOM 5356 C C . ASP A 1 725 ? 17.874 22.300 30.606 1.00 96.56 725 ASP A C 1
ATOM 5358 O O . ASP A 1 725 ? 17.548 21.604 29.642 1.00 96.56 725 ASP A O 1
ATOM 5362 N N . ARG A 1 726 ? 17.181 22.237 31.753 1.00 94.88 726 ARG A N 1
ATOM 5363 C CA . ARG A 1 726 ? 16.043 21.319 31.942 1.00 94.88 726 ARG A CA 1
ATOM 5364 C C . ARG A 1 726 ? 14.884 21.592 30.975 1.00 94.88 726 ARG A C 1
ATOM 5366 O O . ARG A 1 726 ? 14.286 20.632 30.492 1.00 94.88 726 ARG A O 1
ATOM 5373 N N . ALA A 1 727 ? 14.546 22.857 30.727 1.00 94.69 727 ALA A N 1
ATOM 5374 C CA . ALA A 1 727 ? 13.417 23.215 29.872 1.00 94.69 727 ALA A CA 1
ATOM 5375 C C . ALA A 1 727 ? 13.730 22.861 28.414 1.00 94.69 727 ALA A C 1
ATOM 5377 O O . ALA A 1 727 ? 12.948 22.175 27.755 1.00 94.69 727 ALA A O 1
ATOM 5378 N N . ARG A 1 728 ? 14.932 23.214 27.955 1.00 94.06 728 ARG A N 1
ATOM 5379 C CA . ARG A 1 728 ? 15.401 22.905 26.609 1.00 94.06 728 ARG A CA 1
ATOM 5380 C C . ARG A 1 728 ? 15.583 21.405 26.382 1.00 94.06 728 ARG A C 1
ATOM 5382 O O . ARG A 1 728 ? 15.253 20.917 25.306 1.00 94.06 728 ARG A O 1
ATOM 5389 N N . ARG A 1 729 ? 16.038 20.643 27.383 1.00 92.62 729 ARG A N 1
ATOM 5390 C CA . ARG A 1 729 ? 16.064 19.171 27.303 1.00 92.62 729 ARG A CA 1
ATOM 5391 C C . ARG A 1 729 ? 14.666 18.589 27.104 1.00 92.62 729 ARG A C 1
ATOM 5393 O O . ARG A 1 729 ? 14.502 17.725 26.253 1.00 92.62 729 ARG A O 1
ATOM 5400 N N . ALA A 1 730 ? 13.652 19.080 27.816 1.00 89.88 730 ALA A N 1
ATOM 5401 C CA . ALA A 1 730 ? 12.278 18.615 27.614 1.00 89.88 730 ALA A CA 1
ATOM 5402 C C . ALA A 1 730 ? 11.763 18.919 26.191 1.00 89.88 730 ALA A C 1
ATOM 5404 O O . ALA A 1 730 ? 11.099 18.079 25.584 1.00 89.88 730 ALA A O 1
ATOM 5405 N N . GLU A 1 731 ? 12.112 20.081 25.628 1.00 90.56 731 GLU A N 1
ATOM 5406 C CA . GLU A 1 731 ? 11.802 20.415 24.231 1.00 90.56 731 GLU A CA 1
ATOM 5407 C C . GLU A 1 731 ? 12.518 19.502 23.233 1.00 90.56 731 GLU A C 1
ATOM 5409 O O . GLU A 1 731 ? 11.870 18.977 22.331 1.00 90.56 731 GLU A O 1
ATOM 5414 N N . ILE A 1 732 ? 13.828 19.279 23.405 1.00 91.81 732 ILE A N 1
ATOM 5415 C CA . ILE A 1 732 ? 14.612 18.395 22.530 1.00 91.81 732 ILE A CA 1
ATOM 5416 C C . ILE A 1 732 ? 14.057 16.969 22.590 1.00 91.81 732 ILE A C 1
ATOM 5418 O O . ILE A 1 732 ? 13.905 16.327 21.556 1.00 91.81 732 ILE A O 1
ATOM 5422 N N . GLU A 1 733 ? 13.725 16.465 23.780 1.00 90.50 733 GLU A N 1
ATOM 5423 C CA . GLU A 1 733 ? 13.152 15.126 23.945 1.00 90.50 733 GLU A CA 1
ATOM 5424 C C . GLU A 1 733 ? 11.811 15.005 23.218 1.00 90.50 733 GLU A C 1
ATOM 5426 O O . GLU A 1 733 ? 11.584 14.041 22.480 1.00 90.50 733 GLU A O 1
ATOM 5431 N N . ARG A 1 734 ? 10.932 16.002 23.387 1.00 90.50 734 ARG A N 1
ATOM 5432 C CA . ARG A 1 734 ? 9.655 16.074 22.674 1.00 90.50 734 ARG A CA 1
ATOM 5433 C C . ARG A 1 734 ? 9.884 16.076 21.168 1.00 90.50 734 ARG A C 1
ATOM 5435 O O . ARG A 1 734 ? 9.310 15.245 20.482 1.00 90.50 734 ARG A O 1
ATOM 5442 N N . ASP A 1 735 ? 10.726 16.962 20.654 1.00 90.38 735 ASP A N 1
ATOM 5443 C CA . ASP A 1 735 ? 10.938 17.118 19.215 1.00 90.38 735 ASP A CA 1
ATOM 5444 C C . ASP A 1 735 ? 11.571 15.854 18.593 1.00 90.38 735 ASP A C 1
ATOM 5446 O O . ASP A 1 735 ? 11.112 15.375 17.555 1.00 90.38 735 ASP A O 1
ATOM 5450 N N . LEU A 1 736 ? 12.530 15.216 19.274 1.00 88.50 736 LEU A N 1
ATOM 5451 C CA . LEU A 1 736 ? 13.122 13.945 18.833 1.00 88.50 736 LEU A CA 1
ATOM 5452 C C . LEU A 1 736 ? 12.146 12.752 18.903 1.00 88.50 736 LEU A C 1
ATOM 5454 O O . LEU A 1 736 ? 12.362 11.751 18.216 1.00 88.50 736 LEU A O 1
ATOM 5458 N N . SER A 1 737 ? 11.042 12.853 19.653 1.00 86.88 737 SER A N 1
ATOM 5459 C CA . SER A 1 737 ? 9.993 11.814 19.728 1.00 86.88 737 SER A CA 1
ATOM 5460 C C . SER A 1 737 ? 9.264 11.575 18.406 1.00 86.88 737 SER A C 1
ATOM 5462 O O . SER A 1 737 ? 8.675 10.512 18.211 1.00 86.88 737 SER A O 1
A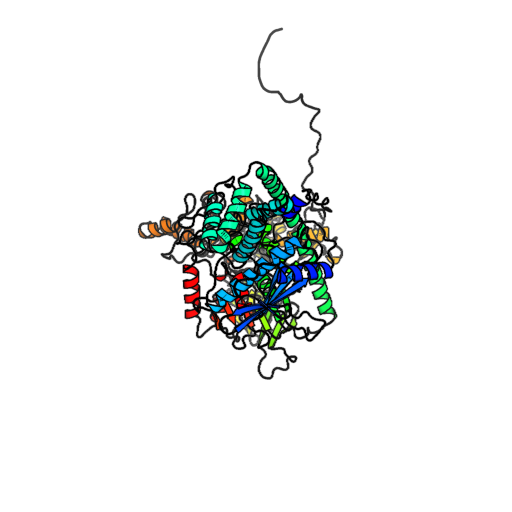TOM 5464 N N . PHE A 1 738 ? 9.345 12.519 17.471 1.00 86.62 738 PHE A N 1
ATOM 5465 C CA . PHE A 1 738 ? 8.684 12.437 16.167 1.00 86.62 738 PHE A CA 1
ATOM 5466 C C . PHE A 1 738 ? 9.582 11.867 15.060 1.00 86.62 738 PHE A C 1
ATOM 5468 O O . PHE A 1 738 ? 9.078 11.397 14.042 1.00 86.62 738 PHE A O 1
ATOM 5475 N N . VAL A 1 739 ? 10.902 11.876 15.265 1.00 79.00 739 VAL A N 1
ATOM 5476 C CA . VAL A 1 739 ? 11.918 11.632 14.225 1.00 79.00 739 VAL A CA 1
ATOM 5477 C C . VAL A 1 739 ? 12.214 10.138 14.024 1.00 79.00 739 VAL A C 1
ATOM 5479 O O . VAL A 1 739 ? 12.581 9.728 12.924 1.00 79.00 739 VAL A O 1
ATOM 5482 N N . ASN A 1 740 ? 12.039 9.310 15.061 1.00 66.62 740 ASN A N 1
ATOM 5483 C CA . ASN A 1 740 ? 12.465 7.905 15.076 1.00 66.62 740 ASN A CA 1
ATOM 5484 C C . ASN A 1 740 ? 11.901 7.093 13.885 1.00 66.62 740 ASN A C 1
ATOM 5486 O O . ASN A 1 740 ? 10.692 6.873 13.804 1.00 66.62 740 ASN A O 1
ATOM 5490 N N . GLY A 1 741 ? 12.774 6.681 12.955 1.00 63.84 741 GLY A N 1
ATOM 5491 C CA . GLY A 1 741 ? 12.426 5.932 11.734 1.00 63.84 741 GLY A CA 1
ATOM 5492 C C . GLY A 1 741 ? 11.565 6.692 10.710 1.00 63.84 741 GLY A C 1
ATOM 5493 O O . GLY A 1 741 ? 11.105 6.100 9.737 1.00 63.84 741 GLY A O 1
ATOM 5494 N N . GLY A 1 742 ? 11.294 7.983 10.933 1.00 67.56 742 GLY A N 1
ATOM 5495 C CA . GLY A 1 742 ? 10.435 8.812 10.080 1.00 67.56 742 GLY A CA 1
ATOM 5496 C C . GLY A 1 742 ? 11.161 9.886 9.282 1.00 67.56 742 GLY A C 1
ATOM 5497 O O . GLY A 1 742 ? 10.589 10.418 8.331 1.00 67.56 742 GLY A O 1
ATOM 5498 N N . PHE A 1 743 ? 12.396 10.212 9.658 1.00 75.56 743 PHE A N 1
ATOM 5499 C CA . PHE A 1 743 ? 13.171 11.291 9.054 1.00 75.56 743 PHE A CA 1
ATOM 5500 C C . PHE A 1 743 ? 13.852 10.828 7.764 1.00 75.56 743 PHE A C 1
ATOM 5502 O O . PHE A 1 743 ? 14.967 10.317 7.778 1.00 75.56 743 PHE A O 1
ATOM 5509 N N . ASN A 1 744 ? 13.142 10.980 6.651 1.00 70.69 744 ASN A N 1
ATOM 5510 C CA . ASN A 1 744 ? 13.573 10.570 5.318 1.00 70.69 744 ASN A CA 1
ATOM 5511 C C . ASN A 1 744 ? 13.276 11.672 4.293 1.00 70.69 744 ASN A C 1
ATOM 5513 O O . ASN A 1 744 ? 12.610 12.662 4.611 1.00 70.69 744 ASN A O 1
ATOM 5517 N N . ARG A 1 745 ? 13.732 11.463 3.050 1.00 68.38 745 ARG A N 1
ATOM 5518 C CA . ARG A 1 745 ? 13.671 12.455 1.967 1.00 68.38 745 ARG A CA 1
ATOM 5519 C C . ARG A 1 745 ? 12.287 13.081 1.777 1.00 68.38 745 ARG A C 1
ATOM 5521 O O . ARG A 1 745 ? 12.221 14.282 1.557 1.00 68.38 745 ARG A O 1
ATOM 5528 N N . ARG A 1 746 ? 11.207 12.301 1.920 1.00 72.88 746 ARG A N 1
ATOM 5529 C CA . ARG A 1 746 ? 9.808 12.758 1.811 1.00 72.88 746 ARG A CA 1
ATOM 5530 C C . ARG A 1 746 ? 9.396 13.701 2.926 1.00 72.88 746 ARG A C 1
ATOM 5532 O O . ARG A 1 746 ? 8.845 14.768 2.689 1.00 72.88 746 ARG A O 1
ATOM 5539 N N . ASN A 1 747 ? 9.633 13.293 4.166 1.00 77.00 747 ASN A N 1
ATOM 5540 C CA . ASN A 1 747 ? 9.100 14.021 5.309 1.00 77.00 747 ASN A CA 1
ATOM 5541 C C . ASN A 1 747 ? 9.925 15.278 5.608 1.00 77.00 747 ASN A C 1
ATOM 5543 O O . ASN A 1 747 ? 9.504 16.108 6.405 1.00 77.00 747 ASN A O 1
ATOM 5547 N N . THR A 1 748 ? 11.083 15.435 4.965 1.00 76.56 748 THR A N 1
ATOM 5548 C CA . THR A 1 748 ? 11.951 16.615 5.059 1.00 76.56 748 THR A CA 1
ATOM 5549 C C . THR A 1 748 ? 11.870 17.526 3.835 1.00 76.56 748 THR A C 1
ATOM 5551 O O . THR A 1 748 ? 12.684 18.442 3.720 1.00 76.56 748 THR A O 1
ATOM 5554 N N . LEU A 1 749 ? 10.953 17.266 2.896 1.00 72.50 749 LEU A N 1
ATOM 5555 C CA . LEU A 1 749 ? 10.811 18.090 1.697 1.00 72.50 749 LEU A CA 1
ATOM 5556 C C . LEU A 1 749 ? 10.468 19.537 2.083 1.00 72.50 749 LEU A C 1
ATOM 5558 O O . LEU A 1 749 ? 9.524 19.726 2.848 1.00 72.50 749 LEU A O 1
ATOM 5562 N N . PRO A 1 750 ? 11.189 20.553 1.576 1.00 73.44 750 PRO A N 1
ATOM 5563 C CA . PRO A 1 750 ? 10.924 21.952 1.899 1.00 73.44 750 PRO A CA 1
ATOM 5564 C C . PRO A 1 750 ? 9.460 22.335 1.681 1.00 73.44 750 PRO A C 1
ATOM 5566 O O . PRO A 1 750 ? 8.856 21.918 0.700 1.00 73.44 750 PRO A O 1
ATOM 5569 N N . GLU A 1 751 ? 8.907 23.130 2.599 1.00 73.25 751 GLU A N 1
ATOM 5570 C CA . GLU A 1 751 ? 7.527 23.655 2.588 1.00 73.25 751 GLU A CA 1
ATOM 5571 C C . GLU A 1 751 ? 6.398 22.623 2.716 1.00 73.25 751 GLU A C 1
ATOM 5573 O O . GLU A 1 751 ? 5.287 22.999 3.086 1.00 73.25 751 GLU A O 1
ATOM 5578 N N . ILE A 1 752 ? 6.673 21.344 2.459 1.00 72.75 752 ILE A N 1
ATOM 5579 C CA . ILE A 1 752 ? 5.643 20.314 2.320 1.00 72.75 752 ILE A CA 1
ATOM 5580 C C . ILE A 1 752 ? 5.785 19.164 3.316 1.00 72.75 752 ILE A C 1
ATOM 5582 O O . ILE A 1 752 ? 4.805 18.718 3.905 1.00 72.75 752 ILE A O 1
ATOM 5586 N N . GLY A 1 753 ? 7.010 18.713 3.569 1.00 80.38 753 GLY A N 1
ATOM 5587 C CA . GLY A 1 753 ? 7.277 17.611 4.479 1.00 80.38 753 GLY A CA 1
ATOM 5588 C C . GLY A 1 753 ? 6.976 17.997 5.925 1.00 80.38 753 GLY A C 1
ATOM 5589 O O . GLY A 1 753 ? 7.205 19.132 6.341 1.00 80.38 753 GLY A O 1
ATOM 5590 N N . ALA A 1 754 ? 6.523 17.036 6.730 1.00 86.81 754 ALA A N 1
ATOM 5591 C CA . ALA A 1 754 ? 6.185 17.275 8.137 1.00 86.81 754 ALA A CA 1
ATOM 5592 C C . ALA A 1 754 ? 7.329 17.872 8.981 1.00 86.81 754 ALA A C 1
ATOM 5594 O O . ALA A 1 754 ? 7.071 18.530 9.987 1.00 86.81 754 ALA A O 1
ATOM 5595 N N . PHE A 1 755 ? 8.585 17.642 8.587 1.00 88.12 755 PHE A N 1
ATOM 5596 C CA . PHE A 1 755 ? 9.782 18.175 9.242 1.00 88.12 755 PHE A CA 1
ATOM 5597 C C . PHE A 1 755 ? 10.334 19.443 8.578 1.00 88.12 755 PHE A C 1
ATOM 5599 O O . PHE A 1 755 ? 11.338 19.978 9.052 1.00 88.12 755 PHE A O 1
ATOM 5606 N N . ALA A 1 756 ? 9.716 19.942 7.506 1.00 86.69 756 ALA A N 1
ATOM 5607 C CA . ALA A 1 756 ? 10.019 21.272 6.992 1.00 86.69 756 ALA A CA 1
ATOM 5608 C C . ALA A 1 756 ? 9.581 22.321 8.011 1.00 86.69 756 ALA A C 1
ATOM 5610 O O . ALA A 1 756 ? 8.490 22.211 8.569 1.00 86.69 756 ALA A O 1
ATOM 5611 N N . LEU A 1 757 ? 10.394 23.356 8.234 1.00 89.56 757 LEU A N 1
ATOM 5612 C CA . LEU A 1 757 ? 10.120 24.355 9.275 1.00 89.56 757 LEU A CA 1
ATOM 5613 C C . LEU A 1 757 ? 8.720 24.998 9.170 1.00 89.56 757 LEU A C 1
ATOM 5615 O O . LEU A 1 757 ? 8.055 25.076 10.200 1.00 89.56 757 LEU A O 1
ATOM 5619 N N . PRO A 1 758 ? 8.187 25.356 7.979 1.00 87.81 758 PRO A N 1
ATOM 5620 C CA . PRO A 1 758 ? 6.838 25.928 7.875 1.00 87.81 758 PRO A CA 1
ATOM 5621 C C . PRO A 1 758 ? 5.719 25.005 8.379 1.00 87.81 758 PRO A C 1
ATOM 5623 O O . PRO A 1 758 ? 4.732 25.469 8.952 1.00 87.81 758 PRO A O 1
ATOM 5626 N N . ILE A 1 759 ? 5.869 23.694 8.178 1.00 89.69 759 ILE A N 1
ATOM 5627 C CA . ILE A 1 759 ? 4.902 22.688 8.623 1.00 89.69 759 ILE A CA 1
ATOM 5628 C C . ILE A 1 759 ? 5.146 22.339 10.089 1.00 89.69 759 ILE A C 1
ATOM 5630 O O . ILE A 1 759 ? 4.212 22.336 10.896 1.00 89.69 759 ILE A O 1
ATOM 5634 N N . TRP A 1 760 ? 6.409 22.096 10.434 1.00 91.38 760 TRP A N 1
ATOM 5635 C CA . TRP A 1 760 ? 6.867 21.752 11.769 1.00 91.38 760 TRP A CA 1
ATOM 5636 C C . TRP A 1 760 ? 6.486 22.836 12.776 1.00 91.38 760 TRP A C 1
ATOM 5638 O O . TRP A 1 760 ? 5.748 22.554 13.715 1.00 91.38 760 TRP A O 1
ATOM 5648 N N . ASP A 1 761 ? 6.908 24.083 12.585 1.00 90.75 761 ASP A N 1
ATOM 5649 C CA . ASP A 1 761 ? 6.715 25.164 13.563 1.00 90.75 761 ASP A CA 1
ATOM 5650 C C . ASP A 1 761 ? 5.242 25.480 13.818 1.00 90.75 761 ASP A C 1
ATOM 5652 O O . ASP A 1 761 ? 4.857 25.861 14.922 1.00 90.75 761 ASP A O 1
ATOM 5656 N N . ALA A 1 762 ? 4.401 25.276 12.808 1.00 90.50 762 ALA A N 1
ATOM 5657 C CA . ALA A 1 762 ? 2.981 25.554 12.894 1.00 90.50 762 ALA A CA 1
ATOM 5658 C C . ALA A 1 762 ? 2.155 24.356 13.425 1.00 90.50 762 ALA A C 1
ATOM 5660 O O . ALA A 1 762 ? 0.956 24.506 13.677 1.00 90.50 762 ALA A O 1
ATOM 5661 N N . THR A 1 763 ? 2.772 23.181 13.600 1.00 93.44 763 THR A N 1
ATOM 5662 C CA . THR A 1 763 ? 2.141 21.972 14.155 1.00 93.44 763 THR A CA 1
ATOM 5663 C C . THR A 1 763 ? 2.342 21.905 15.666 1.00 93.44 763 THR A C 1
ATOM 5665 O O . THR A 1 763 ? 3.470 21.954 16.162 1.00 93.44 763 THR A O 1
ATOM 5668 N N . ILE A 1 764 ? 1.253 21.727 16.418 1.00 94.19 764 ILE A N 1
ATOM 5669 C CA . ILE A 1 764 ? 1.323 21.548 17.872 1.00 94.19 764 ILE A CA 1
ATOM 5670 C C . ILE A 1 764 ? 1.836 20.136 18.149 1.00 94.19 764 ILE A C 1
ATOM 5672 O O . ILE A 1 764 ? 1.222 19.162 17.734 1.00 94.19 764 ILE A O 1
ATOM 5676 N N . ARG A 1 765 ? 2.955 20.001 18.858 1.00 93.06 765 ARG A N 1
ATOM 5677 C CA . ARG A 1 765 ? 3.559 18.701 19.183 1.00 93.06 765 ARG A CA 1
ATOM 5678 C C . ARG A 1 765 ? 3.318 18.336 20.640 1.00 93.06 765 ARG A C 1
ATOM 5680 O O . ARG A 1 765 ? 3.587 19.147 21.525 1.00 93.06 765 ARG A O 1
ATOM 5687 N N . THR A 1 766 ? 2.890 17.103 20.897 1.00 91.69 766 THR A N 1
ATOM 5688 C CA . THR A 1 766 ? 2.682 16.585 22.257 1.00 91.69 766 THR A CA 1
ATOM 5689 C C . THR A 1 766 ? 3.217 15.163 22.435 1.00 91.69 766 THR A C 1
ATOM 5691 O O . THR A 1 766 ? 3.193 14.350 21.511 1.00 91.69 766 THR A O 1
ATOM 5694 N N . THR A 1 767 ? 3.701 14.855 23.641 1.00 90.06 767 THR A N 1
ATOM 5695 C CA . THR A 1 767 ? 3.994 13.477 24.076 1.00 90.06 767 THR A CA 1
ATOM 5696 C C . THR A 1 767 ? 2.917 12.895 24.988 1.00 90.06 767 THR A C 1
ATOM 5698 O O . THR A 1 767 ? 3.010 11.738 25.401 1.00 90.06 767 THR A O 1
ATOM 5701 N N . ASP A 1 768 ? 1.905 13.697 25.304 1.00 88.50 768 ASP A N 1
ATOM 5702 C CA . ASP A 1 768 ? 0.832 13.360 26.228 1.00 88.50 768 ASP A CA 1
ATOM 5703 C C . ASP A 1 768 ? -0.315 12.766 25.407 1.00 88.50 768 ASP A C 1
ATOM 5705 O O . ASP A 1 768 ? -1.194 13.465 24.904 1.00 88.50 768 ASP A O 1
ATOM 5709 N N . LEU A 1 769 ? -0.209 11.461 25.150 1.00 89.12 769 LEU A N 1
ATOM 5710 C CA . LEU A 1 769 ? -1.143 10.737 24.291 1.00 89.12 769 LEU A CA 1
ATOM 5711 C C . LEU A 1 769 ? -2.498 10.517 24.987 1.00 89.12 769 LEU A C 1
ATOM 5713 O O . LEU A 1 769 ? -2.523 10.331 26.207 1.00 89.12 769 LEU A O 1
ATOM 5717 N N . PRO A 1 770 ? -3.607 10.454 24.223 1.00 90.00 770 PRO A N 1
ATOM 5718 C CA . PRO A 1 770 ? -4.915 10.127 24.774 1.00 90.00 770 PRO A CA 1
ATOM 5719 C C . PRO A 1 770 ? -4.918 8.785 25.501 1.00 90.00 770 PRO A C 1
ATOM 5721 O O . PRO A 1 770 ? -4.436 7.778 24.974 1.00 90.00 770 PRO A O 1
ATOM 5724 N N . VAL A 1 771 ? -5.533 8.775 26.679 1.00 88.38 771 VAL A N 1
ATOM 5725 C CA . VAL A 1 771 ? -5.854 7.571 27.459 1.00 88.38 771 VAL A CA 1
ATOM 5726 C C . VAL A 1 771 ? -7.360 7.360 27.619 1.00 88.38 771 VAL A C 1
ATOM 5728 O O . VAL A 1 771 ? -7.801 6.363 28.196 1.00 88.38 771 VAL A O 1
ATOM 5731 N N . THR A 1 772 ? -8.157 8.293 27.097 1.00 88.38 772 THR A N 1
ATOM 5732 C CA . THR A 1 772 ? -9.600 8.167 26.892 1.00 88.38 772 THR A CA 1
ATOM 5733 C C . THR A 1 772 ? -9.973 8.789 25.549 1.00 88.38 772 THR A C 1
ATOM 5735 O O . THR A 1 772 ? -9.334 9.746 25.103 1.00 88.38 772 THR A O 1
ATOM 5738 N N . VAL A 1 773 ? -11.003 8.242 24.905 1.00 92.38 773 VAL A N 1
ATOM 5739 C CA . VAL A 1 773 ? -11.650 8.838 23.733 1.00 92.38 773 VAL A CA 1
ATOM 5740 C C . VAL A 1 773 ? -13.150 8.657 23.910 1.00 92.38 773 VAL A C 1
ATOM 5742 O O . VAL A 1 773 ? -13.614 7.540 24.125 1.00 92.38 773 VAL A O 1
ATOM 5745 N N . ARG A 1 774 ? -13.905 9.752 23.843 1.00 92.31 774 ARG A N 1
ATOM 5746 C CA . ARG A 1 774 ? -15.364 9.772 23.988 1.00 92.31 774 ARG A CA 1
ATOM 5747 C C . ARG A 1 774 ? -15.986 10.620 22.897 1.00 92.31 774 ARG A C 1
ATOM 5749 O O . ARG A 1 774 ? -15.391 11.605 22.468 1.00 92.31 774 ARG A O 1
ATOM 5756 N N . TYR A 1 775 ? -17.207 10.279 22.510 1.00 94.62 775 TYR A N 1
ATOM 5757 C CA . TYR A 1 775 ? -18.033 11.191 21.731 1.00 94.62 775 TYR A CA 1
ATOM 5758 C C . TYR A 1 775 ? -18.430 12.403 22.564 1.00 94.62 775 TYR A C 1
ATOM 5760 O O . TYR A 1 775 ? -18.626 12.300 23.780 1.00 94.62 775 TYR A O 1
ATOM 5768 N N . THR A 1 776 ? -18.601 13.538 21.902 1.00 94.81 776 THR A N 1
ATOM 5769 C CA . THR A 1 776 ? -19.265 14.699 22.483 1.00 94.81 776 THR A CA 1
A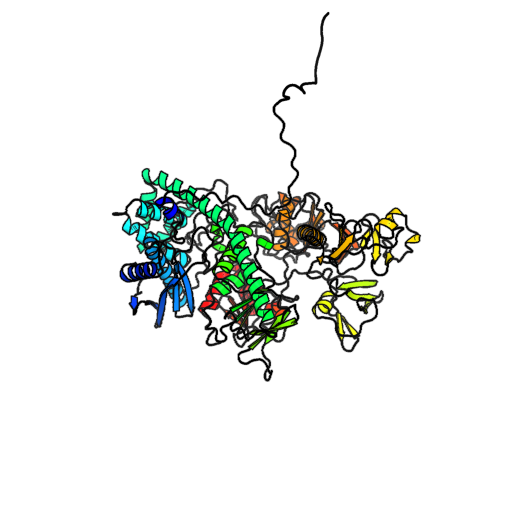TOM 5770 C C . THR A 1 776 ? -20.678 14.864 21.935 1.00 94.81 776 THR A C 1
ATOM 5772 O O . THR A 1 776 ? -21.026 14.328 20.883 1.00 94.81 776 THR A O 1
ATOM 5775 N N . THR A 1 777 ? -21.507 15.620 22.652 1.00 93.69 777 THR A N 1
ATOM 5776 C CA . THR A 1 777 ? -22.901 15.905 22.264 1.00 93.69 777 THR A CA 1
ATOM 5777 C C . THR A 1 777 ? -23.030 16.743 20.986 1.00 93.69 777 THR A C 1
ATOM 5779 O O . THR A 1 777 ? -24.119 16.846 20.436 1.00 93.69 777 THR A O 1
ATOM 5782 N N . ASP A 1 778 ? -21.942 17.359 20.518 1.00 90.38 778 ASP A N 1
ATOM 5783 C CA . ASP A 1 778 ? -21.869 18.139 19.276 1.00 90.38 778 ASP A CA 1
ATOM 5784 C C . ASP A 1 778 ? -21.160 17.391 18.128 1.00 90.38 778 ASP A C 1
ATOM 5786 O O . ASP A 1 778 ? -20.835 17.995 17.108 1.00 90.38 778 ASP A O 1
ATOM 5790 N N . GLY A 1 779 ? -20.915 16.083 18.279 1.00 87.81 779 GLY A N 1
ATOM 5791 C CA . GLY A 1 779 ? -20.349 15.231 17.226 1.00 87.81 779 GLY A CA 1
ATOM 5792 C C . GLY A 1 779 ? -18.818 15.232 17.121 1.00 87.81 779 GLY A C 1
ATOM 5793 O O . GLY A 1 779 ? -18.276 14.603 16.215 1.00 87.81 779 GLY A O 1
ATOM 5794 N N . ARG A 1 780 ? -18.109 15.896 18.040 1.00 93.12 780 ARG A N 1
ATOM 5795 C CA . ARG A 1 780 ? -16.641 15.856 18.165 1.00 93.12 780 ARG A CA 1
ATOM 5796 C C . ARG A 1 780 ? -16.176 14.687 19.053 1.00 93.12 780 ARG A C 1
ATOM 5798 O O . ARG A 1 780 ? -16.960 13.855 19.520 1.00 93.12 780 ARG A O 1
ATOM 5805 N N . PHE A 1 781 ? -14.869 14.632 19.298 1.00 95.00 781 PHE A N 1
ATOM 5806 C CA . PHE A 1 781 ? -14.217 13.701 20.210 1.00 95.00 781 PHE A CA 1
ATOM 5807 C C . PHE A 1 781 ? -13.593 14.442 21.385 1.00 95.00 781 PHE A C 1
ATOM 5809 O O . PHE A 1 781 ? -12.796 15.358 21.193 1.00 95.00 781 PHE A O 1
ATOM 5816 N N . ARG A 1 782 ? -13.887 13.997 22.605 1.00 94.31 782 ARG A N 1
ATOM 5817 C CA . ARG A 1 782 ? -13.182 14.422 23.816 1.00 94.31 782 ARG A CA 1
ATOM 5818 C C . ARG A 1 782 ? -12.141 13.376 24.185 1.00 94.31 782 ARG A C 1
ATOM 5820 O O . ARG A 1 782 ? -12.454 12.189 24.265 1.00 94.31 782 ARG A O 1
ATOM 5827 N N . THR A 1 783 ? -10.925 13.826 24.454 1.00 93.00 783 THR A N 1
ATOM 5828 C CA . THR A 1 783 ? -9.822 12.997 24.947 1.00 93.00 783 THR A CA 1
ATOM 5829 C C . THR A 1 783 ? -9.342 13.504 26.295 1.00 93.00 783 THR A C 1
ATOM 5831 O O . THR A 1 783 ? -9.391 14.708 26.542 1.00 93.00 783 THR A O 1
ATOM 5834 N N . THR A 1 784 ? -8.804 12.624 27.131 1.00 90.31 784 THR A N 1
ATOM 5835 C CA . THR A 1 784 ? -7.959 13.011 28.271 1.00 90.31 784 THR A CA 1
ATOM 5836 C C . THR A 1 784 ? -6.600 12.338 28.159 1.00 90.31 784 THR A C 1
ATOM 5838 O O . THR A 1 784 ? -6.500 11.242 27.602 1.00 90.31 784 THR A O 1
ATOM 5841 N N . ASP A 1 785 ? -5.555 12.994 28.654 1.00 89.12 785 ASP A N 1
ATOM 5842 C CA . ASP A 1 785 ? -4.221 12.404 28.778 1.00 89.12 785 ASP A CA 1
ATOM 5843 C C . ASP A 1 785 ? -4.024 11.706 30.136 1.00 89.12 785 ASP A C 1
ATOM 5845 O O . ASP A 1 785 ? -4.929 11.642 30.968 1.00 89.12 785 ASP A O 1
ATOM 5849 N N . ALA A 1 786 ? -2.825 11.169 30.370 1.00 84.31 786 ALA A N 1
ATOM 5850 C CA . ALA A 1 786 ? -2.473 10.489 31.618 1.00 84.31 786 ALA A CA 1
ATOM 5851 C C . ALA A 1 786 ? -2.406 11.419 32.851 1.00 84.31 786 ALA A C 1
ATOM 5853 O O . ALA A 1 786 ? -2.181 10.937 33.959 1.00 84.31 786 ALA A O 1
ATOM 5854 N N . GLN A 1 787 ? -2.549 12.734 32.666 1.00 85.44 787 GLN A N 1
ATOM 5855 C CA . GLN A 1 787 ? -2.639 13.741 33.725 1.00 85.44 787 GLN A CA 1
ATOM 5856 C C . GLN A 1 787 ? -4.073 14.281 33.871 1.00 85.44 787 GLN A C 1
ATOM 5858 O O . GLN A 1 787 ? -4.266 15.338 34.472 1.00 85.44 787 GLN A O 1
ATOM 5863 N N . ASP A 1 788 ? -5.064 13.584 33.304 1.00 83.75 788 ASP A N 1
ATOM 5864 C CA . ASP A 1 788 ? -6.485 13.946 33.297 1.00 83.75 788 ASP A CA 1
ATOM 5865 C C . ASP A 1 788 ? -6.793 15.305 32.650 1.00 83.75 788 ASP A C 1
ATOM 5867 O O . ASP A 1 788 ? -7.856 15.894 32.873 1.00 83.75 788 ASP A O 1
ATOM 5871 N N . ARG A 1 789 ? -5.898 15.817 31.797 1.00 88.88 789 ARG A N 1
ATOM 5872 C CA . ARG A 1 789 ? -6.136 17.078 31.087 1.00 88.88 789 ARG A CA 1
ATOM 5873 C C . ARG A 1 789 ? -7.020 16.816 29.866 1.00 88.88 789 ARG A C 1
ATOM 5875 O O . ARG A 1 789 ? -6.646 16.004 29.016 1.00 88.88 789 ARG A O 1
ATOM 5882 N N . PRO A 1 790 ? -8.186 17.479 29.749 1.00 90.69 790 PRO A N 1
ATOM 5883 C CA . PRO A 1 790 ? -9.084 17.270 28.625 1.00 90.69 790 PRO A CA 1
ATOM 5884 C C . PRO A 1 790 ? -8.666 18.080 27.392 1.00 90.69 790 PRO A C 1
ATOM 5886 O O . PRO A 1 790 ? -8.213 19.218 27.500 1.00 90.69 790 PRO A O 1
ATOM 5889 N N . ALA A 1 791 ? -8.917 17.516 26.215 1.00 93.38 791 ALA A N 1
ATOM 5890 C CA . ALA A 1 791 ? -8.872 18.196 24.925 1.00 93.38 791 ALA A CA 1
ATOM 5891 C C . ALA A 1 791 ? -10.052 17.734 24.059 1.00 93.38 791 ALA A C 1
ATOM 5893 O O . ALA A 1 791 ? -10.590 16.644 24.268 1.00 93.38 791 ALA A O 1
ATOM 5894 N N . THR A 1 792 ? -10.469 18.568 23.108 1.00 94.50 792 THR A N 1
ATOM 5895 C CA . THR A 1 792 ? -11.537 18.235 22.157 1.00 94.50 792 THR A CA 1
ATOM 5896 C C . THR A 1 792 ? -11.004 18.368 20.742 1.00 94.50 792 THR A C 1
ATOM 5898 O O . THR A 1 792 ? -10.236 19.281 20.458 1.00 94.50 792 THR A O 1
ATOM 5901 N N . PHE A 1 793 ? -11.406 17.445 19.877 1.00 95.00 793 PHE A N 1
ATOM 5902 C CA . PHE A 1 793 ? -11.003 17.395 18.482 1.00 95.00 793 PHE A CA 1
ATOM 5903 C C . PHE A 1 793 ? -12.208 17.056 17.624 1.00 95.00 793 PHE A C 1
ATOM 5905 O O . PHE A 1 793 ? -12.960 16.136 17.931 1.00 95.00 793 PHE A O 1
ATOM 5912 N N . THR A 1 794 ? -12.376 17.750 16.508 1.00 93.19 794 THR A N 1
ATOM 5913 C CA . THR A 1 794 ? -13.358 17.352 15.486 1.00 93.19 794 THR A CA 1
ATOM 5914 C C . THR A 1 794 ? -12.992 16.025 14.827 1.00 93.19 794 THR A C 1
ATOM 5916 O O . THR A 1 794 ? -13.868 15.308 14.356 1.00 93.19 794 THR A O 1
ATOM 5919 N N . ARG A 1 795 ? -11.696 15.689 14.804 1.00 92.75 795 ARG A N 1
ATOM 5920 C CA . ARG A 1 795 ? -11.173 14.509 14.126 1.00 92.75 795 ARG A CA 1
ATOM 5921 C C . ARG A 1 795 ? -9.945 13.980 14.850 1.00 92.75 795 ARG A C 1
ATOM 5923 O O . ARG A 1 795 ? -9.076 14.747 15.265 1.00 92.75 795 ARG A O 1
ATOM 5930 N N . ILE A 1 796 ? -9.865 12.662 14.968 1.00 93.00 796 ILE A N 1
ATOM 5931 C CA . ILE A 1 796 ? -8.695 11.956 15.490 1.00 93.00 796 ILE A CA 1
ATOM 5932 C C . ILE A 1 796 ? -8.259 10.948 14.434 1.00 93.00 796 ILE A C 1
ATOM 5934 O O . ILE A 1 796 ? -9.101 10.258 13.859 1.00 93.00 796 ILE A O 1
ATOM 5938 N N . VAL A 1 797 ? -6.953 10.859 14.195 1.00 89.38 797 VAL A N 1
ATOM 5939 C CA . VAL A 1 797 ? -6.359 9.897 13.268 1.00 89.38 797 VAL A CA 1
ATOM 5940 C C . VAL A 1 797 ? -5.255 9.121 13.969 1.00 89.38 797 VAL A C 1
ATOM 5942 O O . VAL A 1 797 ? -4.268 9.705 14.412 1.00 89.38 797 VAL A O 1
ATOM 5945 N N . TYR A 1 798 ? -5.396 7.801 14.057 1.00 86.44 798 TYR A N 1
ATOM 5946 C CA . TYR A 1 798 ? -4.344 6.910 14.548 1.00 86.44 798 TYR A CA 1
ATOM 5947 C C . TYR A 1 798 ? -3.508 6.390 13.382 1.00 86.44 798 TYR A C 1
ATOM 5949 O O . TYR A 1 798 ? -3.967 5.573 12.589 1.00 86.44 798 TYR A O 1
ATOM 5957 N N . THR A 1 799 ? -2.275 6.875 13.271 1.00 74.88 799 THR A N 1
ATOM 5958 C CA . THR A 1 799 ? -1.381 6.635 12.129 1.00 74.88 799 THR A CA 1
ATOM 5959 C C . THR A 1 799 ? -0.600 5.323 12.230 1.00 74.88 799 THR A C 1
ATOM 5961 O O . THR A 1 799 ? -0.612 4.654 13.259 1.00 74.88 799 THR A O 1
ATOM 5964 N N . ILE A 1 800 ? 0.073 4.987 11.120 1.00 59.09 800 ILE A N 1
ATOM 5965 C CA . ILE A 1 800 ? 0.731 3.738 10.673 1.00 59.09 800 ILE A CA 1
ATOM 5966 C C . ILE A 1 800 ? 1.823 3.170 11.617 1.00 59.09 800 ILE A C 1
ATOM 5968 O O . ILE A 1 800 ? 2.888 2.733 11.187 1.00 59.09 800 ILE A O 1
ATOM 5972 N N . GLY A 1 801 ? 1.581 3.112 12.921 1.00 62.62 801 GLY A N 1
ATOM 5973 C CA . GLY A 1 801 ? 2.014 1.951 13.681 1.00 62.62 801 GLY A CA 1
ATOM 5974 C C . GLY A 1 801 ? 0.996 0.869 13.374 1.00 62.62 801 GLY A C 1
ATOM 5975 O O . GLY A 1 801 ? -0.127 0.976 13.840 1.00 62.62 801 GLY A O 1
ATOM 5976 N N . GLN A 1 802 ? 1.330 -0.103 12.536 1.00 67.75 802 GLN A N 1
ATOM 5977 C CA . GLN A 1 802 ? 0.497 -1.290 12.368 1.00 67.75 802 GLN A CA 1
ATOM 5978 C C . GLN A 1 802 ? 1.039 -2.396 13.272 1.00 67.75 802 GLN A C 1
ATOM 5980 O O . GLN A 1 802 ? 2.238 -2.417 13.565 1.00 67.75 802 GLN A O 1
ATOM 5985 N N . GLU A 1 803 ? 0.163 -3.267 13.755 1.00 76.12 803 GLU A N 1
ATOM 5986 C CA . GLU A 1 803 ? 0.542 -4.308 14.702 1.00 76.12 803 GLU A CA 1
ATOM 5987 C C . GLU A 1 803 ? 0.168 -5.688 14.160 1.00 76.12 803 GLU A C 1
ATOM 5989 O O . GLU A 1 803 ? -1.001 -6.054 14.052 1.00 76.12 803 GLU A O 1
ATOM 5994 N N . ALA A 1 804 ? 1.185 -6.477 13.815 1.00 80.56 804 ALA A N 1
ATOM 5995 C CA . ALA A 1 804 ? 0.976 -7.779 13.196 1.00 80.56 804 ALA A CA 1
ATOM 5996 C C . ALA A 1 804 ? 0.392 -8.829 14.162 1.00 80.56 804 ALA A C 1
ATOM 5998 O O . ALA A 1 804 ? -0.049 -9.876 13.689 1.00 80.56 804 ALA A O 1
ATOM 5999 N N . ASP A 1 805 ? 0.381 -8.574 15.478 1.00 83.06 805 ASP A N 1
ATOM 6000 C CA . ASP A 1 805 ? -0.263 -9.429 16.488 1.00 83.06 805 ASP A CA 1
ATOM 6001 C C . ASP A 1 805 ? -1.731 -9.066 16.787 1.00 83.06 805 ASP A C 1
ATOM 6003 O O . ASP A 1 805 ? -2.398 -9.781 17.539 1.00 83.06 805 ASP A O 1
ATOM 6007 N N . TYR A 1 806 ? -2.269 -8.020 16.156 1.00 80.50 806 TYR A N 1
ATOM 6008 C CA . TYR A 1 806 ? -3.694 -7.686 16.235 1.00 80.50 806 TYR A CA 1
ATOM 6009 C C . TYR A 1 806 ? -4.513 -8.496 15.217 1.00 80.50 806 TYR A C 1
ATOM 6011 O O . TYR A 1 806 ? -3.962 -8.926 14.200 1.00 80.50 806 TYR A O 1
ATOM 6019 N N . PRO A 1 807 ? -5.826 -8.711 15.449 1.00 77.00 807 PRO A N 1
ATOM 6020 C CA . PRO A 1 807 ? -6.690 -9.463 14.538 1.00 77.00 807 PRO A CA 1
ATOM 6021 C C . PRO A 1 807 ? -6.544 -9.021 13.073 1.00 77.00 807 PRO A C 1
ATOM 6023 O O . PRO A 1 807 ? -6.618 -7.835 12.760 1.00 77.00 807 PRO A O 1
ATOM 6026 N N . GLY A 1 808 ? -6.311 -9.980 12.173 1.00 76.38 808 GLY A N 1
ATOM 6027 C CA . GLY A 1 808 ? -6.043 -9.737 10.748 1.00 76.38 808 GLY A CA 1
ATOM 6028 C C . GLY A 1 808 ? -4.569 -9.464 10.396 1.00 76.38 808 GLY A C 1
ATOM 6029 O O . GLY A 1 808 ? -4.212 -9.498 9.220 1.00 76.38 808 GLY A O 1
ATOM 6030 N N . GLY A 1 809 ? -3.695 -9.238 11.383 1.00 83.50 809 GLY A N 1
ATOM 6031 C CA . GLY A 1 809 ? -2.243 -9.165 11.204 1.00 83.50 809 GLY A CA 1
ATOM 6032 C C . GLY A 1 809 ? -1.596 -10.547 11.046 1.00 83.50 809 GLY A C 1
ATOM 6033 O O . GLY A 1 809 ? -2.096 -11.547 11.559 1.00 83.50 809 GLY A O 1
ATOM 6034 N N . ALA A 1 810 ? -0.458 -10.618 10.346 1.00 89.62 810 ALA A N 1
ATOM 6035 C CA . ALA A 1 810 ? 0.185 -11.889 10.000 1.00 89.62 810 ALA A CA 1
ATOM 6036 C C . ALA A 1 810 ? 0.506 -12.786 11.211 1.00 89.62 810 ALA A C 1
ATOM 6038 O O . ALA A 1 810 ? 0.293 -13.993 11.129 1.00 89.62 810 ALA A O 1
ATOM 6039 N N . ALA A 1 811 ? 0.980 -12.224 12.332 1.00 89.56 811 ALA A N 1
ATOM 6040 C CA . ALA A 1 811 ? 1.294 -13.006 13.531 1.00 89.56 811 ALA A CA 1
ATOM 6041 C C . ALA A 1 811 ? 0.024 -13.509 14.235 1.00 89.56 811 ALA A C 1
ATOM 6043 O O . ALA A 1 811 ? -0.001 -14.642 14.716 1.00 89.56 811 ALA A O 1
ATOM 6044 N N . ALA A 1 812 ? -1.039 -12.698 14.259 1.00 87.38 812 ALA A N 1
ATOM 6045 C CA . ALA A 1 812 ? -2.332 -13.101 14.807 1.00 87.38 812 ALA A CA 1
ATOM 6046 C C . ALA A 1 812 ? -2.972 -14.233 13.993 1.00 87.38 812 ALA A C 1
ATOM 6048 O O . ALA A 1 812 ? -3.531 -15.165 14.569 1.00 87.38 812 ALA A O 1
ATOM 6049 N N . LEU A 1 813 ? -2.857 -14.171 12.662 1.00 90.50 813 LEU A N 1
ATOM 6050 C CA . LEU A 1 813 ? -3.431 -15.165 11.759 1.00 90.50 813 LEU A CA 1
ATOM 6051 C C . LEU A 1 813 ? -2.841 -16.562 11.979 1.00 90.50 813 LEU A C 1
ATOM 6053 O O . LEU A 1 813 ? -3.605 -17.512 12.104 1.00 90.50 813 LEU A O 1
ATOM 6057 N N . ILE A 1 814 ? -1.515 -16.699 12.045 1.00 90.00 814 ILE A N 1
ATOM 6058 C CA . ILE A 1 814 ? -0.838 -18.013 12.136 1.00 90.00 814 ILE A CA 1
ATOM 6059 C C . ILE A 1 814 ? -0.705 -18.562 13.555 1.00 90.00 814 ILE A C 1
ATOM 6061 O O . ILE A 1 814 ? -0.408 -19.748 13.731 1.00 90.00 814 ILE A O 1
ATOM 6065 N N . GLY A 1 815 ? -0.899 -17.708 14.562 1.00 81.56 815 GLY A N 1
ATOM 6066 C CA . GLY A 1 815 ? -0.779 -18.068 15.969 1.00 81.56 815 GLY A CA 1
ATOM 6067 C C . GLY A 1 815 ? 0.639 -18.468 16.399 1.00 81.56 815 GLY A C 1
ATOM 6068 O O . GLY A 1 815 ? 1.598 -18.465 15.631 1.00 81.56 815 GLY A O 1
ATOM 6069 N N . THR A 1 816 ? 0.782 -18.821 17.677 1.00 79.56 816 THR A N 1
ATOM 6070 C CA . THR A 1 816 ? 2.080 -19.124 18.309 1.00 79.56 816 THR A CA 1
ATOM 6071 C C . THR A 1 816 ? 2.569 -20.558 18.093 1.00 79.56 816 THR A C 1
ATOM 6073 O O . THR A 1 816 ? 3.711 -20.868 18.439 1.00 79.56 816 THR A O 1
ATOM 6076 N N . GLU A 1 817 ? 1.722 -21.434 17.548 1.00 80.44 817 GLU A N 1
ATOM 6077 C CA . GLU A 1 817 ? 2.050 -22.839 17.279 1.00 80.44 817 GLU A CA 1
ATOM 6078 C C . GLU A 1 817 ? 2.841 -23.013 15.974 1.00 80.44 817 GLU A C 1
ATOM 6080 O O . GLU A 1 817 ? 3.613 -23.964 15.832 1.00 80.44 817 GLU A O 1
ATOM 6085 N N . THR A 1 818 ? 2.706 -22.064 15.044 1.00 85.06 818 THR A N 1
ATOM 6086 C CA . THR A 1 818 ? 3.433 -22.061 13.774 1.00 85.06 818 THR A CA 1
ATOM 6087 C C . THR A 1 818 ? 4.858 -21.558 13.986 1.00 85.06 818 THR A C 1
ATOM 6089 O O . THR A 1 818 ? 5.078 -20.435 14.439 1.00 85.06 818 THR A O 1
ATOM 6092 N N . ARG A 1 819 ? 5.848 -22.386 13.636 1.00 88.12 819 ARG A N 1
ATOM 6093 C CA . ARG A 1 819 ? 7.266 -21.997 13.643 1.00 88.12 819 ARG A CA 1
ATOM 6094 C C . ARG A 1 819 ? 7.680 -21.494 12.271 1.00 88.12 819 ARG A C 1
ATOM 6096 O O . ARG A 1 819 ? 7.397 -22.158 11.275 1.00 88.12 819 ARG A O 1
ATOM 6103 N N . LEU A 1 820 ? 8.380 -20.363 12.246 1.00 91.56 820 LEU A N 1
ATOM 6104 C CA . LEU A 1 820 ? 8.866 -19.736 11.022 1.00 91.56 820 LEU A CA 1
ATOM 6105 C C . LEU A 1 820 ? 10.398 -19.754 10.931 1.00 91.56 820 LEU A C 1
ATOM 6107 O O . LEU A 1 820 ? 11.095 -19.674 11.941 1.00 91.56 820 LEU A O 1
ATOM 6111 N N . TYR A 1 821 ? 10.901 -19.794 9.702 1.00 90.50 821 TYR A N 1
ATOM 6112 C CA . TYR A 1 821 ? 12.315 -19.839 9.341 1.00 90.50 821 TYR A CA 1
ATOM 6113 C C . TYR A 1 821 ? 12.619 -18.798 8.266 1.00 90.50 821 TYR A C 1
ATOM 6115 O O . TYR A 1 821 ? 11.795 -18.546 7.384 1.00 90.50 821 TYR A O 1
ATOM 6123 N N . GLY A 1 822 ? 13.815 -18.212 8.320 1.00 88.38 822 GLY A N 1
ATOM 6124 C CA . GLY A 1 822 ? 14.263 -17.230 7.336 1.00 88.38 822 GLY A CA 1
ATOM 6125 C C . GLY A 1 822 ? 14.425 -17.821 5.938 1.00 88.38 822 GLY A C 1
ATOM 6126 O O . GLY A 1 822 ? 15.133 -18.812 5.757 1.00 88.38 822 GLY A O 1
ATOM 6127 N N . VAL A 1 823 ? 13.816 -17.182 4.939 1.00 85.75 823 VAL A N 1
ATOM 6128 C CA . VAL A 1 823 ? 14.117 -17.421 3.524 1.00 85.75 823 VAL A CA 1
ATOM 6129 C C . VAL A 1 823 ? 15.205 -16.440 3.122 1.00 85.75 823 VAL A C 1
ATOM 6131 O O . VAL A 1 823 ? 14.950 -15.245 2.966 1.00 85.75 823 VAL A O 1
ATOM 6134 N N . LEU A 1 824 ? 16.435 -16.937 3.019 1.00 82.25 824 LEU A N 1
ATOM 6135 C CA . LEU A 1 824 ? 17.588 -16.104 2.707 1.00 82.25 824 LEU A CA 1
ATOM 6136 C C . LEU A 1 824 ? 17.791 -15.963 1.195 1.00 82.25 824 LEU A C 1
ATOM 6138 O O . LEU A 1 824 ? 17.472 -16.878 0.436 1.00 82.25 824 LEU A O 1
ATOM 6142 N N . GLY A 1 825 ? 18.346 -14.825 0.779 1.00 73.69 825 GLY A N 1
ATOM 6143 C CA . GLY A 1 825 ? 18.794 -14.610 -0.595 1.00 73.69 825 GLY A CA 1
ATOM 6144 C C . GLY A 1 825 ? 19.955 -15.536 -1.002 1.00 73.69 825 GLY A C 1
ATOM 6145 O O . GLY A 1 825 ? 20.543 -16.200 -0.141 1.00 73.69 825 GLY A O 1
ATOM 6146 N N . PRO A 1 826 ? 20.315 -15.576 -2.302 1.00 67.50 826 PRO A N 1
ATOM 6147 C CA . PRO A 1 826 ? 21.371 -16.448 -2.835 1.00 67.50 826 PRO A CA 1
ATOM 6148 C C . PRO A 1 826 ? 22.728 -16.314 -2.127 1.00 67.50 826 PRO A C 1
ATOM 6150 O O . PRO A 1 826 ? 23.423 -17.307 -1.931 1.00 67.50 826 PRO A O 1
ATOM 6153 N N . ASP A 1 827 ? 23.076 -15.105 -1.686 1.00 69.44 827 ASP A N 1
ATOM 6154 C CA . ASP A 1 827 ? 24.316 -14.784 -0.968 1.00 69.44 827 ASP A CA 1
ATOM 6155 C C . ASP A 1 827 ? 24.217 -14.982 0.559 1.00 69.44 827 ASP A C 1
ATOM 6157 O O . ASP A 1 827 ? 25.189 -14.815 1.293 1.00 69.44 827 ASP A O 1
ATOM 6161 N N . ARG A 1 828 ? 23.029 -15.352 1.057 1.00 74.88 828 ARG A N 1
ATOM 6162 C CA . ARG A 1 828 ? 22.672 -15.527 2.474 1.00 74.88 828 ARG A CA 1
ATOM 6163 C C . ARG A 1 828 ? 22.848 -14.285 3.354 1.00 74.88 828 ARG A C 1
ATOM 6165 O O . ARG A 1 828 ? 22.668 -14.384 4.577 1.00 74.88 828 ARG A O 1
ATOM 6172 N N . HIS A 1 829 ? 23.169 -13.130 2.781 1.00 72.69 829 HIS A N 1
ATOM 6173 C CA . HIS A 1 829 ? 23.292 -11.870 3.513 1.00 72.69 829 HIS A CA 1
ATOM 6174 C C . HIS A 1 829 ? 21.928 -11.230 3.760 1.00 72.69 829 HIS A C 1
ATOM 6176 O O . HIS A 1 829 ? 21.756 -10.502 4.734 1.00 72.69 829 HIS A O 1
ATOM 6182 N N . GLU A 1 830 ? 20.939 -11.596 2.950 1.00 76.19 830 GLU A N 1
ATOM 6183 C CA . GLU A 1 830 ? 19.631 -10.962 2.934 1.00 76.19 830 GLU A CA 1
ATOM 6184 C C . GLU A 1 830 ? 18.485 -11.867 3.384 1.00 76.19 830 GLU A C 1
ATOM 6186 O O . GLU A 1 830 ? 18.474 -13.059 3.081 1.00 76.19 830 GLU A O 1
ATOM 6191 N N . LEU A 1 831 ? 17.483 -11.285 4.053 1.00 82.50 831 LEU A N 1
ATOM 6192 C CA . LEU A 1 831 ? 16.194 -11.923 4.322 1.00 82.50 831 LEU A CA 1
ATOM 6193 C C . LEU A 1 831 ? 15.155 -11.502 3.266 1.00 82.50 831 LEU A C 1
ATOM 6195 O O . LEU A 1 831 ? 14.803 -10.323 3.172 1.00 82.50 831 LEU A O 1
ATOM 6199 N N . ASN A 1 832 ? 14.639 -12.468 2.502 1.00 81.56 832 ASN A N 1
ATOM 6200 C CA . ASN A 1 832 ? 13.616 -12.250 1.468 1.00 81.56 832 ASN A CA 1
ATOM 6201 C C . ASN A 1 832 ? 12.183 -12.453 1.985 1.00 81.56 832 ASN A C 1
ATOM 6203 O O . ASN A 1 832 ? 11.248 -11.856 1.457 1.00 81.56 832 ASN A O 1
ATOM 6207 N N . GLY A 1 833 ? 12.015 -13.273 3.021 1.00 88.06 833 GLY A N 1
ATOM 6208 C CA . GLY A 1 833 ? 10.728 -13.594 3.630 1.00 88.06 833 GLY A CA 1
ATOM 6209 C C . GLY A 1 833 ? 10.889 -14.617 4.749 1.00 88.06 833 GLY A C 1
ATOM 6210 O O . GLY A 1 833 ? 12.008 -14.986 5.110 1.00 88.06 833 GLY A O 1
ATOM 6211 N N . LEU A 1 834 ? 9.774 -15.097 5.287 1.00 90.62 834 LEU A N 1
ATOM 6212 C CA . LEU A 1 834 ? 9.754 -16.206 6.241 1.00 90.62 834 LEU A CA 1
ATOM 6213 C C . LEU A 1 834 ? 8.920 -17.356 5.688 1.00 90.62 834 LEU A C 1
ATOM 6215 O O . LEU A 1 834 ? 8.019 -17.126 4.887 1.00 90.62 834 LEU A O 1
ATOM 6219 N N . ARG A 1 835 ? 9.187 -18.581 6.139 1.00 91.62 835 ARG A N 1
ATOM 6220 C CA . ARG A 1 835 ? 8.384 -19.763 5.800 1.00 91.62 835 ARG A CA 1
ATOM 6221 C C . ARG A 1 835 ? 8.218 -20.715 6.972 1.00 91.62 835 ARG A C 1
ATOM 6223 O O . ARG A 1 835 ? 9.037 -20.689 7.886 1.00 91.62 835 ARG A O 1
ATOM 6230 N N . ASP A 1 836 ? 7.211 -21.574 6.935 1.00 90.81 836 ASP A N 1
ATOM 6231 C CA . ASP A 1 836 ? 7.087 -22.678 7.888 1.00 90.81 836 ASP A CA 1
ATOM 6232 C C . ASP A 1 836 ? 8.056 -23.840 7.586 1.00 90.81 836 ASP A C 1
ATOM 6234 O O . ASP A 1 836 ? 8.783 -23.840 6.589 1.00 90.81 836 ASP A O 1
ATOM 6238 N N . ALA A 1 837 ? 8.090 -24.842 8.471 1.00 85.25 837 ALA A N 1
ATOM 6239 C CA . ALA A 1 837 ? 8.965 -26.012 8.327 1.00 85.25 837 ALA A CA 1
ATOM 6240 C C . ALA A 1 837 ? 8.663 -26.846 7.068 1.00 85.25 837 ALA A C 1
ATOM 6242 O O . ALA A 1 837 ? 9.560 -27.489 6.526 1.00 85.25 837 ALA A O 1
ATOM 6243 N N . TYR A 1 838 ? 7.406 -26.841 6.618 1.00 81.25 838 TYR A N 1
ATOM 6244 C CA . TYR A 1 838 ? 6.950 -27.586 5.445 1.00 81.25 838 TYR A CA 1
ATOM 6245 C C . TYR A 1 838 ? 7.170 -26.817 4.137 1.00 81.25 838 TYR A C 1
ATOM 6247 O O . TYR A 1 838 ? 7.042 -27.396 3.064 1.00 81.25 838 TYR A O 1
ATOM 6255 N N . GLY A 1 839 ? 7.503 -25.525 4.219 1.00 80.06 839 GLY A N 1
ATOM 6256 C CA . GLY A 1 839 ? 7.702 -24.633 3.082 1.00 80.06 839 GLY A CA 1
ATOM 6257 C C . GLY A 1 839 ? 6.418 -24.209 2.368 1.00 80.06 839 GLY A C 1
ATOM 6258 O O . GLY A 1 839 ? 6.510 -23.467 1.395 1.00 80.06 839 GLY A O 1
ATOM 6259 N N . GLY A 1 840 ? 5.249 -24.658 2.831 1.00 86.69 840 GLY A N 1
ATOM 6260 C CA . GLY A 1 840 ? 3.958 -24.389 2.201 1.00 86.69 840 GLY A CA 1
ATOM 6261 C C . GLY A 1 840 ? 3.283 -23.107 2.692 1.00 86.69 840 GLY A C 1
ATOM 6262 O O . GLY A 1 840 ? 2.383 -22.627 2.011 1.00 86.69 840 GLY A O 1
ATOM 6263 N N . LEU A 1 841 ? 3.708 -22.548 3.832 1.00 93.44 841 LEU A N 1
ATOM 6264 C CA . LEU A 1 841 ? 3.271 -21.242 4.327 1.00 93.44 841 LEU A CA 1
ATOM 6265 C C . LEU A 1 841 ? 4.435 -20.268 4.247 1.00 93.44 841 LEU A C 1
ATOM 6267 O O . LEU A 1 841 ? 5.480 -20.528 4.850 1.00 93.44 841 LEU A O 1
ATOM 6271 N N . ARG A 1 842 ? 4.247 -19.128 3.575 1.00 93.19 842 ARG A N 1
ATOM 6272 C CA . ARG A 1 842 ? 5.234 -18.039 3.539 1.00 93.19 842 ARG A CA 1
ATOM 6273 C C . ARG A 1 842 ? 4.649 -16.750 4.109 1.00 93.19 842 ARG A C 1
ATOM 6275 O O . ARG A 1 842 ? 3.462 -16.472 3.979 1.00 93.19 842 ARG A O 1
ATOM 6282 N N . VAL A 1 843 ? 5.483 -15.943 4.756 1.00 92.62 843 VAL A N 1
ATOM 6283 C CA . VAL A 1 843 ? 5.149 -14.573 5.170 1.00 92.62 843 VAL A CA 1
ATOM 6284 C C . VAL A 1 843 ? 6.022 -13.632 4.371 1.00 92.62 843 VAL A C 1
ATOM 6286 O O . VAL A 1 843 ? 7.251 -13.740 4.421 1.00 92.62 843 VAL A O 1
ATOM 6289 N N . LEU A 1 844 ? 5.384 -12.727 3.633 1.00 89.81 844 LEU A N 1
ATOM 6290 C CA . LEU A 1 844 ? 6.033 -11.920 2.609 1.00 89.81 844 LEU A CA 1
ATOM 6291 C C . LEU A 1 844 ? 6.022 -10.438 2.971 1.00 89.81 844 LEU A C 1
ATOM 6293 O O . LEU A 1 844 ? 5.090 -9.908 3.580 1.00 89.81 844 LEU A O 1
ATOM 6297 N N . GLY A 1 845 ? 7.079 -9.752 2.556 1.00 82.56 845 GLY A N 1
ATOM 6298 C CA . GLY A 1 845 ? 7.165 -8.303 2.629 1.00 82.56 845 GLY A CA 1
ATOM 6299 C C . GLY A 1 845 ? 7.210 -7.704 4.004 1.00 82.56 845 GLY A C 1
ATOM 6300 O O . GLY A 1 845 ? 7.875 -8.213 4.894 1.00 82.56 845 GLY A O 1
ATOM 6301 N N . ALA A 1 846 ? 6.540 -6.568 4.166 1.00 78.69 846 ALA A N 1
ATOM 6302 C CA . ALA A 1 846 ? 6.594 -5.822 5.415 1.00 78.69 846 ALA A CA 1
ATOM 6303 C C . ALA A 1 846 ? 6.131 -6.664 6.619 1.00 78.69 846 ALA A C 1
ATOM 6305 O O . ALA A 1 846 ? 6.668 -6.512 7.712 1.00 78.69 846 ALA A O 1
ATOM 6306 N N . ALA A 1 847 ? 5.219 -7.620 6.409 1.00 83.12 847 ALA A N 1
ATOM 6307 C CA . ALA A 1 847 ? 4.788 -8.564 7.436 1.00 83.12 847 ALA A CA 1
ATOM 6308 C C . ALA A 1 847 ? 5.941 -9.439 7.962 1.00 83.12 847 ALA A C 1
ATOM 6310 O O . ALA A 1 847 ? 6.042 -9.669 9.170 1.00 83.12 847 ALA A O 1
ATOM 6311 N N . SER A 1 848 ? 6.829 -9.896 7.070 1.00 85.94 848 SER A N 1
ATOM 6312 C CA . SER A 1 848 ? 7.850 -10.923 7.343 1.00 85.94 848 SER A CA 1
ATOM 6313 C C . SER A 1 848 ? 8.988 -10.453 8.242 1.00 85.94 848 SER A C 1
ATOM 6315 O O . SER A 1 848 ? 9.895 -11.212 8.568 1.00 85.94 848 SER A O 1
ATOM 6317 N N . VAL A 1 849 ? 8.972 -9.180 8.599 1.00 82.19 849 VAL A N 1
ATOM 6318 C CA . VAL A 1 849 ? 10.046 -8.524 9.329 1.00 82.19 849 VAL A CA 1
ATOM 6319 C C . VAL A 1 849 ? 9.544 -7.729 10.531 1.00 82.19 849 VAL A C 1
ATOM 6321 O O . VAL A 1 849 ? 10.320 -7.112 11.256 1.00 82.19 849 VAL A O 1
ATOM 6324 N N . THR A 1 850 ? 8.235 -7.764 10.783 1.00 80.94 850 THR A N 1
ATOM 6325 C CA . THR A 1 850 ? 7.674 -7.171 11.994 1.00 80.94 850 THR A CA 1
ATOM 6326 C C . THR A 1 850 ? 8.183 -7.912 13.227 1.00 80.94 850 THR A C 1
ATOM 6328 O O . THR A 1 850 ? 8.304 -9.138 13.237 1.00 80.94 850 THR A O 1
ATOM 6331 N N . GLY A 1 851 ? 8.430 -7.178 14.314 1.00 82.25 851 GLY A N 1
ATOM 6332 C CA . GLY A 1 851 ? 8.897 -7.781 15.563 1.00 82.25 851 GLY A CA 1
ATOM 6333 C C . GLY A 1 851 ? 7.956 -8.867 16.101 1.00 82.25 851 GLY A C 1
ATOM 6334 O O . GLY A 1 851 ? 8.428 -9.842 16.677 1.00 82.25 851 GLY A O 1
ATOM 6335 N N . ALA A 1 852 ? 6.641 -8.731 15.900 1.00 84.62 852 ALA A N 1
ATOM 6336 C CA . ALA A 1 852 ? 5.655 -9.737 16.292 1.00 84.62 852 ALA A CA 1
ATOM 6337 C C . ALA A 1 852 ? 5.800 -11.048 15.502 1.00 84.62 852 ALA A C 1
ATOM 6339 O O . ALA A 1 852 ? 5.807 -12.117 16.108 1.00 84.62 852 ALA A O 1
ATOM 6340 N N . VAL A 1 853 ? 5.992 -10.979 14.181 1.00 88.94 853 VAL A N 1
ATOM 6341 C CA . VAL A 1 853 ? 6.214 -12.173 13.352 1.00 88.94 853 VAL A CA 1
ATOM 6342 C C . VAL A 1 853 ? 7.596 -12.781 13.624 1.00 88.94 853 VAL A C 1
ATOM 6344 O O . VAL A 1 853 ? 7.711 -13.998 13.746 1.00 88.94 853 VAL A O 1
ATOM 6347 N N . LEU A 1 854 ? 8.639 -11.965 13.817 1.00 89.06 854 LEU A N 1
ATOM 6348 C CA . LEU A 1 854 ? 9.988 -12.452 14.149 1.00 89.06 854 LEU A CA 1
ATOM 6349 C C . LEU A 1 854 ? 10.042 -13.218 15.484 1.00 89.06 854 LEU A C 1
ATOM 6351 O O . LEU A 1 854 ? 10.859 -14.117 15.646 1.00 89.06 854 LEU A O 1
ATOM 6355 N N . LYS A 1 855 ? 9.149 -12.945 16.445 1.00 88.88 855 LYS A N 1
ATOM 6356 C CA . LYS A 1 855 ? 9.050 -13.750 17.685 1.00 88.88 855 LYS A CA 1
ATOM 6357 C C . LYS A 1 855 ? 8.643 -15.210 17.431 1.00 88.88 855 LYS A C 1
ATOM 6359 O O . LYS A 1 855 ? 8.811 -16.052 18.314 1.00 88.88 855 LYS A O 1
ATOM 6364 N N . LEU A 1 856 ? 8.122 -15.526 16.245 1.00 89.44 856 LEU A N 1
ATOM 6365 C CA . LEU A 1 856 ? 7.747 -16.883 15.841 1.00 89.44 856 LEU A CA 1
ATOM 6366 C C . LEU A 1 856 ? 8.947 -17.699 15.306 1.00 89.44 856 LEU A C 1
ATOM 6368 O O . LEU A 1 856 ? 8.799 -18.893 15.045 1.00 89.44 856 LEU A O 1
ATOM 6372 N N . THR A 1 857 ? 10.149 -17.106 15.202 1.00 87.88 857 THR A N 1
ATOM 6373 C CA . THR A 1 857 ? 11.376 -17.737 14.664 1.00 87.88 857 THR A CA 1
ATOM 6374 C C . THR A 1 857 ? 12.379 -18.180 15.750 1.00 87.88 857 THR A C 1
ATOM 6376 O O . THR A 1 857 ? 13.585 -18.061 15.558 1.00 87.88 857 THR A O 1
ATOM 6379 N N . ARG A 1 858 ? 11.904 -18.633 16.923 1.00 72.38 858 ARG A N 1
ATOM 6380 C CA . ARG A 1 858 ? 12.626 -18.734 18.223 1.00 72.38 858 ARG A CA 1
ATOM 6381 C C . ARG A 1 858 ? 14.139 -19.051 18.229 1.00 72.38 858 ARG A C 1
ATOM 6383 O O . ARG A 1 858 ? 14.830 -18.491 19.070 1.00 72.38 858 ARG A O 1
ATOM 6390 N N . GLU A 1 859 ? 14.653 -19.931 17.371 1.00 70.00 859 GLU A N 1
ATOM 6391 C CA . GLU A 1 859 ? 16.080 -20.317 17.362 1.00 70.00 859 GLU A CA 1
ATOM 6392 C C . GLU A 1 859 ? 16.980 -19.327 16.587 1.00 70.00 859 GLU A C 1
ATOM 6394 O O . GLU A 1 859 ? 18.142 -19.161 16.942 1.00 70.00 859 GLU A O 1
ATOM 6399 N N . ASP A 1 860 ? 16.426 -18.579 15.623 1.00 75.38 860 ASP A N 1
ATOM 6400 C CA . ASP A 1 860 ? 17.170 -17.694 14.705 1.00 75.38 860 ASP A CA 1
ATOM 6401 C C . ASP A 1 860 ? 16.828 -16.198 14.858 1.00 75.38 860 ASP A C 1
ATOM 6403 O O . ASP A 1 860 ? 17.359 -15.352 14.135 1.00 75.38 860 ASP A O 1
ATOM 6407 N N . GLN A 1 861 ? 15.938 -15.831 15.788 1.00 85.88 861 GLN A N 1
ATOM 6408 C CA . GLN A 1 861 ? 15.353 -14.482 15.856 1.00 85.88 861 GLN A CA 1
ATOM 6409 C C . GLN A 1 861 ? 16.398 -13.357 15.908 1.00 85.88 861 GLN A C 1
ATOM 6411 O O . GLN A 1 861 ? 16.270 -12.362 15.190 1.00 85.88 861 GLN A O 1
ATOM 6416 N N . GLN A 1 862 ? 17.420 -13.489 16.758 1.00 86.00 862 GLN A N 1
ATOM 6417 C CA . GLN A 1 862 ? 18.440 -12.450 16.910 1.00 86.00 862 GLN A CA 1
ATOM 6418 C C . GLN A 1 862 ? 19.272 -12.309 15.629 1.00 86.00 862 GLN A C 1
ATOM 6420 O O . GLN A 1 862 ? 19.446 -11.198 15.140 1.00 86.00 862 GLN A O 1
ATOM 6425 N N . ALA A 1 863 ? 19.687 -13.429 15.031 1.00 85.94 863 ALA A N 1
ATOM 6426 C CA . ALA A 1 863 ? 20.445 -13.434 13.783 1.00 85.94 863 ALA A CA 1
ATOM 6427 C C . ALA A 1 863 ? 19.647 -12.827 12.616 1.00 85.94 863 ALA A C 1
ATOM 6429 O O . ALA A 1 863 ? 20.199 -12.075 11.816 1.00 85.94 863 ALA A O 1
ATOM 6430 N N . LEU A 1 864 ? 18.342 -13.107 12.531 1.00 86.56 864 LEU A N 1
ATOM 6431 C CA . LEU A 1 864 ? 17.459 -12.487 11.539 1.00 86.56 864 LEU A CA 1
ATOM 6432 C C . LEU A 1 864 ? 17.280 -10.988 11.792 1.00 86.56 864 LEU A C 1
ATOM 6434 O O . LEU A 1 864 ? 17.317 -10.201 10.852 1.00 86.56 864 LEU A O 1
ATOM 6438 N N . THR A 1 865 ? 17.132 -10.586 13.055 1.00 85.38 865 THR A N 1
ATOM 6439 C CA . THR A 1 865 ? 17.023 -9.171 13.441 1.00 85.38 865 THR A CA 1
ATOM 6440 C C . THR A 1 865 ? 18.289 -8.398 13.080 1.00 85.38 865 THR A C 1
ATOM 6442 O O . THR A 1 865 ? 18.201 -7.279 12.579 1.00 85.38 865 THR A O 1
ATOM 6445 N N . ASP A 1 866 ? 19.462 -8.983 13.310 1.00 84.12 866 ASP A N 1
ATOM 6446 C CA . ASP A 1 866 ? 20.737 -8.347 12.986 1.00 84.12 866 ASP A CA 1
ATOM 6447 C C . ASP A 1 866 ? 20.946 -8.270 11.469 1.00 84.12 866 ASP A C 1
ATOM 6449 O O . ASP A 1 866 ? 21.256 -7.196 10.968 1.00 84.12 866 ASP A O 1
ATOM 6453 N N . LYS A 1 867 ? 20.600 -9.322 10.711 1.00 84.25 867 LYS A N 1
ATOM 6454 C CA . LYS A 1 867 ? 20.567 -9.260 9.236 1.00 84.25 867 LYS A CA 1
ATOM 6455 C C . LYS A 1 867 ? 19.655 -8.153 8.715 1.00 84.25 867 LYS A C 1
ATOM 6457 O O . LYS A 1 867 ? 20.041 -7.416 7.818 1.00 84.25 867 LYS A O 1
ATOM 6462 N N . ILE A 1 868 ? 18.457 -8.015 9.279 1.00 81.50 868 ILE A N 1
ATOM 6463 C CA . ILE A 1 868 ? 17.521 -6.947 8.911 1.00 81.50 868 ILE A CA 1
ATOM 6464 C C . ILE A 1 868 ? 18.142 -5.564 9.157 1.00 81.50 868 ILE A C 1
ATOM 6466 O O . ILE A 1 868 ? 17.995 -4.674 8.321 1.00 81.50 868 ILE A O 1
ATOM 6470 N N . LYS A 1 869 ? 18.835 -5.368 10.285 1.00 78.38 869 LYS A N 1
ATOM 6471 C CA . LYS A 1 869 ? 19.520 -4.102 10.582 1.00 78.38 869 LYS A CA 1
ATOM 6472 C C . LYS A 1 869 ? 20.672 -3.848 9.619 1.00 78.38 869 LYS A C 1
ATOM 6474 O O . LYS A 1 869 ? 20.758 -2.747 9.089 1.00 78.38 869 LYS A O 1
ATOM 6479 N N . ASP A 1 870 ? 21.503 -4.852 9.354 1.00 79.19 870 ASP A N 1
ATOM 6480 C CA . ASP A 1 870 ? 22.620 -4.747 8.411 1.00 79.19 870 ASP A CA 1
ATOM 6481 C C . ASP A 1 870 ? 22.108 -4.379 7.010 1.00 79.19 870 ASP A C 1
ATOM 6483 O O . ASP A 1 870 ? 22.618 -3.455 6.375 1.00 79.19 870 ASP A O 1
ATOM 6487 N N . GLN A 1 871 ? 21.024 -5.027 6.565 1.00 77.06 871 GLN A N 1
ATOM 6488 C CA . GLN A 1 871 ? 20.334 -4.681 5.322 1.00 77.06 871 GLN A CA 1
ATOM 6489 C C . GLN A 1 871 ? 19.818 -3.236 5.331 1.00 77.06 871 GLN A C 1
ATOM 6491 O O . GLN A 1 871 ? 19.938 -2.549 4.322 1.00 77.06 871 GLN A O 1
ATOM 6496 N N . ALA A 1 872 ? 19.256 -2.757 6.446 1.00 71.69 872 ALA A N 1
ATOM 6497 C CA . ALA A 1 872 ? 18.750 -1.386 6.566 1.00 71.69 872 ALA A CA 1
ATOM 6498 C C . ALA A 1 872 ? 19.883 -0.349 6.534 1.00 71.69 872 ALA A C 1
ATOM 6500 O O . ALA A 1 872 ? 19.724 0.737 5.978 1.00 71.69 872 ALA A O 1
ATOM 6501 N N . GLN A 1 873 ? 21.038 -0.687 7.111 1.00 69.88 873 GLN A N 1
ATOM 6502 C CA . GLN A 1 873 ? 22.224 0.169 7.154 1.00 69.88 873 GLN A CA 1
ATOM 6503 C C . GLN A 1 873 ? 22.939 0.265 5.805 1.00 69.88 873 GLN A C 1
ATOM 6505 O O . GLN A 1 873 ? 23.518 1.313 5.495 1.00 69.88 873 GLN A O 1
ATOM 6510 N N . ALA A 1 874 ? 22.881 -0.808 5.012 1.00 70.25 874 ALA A N 1
ATOM 6511 C CA . ALA A 1 874 ? 23.428 -0.873 3.660 1.00 70.25 874 ALA A CA 1
ATOM 6512 C C . ALA A 1 874 ? 22.626 -0.049 2.636 1.00 70.25 874 ALA A C 1
ATOM 6514 O O . ALA A 1 874 ? 23.120 0.204 1.536 1.00 70.25 874 ALA A O 1
ATOM 6515 N N . LEU A 1 875 ? 21.411 0.395 2.982 1.00 66.62 875 LEU A N 1
ATOM 6516 C CA . LEU A 1 875 ? 20.636 1.294 2.132 1.00 66.62 875 LEU A CA 1
ATOM 6517 C C . LEU A 1 875 ? 21.338 2.662 1.987 1.00 66.62 875 LEU A C 1
ATOM 6519 O O . LEU A 1 875 ? 22.051 3.102 2.900 1.00 66.62 875 LEU A O 1
ATOM 6523 N N . PRO A 1 876 ? 21.125 3.366 0.858 1.00 58.22 876 PRO A N 1
ATOM 6524 C CA . PRO A 1 876 ? 21.605 4.733 0.675 1.00 58.22 876 PRO A CA 1
ATOM 6525 C C . PRO A 1 876 ? 21.197 5.666 1.830 1.00 58.22 876 PRO A C 1
ATOM 6527 O O . PRO A 1 876 ? 20.186 5.410 2.488 1.00 58.22 876 PRO A O 1
ATOM 6530 N N . PRO A 1 877 ? 21.952 6.753 2.092 1.00 56.09 877 PRO A N 1
ATOM 6531 C CA . PRO A 1 877 ? 21.760 7.604 3.273 1.00 56.09 877 PRO A CA 1
ATOM 6532 C C . PRO A 1 877 ? 20.332 8.120 3.513 1.00 56.09 877 PRO A C 1
ATOM 6534 O O . PRO A 1 877 ? 19.968 8.371 4.656 1.00 56.09 877 PRO A O 1
ATOM 6537 N N . ASP A 1 878 ? 19.526 8.271 2.463 1.00 53.56 878 ASP A N 1
ATOM 6538 C CA . ASP A 1 878 ? 18.144 8.764 2.507 1.00 53.56 878 ASP A CA 1
ATOM 6539 C C . ASP A 1 878 ? 17.079 7.681 2.752 1.00 53.56 878 ASP A C 1
ATOM 6541 O O . ASP A 1 878 ? 15.921 8.004 3.027 1.00 53.56 878 ASP A O 1
ATOM 6545 N N . ALA A 1 879 ? 17.476 6.412 2.660 1.00 53.78 879 ALA A N 1
ATOM 6546 C CA . ALA A 1 879 ? 16.657 5.237 2.935 1.00 53.78 879 ALA A CA 1
ATOM 6547 C C . ALA A 1 879 ? 17.199 4.401 4.106 1.00 53.78 879 ALA A C 1
ATOM 6549 O O . ALA A 1 879 ? 16.611 3.374 4.448 1.00 53.78 879 ALA A O 1
ATOM 6550 N N . ARG A 1 880 ? 18.308 4.828 4.722 1.00 60.03 880 ARG A N 1
ATOM 6551 C CA . ARG A 1 880 ? 18.884 4.173 5.896 1.00 60.03 880 ARG A CA 1
ATOM 6552 C C . ARG A 1 880 ? 17.852 4.109 7.022 1.00 60.03 880 ARG A C 1
ATOM 6554 O O . ARG A 1 880 ? 17.065 5.033 7.208 1.00 60.03 880 ARG A O 1
ATOM 6561 N N . ASP A 1 881 ? 17.838 2.988 7.734 1.00 52.81 881 ASP A N 1
ATOM 6562 C CA . ASP A 1 881 ? 16.923 2.709 8.851 1.00 52.81 881 ASP A CA 1
ATOM 6563 C C . ASP A 1 881 ? 15.427 2.645 8.477 1.00 52.81 881 ASP A C 1
ATOM 6565 O O . ASP A 1 881 ? 14.588 2.350 9.334 1.00 52.81 881 ASP A O 1
ATOM 6569 N N . ILE A 1 882 ? 15.073 2.821 7.194 1.00 57.19 882 ILE A N 1
ATOM 6570 C CA . ILE A 1 882 ? 13.801 2.327 6.673 1.00 57.19 882 ILE A CA 1
ATOM 6571 C C . ILE A 1 882 ? 13.889 0.807 6.682 1.00 57.19 882 ILE A C 1
ATOM 6573 O O . ILE A 1 882 ? 14.869 0.217 6.225 1.00 57.19 882 ILE A O 1
ATOM 6577 N N . HIS A 1 883 ? 12.848 0.161 7.202 1.00 55.88 883 HIS A N 1
ATOM 6578 C CA . HIS A 1 883 ? 12.795 -1.288 7.207 1.00 55.88 883 HIS A CA 1
ATOM 6579 C C . HIS A 1 883 ? 13.035 -1.826 5.771 1.00 55.88 883 HIS A C 1
ATOM 6581 O O . HIS A 1 883 ? 12.300 -1.432 4.860 1.00 55.88 883 HIS A O 1
ATOM 6587 N N . PRO A 1 884 ? 14.009 -2.736 5.537 1.00 48.72 884 PRO A N 1
ATOM 6588 C CA . PRO A 1 884 ? 14.396 -3.223 4.203 1.00 48.72 884 PRO A CA 1
ATOM 6589 C C . PRO A 1 884 ? 13.260 -3.808 3.364 1.00 48.72 884 PRO A C 1
ATOM 6591 O O . PRO A 1 884 ? 13.407 -4.020 2.170 1.00 48.72 884 PRO A O 1
ATOM 6594 N N . SER A 1 885 ? 12.110 -4.075 3.978 1.00 50.09 885 SER A N 1
ATOM 6595 C CA . SER A 1 885 ? 10.885 -4.531 3.330 1.00 50.09 885 SER A CA 1
ATOM 6596 C C . SER A 1 885 ? 10.183 -3.461 2.490 1.00 50.09 885 SER A C 1
ATOM 6598 O O . SER A 1 885 ? 9.093 -3.726 1.993 1.00 50.09 885 SER A O 1
ATOM 6600 N N . ILE A 1 886 ? 10.743 -2.252 2.375 1.00 57.00 886 ILE A N 1
ATOM 6601 C CA . ILE A 1 886 ? 10.138 -1.130 1.641 1.00 57.00 886 ILE A CA 1
ATOM 6602 C C . ILE A 1 886 ? 10.909 -0.815 0.346 1.00 57.00 886 ILE A C 1
ATOM 6604 O O . ILE A 1 886 ? 10.285 -0.479 -0.656 1.00 57.00 886 ILE A O 1
ATOM 6608 N N . ARG A 1 887 ? 12.238 -0.998 0.296 1.00 60.22 887 ARG A N 1
ATOM 6609 C CA . ARG A 1 887 ? 13.045 -0.845 -0.934 1.00 60.22 887 ARG A CA 1
ATOM 6610 C C . ARG A 1 887 ? 13.416 -2.220 -1.503 1.00 60.22 887 ARG A C 1
ATOM 6612 O O . ARG A 1 887 ? 13.794 -3.110 -0.753 1.00 60.22 887 ARG A O 1
ATOM 6619 N N . TYR A 1 888 ? 13.263 -2.416 -2.816 1.00 68.81 888 TYR A N 1
ATOM 6620 C CA . TYR A 1 888 ? 13.471 -3.702 -3.521 1.00 68.81 888 TYR A CA 1
ATOM 6621 C C . TYR A 1 888 ? 12.545 -4.852 -3.096 1.00 68.81 888 TYR A C 1
ATOM 6623 O O . TYR A 1 888 ? 12.772 -6.009 -3.452 1.00 68.81 888 TYR A O 1
ATOM 6631 N N . HIS A 1 889 ? 11.478 -4.550 -2.358 1.00 75.94 889 HIS A N 1
ATOM 6632 C CA . HIS A 1 889 ? 10.552 -5.548 -1.839 1.00 75.94 889 HIS A CA 1
ATOM 6633 C C . HIS A 1 889 ? 9.920 -6.404 -2.944 1.00 75.94 889 HIS A C 1
ATOM 6635 O O . HIS A 1 889 ? 9.884 -7.631 -2.834 1.00 75.94 889 HIS A O 1
ATOM 6641 N N . ALA A 1 890 ? 9.482 -5.766 -4.025 1.00 78.75 890 ALA A N 1
ATOM 6642 C CA . ALA A 1 890 ? 8.865 -6.461 -5.139 1.00 78.75 890 ALA A CA 1
ATOM 6643 C C . ALA A 1 890 ? 9.832 -7.465 -5.798 1.00 78.75 890 ALA A C 1
ATOM 6645 O O . ALA A 1 890 ? 9.460 -8.601 -6.089 1.00 78.75 890 ALA A O 1
ATOM 6646 N N . GLN A 1 891 ? 11.107 -7.090 -5.935 1.00 77.50 891 GLN A N 1
ATOM 6647 C CA . GLN A 1 891 ? 12.140 -7.976 -6.470 1.00 77.50 891 GLN A CA 1
ATOM 6648 C C . GLN A 1 891 ? 12.442 -9.154 -5.528 1.00 77.50 891 GLN A C 1
ATOM 6650 O O . GLN A 1 891 ? 12.716 -10.249 -6.011 1.00 77.50 891 GLN A O 1
ATOM 6655 N N . ARG A 1 892 ? 12.344 -8.969 -4.201 1.00 81.56 892 ARG A N 1
ATOM 6656 C CA . ARG A 1 892 ? 12.514 -10.051 -3.204 1.00 81.56 892 ARG A CA 1
ATOM 6657 C C . ARG A 1 892 ? 11.440 -11.119 -3.347 1.00 81.56 892 ARG A C 1
ATOM 6659 O O . ARG A 1 892 ? 11.763 -12.304 -3.368 1.00 81.56 892 ARG A O 1
ATOM 6666 N N . ILE A 1 893 ? 10.182 -10.691 -3.467 1.00 85.88 893 ILE A N 1
ATOM 6667 C CA . ILE A 1 893 ? 9.056 -11.603 -3.704 1.00 85.88 893 ILE A CA 1
ATOM 6668 C C . ILE A 1 893 ? 9.267 -12.345 -5.023 1.00 85.88 893 ILE A C 1
ATOM 6670 O O . ILE A 1 893 ? 9.225 -13.574 -5.051 1.00 85.88 893 ILE A O 1
ATOM 6674 N N . ALA A 1 894 ? 9.569 -11.603 -6.092 1.00 82.44 894 ALA A N 1
ATOM 6675 C CA . ALA A 1 894 ? 9.803 -12.180 -7.408 1.00 82.44 894 ALA A CA 1
ATOM 6676 C C . ALA A 1 894 ? 10.912 -13.241 -7.381 1.00 82.44 894 ALA A C 1
ATOM 6678 O O . ALA A 1 894 ? 10.749 -14.320 -7.940 1.00 82.44 894 ALA A O 1
ATOM 6679 N N . GLU A 1 895 ? 12.028 -12.960 -6.709 1.00 78.25 895 GLU A N 1
ATOM 6680 C CA . GLU A 1 895 ? 13.153 -13.891 -6.618 1.00 78.25 895 GLU A CA 1
ATOM 6681 C C . GLU A 1 895 ? 12.828 -15.136 -5.793 1.00 78.25 895 GLU A C 1
ATOM 6683 O O . GLU A 1 895 ? 13.187 -16.256 -6.161 1.00 78.25 895 GLU A O 1
ATOM 6688 N N . MET A 1 896 ? 12.086 -14.969 -4.702 1.00 82.00 896 MET A N 1
ATOM 6689 C CA . MET A 1 896 ? 11.593 -16.098 -3.926 1.00 82.00 896 MET A CA 1
ATOM 6690 C C . MET A 1 896 ? 10.664 -16.990 -4.771 1.00 82.00 896 MET A C 1
ATOM 6692 O O . MET A 1 896 ? 10.775 -18.211 -4.709 1.00 82.00 896 MET A O 1
ATOM 6696 N N . ASN A 1 897 ? 9.811 -16.412 -5.618 1.00 83.00 897 ASN A N 1
ATOM 6697 C CA . ASN A 1 897 ? 8.946 -17.176 -6.525 1.00 83.00 897 ASN A CA 1
ATOM 6698 C C . ASN A 1 897 ? 9.708 -17.869 -7.666 1.00 83.00 897 ASN A C 1
ATOM 6700 O O . ASN A 1 897 ? 9.302 -18.939 -8.108 1.00 83.00 897 ASN A O 1
ATOM 6704 N N . ARG A 1 898 ? 10.845 -17.317 -8.107 1.00 75.75 898 ARG A N 1
ATOM 6705 C CA . ARG A 1 898 ? 11.716 -17.938 -9.128 1.00 75.75 898 ARG A CA 1
ATOM 6706 C C . ARG A 1 898 ? 12.527 -19.125 -8.608 1.00 75.75 898 ARG A C 1
ATOM 6708 O O . ARG A 1 898 ? 12.954 -19.965 -9.397 1.00 75.75 898 ARG A O 1
ATOM 6715 N N . THR A 1 899 ? 12.809 -19.153 -7.308 1.00 66.88 899 THR A N 1
ATOM 6716 C CA . THR A 1 899 ? 13.727 -20.123 -6.685 1.00 66.88 899 THR A CA 1
ATOM 6717 C C . THR A 1 899 ? 13.010 -21.262 -5.968 1.00 66.88 899 THR A C 1
ATOM 6719 O O . THR A 1 899 ? 13.609 -22.312 -5.733 1.00 66.88 899 THR A O 1
ATOM 6722 N N . VAL A 1 900 ? 11.730 -21.088 -5.639 1.00 64.00 900 VAL A N 1
ATOM 6723 C CA . VAL A 1 900 ? 10.915 -22.099 -4.963 1.00 64.00 900 VAL A CA 1
ATOM 6724 C C . VAL A 1 900 ? 10.132 -22.903 -5.999 1.00 64.00 900 VAL A C 1
ATOM 6726 O O . VAL A 1 900 ? 9.338 -22.350 -6.753 1.00 64.00 900 VAL A O 1
ATOM 6729 N N . ASN A 1 901 ? 10.330 -24.222 -6.022 1.00 56.88 901 ASN A N 1
ATOM 6730 C CA . ASN A 1 901 ? 9.500 -25.116 -6.821 1.00 56.88 901 ASN A CA 1
ATOM 6731 C C . ASN A 1 901 ? 8.237 -25.478 -6.024 1.00 56.88 901 ASN A C 1
ATOM 6733 O O . ASN A 1 901 ? 8.312 -26.254 -5.072 1.00 56.88 901 ASN A O 1
ATOM 6737 N N . LEU A 1 902 ? 7.103 -24.880 -6.393 1.00 54.62 902 LEU A N 1
ATOM 6738 C CA . LEU A 1 902 ? 5.818 -25.080 -5.717 1.00 54.62 902 LEU A CA 1
ATOM 6739 C C . LEU A 1 902 ? 5.189 -26.456 -6.007 1.00 54.62 902 LEU A C 1
ATOM 6741 O O . LEU A 1 902 ? 4.359 -26.880 -5.218 1.00 54.62 902 LEU A O 1
ATOM 6745 N N . ASP A 1 903 ? 5.612 -27.164 -7.064 1.00 43.91 903 ASP A N 1
ATOM 6746 C CA . ASP A 1 903 ? 5.135 -28.523 -7.394 1.00 43.91 903 ASP A CA 1
ATOM 6747 C C . ASP A 1 903 ? 5.855 -29.629 -6.594 1.00 43.91 903 ASP A C 1
ATOM 6749 O O . ASP A 1 903 ? 5.409 -30.776 -6.546 1.00 43.91 903 ASP A O 1
ATOM 6753 N N . LEU A 1 904 ? 7.008 -29.299 -5.995 1.00 37.66 904 LEU A N 1
ATOM 6754 C CA . LEU A 1 904 ? 7.733 -30.156 -5.043 1.00 37.66 904 LEU A CA 1
ATOM 6755 C C . LEU A 1 904 ? 7.359 -29.860 -3.586 1.00 37.66 904 LEU A C 1
ATOM 6757 O O . LEU A 1 904 ? 7.796 -30.581 -2.682 1.00 37.66 904 LEU A O 1
ATOM 6761 N N . LEU A 1 905 ? 6.597 -28.787 -3.373 1.00 40.62 905 LEU A N 1
ATOM 6762 C CA . LEU A 1 905 ? 5.918 -28.501 -2.123 1.00 40.62 905 LEU A CA 1
ATOM 6763 C C . LEU A 1 905 ? 4.582 -29.217 -2.132 1.00 40.62 905 LEU A C 1
ATOM 6765 O O . LEU A 1 905 ? 4.210 -29.587 -1.004 1.00 40.62 905 LEU A O 1
#

Radius of gyration: 30.62 Å; chains: 1; bounding box: 72×116×88 Å